Protein 6KP7 (pdb70)

Nearest PDB structures (foldseek):
  6kp7-assembly1_B  TM=1.002E+00  e=0.000E+00  Plasmodium falciparum
  6kp2-assembly1_B  TM=9.895E-01  e=0.000E+00  Plasmodium falciparum
  8jfd-assembly1_B  TM=9.896E-01  e=0.000E+00  Plasmodium falciparum
  8jfb-assembly1_A  TM=9.887E-01  e=0.000E+00  Plasmodium falciparum
  6a2m-assembly1_B  TM=9.874E-01  e=0.000E+00  Plasmodium falciparum

Organism: Plasmodium falciparum (NCBI:txid5833)

CATH classification: 3.40.430.10 (+2 more: 6.10.250.2210, 3.30.572.10)

Solvent-accessible surface area: 46088 Å² total; per-residue (Å²): 142,43,1,58,12,0,2,0,0,0,6,8,17,0,0,18,23,116,156,174,137,34,78,66,75,13,4,53,0,19,5,21,154,45,90,105,21,18,212,57,6,61,22,21,72,82,1,51,115,37,0,0,39,63,36,34,106,99,34,30,129,162,26,87,131,62,16,40,137,112,63,129,177,221,29,50,0,0,0,0,0,7,78,84,31,8,97,47,27,65,168,167,102,23,50,17,74,100,24,29,4,0,0,20,10,199,108,44,133,144,134,88,27,149,54,123,24,89,38,14,72,99,13,100,47,0,36,82,22,2,31,163,39,102,0,3,8,0,0,0,20,1,25,24,117,5,10,76,38,0,19,123,108,106,17,1,27,0,0,0,6,1,3,0,1,14,67,56,92,20,76,63,80,3,29,118,37,68,135,124,57,7,74,10,10,0,0,2,55,1,28,48,12,85,121,4,1,0,0,0,1,0,8,59,46,97,88,134,6,1,97,62,3,14,52,25,57,210,164,24,100,30,117,118,110,46,2,109,75,10,80,53,11,119,28,48,88,2,8,0,4,54,0,0,64,12,0,50,40,0,0,63,68,0,20,138,24,75,12,150,60,71,66,9,4,5,0,64,11,2,34,54,0,66,0,50,9,62,50,14,2,0,2,0,0,0,8,74,8,125,12,113,18,9,9,14,20,4,9,0,10,3,111,11,42,4,22,3,49,33,1,35,130,80,102,7,129,81,19,64,72,27,0,46,78,120,50,0,42,122,56,148,22,122,189,28,94,66,9,2,0,0,0,2,11,0,0,0,5,18,28,2,20,12,129,25,79,66,19,141,66,106,20,128,147,120,40,41,36,5,0,89,74,4,14,73,55,4,104,116,69,49,38,17,20,54,0,8,2,0,3,4,3,11,96,9,27,116,66,0,0,34,6,4,41,24,0,4,3,0,2,16,12,65,103,40,84,0,10,0,0,0,0,4,8,10,0,33,0,0,83,22,0,0,66,20,0,0,11,7,0,0,0,0,27,0,0,0,32,4,9,120,24,122,20,21,59,0,0,0,0,0,0,9,0,3,0,24,65,71,6,29,108,14,0,34,96,0,1,31,46,32,0,7,0,0,0,25,13,86,25,50,92,119,21,115,64,5,82,80,10,76,64,96,14,19,64,46,72,54,38,0,19,36,136,130,28,89,6,136,38,81,28,8,5,1,8,0,7,9,16,0,0,19,16,103,50,164,166,138,50,185,141,79,90,115,34,76,36,81,12,3,53,0,21,8,21,164,48,92,91,18,15,208,51,4,62,21,20,103,94,2,58,140,33,0,0,39,62,32,37,111,105,75,33,102,153,21,77,120,57,13,41,125,127,72,133,150,186,94,185,129,20,43,0,0,0,0,0,7,88,94,29,17,105,50,31,62,157,148,120,52,72,18,71,84,19,22,2,0,0,22,13,184,104,44,114,91,140,86,64,83,149,113,10,59,9,6,87,77,1,97,50,0,45,76,20,1,13,160,36,76,0,3,20,0,0,0,20,0,28,29,110,6,8,75,35,0,14,110,89,119,34,1,60,14,0,1,6,1,3,0,1,14,63,52,107,22,75,62,78,3,31,125,24,86,113,139,39,1,70,9,13,0,0,2,53,1,23,52,12,81,156,5,1,0,0,1,0,0,3,80,56,90,166,65,33,14,103,2,0,94,58,2,11,55,25,60,151,178,126,110,12,89,14,102,101,112,41,1,116,75,9,79,50,11,114,23,50,88,2,8,0,3,58,0,0,64,13,0,50,40,0,0,41,71,6,32,122,21,74,14,153,63,69,69,12,3,4,0,60,12,1,31,39,0,68,1,50,9,62,48,13,2,1,2,1,0,0,8,52,9,148,15,115,19,11,9,12,22,4,11,0,9,4,119,10,41,5,22,3,46,33,1,28,127,80,96,4,122,81,19,67,71,28,0,48,75,131,45,0,44,112,48,147,23,116,190,27,92,64,10,3,0,0,0,2,11,0,1,0,4,25,26,2,20,12,120,22,78,67,18,142,67,108,22,129,146,112,44,42,32,6,0,100,74,3,12,69,55,4,84,115,70,50,36,17,19,59,0,8,3,0,2,4,3,12,94,6,26,115,60,0,0,29,6,5,35,25,0,3,3,0,2,16,11,53,104,39,87,0,9,0,0,0,0,4,6,10,0,31,0,0,87,20,0,1,59,20,0,0,10,8,0,0,0,0,29,0,0,0,44,2,8,114,25,120,19,18,62,0,0,0,0,0,0,6,0,3,0,25,62,66,9,28,107,13,0,41,99,0,1,30,44,28,0,7,0,0,0,41,19,108,15,46,107,122,23,85,80,15,97,71,10,73,67,96,10,21,61,49,72,54,39,0,20,36,131,121,24,66,13,132

Radius of gyration: 33.55 Å; Cα contacts (8 Å, |Δi|>4): 2100; chains: 2; bounding box: 54×102×96 Å

Structure (mmCIF, N/CA/C/O backbone):
data_6KP7
#
_entry.id   6KP7
#
_cell.length_a   57.885
_cell.length_b   156.288
_cell.length_c   165.288
_cell.angle_alpha   90.000
_cell.angle_beta   90.000
_cell.angle_gamma   90.000
#
_symmetry.space_group_name_H-M   'P 21 21 21'
#
loop_
_entity.id
_entity.type
_entity.pdbx_description
1 polymer 'Bifunctional dihydrofolate reductase-thymidylate synthase'
2 non-polymer 'NADPH DIHYDRO-NICOTINAMIDE-ADENINE-DINUCLEOTIDE PHOSPHATE'
3 non-polymer "2'-DEOXYURIDINE 5'-MONOPHOSPHATE"
4 non-polymer '2-[3-[3-[2,6-bis(azanyl)-5-(3-chlorophenyl)pyrimidin-4-yl]propoxy]phenoxy]ethanoic acid'
5 non-polymer GLYCEROL
6 water water
#
loop_
_atom_site.group_PDB
_atom_site.id
_atom_site.type_symbol
_atom_site.label_atom_id
_atom_site.label_alt_id
_atom_site.label_comp_id
_atom_site.label_asym_id
_atom_site.label_entity_id
_atom_site.label_seq_id
_atom_site.pdbx_PDB_ins_code
_atom_site.Cartn_x
_atom_site.Cartn_y
_atom_site.Cartn_z
_atom_site.occupancy
_atom_site.B_iso_or_equiv
_atom_site.auth_seq_id
_atom_site.auth_comp_id
_atom_site.auth_asym_id
_atom_site.auth_atom_id
_atom_site.pdbx_PDB_model_num
ATOM 1 N N . GLN A 1 4 ? 14.850 17.739 56.709 1.000 59.067 4 GLN A N 1
ATOM 2 C CA . GLN A 1 4 ? 14.879 16.411 57.442 1.000 57.655 4 GLN A CA 1
ATOM 3 C C . GLN A 1 4 ? 16.285 16.111 58.011 1.000 49.931 4 GLN A C 1
ATOM 4 O O . GLN A 1 4 ? 17.333 16.412 57.352 1.000 47.516 4 GLN A O 1
ATOM 10 N N . VAL A 1 5 ? 16.309 15.536 59.216 1.000 50.064 5 VAL A N 1
ATOM 11 C CA . VAL A 1 5 ? 17.549 15.296 60.020 1.000 44.771 5 VAL A CA 1
ATOM 12 C C . VAL A 1 5 ? 18.469 14.364 59.218 1.000 41.020 5 VAL A C 1
ATOM 13 O O . VAL A 1 5 ? 19.682 14.687 59.080 1.000 40.430 5 VAL A O 1
ATOM 17 N N . CYS A 1 6 ? 17.907 13.296 58.627 1.000 38.953 6 CYS A N 1
ATOM 18 C CA . CYS A 1 6 ? 18.666 12.293 57.817 1.000 42.538 6 CYS A CA 1
ATOM 19 C C . CYS A 1 6 ? 19.321 12.976 56.602 1.000 40.347 6 CYS A C 1
ATOM 20 O O . CYS A 1 6 ? 20.416 12.538 56.180 1.000 41.314 6 CYS A O 1
ATOM 23 N N . ASP A 1 7 ? 18.711 14.036 56.057 1.000 45.466 7 ASP A N 1
ATOM 24 C CA . ASP A 1 7 ? 19.232 14.739 54.852 1.000 42.976 7 ASP A CA 1
ATOM 25 C C . ASP A 1 7 ? 20.328 15.711 55.280 1.000 39.232 7 ASP A C 1
ATOM 26 O O . ASP A 1 7 ? 21.363 15.803 54.581 1.000 37.326 7 ASP A O 1
ATOM 31 N N . VAL A 1 8 ? 20.125 16.433 56.380 1.000 40.214 8 VAL A N 1
ATOM 32 C CA . VAL A 1 8 ? 21.156 17.412 56.852 1.000 42.263 8 VAL A CA 1
ATOM 33 C C . VAL A 1 8 ? 22.418 16.641 57.271 1.000 36.062 8 VAL A C 1
ATOM 34 O O . VAL A 1 8 ? 23.536 17.019 56.872 1.000 34.134 8 VAL A O 1
ATOM 38 N N . PHE A 1 9 ? 22.238 15.596 58.068 1.000 32.963 9 PHE A N 1
ATOM 39 C CA . PHE A 1 9 ? 23.391 14.923 58.729 1.000 39.666 9 PHE A CA 1
ATOM 40 C C . PHE A 1 9 ? 23.881 13.723 57.901 1.000 38.316 9 PHE A C 1
ATOM 41 O O . PHE A 1 9 ? 24.936 13.124 58.268 1.000 34.364 9 PHE A O 1
ATOM 49 N N . ASP A 1 10 ? 23.188 13.423 56.795 1.000 33.228 10 ASP A N 1
ATOM 50 C CA . ASP A 1 10 ? 23.611 12.396 55.801 1.000 30.640 10 ASP A CA 1
ATOM 51 C C . ASP A 1 10 ? 23.761 11.070 56.533 1.000 25.485 10 ASP A C 1
ATOM 52 O O . ASP A 1 10 ? 24.889 10.552 56.646 1.000 26.788 10 ASP A O 1
ATOM 57 N N . ILE A 1 11 ? 22.679 10.596 57.130 1.000 26.953 11 ILE A N 1
ATOM 58 C CA . ILE A 1 11 ? 22.673 9.363 57.955 1.000 26.040 11 ILE A CA 1
ATOM 59 C C . ILE A 1 11 ? 22.187 8.193 57.078 1.000 28.469 11 ILE A C 1
ATOM 60 O O . ILE A 1 11 ? 21.003 8.202 56.605 1.000 28.261 11 ILE A O 1
ATOM 65 N N . TYR A 1 12 ? 23.032 7.177 56.931 1.000 26.227 12 TYR A N 1
ATOM 66 C CA . TYR A 1 12 ? 22.806 5.987 56.066 1.000 25.322 12 TYR A CA 1
ATOM 67 C C . TYR A 1 12 ? 22.884 4.735 56.923 1.000 26.632 12 TYR A C 1
ATOM 68 O O . TYR A 1 12 ? 23.594 4.756 57.952 1.000 29.303 12 TYR A O 1
ATOM 77 N N . ALA A 1 13 ? 22.177 3.670 56.542 1.000 23.741 13 ALA A N 1
ATOM 78 C CA . ALA A 1 13 ? 22.376 2.336 57.127 1.000 22.155 13 ALA A CA 1
ATOM 79 C C . ALA A 1 13 ? 23.142 1.457 56.129 1.000 23.158 13 ALA A C 1
ATOM 80 O O . ALA A 1 13 ? 22.895 1.552 54.901 1.000 24.071 13 ALA A O 1
ATOM 82 N N . ILE A 1 14 ? 24.022 0.605 56.636 1.000 21.406 14 ILE A N 1
ATOM 83 C CA . ILE A 1 14 ? 24.699 -0.431 55.799 1.000 20.237 14 ILE A CA 1
ATOM 84 C C . ILE A 1 14 ? 24.545 -1.748 56.528 1.000 21.611 14 ILE A C 1
ATOM 85 O O . ILE A 1 14 ? 24.682 -1.774 57.741 1.000 20.648 14 ILE A O 1
ATOM 90 N N . CYS A 1 15 ? 24.110 -2.800 55.829 1.000 18.821 15 CYS A N 1
ATOM 91 C CA . CYS A 1 15 ? 23.854 -4.091 56.443 1.000 18.245 15 CYS A CA 1
ATOM 92 C C . CYS A 1 15 ? 24.195 -5.175 55.428 1.000 17.003 15 CYS A C 1
ATOM 93 O O . CYS A 1 15 ? 24.285 -4.840 54.222 1.000 15.418 15 CYS A O 1
ATOM 96 N N . ALA A 1 16 ? 24.323 -6.393 55.925 1.000 18.663 16 ALA A N 1
ATOM 97 C CA . ALA A 1 16 ? 24.395 -7.636 55.134 1.000 19.132 16 ALA A CA 1
ATOM 98 C C . ALA A 1 16 ? 23.351 -8.610 55.686 1.000 21.406 16 ALA A C 1
ATOM 99 O O . ALA A 1 16 ? 23.408 -8.947 56.885 1.000 17.780 16 ALA A O 1
ATOM 101 N N . CYS A 1 17 ? 22.406 -9.055 54.845 1.000 20.951 17 CYS A N 1
ATOM 102 C CA . CYS A 1 17 ? 21.364 -10.034 55.233 1.000 20.305 17 CYS A CA 1
ATOM 103 C C . CYS A 1 17 ? 21.400 -11.289 54.354 1.000 23.516 17 CYS A C 1
ATOM 104 O O . CYS A 1 17 ? 21.441 -11.157 53.114 1.000 20.545 17 CYS A O 1
ATOM 107 N N . CYS A 1 18 ? 21.290 -12.443 55.002 1.000 23.087 18 CYS A N 1
ATOM 108 C CA . CYS A 1 18 ? 21.209 -13.784 54.404 1.000 24.589 18 CYS A CA 1
ATOM 109 C C . CYS A 1 18 ? 19.751 -14.252 54.451 1.000 24.251 18 CYS A C 1
ATOM 110 O O . CYS A 1 18 ? 18.893 -13.543 55.040 1.000 22.777 18 CYS A O 1
ATOM 113 N N . LYS A 1 19 ? 19.502 -15.436 53.902 1.000 22.945 19 LYS A N 1
ATOM 114 C CA . LYS A 1 19 ? 18.193 -16.109 53.987 1.000 24.940 19 LYS A CA 1
ATOM 115 C C . LYS A 1 19 ? 18.206 -16.905 55.294 1.000 24.317 19 LYS A C 1
ATOM 116 O O . LYS A 1 19 ? 19.312 -17.327 55.760 1.000 23.367 19 LYS A O 1
ATOM 122 N N . VAL A 1 20 ? 17.026 -17.168 55.836 1.000 31.207 20 VAL A N 1
ATOM 123 C CA . VAL A 1 20 ? 16.880 -17.701 57.221 1.000 33.122 20 VAL A CA 1
ATOM 124 C C . VAL A 1 20 ? 16.210 -19.066 57.166 1.000 38.061 20 VAL A C 1
ATOM 125 O O . VAL A 1 20 ? 15.262 -19.206 56.400 1.000 38.974 20 VAL A O 1
ATOM 129 N N . GLU A 1 21 ? 16.743 -20.029 57.921 1.000 48.537 21 GLU A N 1
ATOM 130 C CA . GLU A 1 21 ? 16.156 -21.382 58.101 1.000 60.192 21 GLU A CA 1
ATOM 131 C C . GLU A 1 21 ? 14.690 -21.254 58.527 1.000 64.214 21 GLU A C 1
ATOM 132 O O . GLU A 1 21 ? 14.461 -20.622 59.567 1.000 62.381 21 GLU A O 1
ATOM 138 N N . SER A 1 22 ? 13.753 -21.839 57.771 1.000 68.780 22 SER A N 1
ATOM 139 C CA . SER A 1 22 ? 12.322 -22.008 58.149 1.000 77.255 22 SER A CA 1
ATOM 140 C C . SER A 1 22 ? 11.750 -23.268 57.482 1.000 80.462 22 SER A C 1
ATOM 141 O O . SER A 1 22 ? 11.559 -24.265 58.205 1.000 86.435 22 SER A O 1
ATOM 144 N N . GLU A 1 30 ? 7.909 -22.292 47.477 1.000 49.051 30 GLU A N 1
ATOM 145 C CA . GLU A 1 30 ? 8.406 -21.178 48.337 1.000 47.751 30 GLU A CA 1
ATOM 146 C C . GLU A 1 30 ? 8.218 -19.853 47.594 1.000 41.359 30 GLU A C 1
ATOM 147 O O . GLU A 1 30 ? 8.633 -19.771 46.432 1.000 38.040 30 GLU A O 1
ATOM 153 N N . VAL A 1 31 ? 7.647 -18.851 48.266 1.000 36.713 31 VAL A N 1
ATOM 154 C CA . VAL A 1 31 ? 7.408 -17.486 47.721 1.000 39.507 31 VAL A CA 1
ATOM 155 C C . VAL A 1 31 ? 8.600 -16.620 48.129 1.000 39.395 31 VAL A C 1
ATOM 156 O O . VAL A 1 31 ? 9.018 -16.699 49.291 1.000 34.968 31 VAL A O 1
ATOM 160 N N . PHE A 1 32 ? 9.116 -15.809 47.217 1.000 34.408 32 PHE A N 1
ATOM 161 C CA . PHE A 1 32 ? 10.295 -14.956 47.501 1.000 33.938 32 PHE A CA 1
ATOM 162 C C . PHE A 1 32 ? 9.841 -13.499 47.398 1.000 31.393 32 PHE A C 1
ATOM 163 O O . PHE A 1 32 ? 8.957 -13.192 46.584 1.000 32.169 32 PHE A O 1
ATOM 171 N N . ASN A 1 33 ? 10.447 -12.637 48.210 1.000 29.143 33 ASN A N 1
ATOM 172 C CA . ASN A 1 33 ? 10.263 -11.161 48.210 1.000 31.438 33 ASN A CA 1
ATOM 173 C C . ASN A 1 33 ? 11.517 -10.527 48.841 1.000 28.628 33 ASN A C 1
ATOM 174 O O . ASN A 1 33 ? 12.399 -11.290 49.254 1.000 32.194 33 ASN A O 1
ATOM 179 N N . ASN A 1 34 ? 11.606 -9.199 48.935 1.000 35.345 34 ASN A N 1
ATOM 180 C CA . ASN A 1 34 ? 12.807 -8.513 49.498 1.000 39.061 34 ASN A CA 1
ATOM 181 C C . ASN A 1 34 ? 13.068 -9.026 50.929 1.000 39.958 34 ASN A C 1
ATOM 182 O O . ASN A 1 34 ? 14.274 -9.223 51.265 1.000 38.498 34 ASN A O 1
ATOM 187 N N . TYR A 1 35 ? 11.996 -9.373 51.676 1.000 35.483 35 TYR A N 1
ATOM 188 C CA . TYR A 1 35 ? 12.049 -9.869 53.077 1.000 34.503 35 TYR A CA 1
ATOM 189 C C . TYR A 1 35 ? 12.682 -11.258 53.165 1.000 34.767 35 TYR A C 1
ATOM 190 O O . TYR A 1 35 ? 13.089 -11.642 54.283 1.000 30.197 35 TYR A O 1
ATOM 199 N N . THR A 1 36 ? 12.792 -12.006 52.055 1.000 28.420 36 THR A N 1
ATOM 200 C CA . THR A 1 36 ? 13.614 -13.247 52.014 1.000 28.403 36 THR A CA 1
ATOM 201 C C . THR A 1 36 ? 15.025 -12.999 52.591 1.000 22.623 36 THR A C 1
ATOM 202 O O . THR A 1 36 ? 15.572 -13.911 53.164 1.000 25.031 36 THR A O 1
ATOM 206 N N . PHE A 1 37 ? 15.616 -11.843 52.339 1.000 24.575 37 PHE A N 1
ATOM 207 C CA . PHE A 1 37 ? 16.984 -11.486 52.801 1.000 25.830 37 PHE A CA 1
ATOM 208 C C . PHE A 1 37 ? 16.801 -10.667 54.084 1.000 24.877 37 PHE A C 1
ATOM 209 O O . PHE A 1 37 ? 16.541 -9.430 53.966 1.000 25.228 37 PHE A O 1
ATOM 217 N N . ARG A 1 38 ? 16.938 -11.321 55.233 1.000 23.581 38 ARG A N 1
ATOM 218 C CA . ARG A 1 38 ? 16.673 -10.613 56.514 1.000 26.636 38 ARG A CA 1
ATOM 219 C C . ARG A 1 38 ? 17.570 -11.077 57.659 1.000 27.174 38 ARG A C 1
ATOM 220 O O . ARG A 1 38 ? 17.554 -10.387 58.724 1.000 26.096 38 ARG A O 1
ATOM 228 N N . GLY A 1 39 ? 18.341 -12.147 57.502 1.000 26.343 39 GLY A N 1
ATOM 229 C CA . GLY A 1 39 ? 19.158 -12.683 58.597 1.000 26.319 39 GLY A CA 1
ATOM 230 C C . GLY A 1 39 ? 20.374 -11.803 58.858 1.000 28.582 39 GLY A C 1
ATOM 231 O O . GLY A 1 39 ? 21.171 -11.593 57.890 1.000 23.773 39 GLY A O 1
ATOM 232 N N . LEU A 1 40 ? 20.537 -11.305 60.097 1.000 26.771 40 LEU A N 1
ATOM 233 C CA . LEU A 1 40 ? 21.665 -10.402 60.470 1.000 24.414 40 LEU A CA 1
ATOM 234 C C . LEU A 1 40 ? 22.703 -11.114 61.323 1.000 24.678 40 LEU A C 1
ATOM 235 O O . LEU A 1 40 ? 23.903 -10.794 61.185 1.000 25.202 40 LEU A O 1
ATOM 240 N N . GLY A 1 41 ? 22.264 -11.937 62.271 1.000 27.640 41 GLY A N 1
ATOM 241 C CA . GLY A 1 41 ? 23.179 -12.457 63.308 1.000 29.106 41 GLY A CA 1
ATOM 242 C C . GLY A 1 41 ? 22.668 -13.714 63.956 1.000 30.628 41 GLY A C 1
ATOM 243 O O . GLY A 1 41 ? 21.465 -14.053 63.836 1.000 33.167 41 GLY A O 1
ATOM 244 N N . ASN A 1 42 ? 23.560 -14.386 64.653 1.000 31.295 42 ASN A N 1
ATOM 245 C CA . ASN A 1 42 ? 23.220 -15.630 65.361 1.000 33.774 42 ASN A CA 1
ATOM 246 C C . ASN A 1 42 ? 24.074 -15.649 66.621 1.000 34.070 42 ASN A C 1
ATOM 247 O O . ASN A 1 42 ? 25.306 -15.555 66.462 1.000 36.370 42 ASN A O 1
ATOM 252 N N . LYS A 1 43 ? 23.455 -15.751 67.806 1.000 33.939 43 LYS A N 1
ATOM 253 C CA . LYS A 1 43 ? 24.210 -15.914 69.078 1.000 38.922 43 LYS A CA 1
ATOM 254 C C . LYS A 1 43 ? 25.236 -14.788 69.218 1.000 34.808 43 LYS A C 1
ATOM 255 O O . LYS A 1 43 ? 26.388 -15.103 69.520 1.000 35.804 43 LYS A O 1
ATOM 261 N N . GLY A 1 44 ? 24.857 -13.547 68.893 1.000 37.277 44 GLY A N 1
ATOM 262 C CA . GLY A 1 44 ? 25.709 -12.356 69.089 1.000 35.834 44 GLY A CA 1
ATOM 263 C C . GLY A 1 44 ? 26.837 -12.216 68.073 1.000 36.674 44 GLY A C 1
ATOM 264 O O . GLY A 1 44 ? 27.542 -11.207 68.163 1.000 40.514 44 GLY A O 1
ATOM 265 N N . VAL A 1 45 ? 27.012 -13.151 67.129 1.000 36.253 45 VAL A N 1
ATOM 266 C CA . VAL A 1 45 ? 27.975 -12.996 65.989 1.000 33.972 45 VAL A CA 1
ATOM 267 C C . VAL A 1 45 ? 27.235 -13.119 64.625 1.000 28.951 45 VAL A C 1
ATOM 268 O O . VAL A 1 45 ? 25.972 -13.190 64.595 1.000 25.359 45 VAL A O 1
ATOM 272 N N . LEU A 1 46 ? 27.975 -13.041 63.522 1.000 26.153 46 LEU A N 1
ATOM 273 C CA . LEU A 1 46 ? 27.397 -13.147 62.148 1.000 29.113 46 LEU A CA 1
ATOM 274 C C . LEU A 1 46 ? 26.934 -14.582 61.900 1.000 27.677 46 LEU A C 1
ATOM 275 O O . LEU A 1 46 ? 27.479 -15.535 62.447 1.000 27.445 46 LEU A O 1
ATOM 280 N N . PRO A 1 47 ? 25.887 -14.782 61.071 1.000 28.356 47 PRO A N 1
ATOM 281 C CA . PRO A 1 47 ? 25.390 -16.124 60.768 1.000 28.094 47 PRO A CA 1
ATOM 282 C C . PRO A 1 47 ? 26.359 -16.959 59.923 1.000 27.867 47 PRO A C 1
ATOM 283 O O . PRO A 1 47 ? 26.298 -18.165 60.008 1.000 31.373 47 PRO A O 1
ATOM 287 N N . TRP A 1 48 ? 27.255 -16.305 59.186 1.000 28.719 48 TRP A N 1
ATOM 288 C CA . TRP A 1 48 ? 28.227 -16.938 58.259 1.000 28.373 48 TRP A CA 1
ATOM 289 C C . TRP A 1 48 ? 29.639 -16.761 58.807 1.000 29.898 48 TRP A C 1
ATOM 290 O O . TRP A 1 48 ? 29.856 -15.761 59.531 1.000 29.618 48 TRP A O 1
ATOM 301 N N . LYS A 1 49 ? 30.580 -17.576 58.330 1.000 35.997 49 LYS A N 1
ATOM 302 C CA . LYS A 1 49 ? 31.994 -17.587 58.799 1.000 42.394 49 LYS A CA 1
ATOM 303 C C . LYS A 1 49 ? 32.702 -16.284 58.399 1.000 43.709 49 LYS A C 1
ATOM 304 O O . LYS A 1 49 ? 33.210 -15.590 59.297 1.000 47.052 49 LYS A O 1
ATOM 310 N N . CYS A 1 50 ? 32.841 -16.032 57.099 1.000 35.998 50 CYS A N 1
ATOM 311 C CA . CYS A 1 50 ? 33.518 -14.846 56.506 1.000 35.283 50 CYS A CA 1
ATOM 312 C C . CYS A 1 50 ? 33.077 -14.777 55.043 1.000 33.651 50 CYS A C 1
ATOM 313 O O . CYS A 1 50 ? 33.201 -15.803 54.310 1.000 28.500 50 CYS A O 1
ATOM 316 N N . ILE A 1 51 ? 32.538 -13.633 54.654 1.000 26.094 51 ILE A N 1
ATOM 317 C CA . ILE A 1 51 ? 32.307 -13.299 53.221 1.000 22.072 51 ILE A CA 1
ATOM 318 C C . ILE A 1 51 ? 33.182 -12.090 52.926 1.000 21.043 51 ILE A C 1
ATOM 319 O O . ILE A 1 51 ? 32.794 -10.936 53.245 1.000 22.861 51 ILE A O 1
ATOM 324 N N . SER A 1 52 ? 34.363 -12.356 52.412 1.000 20.943 52 SER A N 1
ATOM 325 C CA . SER A 1 52 ? 35.446 -11.359 52.284 1.000 22.127 52 SER A CA 1
ATOM 326 C C . SER A 1 52 ? 35.001 -10.240 51.337 1.000 19.218 52 SER A C 1
ATOM 327 O O . SER A 1 52 ? 35.285 -9.089 51.624 1.000 17.081 52 SER A O 1
ATOM 330 N N . LEU A 1 53 ? 34.237 -10.518 50.267 1.000 15.806 53 LEU A N 1
ATOM 331 C CA . LEU A 1 53 ? 33.900 -9.441 49.340 1.000 16.032 53 LEU A CA 1
ATOM 332 C C . LEU A 1 53 ? 32.943 -8.471 50.029 1.000 15.523 53 LEU A C 1
ATOM 333 O O . LEU A 1 53 ? 33.090 -7.288 49.759 1.000 16.621 53 LEU A O 1
ATOM 338 N N . ASP A 1 54 ? 32.030 -8.931 50.891 1.000 16.422 54 ASP A N 1
ATOM 339 C CA . ASP A 1 54 ? 31.142 -7.984 51.603 1.000 18.255 54 ASP A CA 1
ATOM 340 C C . ASP A 1 54 ? 32.008 -7.131 52.554 1.000 19.187 54 ASP A C 1
ATOM 341 O O . ASP A 1 54 ? 31.744 -5.939 52.712 1.000 17.797 54 ASP A O 1
ATOM 346 N N . MET A 1 55 ? 32.992 -7.735 53.194 1.000 20.108 55 MET A N 1
ATOM 347 C CA . MET A 1 55 ? 33.901 -6.991 54.110 1.000 23.046 55 MET A CA 1
ATOM 348 C C . MET A 1 55 ? 34.624 -5.914 53.321 1.000 20.628 55 MET A C 1
ATOM 349 O O . MET A 1 55 ? 34.738 -4.794 53.806 1.000 18.261 55 MET A O 1
ATOM 354 N N . LYS A 1 56 ? 35.058 -6.227 52.107 1.000 18.667 56 LYS A N 1
ATOM 355 C CA . LYS A 1 56 ? 35.760 -5.250 51.259 1.000 19.346 56 LYS A CA 1
ATOM 356 C C . LYS A 1 56 ? 34.808 -4.117 50.896 1.000 18.321 56 LYS A C 1
ATOM 357 O O . LYS A 1 56 ? 35.196 -2.942 50.975 1.000 16.183 56 LYS A O 1
ATOM 363 N N . TYR A 1 57 ? 33.587 -4.434 50.481 1.000 18.370 57 TYR A N 1
ATOM 364 C CA . TYR A 1 57 ? 32.591 -3.399 50.131 1.000 18.696 57 TYR A CA 1
ATOM 365 C C . TYR A 1 57 ? 32.297 -2.538 51.365 1.000 15.914 57 TYR A C 1
ATOM 366 O O . TYR A 1 57 ? 32.238 -1.313 51.258 1.000 16.534 57 TYR A O 1
ATOM 375 N N . PHE A 1 58 ? 32.016 -3.177 52.486 1.000 18.083 58 PHE A N 1
ATOM 376 C CA . PHE A 1 58 ? 31.686 -2.478 53.754 1.000 18.786 58 PHE A CA 1
ATOM 377 C C . PHE A 1 58 ? 32.791 -1.444 54.079 1.000 20.356 58 PHE A C 1
ATOM 378 O O . PHE A 1 58 ? 32.474 -0.268 54.348 1.000 18.489 58 PHE A O 1
ATOM 386 N N . ARG A 1 59 ? 34.058 -1.869 54.066 1.000 21.277 59 ARG A N 1
ATOM 387 C CA . ARG A 1 59 ? 35.236 -1.013 54.387 1.000 22.944 59 ARG A CA 1
ATOM 388 C C . ARG A 1 59 ? 35.296 0.133 53.363 1.000 24.687 59 ARG A C 1
ATOM 389 O O . ARG A 1 59 ? 35.403 1.292 53.791 1.000 22.894 59 ARG A O 1
ATOM 397 N N . ALA A 1 60 ? 35.222 -0.129 52.053 1.000 23.273 60 ALA A N 1
ATOM 398 C CA . ALA A 1 60 ? 35.226 0.952 51.041 1.000 22.535 60 ALA A CA 1
ATOM 399 C C . ALA A 1 60 ? 34.073 1.936 51.252 1.000 21.203 60 ALA A C 1
ATOM 400 O O . ALA A 1 60 ? 34.333 3.119 51.168 1.000 23.751 60 ALA A O 1
ATOM 402 N N . VAL A 1 61 ? 32.829 1.495 51.490 1.000 18.050 61 VAL A N 1
ATOM 403 C CA . VAL A 1 61 ? 31.692 2.439 51.597 1.000 17.338 61 VAL A CA 1
ATOM 404 C C . VAL A 1 61 ? 31.848 3.286 52.883 1.000 19.812 61 VAL A C 1
ATOM 405 O O . VAL A 1 61 ? 31.696 4.528 52.815 1.000 21.040 61 VAL A O 1
ATOM 409 N N . THR A 1 62 ? 32.096 2.651 54.021 1.000 21.981 62 THR A N 1
ATOM 410 C CA . THR A 1 62 ? 32.119 3.343 55.346 1.000 21.080 62 THR A CA 1
ATOM 411 C C . THR A 1 62 ? 33.391 4.180 55.492 1.000 21.186 62 THR A C 1
ATOM 412 O O . THR A 1 62 ? 33.385 5.084 56.365 1.000 22.383 62 THR A O 1
ATOM 416 N N . THR A 1 63 ? 34.418 3.957 54.676 1.000 22.766 63 THR A N 1
ATOM 417 C CA . THR A 1 63 ? 35.674 4.756 54.759 1.000 25.909 63 THR A CA 1
ATOM 418 C C . THR A 1 63 ? 35.733 5.849 53.682 1.000 27.695 63 THR A C 1
ATOM 419 O O . THR A 1 63 ? 36.438 6.849 53.933 1.000 27.370 63 THR A O 1
ATOM 423 N N . TYR A 1 64 ? 35.020 5.740 52.552 1.000 25.889 64 TYR A N 1
ATOM 424 C CA . TYR A 1 64 ? 35.179 6.717 51.435 1.000 23.566 64 TYR A CA 1
ATOM 425 C C . TYR A 1 64 ? 34.672 8.102 51.843 1.000 21.742 64 TYR A C 1
ATOM 426 O O . TYR A 1 64 ? 33.512 8.270 52.319 1.000 20.840 64 TYR A O 1
ATOM 435 N N . VAL A 1 65 ? 35.484 9.111 51.558 1.000 26.459 65 VAL A N 1
ATOM 436 C CA . VAL A 1 65 ? 35.099 10.549 51.693 1.000 29.082 65 VAL A CA 1
ATOM 437 C C . VAL A 1 65 ? 35.550 11.276 50.430 1.000 29.521 65 VAL A C 1
ATOM 438 O O . VAL A 1 65 ? 36.578 10.877 49.852 1.000 33.286 65 VAL A O 1
ATOM 442 N N . ASN A 1 66 ? 34.827 12.331 50.084 1.000 31.517 66 ASN A N 1
ATOM 443 C CA . ASN A 1 66 ? 35.162 13.272 48.980 1.000 33.529 66 ASN A CA 1
ATOM 444 C C . ASN A 1 66 ? 35.357 14.673 49.587 1.000 34.260 66 ASN A C 1
ATOM 445 O O . ASN A 1 66 ? 34.327 15.340 49.926 1.000 32.720 66 ASN A O 1
ATOM 450 N N . GLU A 1 67 ? 36.620 15.045 49.810 1.000 37.175 67 GLU A N 1
ATOM 451 C CA . GLU A 1 67 ? 37.081 16.407 50.231 1.000 48.418 67 GLU A CA 1
ATOM 452 C C . GLU A 1 67 ? 36.233 17.501 49.565 1.000 43.151 67 GLU A C 1
ATOM 453 O O . GLU A 1 67 ? 35.423 18.162 50.239 1.000 40.880 67 GLU A O 1
ATOM 459 N N . SER A 1 68 ? 36.345 17.608 48.246 1.000 47.924 68 SER A N 1
ATOM 460 C CA . SER A 1 68 ? 35.763 18.706 47.441 1.000 51.600 68 SER A CA 1
ATOM 461 C C . SER A 1 68 ? 34.261 18.840 47.719 1.000 51.306 68 SER A C 1
ATOM 462 O O . SER A 1 68 ? 33.758 19.943 47.524 1.000 48.337 68 SER A O 1
ATOM 465 N N . LYS A 1 69 ? 33.573 17.796 48.199 1.000 47.675 69 LYS A N 1
ATOM 466 C CA . LYS A 1 69 ? 32.099 17.856 48.402 1.000 49.185 69 LYS A CA 1
ATOM 467 C C . LYS A 1 69 ? 31.762 18.280 49.833 1.000 46.740 69 LYS A C 1
ATOM 468 O O . LYS A 1 69 ? 30.573 18.481 50.102 1.000 48.223 69 LYS A O 1
ATOM 474 N N . TYR A 1 70 ? 32.744 18.403 50.733 1.000 53.438 70 TYR A N 1
ATOM 475 C CA . TYR A 1 70 ? 32.480 18.586 52.186 1.000 52.423 70 TYR A CA 1
ATOM 476 C C . TYR A 1 70 ? 31.921 19.993 52.446 1.000 56.302 70 TYR A C 1
ATOM 477 O O . TYR A 1 70 ? 30.904 20.123 53.186 1.000 58.059 70 TYR A O 1
ATOM 486 N N . GLU A 1 71 ? 32.535 21.028 51.867 1.000 61.191 71 GLU A N 1
ATOM 487 C CA . GLU A 1 71 ? 32.169 22.446 52.149 1.000 61.581 71 GLU A CA 1
ATOM 488 C C . GLU A 1 71 ? 30.674 22.664 51.895 1.000 53.940 71 GLU A C 1
ATOM 489 O O . GLU A 1 71 ? 30.063 23.411 52.675 1.000 60.512 71 GLU A O 1
ATOM 495 N N . LYS A 1 72 ? 30.104 22.011 50.878 1.000 53.068 72 LYS A N 1
ATOM 496 C CA . LYS A 1 72 ? 28.649 22.082 50.584 1.000 60.051 72 LYS A CA 1
ATOM 497 C C . LYS A 1 72 ? 27.876 21.453 51.751 1.000 56.249 72 LYS A C 1
ATOM 498 O O . LYS A 1 72 ? 26.802 21.966 52.088 1.000 49.676 72 LYS A O 1
ATOM 504 N N . LEU A 1 73 ? 28.414 20.399 52.378 1.000 52.811 73 LEU A N 1
ATOM 505 C CA . LEU A 1 73 ? 27.733 19.707 53.506 1.000 49.600 73 LEU A CA 1
ATOM 506 C C . LEU A 1 73 ? 27.833 20.568 54.775 1.000 41.994 73 LEU A C 1
ATOM 507 O O . LEU A 1 73 ? 26.830 20.637 55.529 1.000 43.246 73 LEU A O 1
ATOM 512 N N . LYS A 1 74 ? 29.013 21.140 55.013 1.000 45.362 74 LYS A N 1
ATOM 513 C CA . LYS A 1 74 ? 29.330 22.034 56.159 1.000 54.731 74 LYS A CA 1
ATOM 514 C C . LYS A 1 74 ? 28.340 23.209 56.149 1.000 56.396 74 LYS A C 1
ATOM 515 O O . LYS A 1 74 ? 27.679 23.450 57.183 1.000 50.366 74 LYS A O 1
ATOM 521 N N . TYR A 1 75 ? 28.190 23.871 54.998 1.000 59.840 75 TYR A N 1
ATOM 522 C CA . TYR A 1 75 ? 27.182 24.941 54.783 1.000 59.595 75 TYR A CA 1
ATOM 523 C C . TYR A 1 75 ? 25.774 24.432 55.132 1.000 56.587 75 TYR A C 1
ATOM 524 O O . TYR A 1 75 ? 25.062 25.084 55.912 1.000 56.230 75 TYR A O 1
ATOM 533 N N . LYS A 1 76 ? 25.359 23.296 54.574 1.000 52.097 76 LYS A N 1
ATOM 534 C CA . LYS A 1 76 ? 23.985 22.773 54.785 1.000 47.998 76 LYS A CA 1
ATOM 535 C C . LYS A 1 76 ? 23.716 22.613 56.285 1.000 51.637 76 LYS A C 1
ATOM 536 O O . LYS A 1 76 ? 22.578 22.932 56.753 1.000 48.707 76 LYS A O 1
ATOM 542 N N . ARG A 1 77 ? 24.696 22.062 57.010 1.000 44.154 77 ARG A N 1
ATOM 543 C CA . ARG A 1 77 ? 24.522 21.697 58.433 1.000 43.651 77 ARG A CA 1
ATOM 544 C C . ARG A 1 77 ? 24.575 22.988 59.254 1.000 41.678 77 ARG A C 1
ATOM 545 O O . ARG A 1 77 ? 23.785 23.103 60.197 1.000 41.199 77 ARG A O 1
ATOM 553 N N . CYS A 1 78 ? 25.505 23.881 58.920 1.000 42.002 78 CYS A N 1
ATOM 554 C CA . CYS A 1 78 ? 25.611 25.236 59.521 1.000 55.096 78 CYS A CA 1
ATOM 555 C C . CYS A 1 78 ? 24.267 25.961 59.390 1.000 56.704 78 CYS A C 1
ATOM 556 O O . CYS A 1 78 ? 23.761 26.429 60.424 1.000 59.006 78 CYS A O 1
ATOM 559 N N . LYS A 1 79 ? 23.688 25.977 58.186 1.000 57.773 79 LYS A N 1
ATOM 560 C CA . LYS A 1 79 ? 22.441 26.718 57.872 1.000 56.464 79 LYS A CA 1
ATOM 561 C C . LYS A 1 79 ? 21.311 26.164 58.736 1.000 58.912 79 LYS A C 1
ATOM 562 O O . LYS A 1 79 ? 20.590 26.954 59.378 1.000 54.526 79 LYS A O 1
ATOM 568 N N . TYR A 1 80 ? 21.192 24.841 58.798 1.000 55.466 80 TYR A N 1
ATOM 569 C CA . TYR A 1 80 ? 20.143 24.156 59.594 1.000 51.608 80 TYR A CA 1
ATOM 570 C C . TYR A 1 80 ? 20.305 24.467 61.091 1.000 50.966 80 TYR A C 1
ATOM 571 O O . TYR A 1 80 ? 19.293 24.475 61.808 1.000 51.728 80 TYR A O 1
ATOM 580 N N . LEU A 1 81 ? 21.545 24.653 61.562 1.000 56.582 81 LEU A N 1
ATOM 581 C CA . LEU A 1 81 ? 21.878 24.813 63.010 1.000 59.800 81 LEU A CA 1
ATOM 582 C C . LEU A 1 81 ? 21.997 26.302 63.389 1.000 63.778 81 LEU A C 1
ATOM 583 O O . LEU A 1 81 ? 21.793 26.599 64.586 1.000 47.929 81 LEU A O 1
ATOM 588 N N . ASN A 1 82 ? 22.378 27.162 62.428 1.000 63.002 82 ASN A N 1
ATOM 589 C CA . ASN A 1 82 ? 22.414 28.650 62.499 1.000 64.744 82 ASN A CA 1
ATOM 590 C C . ASN A 1 82 ? 23.809 29.111 62.927 1.000 64.657 82 ASN A C 1
ATOM 591 O O . ASN A 1 82 ? 23.936 29.600 64.069 1.000 68.684 82 ASN A O 1
ATOM 596 N N . LYS A 1 83 ? 24.789 29.026 62.019 1.000 61.159 83 LYS A N 1
ATOM 597 C CA . LYS A 1 83 ? 26.232 29.195 62.341 1.000 68.756 83 LYS A CA 1
ATOM 598 C C . LYS A 1 83 ? 26.888 30.104 61.296 1.000 66.233 83 LYS A C 1
ATOM 599 O O . LYS A 1 83 ? 26.902 29.692 60.130 1.000 68.962 83 LYS A O 1
ATOM 605 N N . LYS A 1 97 ? 42.745 14.207 58.206 1.000 52.107 97 LYS A N 1
ATOM 606 C CA . LYS A 1 97 ? 41.848 13.781 57.092 1.000 49.471 97 LYS A CA 1
ATOM 607 C C . LYS A 1 97 ? 40.381 13.818 57.542 1.000 37.046 97 LYS A C 1
ATOM 608 O O . LYS A 1 97 ? 40.077 13.454 58.665 1.000 39.142 97 LYS A O 1
ATOM 614 N N . LEU A 1 98 ? 39.504 14.272 56.661 1.000 34.382 98 LEU A N 1
ATOM 615 C CA . LEU A 1 98 ? 38.035 14.163 56.783 1.000 31.856 98 LEU A CA 1
ATOM 616 C C . LEU A 1 98 ? 37.673 12.687 56.948 1.000 25.433 98 LEU A C 1
ATOM 617 O O . LEU A 1 98 ? 38.270 11.898 56.269 1.000 25.017 98 LEU A O 1
ATOM 622 N N . GLN A 1 99 ? 36.703 12.351 57.799 1.000 26.577 99 GLN A N 1
ATOM 623 C CA . GLN A 1 99 ? 36.357 10.934 58.060 1.000 26.630 99 GLN A CA 1
ATOM 624 C C . GLN A 1 99 ? 34.841 10.826 58.096 1.000 25.686 99 GLN A C 1
ATOM 625 O O . GLN A 1 99 ? 34.197 11.833 58.348 1.000 25.619 99 GLN A O 1
ATOM 631 N N . ASN A 1 100 ? 34.320 9.615 57.921 1.000 23.235 100 ASN A N 1
ATOM 632 C CA . ASN A 1 100 ? 32.910 9.304 58.196 1.000 22.414 100 ASN A CA 1
ATOM 633 C C . ASN A 1 100 ? 32.788 8.958 59.672 1.000 20.926 100 ASN A C 1
ATOM 634 O O . ASN A 1 100 ? 33.793 8.534 60.268 1.000 21.995 100 ASN A O 1
ATOM 639 N N . VAL A 1 101 ? 31.576 9.106 60.185 1.000 20.309 101 VAL A N 1
ATOM 640 C CA . VAL A 1 101 ? 31.137 8.604 61.501 1.000 22.343 101 VAL A CA 1
ATOM 641 C C . VAL A 1 101 ? 30.526 7.238 61.272 1.000 24.248 101 VAL A C 1
ATOM 642 O O . VAL A 1 101 ? 29.769 7.105 60.290 1.000 23.156 101 VAL A O 1
ATOM 646 N N . VAL A 1 102 ? 30.823 6.290 62.150 1.000 18.958 102 VAL A N 1
ATOM 647 C CA . VAL A 1 102 ? 30.113 4.990 62.174 1.000 20.170 102 VAL A CA 1
ATOM 648 C C . VAL A 1 102 ? 29.508 4.800 63.563 1.000 19.761 102 VAL A C 1
ATOM 649 O O . VAL A 1 102 ? 30.177 5.072 64.591 1.000 19.750 102 VAL A O 1
ATOM 653 N N . VAL A 1 103 ? 28.258 4.383 63.602 1.000 20.728 103 VAL A N 1
ATOM 654 C CA . VAL A 1 103 ? 27.475 4.167 64.850 1.000 20.277 103 VAL A CA 1
ATOM 655 C C . VAL A 1 103 ? 27.164 2.696 65.002 1.000 22.610 103 VAL A C 1
ATOM 656 O O . VAL A 1 103 ? 26.609 2.096 64.068 1.000 23.018 103 VAL A O 1
ATOM 660 N N . MET A 1 104 ? 27.467 2.132 66.162 1.000 20.578 104 MET A N 1
ATOM 661 C CA . MET A 1 104 ? 27.202 0.726 66.503 1.000 22.448 104 MET A CA 1
ATOM 662 C C . MET A 1 104 ? 26.395 0.648 67.797 1.000 24.097 104 MET A C 1
ATOM 663 O O . MET A 1 104 ? 26.711 1.427 68.727 1.000 27.523 104 MET A O 1
ATOM 668 N N . GLY A 1 105 ? 25.465 -0.299 67.874 1.000 23.387 105 GLY A N 1
ATOM 669 C CA . GLY A 1 105 ? 24.926 -0.868 69.116 1.000 26.398 105 GLY A CA 1
ATOM 670 C C . GLY A 1 105 ? 26.030 -1.413 69.990 1.000 26.678 105 GLY A C 1
ATOM 671 O O . GLY A 1 105 ? 27.076 -1.850 69.463 1.000 26.957 105 GLY A O 1
ATOM 672 N N . ARG A 1 106 ? 25.839 -1.407 71.307 1.000 27.047 106 ARG A N 1
ATOM 673 C CA . ARG A 1 106 ? 26.830 -2.021 72.221 1.000 26.221 106 ARG A CA 1
ATOM 674 C C . ARG A 1 106 ? 27.039 -3.503 71.874 1.000 25.208 106 ARG A C 1
ATOM 675 O O . ARG A 1 106 ? 28.223 -3.987 71.941 1.000 24.918 106 ARG A O 1
ATOM 683 N N . THR A 1 107 ? 25.980 -4.262 71.584 1.000 23.964 107 THR A N 1
ATOM 684 C CA . THR A 1 107 ? 26.133 -5.727 71.323 1.000 27.116 107 THR A CA 1
ATOM 685 C C . THR A 1 107 ? 26.984 -5.908 70.069 1.000 25.843 107 THR A C 1
ATOM 686 O O . THR A 1 107 ? 27.957 -6.697 70.084 1.000 26.662 107 THR A O 1
ATOM 690 N N . ASN A 1 108 ? 26.715 -5.090 69.067 1.000 25.640 108 ASN A N 1
ATOM 691 C CA . ASN A 1 108 ? 27.520 -5.073 67.818 1.000 25.144 108 ASN A CA 1
ATOM 692 C C . ASN A 1 108 ? 28.993 -4.810 68.143 1.000 24.597 108 ASN A C 1
ATOM 693 O O . ASN A 1 108 ? 29.873 -5.605 67.735 1.000 23.208 108 ASN A O 1
ATOM 698 N N . TRP A 1 109 ? 29.279 -3.736 68.878 1.000 24.528 109 TRP A N 1
ATOM 699 C CA . TRP A 1 109 ? 30.663 -3.369 69.276 1.000 24.412 109 TRP A CA 1
ATOM 700 C C . TRP A 1 109 ? 31.366 -4.583 69.904 1.000 22.969 109 TRP A C 1
ATOM 701 O O . TRP A 1 109 ? 32.496 -4.880 69.518 1.000 23.690 109 TRP A O 1
ATOM 712 N N . GLU A 1 110 ? 30.705 -5.281 70.828 1.000 25.991 110 GLU A N 1
ATOM 713 C CA . GLU A 1 110 ? 31.303 -6.399 71.605 1.000 30.950 110 GLU A CA 1
ATOM 714 C C . GLU A 1 110 ? 31.551 -7.604 70.676 1.000 31.429 110 GLU A C 1
ATOM 715 O O . GLU A 1 110 ? 32.383 -8.428 71.042 1.000 33.278 110 GLU A O 1
ATOM 721 N N . SER A 1 111 ? 30.907 -7.672 69.510 1.000 28.618 111 SER A N 1
ATOM 722 C CA . SER A 1 111 ? 31.087 -8.777 68.531 1.000 28.286 111 SER A CA 1
ATOM 723 C C . SER A 1 111 ? 32.381 -8.571 67.736 1.000 28.875 111 SER A C 1
ATOM 724 O O . SER A 1 111 ? 32.860 -9.508 67.165 1.000 34.258 111 SER A O 1
ATOM 727 N N . ILE A 1 112 ? 32.926 -7.367 67.663 1.000 28.865 112 ILE A N 1
ATOM 728 C CA . ILE A 1 112 ? 34.081 -7.075 66.779 1.000 25.362 112 ILE A CA 1
ATOM 729 C C . ILE A 1 112 ? 35.341 -7.548 67.484 1.000 31.376 112 ILE A C 1
ATOM 730 O O . ILE A 1 112 ? 35.536 -7.229 68.650 1.000 29.666 112 ILE A O 1
ATOM 735 N N . PRO A 1 113 ? 36.251 -8.260 66.783 1.000 31.794 113 PRO A N 1
ATOM 736 C CA . PRO A 1 113 ? 37.547 -8.617 67.341 1.000 32.943 113 PRO A CA 1
ATOM 737 C C . PRO A 1 113 ? 38.311 -7.365 67.782 1.000 34.051 113 PRO A C 1
ATOM 738 O O . PRO A 1 113 ? 38.273 -6.348 67.076 1.000 32.533 113 PRO A O 1
ATOM 742 N N . LYS A 1 114 ? 39.000 -7.482 68.911 1.000 34.604 114 LYS A N 1
ATOM 743 C CA . LYS A 1 114 ? 39.855 -6.408 69.488 1.000 40.301 114 LYS A CA 1
ATOM 744 C C . LYS A 1 114 ? 40.709 -5.841 68.377 1.000 39.512 114 LYS A C 1
ATOM 745 O O . LYS A 1 114 ? 40.824 -4.636 68.335 1.000 36.641 114 LYS A O 1
ATOM 751 N N . LYS A 1 115 ? 41.300 -6.688 67.534 1.000 37.279 115 LYS A N 1
ATOM 752 C CA . LYS A 1 115 ? 42.291 -6.227 66.538 1.000 40.236 115 LYS A CA 1
ATOM 753 C C . LYS A 1 115 ? 41.635 -5.302 65.489 1.000 37.780 115 LYS A C 1
ATOM 754 O O . LYS A 1 115 ? 42.382 -4.638 64.785 1.000 34.085 115 LYS A O 1
ATOM 760 N N . PHE A 1 116 ? 40.300 -5.282 65.340 1.000 37.219 116 PHE A N 1
ATOM 761 C CA . PHE A 1 116 ? 39.595 -4.492 64.290 1.000 33.916 116 PHE A CA 1
ATOM 762 C C . PHE A 1 116 ? 38.929 -3.230 64.859 1.000 31.926 116 PHE A C 1
ATOM 763 O O . PHE A 1 116 ? 38.281 -2.523 64.051 1.000 26.699 116 PHE A O 1
ATOM 771 N N . LYS A 1 117 ? 39.090 -2.953 66.163 1.000 30.160 117 LYS A N 1
ATOM 772 C CA . LYS A 1 117 ? 38.331 -1.948 66.978 1.000 31.294 117 LYS A CA 1
ATOM 773 C C . LYS A 1 117 ? 39.306 -0.938 67.560 1.000 29.461 117 LYS A C 1
ATOM 774 O O . LYS A 1 117 ? 40.301 -1.395 68.057 1.000 27.870 117 LYS A O 1
ATOM 780 N N . PRO A 1 118 ? 39.095 0.405 67.524 1.000 29.389 118 PRO A N 1
ATOM 781 C CA . PRO A 1 118 ? 37.974 1.018 66.807 1.000 24.556 118 PRO A CA 1
ATOM 782 C C . PRO A 1 118 ? 38.147 0.851 65.289 1.000 24.139 118 PRO A C 1
ATOM 783 O O . PRO A 1 118 ? 39.286 0.720 64.811 1.000 21.657 118 PRO A O 1
ATOM 787 N N . LEU A 1 119 ? 37.069 0.974 64.516 1.000 24.744 119 LEU A N 1
ATOM 788 C CA . LEU A 1 119 ? 37.180 0.783 63.045 1.000 23.942 119 LEU A CA 1
ATOM 789 C C . LEU A 1 119 ? 38.116 1.866 62.520 1.000 23.467 119 LEU A C 1
ATOM 790 O O . LEU A 1 119 ? 37.862 3.013 62.766 1.000 22.257 119 LEU A O 1
ATOM 795 N N . SER A 1 120 ? 39.122 1.499 61.737 1.000 22.891 120 SER A N 1
ATOM 796 C CA . SER A 1 120 ? 40.205 2.408 61.311 1.000 25.068 120 SER A CA 1
ATOM 797 C C . SER A 1 120 ? 39.677 3.421 60.289 1.000 28.906 120 SER A C 1
ATOM 798 O O . SER A 1 120 ? 38.772 3.082 59.484 1.000 25.962 120 SER A O 1
ATOM 801 N N . ASN A 1 121 ? 40.202 4.641 60.361 1.000 26.706 121 ASN A N 1
ATOM 802 C CA . ASN A 1 121 ? 39.925 5.783 59.467 1.000 27.759 121 ASN A CA 1
ATOM 803 C C . ASN A 1 121 ? 38.463 6.209 59.542 1.000 24.663 121 ASN A C 1
ATOM 804 O O . ASN A 1 121 ? 38.056 6.945 58.632 1.000 26.430 121 ASN A O 1
ATOM 809 N N . ARG A 1 122 ? 37.758 5.836 60.609 1.000 21.864 122 ARG A N 1
ATOM 810 C CA . ARG A 1 122 ? 36.363 6.229 60.896 1.000 24.202 122 ARG A CA 1
ATOM 811 C C . ARG A 1 122 ? 36.236 6.769 62.333 1.000 23.025 122 ARG A C 1
ATOM 812 O O . ARG A 1 122 ? 36.946 6.316 63.220 1.000 24.171 122 ARG A O 1
ATOM 820 N N . ILE A 1 123 ? 35.326 7.701 62.544 1.000 21.128 123 ILE A N 1
ATOM 821 C CA . ILE A 1 123 ? 34.938 8.155 63.897 1.000 22.851 123 ILE A CA 1
ATOM 822 C C . ILE A 1 123 ? 33.932 7.165 64.440 1.000 22.716 123 ILE A C 1
ATOM 823 O O . ILE A 1 123 ? 32.866 7.108 63.871 1.000 22.181 123 ILE A O 1
ATOM 828 N N . ASN A 1 124 ? 34.250 6.501 65.552 1.000 19.179 124 ASN A N 1
ATOM 829 C CA . ASN A 1 124 ? 33.438 5.422 66.141 1.000 20.081 124 ASN A CA 1
ATOM 830 C C . ASN A 1 124 ? 32.544 6.006 67.218 1.000 22.806 124 ASN A C 1
ATOM 831 O O . ASN A 1 124 ? 33.076 6.651 68.190 1.000 20.781 124 ASN A O 1
ATOM 836 N N . VAL A 1 125 ? 31.269 5.646 67.129 1.000 21.662 125 VAL A N 1
ATOM 837 C CA . VAL A 1 125 ? 30.221 5.998 68.105 1.000 21.600 125 VAL A CA 1
ATOM 838 C C . VAL A 1 125 ? 29.533 4.722 68.558 1.000 22.660 125 VAL A C 1
ATOM 839 O O . VAL A 1 125 ? 29.110 3.913 67.671 1.000 21.936 125 VAL A O 1
ATOM 843 N N . ILE A 1 126 ? 29.432 4.503 69.864 1.000 17.348 126 ILE A N 1
ATOM 844 C CA . ILE A 1 126 ? 28.713 3.348 70.456 1.000 21.680 126 ILE A CA 1
ATOM 845 C C . ILE A 1 126 ? 27.477 3.826 71.204 1.000 23.800 126 ILE A C 1
ATOM 846 O O . ILE A 1 126 ? 27.601 4.763 72.060 1.000 24.001 126 ILE A O 1
ATOM 851 N N . LEU A 1 127 ? 26.329 3.220 70.917 1.000 24.144 127 LEU A N 1
ATOM 852 C CA . LEU A 1 127 ? 25.087 3.393 71.714 1.000 26.328 127 LEU A CA 1
ATOM 853 C C . LEU A 1 127 ? 25.068 2.389 72.867 1.000 29.601 127 LEU A C 1
ATOM 854 O O . LEU A 1 127 ? 25.188 1.186 72.628 1.000 28.297 127 LEU A O 1
ATOM 859 N N . SER A 1 128 ? 24.941 2.875 74.111 1.000 28.148 128 SER A N 1
ATOM 860 C CA . SER A 1 128 ? 24.863 2.035 75.323 1.000 29.209 128 SER A CA 1
ATOM 861 C C . SER A 1 128 ? 24.164 2.808 76.461 1.000 31.441 128 SER A C 1
ATOM 862 O O . SER A 1 128 ? 24.305 4.046 76.507 1.000 26.175 128 SER A O 1
ATOM 865 N N . ARG A 1 129 ? 23.402 2.091 77.281 1.000 34.275 129 ARG A N 1
ATOM 866 C CA . ARG A 1 129 ? 22.936 2.578 78.610 1.000 38.985 129 ARG A CA 1
ATOM 867 C C . ARG A 1 129 ? 23.818 1.937 79.682 1.000 38.537 129 ARG A C 1
ATOM 868 O O . ARG A 1 129 ? 24.280 2.689 80.537 1.000 47.453 129 ARG A O 1
ATOM 876 N N . THR A 1 130 ? 24.124 0.640 79.579 1.000 37.692 130 THR A N 1
ATOM 877 C CA . THR A 1 130 ? 24.799 -0.151 80.648 1.000 39.502 130 THR A CA 1
ATOM 878 C C . THR A 1 130 ? 26.295 0.184 80.744 1.000 40.652 130 THR A C 1
ATOM 879 O O . THR A 1 130 ? 26.932 -0.183 81.767 1.000 42.925 130 THR A O 1
ATOM 883 N N . LEU A 1 131 ? 26.879 0.785 79.720 1.000 37.368 131 LEU A N 1
ATOM 884 C CA . LEU A 1 131 ? 28.331 1.085 79.707 1.000 33.769 131 LEU A CA 1
ATOM 885 C C . LEU A 1 131 ? 28.498 2.582 79.440 1.000 35.544 131 LEU A C 1
ATOM 886 O O . LEU A 1 131 ? 27.627 3.179 78.768 1.000 36.528 131 LEU A O 1
ATOM 891 N N . LYS A 1 132 ? 29.580 3.150 79.977 1.000 29.754 132 LYS A N 1
ATOM 892 C CA . LYS A 1 132 ? 29.896 4.589 79.963 1.000 32.924 132 LYS A CA 1
ATOM 893 C C . LYS A 1 132 ? 31.324 4.684 79.468 1.000 27.493 132 LYS A C 1
ATOM 894 O O . LYS A 1 132 ? 31.955 3.642 79.417 1.000 28.037 132 LYS A O 1
ATOM 900 N N . LYS A 1 133 ? 31.843 5.881 79.251 1.000 29.364 133 LYS A N 1
ATOM 901 C CA . LYS A 1 133 ? 33.164 6.056 78.606 1.000 32.978 133 LYS A CA 1
ATOM 902 C C . LYS A 1 133 ? 34.274 5.394 79.434 1.000 31.520 133 LYS A C 1
ATOM 903 O O . LYS A 1 133 ? 35.298 4.990 78.827 1.000 32.252 133 LYS A O 1
ATOM 909 N N . GLU A 1 134 ? 34.121 5.343 80.757 1.000 29.491 134 GLU A N 1
ATOM 910 C CA . GLU A 1 134 ? 35.136 4.766 81.684 1.000 31.899 134 GLU A CA 1
ATOM 911 C C . GLU A 1 134 ? 35.263 3.269 81.419 1.000 29.280 134 GLU A C 1
ATOM 912 O O . GLU A 1 134 ? 36.247 2.703 81.809 1.000 30.820 134 GLU A O 1
ATOM 918 N N . ASP A 1 135 ? 34.272 2.652 80.782 1.000 29.643 135 ASP A N 1
ATOM 919 C CA . ASP A 1 135 ? 34.271 1.199 80.490 1.000 29.405 135 ASP A CA 1
ATOM 920 C C . ASP A 1 135 ? 35.060 0.908 79.203 1.000 28.886 135 ASP A C 1
ATOM 921 O O . ASP A 1 135 ? 35.221 -0.288 78.907 1.000 26.016 135 ASP A O 1
ATOM 926 N N . PHE A 1 136 ? 35.571 1.922 78.486 1.000 28.051 136 PHE A N 1
ATOM 927 C CA . PHE A 1 136 ? 36.293 1.731 77.201 1.000 25.806 136 PHE A CA 1
ATOM 928 C C . PHE A 1 136 ? 37.682 2.332 77.235 1.000 24.921 136 PHE A C 1
ATOM 929 O O . PHE A 1 136 ? 37.846 3.476 77.610 1.000 27.016 136 PHE A O 1
ATOM 937 N N . ASP A 1 137 ? 38.641 1.563 76.750 1.000 26.409 137 ASP A N 1
ATOM 938 C CA . ASP A 1 137 ? 40.035 2.009 76.572 1.000 26.439 137 ASP A CA 1
ATOM 939 C C . ASP A 1 137 ? 40.170 2.799 75.265 1.000 26.997 137 ASP A C 1
ATOM 940 O O . ASP A 1 137 ? 41.113 3.590 75.136 1.000 27.044 137 ASP A O 1
ATOM 945 N N . GLU A 1 138 ? 39.266 2.558 74.311 1.000 24.290 138 GLU A N 1
ATOM 946 C CA . GLU A 1 138 ? 39.452 2.959 72.900 1.000 25.635 138 GLU A CA 1
ATOM 947 C C . GLU A 1 138 ? 39.020 4.407 72.668 1.000 22.355 138 GLU A C 1
ATOM 948 O O . GLU A 1 138 ? 38.215 4.939 73.458 1.000 24.477 138 GLU A O 1
ATOM 954 N N . ASP A 1 139 ? 39.494 4.954 71.560 1.000 21.288 139 ASP A N 1
ATOM 955 C CA . ASP A 1 139 ? 39.066 6.251 70.979 1.000 22.323 139 ASP A CA 1
ATOM 956 C C . ASP A 1 139 ? 37.674 6.106 70.357 1.000 22.263 139 ASP A C 1
ATOM 957 O O . ASP A 1 139 ? 37.568 5.812 69.149 1.000 27.053 139 ASP A O 1
ATOM 962 N N . VAL A 1 140 ? 36.642 6.223 71.161 1.000 21.150 140 VAL A N 1
ATOM 963 C CA . VAL A 1 140 ? 35.235 6.063 70.730 1.000 24.480 140 VAL A CA 1
ATOM 964 C C . VAL A 1 140 ? 34.437 7.094 71.500 1.000 28.244 140 VAL A C 1
ATOM 965 O O . VAL A 1 140 ? 34.944 7.522 72.557 1.000 21.386 140 VAL A O 1
ATOM 969 N N . TYR A 1 141 ? 33.300 7.511 70.954 1.000 23.458 141 TYR A N 1
ATOM 970 C CA . TYR A 1 141 ? 32.273 8.327 71.646 1.000 25.047 141 TYR A CA 1
ATOM 971 C C . TYR A 1 141 ? 31.209 7.374 72.123 1.000 27.666 141 TYR A C 1
ATOM 972 O O . TYR A 1 141 ? 30.812 6.468 71.284 1.000 26.665 141 TYR A O 1
ATOM 981 N N . ILE A 1 142 ? 30.785 7.526 73.377 1.000 23.415 142 ILE A N 1
ATOM 982 C CA . ILE A 1 142 ? 29.634 6.758 73.932 1.000 26.960 142 ILE A CA 1
ATOM 983 C C . ILE A 1 142 ? 28.422 7.686 73.970 1.000 32.387 142 ILE A C 1
ATOM 984 O O . ILE A 1 142 ? 28.558 8.844 74.436 1.000 33.950 142 ILE A O 1
ATOM 989 N N . ILE A 1 143 ? 27.274 7.228 73.484 1.000 32.308 143 ILE A N 1
ATOM 990 C CA . ILE A 1 143 ? 26.019 8.031 73.542 1.000 31.315 143 ILE A CA 1
ATOM 991 C C . ILE A 1 143 ? 24.950 7.116 74.121 1.000 31.339 143 ILE A C 1
ATOM 992 O O . ILE A 1 143 ? 25.013 5.917 73.844 1.000 29.880 143 ILE A O 1
ATOM 997 N N . ASN A 1 144 ? 24.057 7.653 74.956 1.000 28.860 144 ASN A N 1
ATOM 998 C CA . ASN A 1 144 ? 23.057 6.839 75.702 1.000 33.045 144 ASN A CA 1
ATOM 999 C C . ASN A 1 144 ? 21.645 7.110 75.173 1.000 30.948 144 ASN A C 1
ATOM 1000 O O . ASN A 1 144 ? 20.687 6.507 75.742 1.000 30.508 144 ASN A O 1
ATOM 1005 N N . LYS A 1 145 ? 21.554 7.848 74.073 1.000 31.065 145 LYS A N 1
ATOM 1006 C CA . LYS A 1 145 ? 20.304 8.403 73.494 1.000 41.979 145 LYS A CA 1
ATOM 1007 C C . LYS A 1 145 ? 20.536 8.633 72.005 1.000 37.354 145 LYS A C 1
ATOM 1008 O O . LYS A 1 145 ? 21.593 9.193 71.660 1.000 35.375 145 LYS A O 1
ATOM 1014 N N . VAL A 1 146 ? 19.543 8.359 71.167 1.000 39.972 146 VAL A N 1
ATOM 1015 C CA . VAL A 1 146 ? 19.673 8.673 69.713 1.000 44.010 146 VAL A CA 1
ATOM 1016 C C . VAL A 1 146 ? 19.851 10.193 69.572 1.000 38.814 146 VAL A C 1
ATOM 1017 O O . VAL A 1 146 ? 20.729 10.628 68.817 1.000 37.726 146 VAL A O 1
ATOM 1021 N N . GLU A 1 147 ? 19.046 10.971 70.284 1.000 43.441 147 GLU A N 1
ATOM 1022 C CA . GLU A 1 147 ? 19.029 12.456 70.199 1.000 42.272 147 GLU A CA 1
ATOM 1023 C C . GLU A 1 147 ? 20.461 12.975 70.386 1.000 39.401 147 GLU A C 1
ATOM 1024 O O . GLU A 1 147 ? 20.800 13.959 69.749 1.000 45.351 147 GLU A O 1
ATOM 1030 N N . ASP A 1 148 ? 21.280 12.289 71.198 1.000 41.508 148 ASP A N 1
ATOM 1031 C CA . ASP A 1 148 ? 22.686 12.674 71.517 1.000 39.320 148 ASP A CA 1
ATOM 1032 C C . ASP A 1 148 ? 23.560 12.456 70.286 1.000 34.916 148 ASP A C 1
ATOM 1033 O O . ASP A 1 148 ? 24.504 13.248 70.081 1.000 33.139 148 ASP A O 1
ATOM 1038 N N . LEU A 1 149 ? 23.227 11.471 69.444 1.000 34.522 149 LEU A N 1
ATOM 1039 C CA . LEU A 1 149 ? 23.964 11.305 68.170 1.000 31.958 149 LEU A CA 1
ATOM 1040 C C . LEU A 1 149 ? 23.799 12.588 67.376 1.000 29.510 149 LEU A C 1
ATOM 1041 O O . LEU A 1 149 ? 24.798 13.047 66.837 1.000 23.634 149 LEU A O 1
ATOM 1046 N N . ILE A 1 150 ? 22.551 13.078 67.236 1.000 28.897 150 ILE A N 1
ATOM 1047 C CA . ILE A 1 150 ? 22.265 14.292 66.403 1.000 32.943 150 ILE A CA 1
ATOM 1048 C C . ILE A 1 150 ? 23.033 15.509 66.976 1.000 30.613 150 ILE A C 1
ATOM 1049 O O . ILE A 1 150 ? 23.704 16.255 66.235 1.000 30.304 150 ILE A O 1
ATOM 1054 N N . VAL A 1 151 ? 22.954 15.704 68.283 1.000 29.850 151 VAL A N 1
ATOM 1055 C CA . VAL A 1 151 ? 23.781 16.756 68.951 1.000 32.215 151 VAL A CA 1
ATOM 1056 C C . VAL A 1 151 ? 25.255 16.525 68.588 1.000 29.638 151 VAL A C 1
ATOM 1057 O O . VAL A 1 151 ? 25.891 17.491 68.123 1.000 28.565 151 VAL A O 1
ATOM 1061 N N . LEU A 1 152 ? 25.775 15.289 68.695 1.000 31.767 152 LEU A N 1
ATOM 1062 C CA . LEU A 1 152 ? 27.228 15.028 68.399 1.000 29.539 152 LEU A CA 1
ATOM 1063 C C . LEU A 1 152 ? 27.560 15.386 66.949 1.000 30.685 152 LEU A C 1
ATOM 1064 O O . LEU A 1 152 ? 28.614 16.030 66.701 1.000 28.278 152 LEU A O 1
ATOM 1069 N N . LEU A 1 153 ? 26.749 14.919 65.986 1.000 30.431 153 LEU A N 1
ATOM 1070 C CA . LEU A 1 153 ? 27.019 15.180 64.549 1.000 30.801 153 LEU A CA 1
ATOM 1071 C C . LEU A 1 153 ? 27.145 16.692 64.319 1.000 36.631 153 LEU A C 1
ATOM 1072 O O . LEU A 1 153 ? 28.085 17.109 63.587 1.000 38.214 153 LEU A O 1
ATOM 1077 N N . GLY A 1 154 ? 26.232 17.466 64.927 1.000 39.147 154 GLY A N 1
ATOM 1078 C CA . GLY A 1 154 ? 26.262 18.943 64.951 1.000 40.405 154 GLY A CA 1
ATOM 1079 C C . GLY A 1 154 ? 27.624 19.477 65.374 1.000 40.620 154 GLY A C 1
ATOM 1080 O O . GLY A 1 154 ? 28.060 20.469 64.802 1.000 44.965 154 GLY A O 1
ATOM 1081 N N . LYS A 1 155 ? 28.315 18.809 66.299 1.000 36.514 155 LYS A N 1
ATOM 1082 C CA . LYS A 1 155 ? 29.619 19.298 66.825 1.000 40.383 155 LYS A CA 1
ATOM 1083 C C . LYS A 1 155 ? 30.790 18.732 66.032 1.000 38.968 155 LYS A C 1
ATOM 1084 O O . LYS A 1 155 ? 31.880 19.244 66.227 1.000 41.270 155 LYS A O 1
ATOM 1090 N N . LEU A 1 156 ? 30.608 17.719 65.180 1.000 34.318 156 LEU A N 1
ATOM 1091 C CA . LEU A 1 156 ? 31.797 17.116 64.531 1.000 32.973 156 LEU A CA 1
ATOM 1092 C C . LEU A 1 156 ? 31.965 17.647 63.117 1.000 31.120 156 LEU A C 1
ATOM 1093 O O . LEU A 1 156 ? 30.963 17.914 62.453 1.000 32.237 156 LEU A O 1
ATOM 1098 N N . ASN A 1 157 ? 33.207 17.673 62.659 1.000 28.753 157 ASN A N 1
ATOM 1099 C CA . ASN A 1 157 ? 33.562 17.657 61.231 1.000 30.617 157 ASN A CA 1
ATOM 1100 C C . ASN A 1 157 ? 33.569 16.205 60.732 1.000 31.977 157 ASN A C 1
ATOM 1101 O O . ASN A 1 157 ? 34.465 15.459 61.157 1.000 31.504 157 ASN A O 1
ATOM 1106 N N . TYR A 1 158 ? 32.653 15.836 59.832 1.000 29.782 158 TYR A N 1
ATOM 1107 C CA . TYR A 1 158 ? 32.605 14.474 59.230 1.000 27.202 158 TYR A CA 1
ATOM 1108 C C . TYR A 1 158 ? 31.957 14.532 57.837 1.000 29.722 158 TYR A C 1
ATOM 1109 O O . TYR A 1 158 ? 31.342 15.558 57.512 1.000 29.197 158 TYR A O 1
ATOM 1118 N N . TYR A 1 159 ? 32.132 13.475 57.025 1.000 30.661 159 TYR A N 1
ATOM 1119 C CA . TYR A 1 159 ? 31.584 13.372 55.635 1.000 26.996 159 TYR A CA 1
ATOM 1120 C C . TYR A 1 159 ? 30.167 12.817 55.744 1.000 26.037 159 TYR A C 1
ATOM 1121 O O . TYR A 1 159 ? 29.206 13.599 55.732 1.000 25.880 159 TYR A O 1
ATOM 1130 N N . LYS A 1 160 ? 30.045 11.513 55.977 1.000 23.199 160 LYS A N 1
ATOM 1131 C CA . LYS A 1 160 ? 28.746 10.837 56.130 1.000 25.397 160 LYS A CA 1
ATOM 1132 C C . LYS A 1 160 ? 28.725 10.067 57.445 1.000 24.104 160 LYS A C 1
ATOM 1133 O O . LYS A 1 160 ? 29.792 9.779 58.015 1.000 23.671 160 LYS A O 1
ATOM 1139 N N . CYS A 1 161 ? 27.522 9.725 57.878 1.000 24.472 161 CYS A N 1
ATOM 1140 C CA . CYS A 1 161 ? 27.263 8.937 59.083 1.000 26.019 161 CYS A CA 1
ATOM 1141 C C . CYS A 1 161 ? 26.621 7.612 58.675 1.000 27.243 161 CYS A C 1
ATOM 1142 O O . CYS A 1 161 ? 25.481 7.642 58.106 1.000 26.598 161 CYS A O 1
ATOM 1145 N N . PHE A 1 162 ? 27.299 6.496 58.964 1.000 22.707 162 PHE A N 1
ATOM 1146 C CA . PHE A 1 162 ? 26.774 5.121 58.716 1.000 20.905 162 PHE A CA 1
ATOM 1147 C C . PHE A 1 162 ? 26.408 4.440 60.023 1.000 21.496 162 PHE A C 1
ATOM 1148 O O . PHE A 1 162 ? 27.307 4.327 60.901 1.000 23.296 162 PHE A O 1
ATOM 1156 N N . ILE A 1 163 ? 25.156 3.971 60.114 1.000 19.516 163 ILE A N 1
ATOM 1157 C CA . ILE A 1 163 ? 24.592 3.088 61.156 1.000 20.654 163 ILE A CA 1
ATOM 1158 C C . ILE A 1 163 ? 24.961 1.654 60.758 1.000 24.332 163 ILE A C 1
ATOM 1159 O O . ILE A 1 163 ? 24.490 1.233 59.692 1.000 25.329 163 ILE A O 1
ATOM 1164 N N . LEU A 1 164 ? 25.748 0.942 61.584 1.000 21.024 164 LEU A N 1
ATOM 1165 C CA . LEU A 1 164 ? 26.399 -0.356 61.261 1.000 20.615 164 LEU A CA 1
ATOM 1166 C C . LEU A 1 164 ? 25.598 -1.493 61.864 1.000 21.028 164 LEU A C 1
ATOM 1167 O O . LEU A 1 164 ? 26.017 -2.651 61.713 1.000 22.365 164 LEU A O 1
ATOM 1172 N N . GLY A 1 165 ? 24.546 -1.164 62.617 1.000 22.342 165 GLY A N 1
ATOM 1173 C CA . GLY A 1 165 ? 23.704 -2.164 63.280 1.000 21.233 165 GLY A CA 1
ATOM 1174 C C . GLY A 1 165 ? 23.942 -2.271 64.775 1.000 23.571 165 GLY A C 1
ATOM 1175 O O . GLY A 1 165 ? 24.768 -1.478 65.291 1.000 24.336 165 GLY A O 1
ATOM 1176 N N . GLY A 1 166 ? 23.702 -3.501 65.170 1.000 25.442 166 GLY A N 1
ATOM 1177 C CA . GLY A 1 166 ? 22.529 -4.098 65.786 1.000 28.921 166 GLY A CA 1
ATOM 1178 C C . GLY A 1 166 ? 21.219 -4.056 65.010 1.000 24.013 166 GLY A C 1
ATOM 1179 O O . GLY A 1 166 ? 20.820 -2.978 64.535 1.000 24.365 166 GLY A O 1
ATOM 1180 N N . SER A 1 167 ? 20.481 -5.155 65.094 1.000 24.873 167 SER A N 1
ATOM 1181 C CA . SER A 1 167 ? 19.028 -5.222 64.814 1.000 30.184 167 SER A CA 1
ATOM 1182 C C . SER A 1 167 ? 18.276 -4.180 65.650 1.000 28.490 167 SER A C 1
ATOM 1183 O O . SER A 1 167 ? 17.493 -3.404 65.070 1.000 27.695 167 SER A O 1
ATOM 1186 N N . VAL A 1 168 ? 18.579 -4.069 66.944 1.000 28.493 168 VAL A N 1
ATOM 1187 C CA . VAL A 1 168 ? 17.888 -3.053 67.804 1.000 31.113 168 VAL A CA 1
ATOM 1188 C C . VAL A 1 168 ? 18.177 -1.667 67.245 1.000 26.854 168 VAL A C 1
ATOM 1189 O O . VAL A 1 168 ? 17.238 -0.852 67.098 1.000 27.281 168 VAL A O 1
ATOM 1193 N N . VAL A 1 169 ? 19.441 -1.411 66.912 1.000 24.101 169 VAL A N 1
ATOM 1194 C CA . VAL A 1 169 ? 19.850 -0.118 66.333 1.000 22.883 169 VAL A CA 1
ATOM 1195 C C . VAL A 1 169 ? 19.139 0.130 64.998 1.000 25.346 169 VAL A C 1
ATOM 1196 O O . VAL A 1 169 ? 18.685 1.266 64.787 1.000 24.562 169 VAL A O 1
ATOM 1200 N N . TYR A 1 170 ? 19.146 -0.812 64.042 1.000 24.705 170 TYR A N 1
ATOM 1201 C CA . TYR A 1 170 ? 18.461 -0.549 62.743 1.000 25.474 170 TYR A CA 1
ATOM 1202 C C . TYR A 1 170 ? 16.987 -0.195 63.019 1.000 26.223 170 TYR A C 1
ATOM 1203 O O . TYR A 1 170 ? 16.460 0.757 62.428 1.000 30.493 170 TYR A O 1
ATOM 1212 N N . GLN A 1 171 ? 16.343 -0.999 63.871 1.000 31.187 171 GLN A N 1
ATOM 1213 C CA . GLN A 1 171 ? 14.876 -0.975 64.119 1.000 36.781 171 GLN A CA 1
ATOM 1214 C C . GLN A 1 171 ? 14.523 0.439 64.589 1.000 36.251 171 GLN A C 1
ATOM 1215 O O . GLN A 1 171 ? 13.662 1.063 63.961 1.000 31.637 171 GLN A O 1
ATOM 1221 N N . GLU A 1 172 ? 15.297 1.018 65.507 1.000 38.982 172 GLU A N 1
ATOM 1222 C CA . GLU A 1 172 ? 14.927 2.331 66.097 1.000 40.131 172 GLU A CA 1
ATOM 1223 C C . GLU A 1 172 ? 15.261 3.451 65.102 1.000 40.762 172 GLU A C 1
ATOM 1224 O O . GLU A 1 172 ? 14.455 4.369 64.986 1.000 38.537 172 GLU A O 1
ATOM 1230 N N . PHE A 1 173 ? 16.366 3.390 64.357 1.000 37.303 173 PHE A N 1
ATOM 1231 C CA . PHE A 1 173 ? 16.694 4.447 63.357 1.000 35.651 173 PHE A CA 1
ATOM 1232 C C . PHE A 1 173 ? 15.740 4.484 62.142 1.000 33.663 173 PHE A C 1
ATOM 1233 O O . PHE A 1 173 ? 15.526 5.595 61.565 1.000 33.215 173 PHE A O 1
ATOM 1241 N N . LEU A 1 174 ? 15.302 3.334 61.652 1.000 33.185 174 LEU A N 1
ATOM 1242 C CA . LEU A 1 174 ? 14.235 3.270 60.602 1.000 36.902 174 LEU A CA 1
ATOM 1243 C C . LEU A 1 174 ? 12.918 3.793 61.197 1.000 37.880 174 LEU A C 1
ATOM 1244 O O . LEU A 1 174 ? 12.379 4.733 60.614 1.000 40.461 174 LEU A O 1
ATOM 1249 N N . GLU A 1 175 ? 12.490 3.261 62.352 1.000 40.932 175 GLU A N 1
ATOM 1250 C CA . GLU A 1 175 ? 11.245 3.680 63.064 1.000 47.485 175 GLU A CA 1
ATOM 1251 C C . GLU A 1 175 ? 11.154 5.210 63.073 1.000 48.850 175 GLU A C 1
ATOM 1252 O O . GLU A 1 175 ? 10.073 5.733 62.800 1.000 52.601 175 GLU A O 1
ATOM 1258 N N . LYS A 1 176 ? 12.273 5.877 63.351 1.000 45.095 176 LYS A N 1
ATOM 1259 C CA . LYS A 1 176 ? 12.380 7.343 63.563 1.000 45.216 176 LYS A CA 1
ATOM 1260 C C . LYS A 1 176 ? 12.610 8.069 62.235 1.000 45.059 176 LYS A C 1
ATOM 1261 O O . LYS A 1 176 ? 12.777 9.289 62.264 1.000 41.879 176 LYS A O 1
ATOM 1267 N N . LYS A 1 177 ? 12.650 7.353 61.114 1.000 45.785 177 LYS A N 1
ATOM 1268 C CA . LYS A 1 177 ? 12.874 7.952 59.774 1.000 49.804 177 LYS A CA 1
ATOM 1269 C C . LYS A 1 177 ? 14.174 8.764 59.743 1.000 41.345 177 LYS A C 1
ATOM 1270 O O . LYS A 1 177 ? 14.223 9.755 59.016 1.000 40.936 177 LYS A O 1
ATOM 1276 N N . LEU A 1 178 ? 15.235 8.296 60.401 1.000 41.548 178 LEU A N 1
ATOM 1277 C CA . LEU A 1 178 ? 16.571 8.951 60.372 1.000 35.807 178 LEU A CA 1
ATOM 1278 C C . LEU A 1 178 ? 17.517 8.333 59.314 1.000 37.858 178 LEU A C 1
ATOM 1279 O O . LEU A 1 178 ? 18.739 8.668 59.333 1.000 28.935 178 LEU A O 1
ATOM 1284 N N . ILE A 1 179 ? 17.027 7.447 58.438 1.000 33.725 179 ILE A N 1
ATOM 1285 C CA . ILE A 1 179 ? 17.871 6.806 57.379 1.000 31.979 179 ILE A CA 1
ATOM 1286 C C . ILE A 1 179 ? 17.519 7.390 55.996 1.000 31.9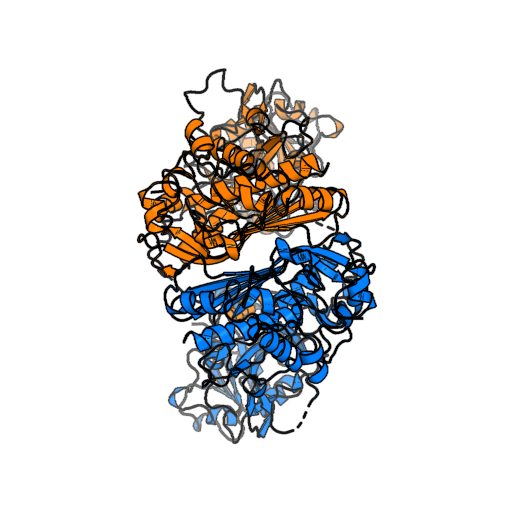26 179 ILE A C 1
ATOM 1287 O O . ILE A 1 179 ? 16.351 7.264 55.567 1.000 36.835 179 ILE A O 1
ATOM 1292 N N . LYS A 1 180 ? 18.489 8.010 55.336 1.000 28.583 180 LYS A N 1
ATOM 1293 C CA . LYS A 1 180 ? 18.387 8.511 53.957 1.000 31.131 180 LYS A CA 1
ATOM 1294 C C . LYS A 1 180 ? 18.427 7.334 52.964 1.000 33.506 180 LYS A C 1
ATOM 1295 O O . LYS A 1 180 ? 17.579 7.301 52.066 1.000 30.016 180 LYS A O 1
ATOM 1301 N N . LYS A 1 181 ? 19.392 6.413 53.085 1.000 26.627 181 LYS A N 1
ATOM 1302 C CA . LYS A 1 181 ? 19.552 5.279 52.126 1.000 23.286 181 LYS A CA 1
ATOM 1303 C C . LYS A 1 181 ? 20.030 4.069 52.922 1.000 25.195 181 LYS A C 1
ATOM 1304 O O . LYS A 1 181 ? 20.684 4.275 54.017 1.000 23.821 181 LYS A O 1
ATOM 1310 N N . ILE A 1 182 ? 19.618 2.872 52.515 1.000 21.386 182 ILE A N 1
ATOM 1311 C CA . ILE A 1 182 ? 20.099 1.584 53.075 1.000 20.995 182 ILE A CA 1
ATOM 1312 C C . ILE A 1 182 ? 21.013 0.947 52.013 1.000 23.151 182 ILE A C 1
ATOM 1313 O O . ILE A 1 182 ? 20.519 0.630 50.912 1.000 22.312 182 ILE A O 1
ATOM 1318 N N . TYR A 1 183 ? 22.301 0.815 52.298 1.000 21.089 183 TYR A N 1
ATOM 1319 C CA . TYR A 1 183 ? 23.251 -0.029 51.528 1.000 20.621 183 TYR A CA 1
ATOM 1320 C C . TYR A 1 183 ? 23.138 -1.458 52.028 1.000 21.099 183 TYR A C 1
ATOM 1321 O O . TYR A 1 183 ? 23.461 -1.769 53.179 1.000 17.868 183 TYR A O 1
ATOM 1330 N N . PHE A 1 184 ? 22.525 -2.306 51.206 1.000 19.920 184 PHE A N 1
ATOM 1331 C CA . PHE A 1 184 ? 22.005 -3.611 51.646 1.000 18.330 184 PHE A CA 1
ATOM 1332 C C . PHE A 1 184 ? 22.675 -4.713 50.853 1.000 16.789 184 PHE A C 1
ATOM 1333 O O . PHE A 1 184 ? 22.494 -4.806 49.607 1.000 18.658 184 PHE A O 1
ATOM 1341 N N . THR A 1 185 ? 23.409 -5.569 51.531 1.000 16.954 185 THR A N 1
ATOM 1342 C CA . THR A 1 185 ? 24.069 -6.707 50.845 1.000 19.019 185 THR A CA 1
ATOM 1343 C C . THR A 1 185 ? 23.086 -7.867 50.894 1.000 19.537 185 THR A C 1
ATOM 1344 O O . THR A 1 185 ? 22.721 -8.267 52.021 1.000 18.663 185 THR A O 1
ATOM 1348 N N . ARG A 1 186 ? 22.736 -8.441 49.732 1.000 18.508 186 ARG A N 1
ATOM 1349 C CA . ARG A 1 186 ? 21.968 -9.716 49.706 1.000 18.076 186 ARG A CA 1
ATOM 1350 C C . ARG A 1 186 ? 22.928 -10.897 49.631 1.000 18.081 186 ARG A C 1
ATOM 1351 O O . ARG A 1 186 ? 23.564 -11.135 48.582 1.000 17.936 186 ARG A O 1
ATOM 1359 N N . ILE A 1 187 ? 23.014 -11.636 50.721 1.000 17.144 187 ILE A N 1
ATOM 1360 C CA . ILE A 1 187 ? 23.886 -12.823 50.840 1.000 18.123 187 ILE A CA 1
ATOM 1361 C C . ILE A 1 187 ? 23.004 -14.006 50.428 1.000 18.653 187 ILE A C 1
ATOM 1362 O O . ILE A 1 187 ? 22.048 -14.322 51.163 1.000 17.220 187 ILE A O 1
ATOM 1367 N N . ASN A 1 188 ? 23.286 -14.616 49.277 1.000 19.544 188 ASN A N 1
ATOM 1368 C CA . ASN A 1 188 ? 22.313 -15.558 48.660 1.000 20.026 188 ASN A CA 1
ATOM 1369 C C . ASN A 1 188 ? 22.567 -16.979 49.148 1.000 21.922 188 ASN A C 1
ATOM 1370 O O . ASN A 1 188 ? 22.884 -17.891 48.321 1.000 19.107 188 ASN A O 1
ATOM 1375 N N . SER A 1 189 ? 22.478 -17.171 50.459 1.000 19.489 189 SER A N 1
ATOM 1376 C CA . SER A 1 189 ? 22.660 -18.487 51.104 1.000 21.678 189 SER A CA 1
ATOM 1377 C C . SER A 1 189 ? 21.869 -18.470 52.416 1.000 22.413 189 SER A C 1
ATOM 1378 O O . SER A 1 189 ? 21.469 -17.364 52.854 1.000 22.131 189 SER A O 1
ATOM 1381 N N . THR A 1 190 ? 21.589 -19.641 52.984 1.000 23.642 190 THR A N 1
ATOM 1382 C CA . THR A 1 190 ? 20.711 -19.791 54.171 1.000 26.106 190 THR A CA 1
ATOM 1383 C C . THR A 1 190 ? 21.569 -20.129 55.384 1.000 25.311 190 THR A C 1
ATOM 1384 O O . THR A 1 190 ? 22.516 -20.893 55.216 1.000 22.655 190 THR A O 1
ATOM 1388 N N . TYR A 1 191 ? 21.296 -19.513 56.536 1.000 27.709 191 TYR A N 1
ATOM 1389 C CA . TYR A 1 191 ? 22.041 -19.823 57.785 1.000 30.582 191 TYR A CA 1
ATOM 1390 C C . TYR A 1 191 ? 21.091 -19.694 58.966 1.000 30.591 191 TYR A C 1
ATOM 1391 O O . TYR A 1 191 ? 20.058 -19.023 58.852 1.000 29.602 191 TYR A O 1
ATOM 1400 N N . GLU A 1 192 ? 21.465 -20.332 60.072 1.000 36.483 192 GLU A N 1
ATOM 1401 C CA . GLU A 1 192 ? 20.766 -20.189 61.371 1.000 38.598 192 GLU A CA 1
ATOM 1402 C C . GLU A 1 192 ? 20.967 -18.736 61.798 1.000 32.947 192 GLU A C 1
ATOM 1403 O O . GLU A 1 192 ? 22.135 -18.306 61.840 1.000 31.003 192 GLU A O 1
ATOM 1409 N N . CYS A 1 193 ? 19.875 -18.028 62.072 1.000 31.318 193 CYS A N 1
ATOM 1410 C CA . CYS A 1 193 ? 19.870 -16.630 62.558 1.000 33.148 193 CYS A CA 1
ATOM 1411 C C . CYS A 1 193 ? 18.971 -16.501 63.806 1.000 36.928 193 CYS A C 1
ATOM 1412 O O . CYS A 1 193 ? 17.961 -17.215 63.873 1.000 39.836 193 CYS A O 1
ATOM 1415 N N . ASP A 1 194 ? 19.280 -15.589 64.734 1.000 35.107 194 ASP A N 1
ATOM 1416 C CA . ASP A 1 194 ? 18.342 -15.236 65.840 1.000 39.103 194 ASP A CA 1
ATOM 1417 C C . ASP A 1 194 ? 18.017 -13.744 65.828 1.000 42.964 194 ASP A C 1
ATOM 1418 O O . ASP A 1 194 ? 17.078 -13.379 66.567 1.000 45.876 194 ASP A O 1
ATOM 1423 N N . VAL A 1 195 ? 18.712 -12.923 65.023 1.000 36.880 195 VAL A N 1
ATOM 1424 C CA . VAL A 1 195 ? 18.355 -11.483 64.853 1.000 32.090 195 VAL A CA 1
ATOM 1425 C C . VAL A 1 195 ? 18.196 -11.182 63.372 1.000 30.268 195 VAL A C 1
ATOM 1426 O O . VAL A 1 195 ? 19.000 -11.688 62.548 1.000 25.395 195 VAL A O 1
ATOM 1430 N N . PHE A 1 196 ? 17.234 -10.311 63.103 1.000 28.647 196 PHE A N 1
ATOM 1431 C CA . PHE A 1 196 ? 16.666 -10.042 61.771 1.000 30.771 196 PHE A CA 1
ATOM 1432 C C . PHE A 1 196 ? 16.676 -8.557 61.539 1.000 31.877 196 PHE A C 1
ATOM 1433 O O . PHE A 1 196 ? 16.432 -7.821 62.491 1.000 30.440 196 PHE A O 1
ATOM 1441 N N . PHE A 1 197 ? 16.980 -8.148 60.306 1.000 30.630 197 PHE A N 1
ATOM 1442 C CA . PHE A 1 197 ? 16.834 -6.766 59.820 1.000 27.505 197 PHE A CA 1
ATOM 1443 C C . PHE A 1 197 ? 15.341 -6.491 59.763 1.000 30.872 197 PHE A C 1
ATOM 1444 O O . PHE A 1 197 ? 14.575 -7.385 59.455 1.000 31.899 197 PHE A O 1
ATOM 1452 N N . PRO A 1 198 ? 14.877 -5.276 60.085 1.000 35.452 198 PRO A N 1
ATOM 1453 C CA . PRO A 1 198 ? 13.453 -4.982 60.016 1.000 41.019 198 PRO A CA 1
ATOM 1454 C C . PRO A 1 198 ? 12.935 -5.083 58.576 1.000 43.678 198 PRO A C 1
ATOM 1455 O O . PRO A 1 198 ? 13.653 -4.732 57.617 1.000 38.701 198 PRO A O 1
ATOM 1459 N N . GLU A 1 199 ? 11.687 -5.536 58.466 1.000 43.054 199 GLU A N 1
ATOM 1460 C CA . GLU A 1 199 ? 10.936 -5.590 57.196 1.000 43.011 199 GLU A CA 1
ATOM 1461 C C . GLU A 1 199 ? 10.877 -4.160 56.685 1.000 39.119 199 GLU A C 1
ATOM 1462 O O . GLU A 1 199 ? 10.518 -3.280 57.463 1.000 41.319 199 GLU A O 1
ATOM 1468 N N . ILE A 1 200 ? 11.316 -3.923 55.464 1.000 36.964 200 ILE A N 1
ATOM 1469 C CA . ILE A 1 200 ? 11.359 -2.558 54.863 1.000 39.648 200 ILE A CA 1
ATOM 1470 C C . ILE A 1 200 ? 9.981 -2.239 54.273 1.000 44.662 200 ILE A C 1
ATOM 1471 O O . ILE A 1 200 ? 9.387 -3.121 53.653 1.000 47.299 200 ILE A O 1
ATOM 1476 N N . ASN A 1 201 ? 9.489 -1.017 54.475 1.000 52.738 201 ASN A N 1
ATOM 1477 C CA . ASN A 1 201 ? 8.166 -0.601 53.957 1.000 51.655 201 ASN A CA 1
ATOM 1478 C C . ASN A 1 201 ? 8.370 0.008 52.568 1.000 47.930 201 ASN A C 1
ATOM 1479 O O . ASN A 1 201 ? 9.003 1.073 52.487 1.000 49.291 201 ASN A O 1
ATOM 1484 N N . GLU A 1 202 ? 7.802 -0.625 51.537 1.000 51.140 202 GLU A N 1
ATOM 1485 C CA . GLU A 1 202 ? 7.979 -0.258 50.108 1.000 51.387 202 GLU A CA 1
ATOM 1486 C C . GLU A 1 202 ? 7.492 1.172 49.844 1.000 50.514 202 GLU A C 1
ATOM 1487 O O . GLU A 1 202 ? 7.900 1.733 48.825 1.000 50.861 202 GLU A O 1
ATOM 1493 N N . ASN A 1 203 ? 6.636 1.726 50.707 1.000 48.091 203 ASN A N 1
ATOM 1494 C CA . ASN A 1 203 ? 6.075 3.093 50.562 1.000 49.536 203 ASN A CA 1
ATOM 1495 C C . ASN A 1 203 ? 7.066 4.105 51.148 1.000 46.125 203 ASN A C 1
ATOM 1496 O O . ASN A 1 203 ? 7.027 5.261 50.725 1.000 47.795 203 ASN A O 1
ATOM 1501 N N . GLU A 1 204 ? 7.936 3.685 52.065 1.000 41.830 204 GLU A N 1
ATOM 1502 C CA . GLU A 1 204 ? 8.959 4.566 52.684 1.000 44.239 204 GLU A CA 1
ATOM 1503 C C . GLU A 1 204 ? 10.290 4.470 51.931 1.000 38.942 204 GLU A C 1
ATOM 1504 O O . GLU A 1 204 ? 10.987 5.486 51.854 1.000 38.034 204 GLU A O 1
ATOM 1510 N N . TYR A 1 205 ? 10.665 3.283 51.451 1.000 39.289 205 TYR A N 1
ATOM 1511 C CA . TYR A 1 205 ? 12.003 3.030 50.833 1.000 36.210 205 TYR A CA 1
ATOM 1512 C C . TYR A 1 205 ? 11.803 2.261 49.524 1.000 34.271 205 TYR A C 1
ATOM 1513 O O . TYR A 1 205 ? 11.011 1.321 49.507 1.000 31.069 205 TYR A O 1
ATOM 1522 N N . GLN A 1 206 ? 12.500 2.654 48.459 1.000 34.821 206 GLN A N 1
ATOM 1523 C CA . GLN A 1 206 ? 12.451 1.901 47.182 1.000 32.167 206 GLN A CA 1
ATOM 1524 C C . GLN A 1 206 ? 13.893 1.645 46.698 1.000 31.108 206 GLN A C 1
ATOM 1525 O O . GLN A 1 206 ? 14.785 2.524 46.865 1.000 27.356 206 GLN A O 1
ATOM 1531 N N . ILE A 1 207 ? 14.126 0.462 46.131 1.000 27.520 207 ILE A N 1
ATOM 1532 C CA . ILE A 1 207 ? 15.423 0.146 45.482 1.000 28.003 207 ILE A CA 1
ATOM 1533 C C . ILE A 1 207 ? 15.688 1.201 44.393 1.000 29.708 207 ILE A C 1
ATOM 1534 O O . ILE A 1 207 ? 14.793 1.521 43.609 1.000 34.177 207 ILE A O 1
ATOM 1539 N N . ILE A 1 208 ? 16.878 1.776 44.347 1.000 24.476 208 ILE A N 1
ATOM 1540 C CA . ILE A 1 208 ? 17.266 2.712 43.263 1.000 27.625 208 ILE A CA 1
ATOM 1541 C C . ILE A 1 208 ? 18.432 2.131 42.471 1.000 27.481 208 ILE A C 1
ATOM 1542 O O . ILE A 1 208 ? 18.677 2.638 41.382 1.000 28.217 208 ILE A O 1
ATOM 1547 N N . SER A 1 209 ? 19.170 1.160 43.003 1.000 28.564 209 SER A N 1
ATOM 1548 C CA . SER A 1 209 ? 20.393 0.650 42.324 1.000 28.441 209 SER A CA 1
ATOM 1549 C C . SER A 1 209 ? 20.688 -0.784 42.698 1.000 26.630 209 SER A C 1
ATOM 1550 O O . SER A 1 209 ? 20.416 -1.189 43.836 1.000 26.319 209 SER A O 1
ATOM 1553 N N . VAL A 1 210 ? 21.254 -1.518 41.747 1.000 22.511 210 VAL A N 1
ATOM 1554 C CA . VAL A 1 210 ? 21.500 -2.956 41.928 1.000 22.439 210 VAL A CA 1
ATOM 1555 C C . VAL A 1 210 ? 22.833 -3.230 41.241 1.000 22.819 210 VAL A C 1
ATOM 1556 O O . VAL A 1 210 ? 23.094 -2.698 40.128 1.000 25.219 210 VAL A O 1
ATOM 1560 N N . SER A 1 211 ? 23.699 -3.956 41.936 1.000 18.753 211 SER A N 1
ATOM 1561 C CA . SER A 1 211 ? 25.093 -4.115 41.503 1.000 17.368 211 SER A CA 1
ATOM 1562 C C . SER A 1 211 ? 25.168 -5.342 40.597 1.000 18.543 211 SER A C 1
ATOM 1563 O O . SER A 1 211 ? 24.165 -6.088 40.458 1.000 15.306 211 SER A O 1
ATOM 1566 N N . ASP A 1 212 ? 26.371 -5.604 40.117 1.000 16.776 212 ASP A N 1
ATOM 1567 C CA . ASP A 1 212 ? 26.766 -6.926 39.575 1.000 18.008 212 ASP A CA 1
ATOM 1568 C C . ASP A 1 212 ? 26.552 -8.014 40.638 1.000 18.054 212 ASP A C 1
ATOM 1569 O O . ASP A 1 212 ? 26.505 -7.723 41.884 1.000 15.319 212 ASP A O 1
ATOM 1574 N N . VAL A 1 213 ? 26.489 -9.252 40.170 1.000 16.376 213 VAL A N 1
ATOM 1575 C CA . VAL A 1 213 ? 26.463 -10.448 41.031 1.000 17.688 213 VAL A CA 1
ATOM 1576 C C . VAL A 1 213 ? 27.888 -11.008 41.129 1.000 16.383 213 VAL A C 1
ATOM 1577 O O . VAL A 1 213 ? 28.602 -11.060 40.139 1.000 15.197 213 VAL A O 1
ATOM 1581 N N . TYR A 1 214 ? 28.253 -11.445 42.315 1.000 16.331 214 TYR A N 1
ATOM 1582 C CA . TYR A 1 214 ? 29.607 -11.926 42.643 1.000 16.532 214 TYR A CA 1
ATOM 1583 C C . TYR A 1 214 ? 29.460 -13.239 43.391 1.000 16.697 214 TYR A C 1
ATOM 1584 O O . TYR A 1 214 ? 28.402 -13.539 43.986 1.000 17.778 214 TYR A O 1
ATOM 1593 N N . THR A 1 215 ? 30.563 -13.976 43.442 1.000 18.193 215 THR A N 1
ATOM 1594 C CA . THR A 1 215 ? 30.764 -15.134 44.322 1.000 18.662 215 THR A CA 1
ATOM 1595 C C . THR A 1 215 ? 31.903 -14.786 45.290 1.000 19.186 215 THR A C 1
ATOM 1596 O O . THR A 1 215 ? 32.919 -14.270 44.850 1.000 17.317 215 THR A O 1
ATOM 1600 N N . SER A 1 216 ? 31.728 -15.102 46.558 1.000 20.676 216 SER A N 1
ATOM 1601 C CA . SER A 1 216 ? 32.764 -14.919 47.599 1.000 20.149 216 SER A CA 1
ATOM 1602 C C . SER A 1 216 ? 32.503 -16.014 48.620 1.000 19.220 216 SER A C 1
ATOM 1603 O O . SER A 1 216 ? 31.319 -16.196 49.006 1.000 18.980 216 SER A O 1
ATOM 1606 N N . ASN A 1 217 ? 33.516 -16.806 48.941 1.000 21.309 217 ASN A N 1
ATOM 1607 C CA . ASN A 1 217 ? 33.410 -17.815 50.024 1.000 24.333 217 ASN A CA 1
ATOM 1608 C C . ASN A 1 217 ? 32.187 -18.709 49.758 1.000 24.517 217 ASN A C 1
ATOM 1609 O O . ASN A 1 217 ? 31.411 -18.939 50.688 1.000 24.125 217 ASN A O 1
ATOM 1614 N N . ASN A 1 218 ? 32.033 -19.190 48.523 1.000 26.120 218 ASN A N 1
ATOM 1615 C CA . ASN A 1 218 ? 31.086 -20.266 48.140 1.000 27.315 218 ASN A CA 1
ATOM 1616 C C . ASN A 1 218 ? 29.647 -19.765 48.238 1.000 26.091 218 ASN A C 1
ATOM 1617 O O . ASN A 1 218 ? 28.776 -20.588 48.446 1.000 26.374 218 ASN A O 1
ATOM 1622 N N . THR A 1 219 ? 29.398 -18.457 48.160 1.000 24.784 219 THR A N 1
ATOM 1623 C CA . THR A 1 219 ? 28.012 -17.936 48.061 1.000 21.642 219 THR A CA 1
ATOM 1624 C C . THR A 1 219 ? 27.981 -16.874 46.975 1.000 19.334 219 THR A C 1
ATOM 1625 O O . THR A 1 219 ? 28.997 -16.170 46.755 1.000 18.713 219 THR A O 1
ATOM 1629 N N . THR A 1 220 ? 26.836 -16.716 46.329 1.000 17.259 220 THR A N 1
ATOM 1630 C CA . THR A 1 220 ? 26.598 -15.526 45.511 1.000 16.875 220 THR A CA 1
ATOM 1631 C C . THR A 1 220 ? 26.029 -14.443 46.430 1.000 15.956 220 THR A C 1
ATOM 1632 O O . THR A 1 220 ? 25.470 -14.789 47.466 1.000 18.253 220 THR A O 1
ATOM 1636 N N . LEU A 1 221 ? 26.218 -13.193 46.024 1.000 15.065 221 LEU A N 1
ATOM 1637 C CA . LEU A 1 221 ? 25.735 -11.973 46.689 1.000 16.469 221 LEU A CA 1
ATOM 1638 C C . LEU A 1 221 ? 25.668 -10.857 45.667 1.000 16.432 221 LEU A C 1
ATOM 1639 O O . LEU A 1 221 ? 26.382 -10.891 44.646 1.000 19.333 221 LEU A O 1
ATOM 1644 N N . ASP A 1 222 ? 24.902 -9.827 46.018 1.000 17.550 222 ASP A N 1
ATOM 1645 C CA . ASP A 1 222 ? 24.922 -8.535 45.344 1.000 16.859 222 ASP A CA 1
ATOM 1646 C C . ASP A 1 222 ? 24.675 -7.459 46.386 1.000 15.079 222 ASP A C 1
ATOM 1647 O O . ASP A 1 222 ? 24.409 -7.783 47.575 1.000 17.803 222 ASP A O 1
ATOM 1652 N N . PHE A 1 223 ? 24.707 -6.241 45.912 1.000 15.184 223 PHE A N 1
ATOM 1653 C CA . PHE A 1 223 ? 24.644 -4.973 46.681 1.000 15.570 223 PHE A CA 1
ATOM 1654 C C . PHE A 1 223 ? 23.548 -4.114 46.076 1.000 16.126 223 PHE A C 1
ATOM 1655 O O . PHE A 1 223 ? 23.627 -3.780 44.902 1.000 18.601 223 PHE A O 1
ATOM 1663 N N . ILE A 1 224 ? 22.522 -3.820 46.848 1.000 18.146 224 ILE A N 1
ATOM 1664 C CA . ILE A 1 224 ? 21.424 -2.919 46.408 1.000 17.290 224 ILE A CA 1
ATOM 1665 C C . ILE A 1 224 ? 21.348 -1.709 47.344 1.000 21.770 224 ILE A C 1
ATOM 1666 O O . ILE A 1 224 ? 21.913 -1.750 48.490 1.000 17.003 224 ILE A O 1
ATOM 1671 N N . ILE A 1 225 ? 20.804 -0.628 46.807 1.000 19.744 225 ILE A N 1
ATOM 1672 C CA . ILE A 1 225 ? 20.673 0.671 47.496 1.000 22.325 225 ILE A CA 1
ATOM 1673 C C . ILE A 1 225 ? 19.180 0.987 47.537 1.000 25.565 225 ILE A C 1
ATOM 1674 O O . ILE A 1 225 ? 18.544 1.018 46.443 1.000 23.658 225 ILE A O 1
ATOM 1679 N N . TYR A 1 226 ? 18.630 1.091 48.743 1.000 25.619 226 TYR A N 1
ATOM 1680 C CA . TYR A 1 226 ? 17.275 1.637 48.977 1.000 27.610 226 TYR A CA 1
ATOM 1681 C C . TYR A 1 226 ? 17.376 3.131 49.276 1.000 33.541 226 TYR A C 1
ATOM 1682 O O . TYR A 1 226 ? 18.332 3.561 49.981 1.000 31.487 226 TYR A O 1
ATOM 1691 N N . LYS A 1 227 ? 16.415 3.901 48.769 1.000 33.901 227 LYS A N 1
ATOM 1692 C CA . LYS A 1 227 ? 16.300 5.367 49.002 1.000 38.878 227 LYS A CA 1
ATOM 1693 C C . LYS A 1 227 ? 14.920 5.646 49.621 1.000 38.170 227 LYS A C 1
ATOM 1694 O O . LYS A 1 227 ? 13.916 4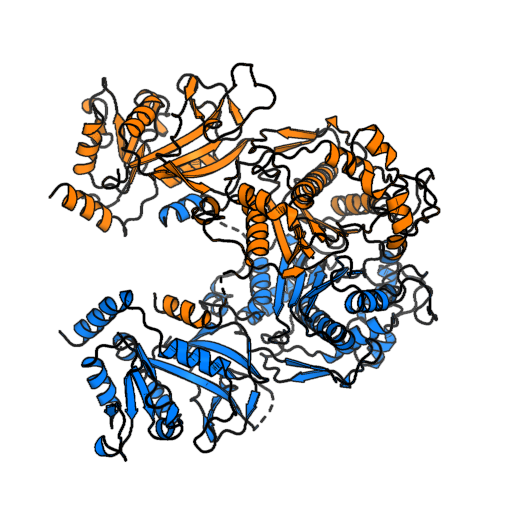.998 49.210 1.000 35.059 227 LYS A O 1
ATOM 1700 N N . LYS A 1 228 ? 14.896 6.495 50.656 1.000 41.840 228 LYS A N 1
ATOM 1701 C CA . LYS A 1 228 ? 13.672 7.031 51.301 1.000 44.552 228 LYS A CA 1
ATOM 1702 C C . LYS A 1 228 ? 12.846 7.685 50.192 1.000 41.878 228 LYS A C 1
ATOM 1703 O O . LYS A 1 228 ? 13.419 8.529 49.507 1.000 37.204 228 LYS A O 1
ATOM 1709 N N . THR A 1 229 ? 11.590 7.293 49.974 1.000 46.305 229 THR A N 1
ATOM 1710 C CA . THR A 1 229 ? 10.783 7.750 48.797 1.000 49.753 229 THR A CA 1
ATOM 1711 C C . THR A 1 229 ? 10.300 9.199 48.983 1.000 51.027 229 THR A C 1
ATOM 1712 O O . THR A 1 229 ? 10.333 9.652 50.140 1.000 50.107 229 THR A O 1
ATOM 1716 N N . GLU A 1 286 ? 32.996 21.818 27.642 1.000 87.697 286 GLU A N 1
ATOM 1717 C CA . GLU A 1 286 ? 33.040 20.462 27.023 1.000 85.168 286 GLU A CA 1
ATOM 1718 C C . GLU A 1 286 ? 31.627 19.869 26.956 1.000 78.617 286 GLU A C 1
ATOM 1719 O O . GLU A 1 286 ? 31.404 18.994 26.096 1.000 66.406 286 GLU A O 1
ATOM 1725 N N . GLU A 1 287 ? 30.722 20.312 27.838 1.000 69.117 287 GLU A N 1
ATOM 1726 C CA . GLU A 1 287 ? 29.322 19.814 27.915 1.000 69.499 287 GLU A CA 1
ATOM 1727 C C . GLU A 1 287 ? 28.518 20.354 26.730 1.000 61.608 287 GLU A C 1
ATOM 1728 O O . GLU A 1 287 ? 27.647 19.616 26.213 1.000 59.838 287 GLU A O 1
ATOM 1734 N N . ASP A 1 288 ? 28.783 21.595 26.314 1.000 52.023 288 ASP A N 1
ATOM 1735 C CA . ASP A 1 288 ? 28.129 22.188 25.115 1.000 50.107 288 ASP A CA 1
ATOM 1736 C C . ASP A 1 288 ? 28.487 21.340 23.873 1.000 44.609 288 ASP A C 1
ATOM 1737 O O . ASP A 1 288 ? 27.570 21.084 23.049 1.000 38.508 288 ASP A O 1
ATOM 1742 N N . ASP A 1 289 ? 29.762 20.965 23.719 1.000 38.154 289 ASP A N 1
ATOM 1743 C CA . ASP A 1 289 ? 30.264 20.150 22.576 1.000 42.458 289 ASP A CA 1
ATOM 1744 C C . ASP A 1 289 ? 29.437 18.851 22.502 1.000 41.131 289 ASP A C 1
ATOM 1745 O O . ASP A 1 289 ? 29.036 18.488 21.385 1.000 41.151 289 ASP A O 1
ATOM 1750 N N . PHE A 1 290 ? 29.125 18.213 23.641 1.000 38.490 290 PHE A N 1
ATOM 1751 C CA . PHE A 1 290 ? 28.258 17.010 23.695 1.000 41.717 290 PHE A CA 1
ATOM 1752 C C . PHE A 1 290 ? 26.919 17.319 23.029 1.000 43.340 290 PHE A C 1
ATOM 1753 O O . PHE A 1 290 ? 26.485 16.504 22.191 1.000 39.040 290 PHE A O 1
ATOM 1761 N N . VAL A 1 291 ? 26.289 18.445 23.375 1.000 39.854 291 VAL A N 1
ATOM 1762 C CA . VAL A 1 291 ? 24.976 18.851 22.794 1.000 39.025 291 VAL A CA 1
ATOM 1763 C C . VAL A 1 291 ? 25.155 19.098 21.292 1.000 34.910 291 VAL A C 1
ATOM 1764 O O . VAL A 1 291 ? 24.213 18.758 20.517 1.000 36.640 291 VAL A O 1
ATOM 1768 N N . TYR A 1 292 ? 26.261 19.728 20.870 1.000 29.310 292 TYR A N 1
ATOM 1769 C CA . TYR A 1 292 ? 26.490 20.002 19.424 1.000 36.334 292 TYR A CA 1
ATOM 1770 C C . TYR A 1 292 ? 26.472 18.644 18.685 1.000 36.239 292 TYR A C 1
ATOM 1771 O O . TYR A 1 292 ? 25.624 18.444 17.812 1.000 39.664 292 TYR A O 1
ATOM 1780 N N . PHE A 1 293 ? 27.294 17.686 19.114 1.000 38.417 293 PHE A N 1
ATOM 1781 C CA . PHE A 1 293 ? 27.441 16.361 18.444 1.000 38.461 293 PHE A CA 1
ATOM 1782 C C . PHE A 1 293 ? 26.120 15.586 18.520 1.000 40.664 293 PHE A C 1
ATOM 1783 O O . PHE A 1 293 ? 25.962 14.623 17.755 1.000 48.052 293 PHE A O 1
ATOM 1791 N N . ASN A 1 294 ? 25.159 16.033 19.324 1.000 41.124 294 ASN A N 1
ATOM 1792 C CA . ASN A 1 294 ? 23.812 15.415 19.396 1.000 40.693 294 ASN A CA 1
ATOM 1793 C C . ASN A 1 294 ? 22.791 16.153 18.539 1.000 40.324 294 ASN A C 1
ATOM 1794 O O . ASN A 1 294 ? 21.635 15.774 18.624 1.000 50.044 294 ASN A O 1
ATOM 1799 N N . PHE A 1 295 ? 23.170 17.123 17.714 1.000 38.416 295 PHE A N 1
ATOM 1800 C CA . PHE A 1 295 ? 22.189 17.943 16.951 1.000 40.974 295 PHE A CA 1
ATOM 1801 C C . PHE A 1 295 ? 21.238 17.102 16.087 1.000 47.284 295 PHE A C 1
ATOM 1802 O O . PHE A 1 295 ? 20.282 17.694 15.586 1.000 49.035 295 PHE A O 1
ATOM 1810 N N . ASN A 1 296 ? 21.510 15.816 15.839 1.000 56.182 296 ASN A N 1
ATOM 1811 C CA . ASN A 1 296 ? 20.725 15.003 14.864 1.000 61.714 296 ASN A CA 1
ATOM 1812 C C . ASN A 1 296 ? 19.887 13.929 15.586 1.000 64.605 296 ASN A C 1
ATOM 1813 O O . ASN A 1 296 ? 19.555 12.922 14.936 1.000 65.529 296 ASN A O 1
ATOM 1818 N N . LYS A 1 297 ? 19.518 14.140 16.857 1.000 74.122 297 LYS A N 1
ATOM 1819 C CA . LYS A 1 297 ? 18.646 13.223 17.648 1.000 73.177 297 LYS A CA 1
ATOM 1820 C C . LYS A 1 297 ? 17.298 13.910 17.911 1.000 68.517 297 LYS A C 1
ATOM 1821 O O . LYS A 1 297 ? 16.299 13.459 17.309 1.000 62.344 297 LYS A O 1
ATOM 1827 N N . LYS A 1 304 ? 9.589 4.944 18.113 1.000 73.715 304 LYS A N 1
ATOM 1828 C CA . LYS A 1 304 ? 8.712 4.156 17.201 1.000 71.714 304 LYS A CA 1
ATOM 1829 C C . LYS A 1 304 ? 7.395 3.804 17.908 1.000 72.634 304 LYS A C 1
ATOM 1830 O O . LYS A 1 304 ? 6.392 4.488 17.690 1.000 67.641 304 LYS A O 1
ATOM 1836 N N . ASN A 1 305 ? 7.439 2.786 18.769 1.000 73.997 305 ASN A N 1
ATOM 1837 C CA . ASN A 1 305 ? 6.321 1.846 19.041 1.000 68.597 305 ASN A CA 1
ATOM 1838 C C . ASN A 1 305 ? 5.378 2.474 20.071 1.000 76.152 305 ASN A C 1
ATOM 1839 O O . ASN A 1 305 ? 5.824 3.431 20.763 1.000 79.305 305 ASN A O 1
ATOM 1844 N N . SER A 1 306 ? 4.131 1.977 20.146 1.000 71.427 306 SER A N 1
ATOM 1845 C CA . SER A 1 306 ? 3.045 2.511 21.020 1.000 78.128 306 SER A CA 1
ATOM 1846 C C . SER A 1 306 ? 3.184 1.921 22.434 1.000 79.770 306 SER A C 1
ATOM 1847 O O . SER A 1 306 ? 2.255 1.244 22.927 1.000 70.964 306 SER A O 1
ATOM 1850 N N . ILE A 1 307 ? 4.335 2.199 23.050 1.000 83.176 307 ILE A N 1
ATOM 1851 C CA . ILE A 1 307 ? 4.693 1.894 24.463 1.000 84.000 307 ILE A CA 1
ATOM 1852 C C . ILE A 1 307 ? 4.553 3.214 25.246 1.000 78.337 307 ILE A C 1
ATOM 1853 O O . ILE A 1 307 ? 5.020 4.254 24.724 1.000 71.138 307 ILE A O 1
ATOM 1858 N N . HIS A 1 308 ? 3.907 3.181 26.421 1.000 78.045 308 HIS A N 1
ATOM 1859 C CA . HIS A 1 308 ? 3.653 4.357 27.309 1.000 83.147 308 HIS A CA 1
ATOM 1860 C C . HIS A 1 308 ? 4.759 4.452 28.367 1.000 84.502 308 HIS A C 1
ATOM 1861 O O . HIS A 1 308 ? 5.335 3.433 28.754 1.000 72.507 308 HIS A O 1
ATOM 1868 N N . PRO A 1 309 ? 5.108 5.669 28.860 1.000 84.851 309 PRO A N 1
ATOM 1869 C CA . PRO A 1 309 ? 6.200 5.824 29.828 1.000 77.607 309 PRO A CA 1
ATOM 1870 C C . PRO A 1 309 ? 5.932 4.968 31.071 1.000 66.313 309 PRO A C 1
ATOM 1871 O O . PRO A 1 309 ? 6.719 4.082 31.346 1.000 68.816 309 PRO A O 1
ATOM 1875 N N . ASN A 1 310 ? 4.792 5.229 31.718 1.000 56.208 310 ASN A N 1
ATOM 1876 C CA . ASN A 1 310 ? 4.343 4.614 32.996 1.000 55.927 310 ASN A CA 1
ATOM 1877 C C . ASN A 1 310 ? 4.364 3.091 32.898 1.000 49.742 310 ASN A C 1
ATOM 1878 O O . ASN A 1 310 ? 4.372 2.431 33.974 1.000 49.364 310 ASN A O 1
ATOM 1883 N N . ASP A 1 311 ? 4.314 2.541 31.676 1.000 43.210 311 ASP A N 1
ATOM 1884 C CA . ASP A 1 311 ? 4.399 1.068 31.471 1.000 46.800 311 ASP A CA 1
ATOM 1885 C C . ASP A 1 311 ? 5.723 0.547 32.072 1.000 41.733 311 ASP A C 1
ATOM 1886 O O . ASP A 1 311 ? 5.702 -0.619 32.483 1.000 38.488 311 ASP A O 1
ATOM 1891 N N . PHE A 1 312 ? 6.799 1.358 32.127 1.000 40.304 312 PHE A N 1
ATOM 1892 C CA . PHE A 1 312 ? 8.151 0.932 32.602 1.000 47.394 312 PHE A CA 1
ATOM 1893 C C . PHE A 1 312 ? 8.643 1.784 33.782 1.000 45.759 312 PHE A C 1
ATOM 1894 O O . PHE A 1 312 ? 9.825 2.131 33.811 1.000 37.535 312 PHE A O 1
ATOM 1902 N N . GLN A 1 313 ? 7.760 2.062 34.744 1.000 46.175 313 GLN A N 1
ATOM 1903 C CA . GLN A 1 313 ? 7.996 3.046 35.829 1.000 44.987 313 GLN A CA 1
ATOM 1904 C C . GLN A 1 313 ? 9.127 2.553 36.742 1.000 36.520 313 GLN A C 1
ATOM 1905 O O . GLN A 1 313 ? 10.034 3.354 37.017 1.000 31.039 313 GLN A O 1
ATOM 1911 N N . ILE A 1 314 ? 9.015 1.323 37.253 1.000 32.208 314 ILE A N 1
ATOM 1912 C CA . ILE A 1 314 ? 10.036 0.717 38.162 1.000 31.459 314 ILE A CA 1
ATOM 1913 C C . ILE A 1 314 ? 11.356 0.550 37.398 1.000 29.529 314 ILE A C 1
ATOM 1914 O O . ILE A 1 314 ? 12.344 1.114 37.820 1.000 28.863 314 ILE A O 1
ATOM 1919 N N . TYR A 1 315 ? 11.314 -0.044 36.207 1.000 29.068 315 TYR A N 1
ATOM 1920 C CA . TYR A 1 315 ? 12.484 -0.220 35.314 1.000 25.759 315 TYR A CA 1
ATOM 1921 C C . TYR A 1 315 ? 13.228 1.089 35.122 1.000 26.973 315 TYR A C 1
ATOM 1922 O O . TYR A 1 315 ? 14.459 1.093 35.228 1.000 24.188 315 TYR A O 1
ATOM 1931 N N . ASN A 1 316 ? 12.527 2.173 34.782 1.000 26.486 316 ASN A N 1
ATOM 1932 C CA . ASN A 1 316 ? 13.186 3.455 34.434 1.000 29.053 316 ASN A CA 1
ATOM 1933 C C . ASN A 1 316 ? 13.440 4.293 35.691 1.000 27.018 316 ASN A C 1
ATOM 1934 O O . ASN A 1 316 ? 14.132 5.267 35.575 1.000 30.674 316 ASN A O 1
ATOM 1939 N N . SER A 1 317 ? 12.953 3.894 36.852 1.000 30.683 317 SER A N 1
ATOM 1940 C CA . SER A 1 317 ? 13.252 4.589 38.138 1.000 33.323 317 SER A CA 1
ATOM 1941 C C . SER A 1 317 ? 14.651 4.231 38.674 1.000 36.935 317 SER A C 1
ATOM 1942 O O . SER A 1 317 ? 15.123 4.957 39.563 1.000 36.116 317 SER A O 1
ATOM 1945 N N . LEU A 1 318 ? 15.301 3.174 38.165 1.000 31.667 318 LEU A N 1
ATOM 1946 C CA . LEU A 1 318 ? 16.578 2.668 38.723 1.000 31.522 318 LEU A CA 1
ATOM 1947 C C . LEU A 1 318 ? 17.713 3.507 38.175 1.000 31.416 318 LEU A C 1
ATOM 1948 O O . LEU A 1 318 ? 17.726 3.782 36.988 1.000 31.960 318 LEU A O 1
ATOM 1953 N N . LYS A 1 319 ? 18.646 3.911 39.022 1.000 27.960 319 LYS A N 1
ATOM 1954 C CA . LYS A 1 319 ? 19.818 4.685 38.553 1.000 28.984 319 LYS A CA 1
ATOM 1955 C C . LYS A 1 319 ? 20.838 3.709 37.975 1.000 29.226 319 LYS A C 1
ATOM 1956 O O . LYS A 1 319 ? 21.211 3.883 36.839 1.000 28.196 319 LYS A O 1
ATOM 1962 N N . TYR A 1 320 ? 21.365 2.782 38.771 1.000 29.392 320 TYR A N 1
ATOM 1963 C CA . TYR A 1 320 ? 22.394 1.811 38.315 1.000 27.979 320 TYR A CA 1
ATOM 1964 C C . TYR A 1 320 ? 21.729 0.430 38.219 1.000 27.939 320 TYR A C 1
ATOM 1965 O O . TYR A 1 320 ? 21.183 -0.070 39.218 1.000 26.744 320 TYR A O 1
ATOM 1974 N N . LYS A 1 321 ? 21.708 -0.116 37.007 1.000 23.511 321 LYS A N 1
ATOM 1975 C CA . LYS A 1 321 ? 21.155 -1.444 36.687 1.000 24.942 321 LYS A CA 1
ATOM 1976 C C . LYS A 1 321 ? 22.335 -2.330 36.284 1.000 23.428 321 LYS A C 1
ATOM 1977 O O . LYS A 1 321 ? 22.472 -2.635 35.096 1.000 22.127 321 LYS A O 1
ATOM 1983 N N . TYR A 1 322 ? 23.177 -2.743 37.233 1.000 20.319 322 TYR A N 1
ATOM 1984 C CA . TYR A 1 322 ? 24.442 -3.447 36.879 1.000 20.323 322 TYR A CA 1
ATOM 1985 C C . TYR A 1 322 ? 24.249 -4.944 37.010 1.000 17.823 322 TYR A C 1
ATOM 1986 O O . TYR A 1 322 ? 25.180 -5.690 36.734 1.000 16.919 322 TYR A O 1
ATOM 1995 N N . HIS A 1 323 ? 23.102 -5.402 37.509 1.000 15.477 323 HIS A N 1
ATOM 1996 C CA . HIS A 1 323 ? 22.875 -6.854 37.662 1.000 15.924 323 HIS A CA 1
ATOM 1997 C C . HIS A 1 323 ? 22.919 -7.430 36.236 1.000 16.384 323 HIS A C 1
ATOM 1998 O O . HIS A 1 323 ? 22.375 -6.815 35.307 1.000 13.207 323 HIS A O 1
ATOM 2005 N N . PRO A 1 324 ? 23.620 -8.548 35.978 1.000 15.719 324 PRO A N 1
ATOM 2006 C CA . PRO A 1 324 ? 23.742 -9.065 34.611 1.000 16.722 324 PRO A CA 1
ATOM 2007 C C . PRO A 1 324 ? 22.404 -9.493 33.961 1.000 17.660 324 PRO A C 1
ATOM 2008 O O . PRO A 1 324 ? 22.317 -9.551 32.762 1.000 18.367 324 PRO A O 1
ATOM 2012 N N . GLU A 1 325 ? 21.363 -9.715 34.745 1.000 16.510 325 GLU A N 1
ATOM 2013 C CA . GLU A 1 325 ? 20.017 -9.986 34.178 1.000 16.445 325 GLU A CA 1
ATOM 2014 C C . GLU A 1 325 ? 19.596 -8.778 33.352 1.000 17.010 325 GLU A C 1
ATOM 2015 O O . GLU A 1 325 ? 18.797 -8.952 32.394 1.000 18.037 325 GLU A O 1
ATOM 2021 N N . TYR A 1 326 ? 20.108 -7.569 33.633 1.000 16.241 326 TYR A N 1
ATOM 2022 C CA . TYR A 1 326 ? 19.770 -6.368 32.831 1.000 17.722 326 TYR A CA 1
ATOM 2023 C C . TYR A 1 326 ? 20.304 -6.494 31.396 1.000 20.392 326 TYR A C 1
ATOM 2024 O O . TYR A 1 326 ? 19.800 -5.770 30.497 1.000 19.335 326 TYR A O 1
ATOM 2033 N N . GLN A 1 327 ? 21.300 -7.341 31.130 1.000 19.296 327 GLN A N 1
ATOM 2034 C CA . GLN A 1 327 ? 21.675 -7.524 29.711 1.000 20.861 327 GLN A CA 1
ATOM 2035 C C . GLN A 1 327 ? 20.467 -8.083 28.952 1.000 19.586 327 GLN A C 1
ATOM 2036 O O . GLN A 1 327 ? 20.194 -7.631 27.841 1.000 21.894 327 GLN A O 1
ATOM 2042 N N . TYR A 1 328 ? 19.762 -9.024 29.550 1.000 20.340 328 TYR A N 1
ATOM 2043 C CA . TYR A 1 328 ? 18.533 -9.587 28.940 1.000 19.062 328 TYR A CA 1
ATOM 2044 C C . TYR A 1 328 ? 17.459 -8.494 28.921 1.000 18.579 328 TYR A C 1
ATOM 2045 O O . TYR A 1 328 ? 16.944 -8.174 27.828 1.000 17.906 328 TYR A O 1
ATOM 2054 N N . LEU A 1 329 ? 17.114 -7.927 30.093 1.000 18.442 329 LEU A N 1
ATOM 2055 C CA . LEU A 1 329 ? 15.953 -6.994 30.196 1.000 20.428 329 LEU A CA 1
ATOM 2056 C C . LEU A 1 329 ? 16.159 -5.773 29.303 1.000 21.401 329 LEU A C 1
ATOM 2057 O O . LEU A 1 329 ? 15.162 -5.340 28.709 1.000 21.558 329 LEU A O 1
ATOM 2062 N N . ASN A 1 330 ? 17.402 -5.276 29.136 1.000 19.992 330 ASN A N 1
ATOM 2063 C CA . ASN A 1 330 ? 17.678 -4.053 28.347 1.000 18.900 330 ASN A CA 1
ATOM 2064 C C . ASN A 1 330 ? 17.439 -4.314 26.857 1.000 20.206 330 ASN A C 1
ATOM 2065 O O . ASN A 1 330 ? 17.136 -3.363 26.112 1.000 18.969 330 ASN A O 1
ATOM 2070 N N . ILE A 1 331 ? 17.758 -5.519 26.396 1.000 18.545 331 ILE A N 1
ATOM 2071 C CA . ILE A 1 331 ? 17.481 -5.930 25.000 1.000 17.743 331 ILE A CA 1
ATOM 2072 C C . ILE A 1 331 ? 15.960 -5.955 24.804 1.000 18.084 331 ILE A C 1
ATOM 2073 O O . ILE A 1 331 ? 15.514 -5.417 23.777 1.000 19.083 331 ILE A O 1
ATOM 2078 N N . ILE A 1 332 ? 15.213 -6.546 25.728 1.000 20.320 332 ILE A N 1
ATOM 2079 C CA . ILE A 1 332 ? 13.728 -6.549 25.630 1.000 21.885 332 ILE A CA 1
ATOM 2080 C C . ILE A 1 332 ? 13.238 -5.112 25.507 1.000 24.330 332 ILE A C 1
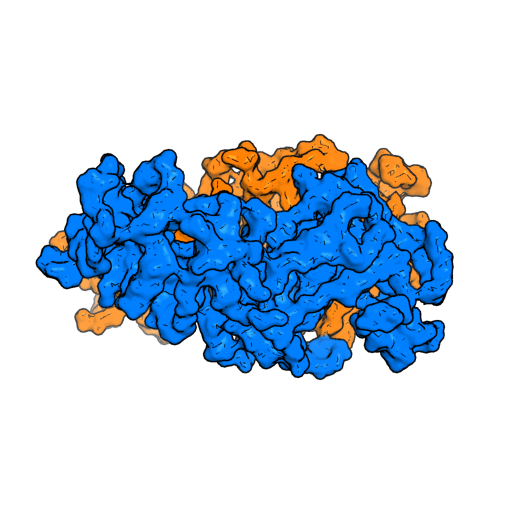ATOM 2081 O O . ILE A 1 332 ? 12.419 -4.848 24.606 1.000 21.341 332 ILE A O 1
ATOM 2086 N N . TYR A 1 333 ? 13.789 -4.208 26.330 1.000 23.480 333 TYR A N 1
ATOM 2087 C CA . TYR A 1 333 ? 13.373 -2.794 26.362 1.000 25.719 333 TYR A CA 1
ATOM 2088 C C . TYR A 1 333 ? 13.689 -2.191 24.997 1.000 21.998 333 TYR A C 1
ATOM 2089 O O . TYR A 1 333 ? 12.844 -1.488 24.416 1.000 22.155 333 TYR A O 1
ATOM 2098 N N . ASP A 1 334 ? 14.905 -2.416 24.495 1.000 19.362 334 ASP A N 1
ATOM 2099 C CA . ASP A 1 334 ? 15.348 -1.845 23.217 1.000 20.183 334 ASP A CA 1
ATOM 2100 C C . ASP A 1 334 ? 14.409 -2.272 22.075 1.000 21.259 334 ASP A C 1
ATOM 2101 O O . ASP A 1 334 ? 14.102 -1.439 21.223 1.000 24.673 334 ASP A O 1
ATOM 2106 N N . ILE A 1 335 ? 14.014 -3.535 22.031 1.000 21.162 335 ILE A N 1
ATOM 2107 C CA . ILE A 1 335 ? 13.147 -4.054 20.935 1.000 22.864 335 ILE A CA 1
ATOM 2108 C C . ILE A 1 335 ? 11.736 -3.447 21.096 1.000 23.268 335 ILE A C 1
ATOM 2109 O O . ILE A 1 335 ? 11.174 -2.974 20.076 1.000 25.850 335 ILE A O 1
ATOM 2114 N N . MET A 1 336 ? 11.240 -3.349 22.318 1.000 25.463 336 MET A N 1
ATOM 2115 C CA . MET A 1 336 ? 9.881 -2.761 22.544 1.000 29.654 336 MET A CA 1
ATOM 2116 C C . MET A 1 336 ? 9.857 -1.300 22.113 1.000 30.079 336 MET A C 1
ATOM 2117 O O . MET A 1 336 ? 8.874 -0.917 21.463 1.000 28.495 336 MET A O 1
ATOM 2122 N N . MET A 1 337 ? 10.890 -0.521 22.446 1.000 32.997 337 MET A N 1
ATOM 2123 C CA . MET A 1 337 ? 10.965 0.934 22.125 1.000 33.828 337 MET A CA 1
ATOM 2124 C C . MET A 1 337 ? 11.418 1.187 20.684 1.000 34.695 337 MET A C 1
ATOM 2125 O O . MET A 1 337 ? 10.922 2.178 20.103 1.000 29.873 337 MET A O 1
ATOM 2130 N N . ASN A 1 338 ? 12.366 0.410 20.143 1.000 26.150 338 ASN A N 1
ATOM 2131 C CA . ASN A 1 338 ? 13.005 0.710 18.838 1.000 26.577 338 ASN A CA 1
ATOM 2132 C C . ASN A 1 338 ? 12.779 -0.390 17.791 1.000 24.426 338 ASN A C 1
ATOM 2133 O O . ASN A 1 338 ? 13.265 -0.198 16.708 1.000 28.131 338 ASN A O 1
ATOM 2138 N N . GLY A 1 339 ? 12.095 -1.473 18.116 1.000 23.478 339 GLY A N 1
ATOM 2139 C CA . GLY A 1 339 ? 12.012 -2.657 17.251 1.000 28.275 339 GLY A CA 1
ATOM 2140 C C . GLY A 1 339 ? 11.177 -2.381 16.013 1.000 28.196 339 GLY A C 1
ATOM 2141 O O . GLY A 1 339 ? 10.398 -1.378 16.002 1.000 27.755 339 GLY A O 1
ATOM 2142 N N . ASN A 1 340 ? 11.392 -3.199 14.996 1.000 24.935 340 ASN A N 1
ATOM 2143 C CA . ASN A 1 340 ? 10.802 -3.064 13.645 1.000 25.939 340 ASN A CA 1
ATOM 2144 C C . ASN A 1 340 ? 9.608 -3.994 13.630 1.000 27.613 340 ASN A C 1
ATOM 2145 O O . ASN A 1 340 ? 9.794 -5.131 14.075 1.000 22.536 340 ASN A O 1
ATOM 2150 N N . LYS A 1 341 ? 8.417 -3.500 13.244 1.000 29.097 341 LYS A N 1
ATOM 2151 C CA . LYS A 1 341 ? 7.189 -4.334 13.209 1.000 27.745 341 LYS A CA 1
ATOM 2152 C C . LYS A 1 341 ? 7.277 -5.227 11.983 1.000 27.379 341 LYS A C 1
ATOM 2153 O O . LYS A 1 341 ? 7.457 -4.690 10.919 1.000 28.395 341 LYS A O 1
ATOM 2159 N N . GLN A 1 342 ? 7.102 -6.528 12.131 1.000 25.834 342 GLN A N 1
ATOM 2160 C CA . GLN A 1 342 ? 7.364 -7.451 11.010 1.000 30.918 342 GLN A CA 1
ATOM 2161 C C . GLN A 1 342 ? 6.420 -8.619 11.199 1.000 31.648 342 GLN A C 1
ATOM 2162 O O . GLN A 1 342 ? 6.124 -8.944 12.348 1.000 35.412 342 GLN A O 1
ATOM 2168 N N . SER A 1 343 ? 5.970 -9.204 10.095 1.000 36.713 343 SER A N 1
ATOM 2169 C CA . SER A 1 343 ? 5.337 -10.541 10.081 1.000 40.972 343 SER A CA 1
ATOM 2170 C C . SER A 1 343 ? 6.445 -11.553 10.380 1.000 45.756 343 SER A C 1
ATOM 2171 O O . SER A 1 343 ? 7.653 -11.173 10.348 1.000 36.548 343 SER A O 1
ATOM 2174 N N . ASP A 1 344 ? 6.079 -12.795 10.657 1.000 48.604 344 ASP A N 1
ATOM 2175 C CA . ASP A 1 344 ? 7.081 -13.885 10.645 1.000 51.378 344 ASP A CA 1
ATOM 2176 C C . ASP A 1 344 ? 6.402 -15.175 10.204 1.000 52.762 344 ASP A C 1
ATOM 2177 O O . ASP A 1 344 ? 5.123 -15.226 10.188 1.000 43.671 344 ASP A O 1
ATOM 2182 N N . ARG A 1 345 ? 7.247 -16.170 9.935 1.000 53.300 345 ARG A N 1
ATOM 2183 C CA . ARG A 1 345 ? 6.883 -17.585 9.673 1.000 59.924 345 ARG A CA 1
ATOM 2184 C C . ARG A 1 345 ? 5.603 -17.990 10.428 1.000 57.791 345 ARG A C 1
ATOM 2185 O O . ARG A 1 345 ? 4.868 -18.829 9.885 1.000 53.407 345 ARG A O 1
ATOM 2193 N N . THR A 1 346 ? 5.366 -17.464 11.639 1.000 59.970 346 THR A N 1
ATOM 2194 C CA . THR A 1 346 ? 4.348 -17.984 12.600 1.000 54.579 346 THR A CA 1
ATOM 2195 C C . THR A 1 346 ? 2.974 -17.299 12.432 1.000 50.451 346 THR A C 1
ATOM 2196 O O . THR A 1 346 ? 2.018 -17.908 12.923 1.000 51.861 346 THR A O 1
ATOM 2200 N N . GLY A 1 347 ? 2.865 -16.077 11.874 1.000 52.948 347 GLY A N 1
ATOM 2201 C CA . GLY A 1 347 ? 1.596 -15.296 11.787 1.000 49.306 347 GLY A CA 1
ATOM 2202 C C . GLY A 1 347 ? 1.333 -14.295 12.935 1.000 51.108 347 GLY A C 1
ATOM 2203 O O . GLY A 1 347 ? 0.494 -13.378 12.743 1.000 46.524 347 GLY A O 1
ATOM 2204 N N . VAL A 1 348 ? 1.988 -14.433 14.101 1.000 49.310 348 VAL A N 1
ATOM 2205 C CA . VAL A 1 348 ? 1.779 -13.550 15.300 1.000 48.257 348 VAL A CA 1
ATOM 2206 C C . VAL A 1 348 ? 2.343 -12.152 14.985 1.000 40.294 348 VAL A C 1
ATOM 2207 O O . VAL A 1 348 ? 1.846 -11.108 15.466 1.000 37.891 348 VAL A O 1
ATOM 2211 N N . GLY A 1 349 ? 3.390 -12.091 14.190 1.000 38.300 349 GLY A N 1
ATOM 2212 C CA . GLY A 1 349 ? 4.113 -10.816 14.058 1.000 41.345 349 GLY A CA 1
ATOM 2213 C C . GLY A 1 349 ? 4.918 -10.474 15.317 1.000 30.333 349 GLY A C 1
ATOM 2214 O O . GLY A 1 349 ? 4.581 -10.895 16.454 1.000 27.723 349 GLY A O 1
ATOM 2215 N N . VAL A 1 350 ? 5.975 -9.724 15.092 1.000 29.362 350 VAL A N 1
ATOM 2216 C CA . VAL A 1 350 ? 7.034 -9.494 16.096 1.000 27.926 350 VAL A CA 1
ATOM 2217 C C . VAL A 1 350 ? 7.344 -8.032 16.035 1.000 21.845 350 VAL A C 1
ATOM 2218 O O . VAL A 1 350 ? 7.096 -7.414 14.982 1.000 20.694 350 VAL A O 1
ATOM 2222 N N . LEU A 1 351 ? 8.072 -7.593 17.053 1.000 20.804 351 LEU A N 1
ATOM 2223 C CA . LEU A 1 351 ? 9.037 -6.489 16.969 1.000 22.406 351 LEU A CA 1
ATOM 2224 C C . LEU A 1 351 ? 10.431 -7.151 16.900 1.000 20.320 351 LEU A C 1
ATOM 2225 O O . LEU A 1 351 ? 10.670 -8.060 17.701 1.000 19.341 351 LEU A O 1
ATOM 2230 N N . SER A 1 352 ? 11.307 -6.676 16.027 1.000 20.845 352 SER A N 1
ATOM 2231 C CA . SER A 1 352 ? 12.619 -7.315 15.789 1.000 21.971 352 SER A CA 1
ATOM 2232 C C . SER A 1 352 ? 13.698 -6.256 15.658 1.000 18.222 352 SER A C 1
ATOM 2233 O O . SER A 1 352 ? 13.455 -5.132 15.181 1.000 17.808 352 SER A O 1
ATOM 2236 N N . LYS A 1 353 ? 14.899 -6.663 16.000 1.000 16.681 353 LYS A N 1
ATOM 2237 C CA . LYS A 1 353 ? 16.142 -5.937 15.717 1.000 18.068 353 LYS A CA 1
ATOM 2238 C C . LYS A 1 353 ? 17.231 -6.978 15.425 1.000 16.457 353 LYS A C 1
ATOM 2239 O O . LYS A 1 353 ? 17.002 -8.133 15.601 1.000 18.142 353 LYS A O 1
ATOM 2245 N N . PHE A 1 354 ? 18.376 -6.545 14.951 1.000 15.914 354 PHE A N 1
ATOM 2246 C CA . PHE A 1 354 ? 19.380 -7.483 14.425 1.000 17.760 354 PHE A CA 1
ATOM 2247 C C . PHE A 1 354 ? 20.705 -7.165 15.093 1.000 15.365 354 PHE A C 1
ATOM 2248 O O . PHE A 1 354 ? 21.198 -6.094 14.865 1.000 18.091 354 PHE A O 1
ATOM 2256 N N . GLY A 1 355 ? 21.252 -8.118 15.827 1.000 17.452 355 GLY A N 1
ATOM 2257 C CA . GLY A 1 355 ? 22.651 -8.039 16.278 1.000 17.558 355 GLY A CA 1
ATOM 2258 C C . GLY A 1 355 ? 22.756 -7.558 17.703 1.000 17.345 355 GLY A C 1
ATOM 2259 O O . GLY A 1 355 ? 22.796 -6.349 17.895 1.000 16.702 355 GLY A O 1
ATOM 2260 N N . TYR A 1 356 ? 22.848 -8.468 18.668 1.000 18.332 356 TYR A N 1
ATOM 2261 C CA . TYR A 1 356 ? 23.132 -8.103 20.087 1.000 17.975 356 TYR A CA 1
ATOM 2262 C C . TYR A 1 356 ? 24.188 -9.061 20.639 1.000 18.405 356 TYR A C 1
ATOM 2263 O O . TYR A 1 356 ? 24.337 -10.196 20.119 1.000 14.004 356 TYR A O 1
ATOM 2272 N N . ILE A 1 357 ? 24.854 -8.663 21.724 1.000 15.517 357 ILE A N 1
ATOM 2273 C CA . ILE A 1 357 ? 25.730 -9.591 22.476 1.000 17.979 357 ILE A CA 1
ATOM 2274 C C . ILE A 1 357 ? 25.418 -9.483 23.959 1.000 16.747 357 ILE A C 1
ATOM 2275 O O . ILE A 1 357 ? 25.271 -8.327 24.460 1.000 17.666 357 ILE A O 1
ATOM 2280 N N . MET A 1 358 ? 25.323 -10.611 24.644 1.000 14.426 358 MET A N 1
ATOM 2281 C CA . MET A 1 358 ? 25.265 -10.647 26.126 1.000 14.436 358 MET A CA 1
ATOM 2282 C C . MET A 1 358 ? 26.502 -11.416 26.570 1.000 15.188 358 MET A C 1
ATOM 2283 O O . MET A 1 358 ? 26.883 -12.358 25.844 1.000 14.303 358 MET A O 1
ATOM 2288 N N . LYS A 1 359 ? 27.029 -11.116 27.750 1.000 14.518 359 LYS A N 1
ATOM 2289 C CA . LYS A 1 359 ? 28.170 -11.843 28.348 1.000 15.428 359 LYS A CA 1
ATOM 2290 C C . LYS A 1 359 ? 27.860 -12.160 29.801 1.000 15.290 359 LYS A C 1
ATOM 2291 O O . LYS A 1 359 ? 27.446 -11.242 30.513 1.000 16.597 359 LYS A O 1
ATOM 2297 N N . PHE A 1 360 ? 27.970 -13.418 30.195 1.000 14.678 360 PHE A N 1
ATOM 2298 C CA . PHE A 1 360 ? 27.713 -13.893 31.571 1.000 14.397 360 PHE A CA 1
ATOM 2299 C C . PHE A 1 360 ? 29.019 -14.467 32.136 1.000 16.522 360 PHE A C 1
ATOM 2300 O O . PHE A 1 360 ? 29.674 -15.316 31.479 1.000 15.557 360 PHE A O 1
ATOM 2308 N N . ASP A 1 361 ? 29.384 -14.020 33.338 1.000 15.077 361 ASP A N 1
ATOM 2309 C CA . ASP A 1 361 ? 30.598 -14.527 34.015 1.000 14.706 361 ASP A CA 1
ATOM 2310 C C . ASP A 1 361 ? 30.223 -15.776 34.822 1.000 14.921 361 ASP A C 1
ATOM 2311 O O . ASP A 1 361 ? 29.754 -15.682 36.016 1.000 15.252 361 ASP A O 1
ATOM 2316 N N . LEU A 1 362 ? 30.467 -16.948 34.266 1.000 14.223 362 LEU A N 1
ATOM 2317 C CA . LEU A 1 362 ? 30.071 -18.203 34.933 1.000 15.133 362 LEU A CA 1
ATOM 2318 C C . LEU A 1 362 ? 30.968 -18.484 36.151 1.000 16.509 362 LEU A C 1
ATOM 2319 O O . LEU A 1 362 ? 30.601 -19.366 36.925 1.000 18.298 362 LEU A O 1
ATOM 2324 N N . SER A 1 363 ? 32.128 -17.832 36.291 1.000 18.140 363 SER A N 1
ATOM 2325 C CA . SER A 1 363 ? 32.938 -17.943 37.536 1.000 18.623 363 SER A CA 1
ATOM 2326 C C . SER A 1 363 ? 32.196 -17.295 38.737 1.000 18.978 363 SER A C 1
ATOM 2327 O O . SER A 1 363 ? 32.469 -17.661 39.891 1.000 19.847 363 SER A O 1
ATOM 2330 N N . GLN A 1 364 ? 31.277 -16.357 38.521 1.000 17.731 364 GLN A N 1
ATOM 2331 C CA . GLN A 1 364 ? 30.664 -15.556 39.596 1.000 17.827 364 GLN A CA 1
ATOM 2332 C C . GLN A 1 364 ? 29.214 -15.953 39.875 1.000 19.879 364 GLN A C 1
ATOM 2333 O O . GLN A 1 364 ? 28.706 -15.550 40.929 1.000 19.705 364 GLN A O 1
ATOM 2339 N N . TYR A 1 365 ? 28.515 -16.601 38.931 1.000 18.592 365 TYR A N 1
ATOM 2340 C CA . TYR A 1 365 ? 27.090 -16.921 39.087 1.000 15.364 365 TYR A CA 1
ATOM 2341 C C . TYR A 1 365 ? 26.646 -17.829 37.930 1.000 18.648 365 TYR A C 1
ATOM 2342 O O . TYR A 1 365 ? 27.268 -17.854 36.852 1.000 16.960 365 TYR A O 1
ATOM 2351 N N . PHE A 1 366 ? 25.478 -18.415 38.122 1.000 17.343 366 PHE A N 1
ATOM 2352 C CA . PHE A 1 366 ? 24.750 -19.176 37.079 1.000 16.819 366 PHE A CA 1
ATOM 2353 C C . PHE A 1 366 ? 23.586 -18.320 36.629 1.000 14.826 366 PHE A C 1
ATOM 2354 O O . PHE A 1 366 ? 22.736 -18.000 37.438 1.000 15.937 366 PHE A O 1
ATOM 2362 N N . PRO A 1 367 ? 23.564 -17.871 35.362 1.000 15.056 367 PRO A N 1
ATOM 2363 C CA . PRO A 1 367 ? 22.602 -16.875 34.930 1.000 14.562 367 PRO A CA 1
ATOM 2364 C C . PRO A 1 367 ? 21.206 -17.422 34.603 1.000 17.314 367 PRO A C 1
ATOM 2365 O O . PRO A 1 367 ? 20.792 -17.301 33.476 1.000 15.206 367 PRO A O 1
ATOM 2369 N N . LEU A 1 368 ? 20.540 -17.991 35.612 1.000 17.696 368 LEU A N 1
ATOM 2370 C CA . LEU A 1 368 ? 19.123 -18.413 35.496 1.000 19.062 368 LEU A CA 1
ATOM 2371 C C . LEU A 1 368 ? 18.241 -17.218 35.838 1.000 20.696 368 LEU A C 1
ATOM 2372 O O . LEU A 1 368 ? 18.376 -16.642 36.978 1.000 18.726 368 LEU A O 1
ATOM 2377 N N . LEU A 1 369 ? 17.425 -16.760 34.896 1.000 18.894 369 LEU A N 1
ATOM 2378 C CA . LEU A 1 369 ? 16.681 -15.501 35.139 1.000 19.965 369 LEU A CA 1
ATOM 2379 C C . LEU A 1 369 ? 15.872 -15.609 36.445 1.000 19.281 369 LEU A C 1
ATOM 2380 O O . LEU A 1 369 ? 15.369 -16.694 36.767 1.000 18.770 369 LEU A O 1
ATOM 2385 N N . THR A 1 370 ? 15.837 -14.500 37.198 1.000 21.135 370 THR A N 1
ATOM 2386 C CA . THR A 1 370 ? 15.159 -14.372 38.507 1.000 18.728 370 THR A CA 1
ATOM 2387 C C . THR A 1 370 ? 13.865 -13.567 38.371 1.000 20.162 370 THR A C 1
ATOM 2388 O O . THR A 1 370 ? 13.071 -13.614 39.354 1.000 20.672 370 THR A O 1
ATOM 2392 N N . THR A 1 371 ? 13.657 -12.859 37.255 1.000 20.196 371 THR A N 1
ATOM 2393 C CA . THR A 1 371 ? 12.470 -11.986 37.085 1.000 20.685 371 THR A CA 1
ATOM 2394 C C . THR A 1 371 ? 11.242 -12.801 36.656 1.000 22.219 371 THR A C 1
ATOM 2395 O O . THR A 1 371 ? 10.186 -12.195 36.552 1.000 23.677 371 THR A O 1
ATOM 2399 N N . LYS A 1 372 ? 11.405 -14.102 36.455 1.000 22.188 372 LYS A N 1
ATOM 2400 C CA . LYS A 1 372 ? 10.304 -15.093 36.393 1.000 23.800 372 LYS A CA 1
ATOM 2401 C C . LYS A 1 372 ? 10.875 -16.446 36.781 1.000 24.449 372 LYS A C 1
ATOM 2402 O O . LYS A 1 372 ? 12.111 -16.560 36.847 1.000 29.229 372 LYS A O 1
ATOM 2408 N N . LYS A 1 373 ? 10.013 -17.431 37.017 1.000 23.455 373 LYS A N 1
ATOM 2409 C CA . LYS A 1 373 ? 10.434 -18.782 37.424 1.000 24.707 373 LYS A CA 1
ATOM 2410 C C . LYS A 1 373 ? 10.798 -19.571 36.174 1.000 25.000 373 LYS A C 1
ATOM 2411 O O . LYS A 1 373 ? 9.949 -19.652 35.222 1.000 23.952 373 LYS A O 1
ATOM 2417 N N . LEU A 1 374 ? 11.965 -20.204 36.213 1.000 22.656 374 LEU A N 1
ATOM 2418 C CA . LEU A 1 374 ? 12.399 -21.182 35.186 1.000 24.261 374 LEU A CA 1
ATOM 2419 C C . LEU A 1 374 ? 12.725 -22.502 35.861 1.000 25.364 374 LEU A C 1
ATOM 2420 O O . LEU A 1 374 ? 13.294 -22.490 36.942 1.000 25.700 374 LEU A O 1
ATOM 2425 N N . PHE A 1 375 ? 12.403 -23.610 35.229 1.000 27.640 375 PHE A N 1
ATOM 2426 C CA . PHE A 1 375 ? 12.781 -24.980 35.659 1.000 33.551 375 PHE A CA 1
ATOM 2427 C C . PHE A 1 375 ? 13.783 -25.503 34.643 1.000 30.085 375 PHE A C 1
ATOM 2428 O O . PHE A 1 375 ? 13.540 -25.234 33.479 1.000 33.523 375 PHE A O 1
ATOM 2436 N N . LEU A 1 376 ? 14.803 -26.231 35.059 1.000 25.477 376 LEU A N 1
ATOM 2437 C CA . LEU A 1 376 ? 15.895 -26.698 34.170 1.000 29.631 376 LEU A CA 1
ATOM 2438 C C . LEU A 1 376 ? 15.835 -28.201 33.860 1.000 27.070 376 LEU A C 1
ATOM 2439 O O . LEU A 1 376 ? 16.631 -28.618 33.020 1.000 23.816 376 LEU A O 1
ATOM 2444 N N . ARG A 1 377 ? 14.954 -29.000 34.470 1.000 24.024 377 ARG A N 1
ATOM 2445 C CA . ARG A 1 377 ? 14.997 -30.469 34.244 1.000 22.938 377 ARG A CA 1
ATOM 2446 C C . ARG A 1 377 ? 14.951 -30.749 32.717 1.000 20.672 377 ARG A C 1
ATOM 2447 O O . ARG A 1 377 ? 15.810 -31.499 32.253 1.000 19.035 377 ARG A O 1
ATOM 2455 N N . GLY A 1 378 ? 13.970 -30.195 32.008 1.000 19.864 378 GLY A N 1
ATOM 2456 C CA . GLY A 1 378 ? 13.703 -30.363 30.561 1.000 22.066 378 GLY A CA 1
ATOM 2457 C C . GLY A 1 378 ? 14.931 -29.978 29.740 1.000 23.759 378 GLY A C 1
ATOM 2458 O O . GLY A 1 378 ? 15.388 -30.789 28.909 1.000 22.494 378 GLY A O 1
ATOM 2459 N N . ILE A 1 379 ? 15.504 -28.797 29.996 1.000 22.020 379 ILE A N 1
ATOM 2460 C CA . ILE A 1 379 ? 16.623 -28.325 29.137 1.000 24.302 379 ILE A CA 1
ATOM 2461 C C . ILE A 1 379 ? 17.855 -29.128 29.478 1.000 21.204 379 ILE A C 1
ATOM 2462 O O . ILE A 1 379 ? 18.582 -29.347 28.530 1.000 19.968 379 ILE A O 1
ATOM 2467 N N . ILE A 1 380 ? 18.030 -29.639 30.713 1.000 19.903 380 ILE A N 1
ATOM 2468 C CA . ILE A 1 380 ? 19.156 -30.582 30.994 1.000 20.892 380 ILE A CA 1
ATOM 2469 C C . ILE A 1 380 ? 18.918 -31.921 30.256 1.000 20.694 380 ILE A C 1
ATOM 2470 O O . ILE A 1 380 ? 19.874 -32.398 29.635 1.000 18.789 380 ILE A O 1
ATOM 2475 N N . GLU A 1 381 ? 17.724 -32.524 30.335 1.000 19.124 381 GLU A N 1
ATOM 2476 C CA . GLU A 1 381 ? 17.404 -33.776 29.563 1.000 21.263 381 GLU A CA 1
ATOM 2477 C C . GLU A 1 381 ? 17.652 -33.547 28.056 1.000 19.130 381 GLU A C 1
ATOM 2478 O O . GLU A 1 381 ? 18.219 -34.426 27.456 1.000 21.882 381 GLU A O 1
ATOM 2484 N N . GLU A 1 382 ? 17.284 -32.383 27.521 1.000 18.523 382 GLU A N 1
ATOM 2485 C CA . GLU A 1 382 ? 17.462 -32.007 26.097 1.000 18.952 382 GLU A CA 1
ATOM 2486 C C . GLU A 1 382 ? 18.959 -31.977 25.760 1.000 20.181 382 GLU A C 1
ATOM 2487 O O . GLU A 1 382 ? 19.381 -32.637 24.789 1.000 18.780 382 GLU A O 1
ATOM 2493 N N . LEU A 1 383 ? 19.782 -31.365 26.601 1.000 18.998 383 LEU A N 1
ATOM 2494 C CA . LEU A 1 383 ? 21.251 -31.337 26.356 1.000 19.430 383 LEU A CA 1
ATOM 2495 C C . LEU A 1 383 ? 21.827 -32.755 26.478 1.000 17.536 383 LEU A C 1
ATOM 2496 O O . LEU A 1 383 ? 22.655 -33.162 25.630 1.000 17.844 383 LEU A O 1
ATOM 2501 N N . LEU A 1 384 ? 21.360 -33.580 27.415 1.000 17.525 384 LEU A N 1
ATOM 2502 C CA . LEU A 1 384 ? 21.920 -34.939 27.521 1.000 17.927 384 LEU A CA 1
ATOM 2503 C C . LEU A 1 384 ? 21.534 -35.750 26.251 1.000 17.662 384 LEU A C 1
ATOM 2504 O O . LEU A 1 384 ? 22.334 -36.577 25.770 1.000 18.026 384 LEU A O 1
ATOM 2509 N N . TRP A 1 385 ? 20.338 -35.544 25.746 1.000 18.417 385 TRP A N 1
ATOM 2510 C CA . TRP A 1 385 ? 19.839 -36.196 24.502 1.000 18.025 385 TRP A CA 1
ATOM 2511 C C . TRP A 1 385 ? 20.668 -35.739 23.292 1.000 17.165 385 TRP A C 1
ATOM 2512 O O . TRP A 1 385 ? 21.101 -36.618 22.494 1.000 17.626 385 TRP A O 1
ATOM 2523 N N . PHE A 1 386 ? 21.027 -34.452 23.212 1.000 17.887 386 PHE A N 1
ATOM 2524 C CA . PHE A 1 386 ? 21.918 -33.934 22.153 1.000 18.959 386 PHE A CA 1
ATOM 2525 C C . PHE A 1 386 ? 23.246 -34.694 22.224 1.000 21.956 386 PHE A C 1
ATOM 2526 O O . PHE A 1 386 ? 23.739 -35.196 21.195 1.000 18.792 386 PHE A O 1
ATOM 2534 N N . ILE A 1 387 ? 23.847 -34.754 23.407 1.000 19.678 387 ILE A N 1
ATOM 2535 C CA . ILE A 1 387 ? 25.214 -35.335 23.574 1.000 21.184 387 ILE A CA 1
ATOM 2536 C C . ILE A 1 387 ? 25.183 -36.811 23.185 1.000 19.991 387 ILE A C 1
ATOM 2537 O O . ILE A 1 387 ? 26.185 -37.305 22.672 1.000 20.970 387 ILE A O 1
ATOM 2542 N N . ARG A 1 388 ? 24.083 -37.513 23.428 1.000 19.925 388 ARG A N 1
ATOM 2543 C CA . ARG A 1 388 ? 24.002 -38.931 23.041 1.000 21.617 388 ARG A CA 1
ATOM 2544 C C . ARG A 1 388 ? 23.870 -39.041 21.507 1.000 21.613 388 ARG A C 1
ATOM 2545 O O . ARG A 1 388 ? 24.041 -40.166 20.998 1.000 23.340 388 ARG A O 1
ATOM 2553 N N . GLY A 1 389 ? 23.643 -37.949 20.783 1.000 21.146 389 GLY A N 1
ATOM 2554 C CA . GLY A 1 389 ? 23.425 -38.008 19.325 1.000 22.323 389 GLY A CA 1
ATOM 2555 C C . GLY A 1 389 ? 22.010 -38.428 18.924 1.000 23.474 389 GLY A C 1
ATOM 2556 O O . GLY A 1 389 ? 21.808 -38.713 17.735 1.000 23.132 389 GLY A O 1
ATOM 2557 N N . GLU A 1 390 ? 21.050 -38.417 19.841 1.000 22.082 390 GLU A N 1
ATOM 2558 C CA . GLU A 1 390 ? 19.662 -38.855 19.554 1.000 21.218 390 GLU A CA 1
ATOM 2559 C C . GLU A 1 390 ? 18.858 -37.842 18.742 1.000 20.406 390 GLU A C 1
ATOM 2560 O O . GLU A 1 390 ? 19.022 -36.590 18.876 1.000 18.696 390 GLU A O 1
ATOM 2566 N N . THR A 1 391 ? 17.946 -38.373 17.940 1.000 16.462 391 THR A N 1
ATOM 2567 C CA . THR A 1 391 ? 16.944 -37.599 17.175 1.000 16.440 391 THR A CA 1
ATOM 2568 C C . THR A 1 391 ? 15.519 -38.116 17.449 1.000 17.394 391 THR A C 1
ATOM 2569 O O . THR A 1 391 ? 14.551 -37.671 16.727 1.000 19.459 391 THR A O 1
ATOM 2573 N N . ASN A 1 392 ? 15.384 -39.046 18.374 1.000 19.171 392 ASN A N 1
ATOM 2574 C CA . ASN A 1 392 ? 14.103 -39.718 18.716 1.000 18.485 392 ASN A CA 1
ATOM 2575 C C . ASN A 1 392 ? 13.383 -38.853 19.760 1.000 19.715 392 ASN A C 1
ATOM 2576 O O . ASN A 1 392 ? 13.721 -38.931 20.962 1.000 19.840 392 ASN A O 1
ATOM 2581 N N . GLY A 1 393 ? 12.410 -38.074 19.310 1.000 17.494 393 GLY A N 1
ATOM 2582 C CA . GLY A 1 393 ? 11.492 -37.315 20.165 1.000 19.694 393 GLY A CA 1
ATOM 2583 C C . GLY A 1 393 ? 10.862 -38.145 21.279 1.000 22.281 393 GLY A C 1
ATOM 2584 O O . GLY A 1 393 ? 10.551 -37.559 22.367 1.000 20.437 393 GLY A O 1
ATOM 2585 N N . ASN A 1 394 ? 10.579 -39.431 21.042 1.000 26.223 394 ASN A N 1
ATOM 2586 C CA . ASN A 1 394 ? 9.893 -40.276 22.049 1.000 24.454 394 ASN A CA 1
ATOM 2587 C C . ASN A 1 394 ? 10.771 -40.361 23.316 1.000 24.515 394 ASN A C 1
ATOM 2588 O O . ASN A 1 394 ? 10.212 -40.500 24.400 1.000 23.772 394 ASN A O 1
ATOM 2593 N N . THR A 1 395 ? 12.097 -40.348 23.191 1.000 23.047 395 THR A N 1
ATOM 2594 C CA . THR A 1 395 ? 13.025 -40.393 24.347 1.000 25.439 395 THR A CA 1
ATOM 2595 C C . THR A 1 395 ? 12.710 -39.240 25.311 1.000 23.750 395 THR A C 1
ATOM 2596 O O . THR A 1 395 ? 12.658 -39.479 26.538 1.000 27.052 395 THR A O 1
ATOM 2600 N N . LEU A 1 396 ? 12.503 -38.034 24.815 1.000 24.100 396 LEU A N 1
ATOM 2601 C CA . LEU A 1 396 ? 12.139 -36.892 25.692 1.000 22.235 396 LEU A CA 1
ATOM 2602 C C . LEU A 1 396 ? 10.681 -37.022 26.168 1.000 25.942 396 LEU A C 1
ATOM 2603 O O . LEU A 1 396 ? 10.429 -36.762 27.347 1.000 22.231 396 LEU A O 1
ATOM 2608 N N . LEU A 1 397 ? 9.730 -37.400 25.314 1.000 26.001 397 LEU A N 1
ATOM 2609 C CA . LEU A 1 397 ? 8.308 -37.481 25.747 1.000 28.533 397 LEU A CA 1
ATOM 2610 C C . LEU A 1 397 ? 8.161 -38.474 26.896 1.000 27.950 397 LEU A C 1
ATOM 2611 O O . LEU A 1 397 ? 7.381 -38.171 27.786 1.000 27.781 397 LEU A O 1
ATOM 2616 N N . ASN A 1 398 ? 8.954 -39.551 26.903 1.000 29.002 398 ASN A N 1
ATOM 2617 C CA . ASN A 1 398 ? 8.926 -40.613 27.935 1.000 32.518 398 ASN A CA 1
ATOM 2618 C C . ASN A 1 398 ? 9.568 -40.120 29.229 1.000 35.736 398 ASN A C 1
ATOM 2619 O O . ASN A 1 398 ? 9.485 -40.856 30.195 1.000 33.336 398 ASN A O 1
ATOM 2624 N N . LYS A 1 399 ? 10.253 -38.976 29.213 1.000 36.039 399 LYS A N 1
ATOM 2625 C CA . LYS A 1 399 ? 10.785 -38.291 30.426 1.000 33.606 399 LYS A CA 1
ATOM 2626 C C . LYS A 1 399 ? 9.890 -37.095 30.771 1.000 29.309 399 LYS A C 1
ATOM 2627 O O . LYS A 1 399 ? 10.335 -36.221 31.552 1.000 35.586 399 LYS A O 1
ATOM 2633 N N . ASN A 1 400 ? 8.689 -37.023 30.187 1.000 31.198 400 ASN A N 1
ATOM 2634 C CA . ASN A 1 400 ? 7.725 -35.891 30.308 1.000 30.596 400 ASN A CA 1
ATOM 2635 C C . ASN A 1 400 ? 8.419 -34.551 29.985 1.000 32.321 400 ASN A C 1
ATOM 2636 O O . ASN A 1 400 ? 8.151 -33.524 30.633 1.000 31.491 400 ASN A O 1
ATOM 2641 N N . VAL A 1 401 ? 9.203 -34.514 28.911 1.000 27.940 401 VAL A N 1
ATOM 2642 C CA . VAL A 1 401 ? 9.800 -33.258 28.370 1.000 24.490 401 VAL A CA 1
ATOM 2643 C C . VAL A 1 401 ? 9.190 -33.056 26.988 1.000 22.257 401 VAL A C 1
ATOM 2644 O O . VAL A 1 401 ? 9.464 -33.918 26.135 1.000 23.872 401 VAL A O 1
ATOM 2648 N N . ARG A 1 402 ? 8.506 -31.944 26.761 1.000 20.093 402 ARG A N 1
ATOM 2649 C CA . ARG A 1 402 ? 7.641 -31.710 25.592 1.000 23.330 402 ARG A CA 1
ATOM 2650 C C . ARG A 1 402 ? 8.196 -30.631 24.679 1.000 21.623 402 ARG A C 1
ATOM 2651 O O . ARG A 1 402 ? 7.462 -30.211 23.765 1.000 23.742 402 ARG A O 1
ATOM 2659 N N . ILE A 1 403 ? 9.431 -30.202 24.910 1.000 21.470 403 ILE A N 1
ATOM 2660 C CA . ILE A 1 403 ? 10.112 -29.105 24.166 1.000 23.004 403 ILE A CA 1
ATOM 2661 C C . ILE A 1 403 ? 9.967 -29.403 22.660 1.000 21.802 403 ILE A C 1
ATOM 2662 O O . ILE A 1 403 ? 9.701 -28.493 21.909 1.000 21.635 403 ILE A O 1
ATOM 2667 N N . TRP A 1 404 ? 10.195 -30.646 22.228 1.000 21.994 404 TRP A N 1
ATOM 2668 C CA . TRP A 1 404 ? 10.182 -31.004 20.780 1.000 19.754 404 TRP A CA 1
ATOM 2669 C C . TRP A 1 404 ? 8.878 -31.682 20.316 1.000 21.747 404 TRP A C 1
ATOM 2670 O O . TRP A 1 404 ? 8.860 -32.161 19.166 1.000 21.703 404 TRP A O 1
ATOM 2681 N N . GLU A 1 405 ? 7.837 -31.759 21.154 1.000 21.702 405 GLU A N 1
ATOM 2682 C CA . GLU A 1 405 ? 6.617 -32.540 20.845 1.000 23.368 405 GLU A CA 1
ATOM 2683 C C . GLU A 1 405 ? 5.908 -31.930 19.645 1.000 22.595 405 GLU A C 1
ATOM 2684 O O . GLU A 1 405 ? 5.619 -32.698 18.712 1.000 23.688 405 GLU A O 1
ATOM 2690 N N . ALA A 1 406 ? 5.675 -30.618 19.616 1.000 20.212 406 ALA A N 1
ATOM 2691 C CA . ALA A 1 406 ? 4.980 -29.945 18.498 1.000 22.944 406 ALA A CA 1
ATOM 2692 C C . ALA A 1 406 ? 5.750 -30.140 17.162 1.000 26.301 406 ALA A C 1
ATOM 2693 O O . ALA A 1 406 ? 5.105 -30.153 16.096 1.000 25.173 406 ALA A O 1
ATOM 2695 N N . ASN A 1 407 ? 7.082 -30.230 17.175 1.000 24.299 407 ASN A N 1
ATOM 2696 C CA . ASN A 1 407 ? 7.870 -30.286 15.922 1.000 22.699 407 ASN A CA 1
ATOM 2697 C C . ASN A 1 407 ? 7.938 -31.724 15.360 1.000 22.634 407 ASN A C 1
ATOM 2698 O O . ASN A 1 407 ? 8.512 -31.897 14.279 1.000 22.591 407 ASN A O 1
ATOM 2703 N N . GLY A 1 408 ? 7.452 -32.722 16.092 1.000 22.838 408 GLY A N 1
ATOM 2704 C CA . GLY A 1 408 ? 7.482 -34.131 15.658 1.000 24.032 408 GLY A CA 1
ATOM 2705 C C . GLY A 1 408 ? 6.116 -34.659 15.235 1.000 20.813 408 GLY A C 1
ATOM 2706 O O . GLY A 1 408 ? 6.061 -35.856 14.951 1.000 20.292 408 GLY A O 1
ATOM 2707 N N . THR A 1 409 ? 5.065 -33.839 15.207 1.000 20.531 409 THR A N 1
ATOM 2708 C CA . THR A 1 409 ? 3.683 -34.355 14.921 1.000 23.059 409 THR A CA 1
ATOM 2709 C C . THR A 1 409 ? 3.554 -34.750 13.452 1.000 20.209 409 THR A C 1
ATOM 2710 O O . THR A 1 409 ? 4.268 -34.192 12.572 1.000 20.802 409 THR A O 1
ATOM 2714 N N . ARG A 1 410 ? 2.597 -35.616 13.150 1.000 24.278 410 ARG A N 1
ATOM 2715 C CA . ARG A 1 410 ? 2.290 -35.939 11.730 1.000 21.854 410 ARG A CA 1
ATOM 2716 C C . ARG A 1 410 ? 2.093 -34.649 10.933 1.000 22.153 410 ARG A C 1
ATOM 2717 O O . ARG A 1 410 ? 2.659 -34.529 9.850 1.000 20.400 410 ARG A O 1
ATOM 2725 N N . GLU A 1 411 ? 1.283 -33.725 11.451 1.000 25.649 411 GLU A N 1
ATOM 2726 C CA . GLU A 1 411 ? 0.864 -32.482 10.762 1.000 27.226 411 GLU A CA 1
ATOM 2727 C C . GLU A 1 411 ? 2.111 -31.635 10.511 1.000 22.978 411 GLU A C 1
ATOM 2728 O O . GLU A 1 411 ? 2.270 -31.076 9.439 1.000 20.976 411 GLU A O 1
ATOM 2734 N N . PHE A 1 412 ? 2.935 -31.477 11.538 1.000 22.803 412 PHE A N 1
ATOM 2735 C CA . PHE A 1 412 ? 4.135 -30.627 11.450 1.000 21.354 412 PHE A CA 1
ATOM 2736 C C . PHE A 1 412 ? 5.076 -31.250 10.419 1.000 18.683 412 PHE A C 1
ATOM 2737 O O . PHE A 1 412 ? 5.510 -30.553 9.547 1.000 21.453 412 PHE A O 1
ATOM 2745 N N . LEU A 1 413 ? 5.355 -32.553 10.492 1.000 20.349 413 LEU A N 1
ATOM 2746 C CA . LEU A 1 413 ? 6.300 -33.223 9.530 1.000 20.253 413 LEU A CA 1
ATOM 2747 C C . LEU A 1 413 ? 5.805 -33.150 8.082 1.000 22.803 413 LEU A C 1
ATOM 2748 O O . LEU A 1 413 ? 6.614 -32.872 7.200 1.000 20.233 413 LEU A O 1
ATOM 2753 N N . ASP A 1 414 ? 4.494 -33.301 7.850 1.000 25.844 414 ASP A N 1
ATOM 2754 C CA . ASP A 1 414 ? 3.868 -33.158 6.504 1.000 24.786 414 ASP A CA 1
ATOM 2755 C C . ASP A 1 414 ? 3.935 -31.723 5.983 1.000 21.942 414 ASP A C 1
ATOM 2756 O O . ASP A 1 414 ? 4.264 -31.549 4.770 1.000 21.706 414 ASP A O 1
ATOM 2761 N N . ASN A 1 415 ? 3.697 -30.729 6.852 1.000 24.653 415 ASN A N 1
ATOM 2762 C CA . ASN A 1 415 ? 3.868 -29.299 6.502 1.000 27.028 415 ASN A CA 1
ATOM 2763 C C . ASN A 1 415 ? 5.323 -29.039 6.096 1.000 25.205 415 ASN A C 1
ATOM 2764 O O . ASN A 1 415 ? 5.513 -28.178 5.221 1.000 21.852 415 ASN A O 1
ATOM 2769 N N . ARG A 1 416 ? 6.296 -29.771 6.664 1.000 21.994 416 ARG A N 1
ATOM 2770 C CA . ARG A 1 416 ? 7.736 -29.688 6.269 1.000 24.364 416 ARG A CA 1
ATOM 2771 C C . ARG A 1 416 ? 8.014 -30.556 5.031 1.000 23.882 416 ARG A C 1
ATOM 2772 O O . ARG A 1 416 ? 9.181 -30.625 4.589 1.000 21.446 416 ARG A O 1
ATOM 2780 N N . LYS A 1 417 ? 6.992 -31.221 4.487 1.000 23.790 417 LYS A N 1
ATOM 2781 C CA . LYS A 1 417 ? 7.131 -32.133 3.319 1.000 25.000 417 LYS A CA 1
ATOM 2782 C C . LYS A 1 417 ? 7.948 -33.379 3.714 1.000 24.163 417 LYS A C 1
ATOM 2783 O O . LYS A 1 417 ? 8.488 -34.049 2.817 1.000 25.653 417 LYS A O 1
ATOM 2789 N N . LEU A 1 418 ? 7.949 -33.753 4.989 1.000 20.951 418 LEU A N 1
ATOM 2790 C CA . LEU A 1 418 ? 8.620 -34.995 5.469 1.000 20.888 418 LEU A CA 1
ATOM 2791 C C . LEU A 1 418 ? 7.556 -36.104 5.550 1.000 22.301 418 LEU A C 1
ATOM 2792 O O . LEU A 1 418 ? 7.276 -36.633 6.640 1.000 19.890 418 LEU A O 1
ATOM 2797 N N . PHE A 1 419 ? 6.925 -36.410 4.405 1.000 24.104 419 PHE A N 1
ATOM 2798 C CA . PHE A 1 419 ? 5.791 -37.366 4.366 1.000 23.634 419 PHE A CA 1
ATOM 2799 C C . PHE A 1 419 ? 6.294 -38.740 4.788 1.000 21.210 419 PHE A C 1
ATOM 2800 O O . PHE A 1 419 ? 5.537 -39.488 5.373 1.000 21.403 419 PHE A O 1
ATOM 2808 N N . HIS A 1 420 ? 7.557 -39.073 4.515 1.000 19.933 420 HIS A N 1
ATOM 2809 C CA . HIS A 1 420 ? 8.110 -40.426 4.783 1.000 23.093 420 HIS A CA 1
ATOM 2810 C C . HIS A 1 420 ? 8.831 -40.469 6.123 1.000 21.559 420 HIS A C 1
ATOM 2811 O O . HIS A 1 420 ? 9.605 -41.393 6.322 1.000 16.810 420 HIS A O 1
ATOM 2818 N N . ARG A 1 421 ? 8.546 -39.529 7.010 1.000 20.470 421 ARG A N 1
ATOM 2819 C CA . ARG A 1 421 ? 9.159 -39.516 8.362 1.000 19.626 421 ARG A CA 1
ATOM 2820 C C . ARG A 1 421 ? 8.130 -40.005 9.395 1.000 18.234 421 ARG A C 1
ATOM 2821 O O . ARG A 1 421 ? 7.040 -39.482 9.435 1.000 16.680 421 ARG A O 1
ATOM 2829 N N . GLU A 1 422 ? 8.513 -40.964 10.217 1.000 16.813 422 GLU A N 1
ATOM 2830 C CA . GLU A 1 422 ? 7.764 -41.386 11.412 1.000 20.309 422 GLU A CA 1
ATOM 2831 C C . GLU A 1 422 ? 7.616 -40.214 12.390 1.000 20.574 422 GLU A C 1
ATOM 2832 O O . GLU A 1 422 ? 8.544 -39.357 12.503 1.000 17.625 422 GLU A O 1
ATOM 2838 N N . VAL A 1 423 ? 6.441 -40.163 13.004 1.000 19.672 423 VAL A N 1
ATOM 2839 C CA . VAL A 1 423 ? 6.072 -39.214 14.091 1.000 19.291 423 VAL A CA 1
ATOM 2840 C C . VAL A 1 423 ? 7.187 -39.230 15.144 1.000 15.396 423 VAL A C 1
ATOM 2841 O O . VAL A 1 423 ? 7.619 -40.313 15.553 1.000 15.068 423 VAL A O 1
ATOM 2845 N N . ASN A 1 424 ? 7.619 -38.051 15.540 1.000 16.298 424 ASN A N 1
ATOM 2846 C CA . ASN A 1 424 ? 8.706 -37.799 16.520 1.000 18.559 424 ASN A CA 1
ATOM 2847 C C . ASN A 1 424 ? 10.087 -38.225 15.978 1.000 19.880 424 ASN A C 1
ATOM 2848 O O . ASN A 1 424 ? 11.050 -38.235 16.787 1.000 21.332 424 ASN A O 1
ATOM 2853 N N . ASP A 1 425 ? 10.220 -38.550 14.697 1.000 16.446 425 ASP A N 1
ATOM 2854 C CA . ASP A 1 425 ? 11.561 -38.724 14.070 1.000 17.769 425 ASP A CA 1
ATOM 2855 C C . ASP A 1 425 ? 11.970 -37.351 13.564 1.000 17.663 425 ASP A C 1
ATOM 2856 O O . ASP A 1 425 ? 11.480 -36.910 12.503 1.000 17.747 425 ASP A O 1
ATOM 2861 N N . LEU A 1 426 ? 12.728 -36.637 14.397 1.000 16.402 426 LEU A N 1
ATOM 2862 C CA . LEU A 1 426 ? 13.045 -35.205 14.158 1.000 16.850 426 LEU A CA 1
ATOM 2863 C C . LEU A 1 426 ? 14.083 -35.019 13.046 1.000 14.514 426 LEU A C 1
ATOM 2864 O O . LEU A 1 426 ? 14.208 -33.869 12.568 1.000 14.958 426 LEU A O 1
ATOM 2869 N N . GLY A 1 427 ? 14.664 -36.096 12.532 1.000 13.541 427 GLY A N 1
ATOM 2870 C CA . GLY A 1 427 ? 15.625 -35.993 11.426 1.000 15.156 427 GLY A CA 1
ATOM 2871 C C . GLY A 1 427 ? 16.995 -35.573 11.966 1.000 13.751 427 GLY A C 1
ATOM 2872 O O . GLY A 1 427 ? 17.240 -35.673 13.166 1.000 13.288 427 GLY A O 1
ATOM 2873 N N . PRO A 1 428 ? 17.935 -35.150 11.094 1.000 14.348 428 PRO A N 1
ATOM 2874 C CA . PRO A 1 428 ? 19.344 -34.933 11.490 1.000 14.413 428 PRO A CA 1
ATOM 2875 C C . PRO A 1 428 ? 19.586 -33.561 12.133 1.000 13.851 428 PRO A C 1
ATOM 2876 O O . PRO A 1 428 ? 20.276 -32.747 11.598 1.000 13.759 428 PRO A O 1
ATOM 2880 N N . ILE A 1 429 ? 18.971 -33.376 13.287 1.000 14.763 429 ILE A N 1
ATOM 2881 C CA . ILE A 1 429 ? 19.003 -32.116 14.083 1.000 15.570 429 ILE A CA 1
ATOM 2882 C C . ILE A 1 429 ? 20.237 -32.171 14.972 1.000 15.291 429 ILE A C 1
ATOM 2883 O O . ILE A 1 429 ? 21.079 -33.015 14.753 1.000 15.928 429 ILE A O 1
ATOM 2888 N N . TYR A 1 430 ? 20.310 -31.264 15.940 1.000 18.321 430 TYR A N 1
ATOM 2889 C CA . TYR A 1 430 ? 21.491 -31.039 16.810 1.000 19.234 430 TYR A CA 1
ATOM 2890 C C . TYR A 1 430 ? 22.322 -32.271 17.089 1.000 18.590 430 TYR A C 1
ATOM 2891 O O . TYR A 1 430 ? 23.505 -32.262 16.714 1.000 22.448 430 TYR A O 1
ATOM 2900 N N . GLY A 1 431 ? 21.788 -33.213 17.850 1.000 21.525 431 GLY A N 1
ATOM 2901 C CA . GLY A 1 431 ? 22.505 -34.423 18.316 1.000 23.098 431 GLY A CA 1
ATOM 2902 C C . GLY A 1 431 ? 23.219 -35.161 17.192 1.000 23.031 431 GLY A C 1
ATOM 2903 O O . GLY A 1 431 ? 24.417 -35.550 17.313 1.000 19.859 431 GLY A O 1
ATOM 2904 N N . PHE A 1 432 ? 22.520 -35.314 16.080 1.000 19.111 432 PHE A N 1
ATOM 2905 C CA . PHE A 1 432 ? 23.072 -36.007 14.911 1.000 17.746 432 PHE A CA 1
ATOM 2906 C C . PHE A 1 432 ? 24.253 -35.199 14.344 1.000 15.352 432 PHE A C 1
ATOM 2907 O O . PHE A 1 432 ? 25.245 -35.831 13.938 1.000 15.554 432 PHE A O 1
ATOM 2915 N N . GLN A 1 433 ? 24.116 -33.870 14.247 1.000 14.755 433 GLN A N 1
ATOM 2916 C CA . GLN A 1 433 ? 25.171 -33.019 13.642 1.000 15.507 433 GLN A CA 1
ATOM 2917 C C . GLN A 1 433 ? 26.377 -33.007 14.595 1.000 16.437 433 GLN A C 1
ATOM 2918 O O . GLN A 1 433 ? 27.492 -32.987 14.091 1.000 14.246 433 GLN A O 1
ATOM 2924 N N . TRP A 1 434 ? 26.134 -32.939 15.900 1.000 15.337 434 TRP A N 1
ATOM 2925 C CA . TRP A 1 434 ? 27.199 -32.938 16.937 1.000 16.513 434 TRP A CA 1
ATOM 2926 C C . TRP A 1 434 ? 27.997 -34.248 16.908 1.000 16.251 434 TRP A C 1
ATOM 2927 O O . TRP A 1 434 ? 29.242 -34.190 17.066 1.000 17.842 434 TRP A O 1
ATOM 2938 N N . ARG A 1 435 ? 27.362 -35.388 16.637 1.000 16.669 435 ARG A N 1
ATOM 2939 C CA . ARG A 1 435 ? 28.065 -36.695 16.759 1.000 17.308 435 ARG A CA 1
ATOM 2940 C C . ARG A 1 435 ? 28.365 -37.288 15.385 1.000 15.487 435 ARG A C 1
ATOM 2941 O O . ARG A 1 435 ? 29.264 -38.116 15.329 1.000 15.709 435 ARG A O 1
ATOM 2949 N N . HIS A 1 436 ? 27.703 -36.864 14.303 1.000 15.280 436 HIS A N 1
ATOM 2950 C CA . HIS A 1 436 ? 27.716 -37.594 12.997 1.000 14.948 436 HIS A CA 1
ATOM 2951 C C . HIS A 1 436 ? 27.587 -36.660 11.797 1.000 14.947 436 HIS A C 1
ATOM 2952 O O . HIS A 1 436 ? 27.100 -37.129 10.748 1.000 16.563 436 HIS A O 1
ATOM 2959 N N . PHE A 1 437 ? 28.020 -35.411 11.910 1.000 15.931 437 PHE A N 1
ATOM 2960 C CA . PHE A 1 437 ? 27.887 -34.450 10.791 1.000 15.022 437 PHE A CA 1
ATOM 2961 C C . PHE A 1 437 ? 28.405 -35.099 9.503 1.000 17.020 437 PHE A C 1
ATOM 2962 O O . PHE A 1 437 ? 29.590 -35.568 9.456 1.000 14.725 437 PHE A O 1
ATOM 2970 N N . GLY A 1 438 ? 27.576 -35.098 8.459 1.000 15.356 438 GLY A N 1
ATOM 2971 C CA . GLY A 1 438 ? 27.997 -35.522 7.115 1.000 15.604 438 GLY A CA 1
ATOM 2972 C C . GLY A 1 438 ? 27.583 -36.942 6.838 1.000 16.495 438 GLY A C 1
ATOM 2973 O O . GLY A 1 438 ? 27.549 -37.320 5.692 1.000 18.735 438 GLY A O 1
ATOM 2974 N N . ALA A 1 439 ? 27.164 -37.692 7.835 1.000 17.276 439 ALA A N 1
ATOM 2975 C CA . ALA A 1 439 ? 26.576 -39.025 7.638 1.000 17.375 439 ALA A CA 1
ATOM 2976 C C . ALA A 1 439 ? 25.194 -38.890 6.971 1.000 18.829 439 ALA A C 1
ATOM 2977 O O . ALA A 1 439 ? 24.545 -37.846 7.146 1.000 18.350 439 ALA A O 1
ATOM 2979 N N . GLU A 1 440 ? 24.781 -39.894 6.183 1.000 18.484 440 GLU A N 1
ATOM 2980 C CA . GLU A 1 440 ? 23.430 -39.934 5.567 1.000 18.018 440 GLU A CA 1
ATOM 2981 C C . GLU A 1 440 ? 22.429 -40.312 6.655 1.000 16.088 440 GLU A C 1
ATOM 2982 O O . GLU A 1 440 ? 22.563 -41.383 7.298 1.000 16.612 440 GLU A O 1
ATOM 2988 N N . TYR A 1 441 ? 21.449 -39.458 6.889 1.000 15.544 441 TYR A N 1
ATOM 2989 C CA . TYR A 1 441 ? 20.448 -39.766 7.928 1.000 15.043 441 TYR A CA 1
ATOM 2990 C C . TYR A 1 441 ? 19.520 -40.811 7.320 1.000 15.526 441 TYR A C 1
ATOM 2991 O O . TYR A 1 441 ? 19.084 -40.582 6.163 1.000 16.787 441 TYR A O 1
ATOM 3000 N N . THR A 1 442 ? 19.153 -41.830 8.088 1.000 15.267 442 THR A N 1
ATOM 3001 C CA . THR A 1 442 ? 18.165 -42.851 7.656 1.000 15.043 442 THR A CA 1
ATOM 3002 C C . THR A 1 442 ? 16.889 -42.700 8.479 1.000 14.536 442 THR A C 1
ATOM 3003 O O . THR A 1 442 ? 15.924 -42.105 7.972 1.000 13.891 442 THR A O 1
ATOM 3007 N N . ASN A 1 443 ? 16.917 -43.194 9.714 1.000 13.478 443 ASN A N 1
ATOM 3008 C CA . ASN A 1 443 ? 15.815 -43.020 10.666 1.000 16.024 443 ASN A CA 1
ATOM 3009 C C . ASN A 1 443 ? 16.431 -42.895 12.058 1.000 15.874 443 ASN A C 1
ATOM 3010 O O . ASN A 1 443 ? 17.667 -43.156 12.242 1.000 16.212 443 ASN A O 1
ATOM 3015 N N . MET A 1 444 ? 15.581 -42.617 13.016 1.000 16.610 444 MET A N 1
ATOM 3016 C CA . MET A 1 444 ? 15.979 -42.285 14.405 1.000 17.575 444 MET A CA 1
ATOM 3017 C C . MET A 1 444 ? 16.482 -43.516 15.148 1.000 19.353 444 MET A C 1
ATOM 3018 O O . MET A 1 444 ? 17.087 -43.347 16.229 1.000 19.685 444 MET A O 1
ATOM 3023 N N . TYR A 1 445 ? 16.251 -44.721 14.615 1.000 19.929 445 TYR A N 1
ATOM 3024 C CA . TYR A 1 445 ? 16.658 -45.981 15.261 1.000 18.779 445 TYR A CA 1
ATOM 3025 C C . TYR A 1 445 ? 17.982 -46.516 14.732 1.000 19.384 445 TYR A C 1
ATOM 3026 O O . TYR A 1 445 ? 18.415 -47.585 15.175 1.000 22.889 445 TYR A O 1
ATOM 3035 N N . ASP A 1 446 ? 18.565 -45.919 13.719 1.000 18.087 446 ASP A N 1
ATOM 3036 C CA . ASP A 1 446 ? 19.713 -46.565 13.047 1.000 18.729 446 ASP A CA 1
ATOM 3037 C C . ASP A 1 446 ? 20.928 -46.427 13.983 1.000 23.058 446 ASP A C 1
ATOM 3038 O O . ASP A 1 446 ? 20.966 -45.521 14.783 1.000 21.182 446 ASP A O 1
ATOM 3043 N N . ASN A 1 447 ? 21.893 -47.301 13.825 1.000 24.785 447 ASN A N 1
ATOM 3044 C CA . ASN A 1 447 ? 23.207 -47.245 14.491 1.000 29.138 447 ASN A CA 1
ATOM 3045 C C . ASN A 1 447 ? 24.137 -46.430 13.602 1.000 25.288 447 ASN A C 1
ATOM 3046 O O . ASN A 1 447 ? 24.518 -46.949 12.561 1.000 28.829 447 ASN A O 1
ATOM 3051 N N . TYR A 1 448 ? 24.491 -45.213 14.001 1.000 22.754 448 TYR A N 1
ATOM 3052 C CA . TYR A 1 448 ? 25.366 -44.313 13.204 1.000 28.591 448 TYR A CA 1
ATOM 3053 C C . TYR A 1 448 ? 26.820 -44.381 13.707 1.000 31.975 448 TYR A C 1
ATOM 3054 O O . TYR A 1 448 ? 27.598 -43.476 13.409 1.000 25.634 448 TYR A O 1
ATOM 3063 N N . GLU A 1 449 ? 27.185 -45.420 14.463 1.000 35.572 449 GLU A N 1
ATOM 3064 C CA . GLU A 1 449 ? 28.529 -45.499 15.104 1.000 39.505 449 GLU A CA 1
ATOM 3065 C C . GLU A 1 449 ? 29.609 -45.367 14.033 1.000 31.975 449 GLU A C 1
ATOM 3066 O O . GLU A 1 449 ? 29.507 -46.020 13.001 1.000 31.157 449 GLU A O 1
ATOM 3072 N N . ASN A 1 450 ? 30.545 -44.443 14.246 1.000 34.626 450 ASN A N 1
ATOM 3073 C CA . ASN A 1 450 ? 31.734 -44.160 13.402 1.000 35.131 450 ASN A CA 1
ATOM 3074 C C . ASN A 1 450 ? 31.349 -43.615 12.037 1.000 34.679 450 ASN A C 1
ATOM 3075 O O . ASN A 1 450 ? 32.193 -43.733 11.135 1.000 38.314 450 ASN A O 1
ATOM 3080 N N . LYS A 1 451 ? 30.121 -43.115 11.851 1.000 30.080 451 LYS A N 1
ATOM 3081 C CA . LYS A 1 451 ? 29.741 -42.451 10.582 1.000 27.142 451 LYS A CA 1
ATOM 3082 C C . LYS A 1 451 ? 29.655 -40.956 10.856 1.000 23.154 451 LYS A C 1
ATOM 3083 O O . LYS A 1 451 ? 29.216 -40.583 11.955 1.000 21.443 451 LYS A O 1
ATOM 3089 N N . GLY A 1 452 ? 30.139 -40.188 9.890 1.000 24.356 452 GLY A N 1
ATOM 3090 C CA . GLY A 1 452 ? 30.155 -38.726 9.883 1.000 21.539 452 GLY A CA 1
ATOM 3091 C C . GLY A 1 452 ? 31.181 -38.200 10.867 1.000 21.342 452 GLY A C 1
ATOM 3092 O O . GLY A 1 452 ? 31.998 -38.981 11.392 1.000 21.770 452 GLY A O 1
ATOM 3093 N N . VAL A 1 453 ? 31.165 -36.912 11.123 1.000 18.245 453 VAL A N 1
ATOM 3094 C CA . VAL A 1 453 ? 32.229 -36.298 11.953 1.000 18.736 453 VAL A CA 1
ATOM 3095 C C . VAL A 1 453 ? 31.714 -36.137 13.369 1.000 16.225 453 VAL A C 1
ATOM 3096 O O . VAL A 1 453 ? 30.727 -35.413 13.521 1.000 14.524 453 VAL A O 1
ATOM 3100 N N . ASP A 1 454 ? 32.433 -36.714 14.332 1.000 16.548 454 ASP A N 1
ATOM 3101 C CA . ASP A 1 454 ? 32.154 -36.543 15.781 1.000 19.392 454 ASP A CA 1
ATOM 3102 C C . ASP A 1 454 ? 32.786 -35.226 16.245 1.000 19.070 454 ASP A C 1
ATOM 3103 O O . ASP A 1 454 ? 33.882 -35.221 16.900 1.000 18.459 454 ASP A O 1
ATOM 3108 N N . GLN A 1 455 ? 32.100 -34.137 15.946 1.000 16.293 455 GLN A N 1
ATOM 3109 C CA . GLN A 1 455 ? 32.559 -32.768 16.247 1.000 17.041 455 GLN A CA 1
ATOM 3110 C C . GLN A 1 455 ? 32.762 -32.594 17.738 1.000 16.737 455 GLN A C 1
ATOM 3111 O O . GLN A 1 455 ? 33.672 -31.831 18.136 1.000 20.314 455 GLN A O 1
ATOM 3117 N N . LEU A 1 456 ? 31.843 -33.125 18.512 1.000 19.199 456 LEU A N 1
ATOM 3118 C CA . LEU A 1 456 ? 31.856 -32.970 19.974 1.000 19.473 456 LEU A CA 1
ATOM 3119 C C . LEU A 1 456 ? 33.150 -33.583 20.517 1.000 20.289 456 LEU A C 1
ATOM 3120 O O . LEU A 1 456 ? 33.856 -32.920 21.297 1.000 18.373 456 LEU A O 1
ATOM 3125 N N . LYS A 1 457 ? 33.449 -34.794 20.101 1.000 21.198 457 LYS A N 1
ATOM 3126 C CA . LYS A 1 457 ? 34.730 -35.450 20.457 1.000 25.234 457 LYS A CA 1
ATOM 3127 C C . LYS A 1 457 ? 35.896 -34.587 19.965 1.000 20.433 457 LYS A C 1
ATOM 3128 O O . LYS A 1 457 ? 36.892 -34.515 20.693 1.000 21.295 457 LYS A O 1
ATOM 3134 N N . ASN A 1 458 ? 35.819 -33.974 18.790 1.000 20.195 458 ASN A N 1
ATOM 3135 C CA . ASN A 1 458 ? 36.991 -33.277 18.182 1.000 20.712 458 ASN A CA 1
ATOM 3136 C C . ASN A 1 458 ? 37.255 -32.000 18.992 1.000 19.951 458 ASN A C 1
ATOM 3137 O O . ASN A 1 458 ? 38.459 -31.685 19.293 1.000 17.893 458 ASN A O 1
ATOM 3142 N N . ILE A 1 459 ? 36.196 -31.303 19.418 1.000 18.716 459 ILE A N 1
ATOM 3143 C CA . ILE A 1 459 ? 36.403 -30.017 20.142 1.000 18.624 459 ILE A CA 1
ATOM 3144 C C . ILE A 1 459 ? 36.961 -30.331 21.527 1.000 17.351 459 ILE A C 1
ATOM 3145 O O . ILE A 1 459 ? 37.723 -29.531 22.006 1.000 17.192 459 ILE A O 1
ATOM 3150 N N . ILE A 1 460 ? 36.493 -31.360 22.194 1.000 17.810 460 ILE A N 1
ATOM 3151 C CA . ILE A 1 460 ? 37.039 -31.755 23.527 1.000 20.420 460 ILE A CA 1
ATOM 3152 C C . ILE A 1 460 ? 38.544 -32.068 23.379 1.000 21.330 460 ILE A C 1
ATOM 3153 O O . ILE A 1 460 ? 39.365 -31.596 24.223 1.000 21.983 460 ILE A O 1
ATOM 3158 N N . ASN A 1 461 ? 38.925 -32.765 22.313 1.000 22.726 461 ASN A N 1
ATOM 3159 C CA . ASN A 1 461 ? 40.352 -33.071 22.003 1.000 22.078 461 ASN A CA 1
ATOM 3160 C C . ASN A 1 461 ? 41.145 -31.797 21.705 1.000 22.189 461 ASN A C 1
ATOM 3161 O O . ASN A 1 461 ? 42.316 -31.723 22.201 1.000 19.072 461 ASN A O 1
ATOM 3166 N N . LEU A 1 462 ? 40.586 -30.825 20.971 1.000 18.464 462 LEU A N 1
ATOM 3167 C CA . LEU A 1 462 ? 41.251 -29.516 20.750 1.000 18.908 462 LEU A CA 1
ATOM 3168 C C . LEU A 1 462 ? 41.408 -28.724 22.048 1.000 17.485 462 LEU A C 1
ATOM 3169 O O . LEU A 1 462 ? 42.428 -28.084 22.190 1.000 17.354 462 LEU A O 1
ATOM 3174 N N . ILE A 1 463 ? 40.391 -28.711 22.910 1.000 16.183 463 ILE A N 1
ATOM 3175 C CA . ILE A 1 463 ? 40.438 -27.947 24.169 1.000 17.839 463 ILE A CA 1
ATOM 3176 C C . ILE A 1 463 ? 41.566 -28.540 25.028 1.000 21.236 463 ILE A C 1
ATOM 3177 O O . ILE A 1 463 ? 42.288 -27.772 25.617 1.000 20.486 463 ILE A O 1
ATOM 3182 N N . LYS A 1 464 ? 41.698 -29.862 25.058 1.000 20.217 464 LYS A N 1
ATOM 3183 C CA . LYS A 1 464 ? 42.728 -30.573 25.862 1.000 22.828 464 LYS A CA 1
ATOM 3184 C C . LYS A 1 464 ? 44.111 -30.465 25.223 1.000 22.822 464 LYS A C 1
ATOM 3185 O O . LYS A 1 464 ? 45.056 -30.252 25.975 1.000 24.342 464 LYS A O 1
ATOM 3191 N N . ASN A 1 465 ? 44.247 -30.626 23.907 1.000 21.384 465 ASN A N 1
ATOM 3192 C CA . ASN A 1 465 ? 45.575 -30.853 23.279 1.000 23.425 465 ASN A CA 1
ATOM 3193 C C . ASN A 1 465 ? 46.011 -29.637 22.491 1.000 24.891 465 ASN A C 1
ATOM 3194 O O . ASN A 1 465 ? 47.208 -29.529 22.229 1.000 23.364 465 ASN A O 1
ATOM 3199 N N . ASP A 1 466 ? 45.095 -28.739 22.099 1.000 23.531 466 ASP A N 1
ATOM 3200 C CA . ASP A 1 466 ? 45.513 -27.580 21.289 1.000 23.019 466 ASP A CA 1
ATOM 3201 C C . ASP A 1 466 ? 44.723 -26.353 21.733 1.000 24.144 466 ASP A C 1
ATOM 3202 O O . ASP A 1 466 ? 44.156 -25.689 20.887 1.000 21.155 466 ASP A O 1
ATOM 3207 N N . PRO A 1 467 ? 44.791 -25.953 23.025 1.000 24.653 467 PRO A N 1
ATOM 3208 C CA . PRO A 1 467 ? 43.888 -24.946 23.591 1.000 22.300 467 PRO A CA 1
ATOM 3209 C C . PRO A 1 467 ? 43.938 -23.541 22.983 1.000 22.727 467 PRO A C 1
ATOM 3210 O O . PRO A 1 467 ? 42.928 -22.861 23.116 1.000 22.281 467 PRO A O 1
ATOM 3214 N N . THR A 1 468 ? 45.029 -23.140 22.313 1.000 19.209 468 THR A N 1
ATOM 3215 C CA . THR A 1 468 ? 45.162 -21.811 21.671 1.000 22.000 468 THR A CA 1
ATOM 3216 C C . THR A 1 468 ? 44.594 -21.851 20.229 1.000 19.552 468 THR A C 1
ATOM 3217 O O . THR A 1 468 ? 44.683 -20.823 19.518 1.000 21.323 468 THR A O 1
ATOM 3221 N N . SER A 1 469 ? 44.095 -23.003 19.788 1.000 20.406 469 SER A N 1
ATOM 3222 C CA . SER A 1 469 ? 43.397 -23.166 18.482 1.000 17.142 469 SER A CA 1
ATOM 3223 C C . SER A 1 469 ? 42.275 -22.133 18.351 1.000 16.465 469 SER A C 1
ATOM 3224 O O . SER A 1 469 ? 41.501 -21.921 19.305 1.000 16.591 469 SER A O 1
ATOM 3227 N N . ARG A 1 470 ? 42.208 -21.493 17.189 1.000 17.483 470 ARG A N 1
ATOM 3228 C CA . ARG A 1 470 ? 41.071 -20.613 16.826 1.000 17.515 470 ARG A CA 1
ATOM 3229 C C . ARG A 1 470 ? 40.015 -21.383 16.034 1.000 17.022 470 ARG A C 1
ATOM 3230 O O . ARG A 1 470 ? 39.152 -20.733 15.416 1.000 15.897 470 ARG A O 1
ATOM 3238 N N . ARG A 1 471 ? 40.109 -22.714 16.028 1.000 15.257 471 ARG A N 1
ATOM 3239 C CA . ARG A 1 471 ? 39.276 -23.590 15.179 1.000 16.822 471 ARG A CA 1
ATOM 3240 C C . ARG A 1 471 ? 38.391 -24.462 16.039 1.000 14.537 471 ARG A C 1
ATOM 3241 O O . ARG A 1 471 ? 37.803 -25.482 15.520 1.000 16.226 471 ARG A O 1
ATOM 3249 N N . ILE A 1 472 ? 38.180 -24.075 17.279 1.000 13.480 472 ILE A N 1
ATOM 3250 C CA . ILE A 1 472 ? 37.445 -24.931 18.217 1.000 13.813 472 ILE A CA 1
ATOM 3251 C C . ILE A 1 472 ? 35.958 -24.543 18.127 1.000 16.897 472 ILE A C 1
ATOM 3252 O O . ILE A 1 472 ? 35.496 -23.707 18.962 1.000 14.814 472 ILE A O 1
ATOM 3257 N N . LEU A 1 473 ? 35.265 -25.090 17.120 1.000 17.430 473 LEU A N 1
ATOM 3258 C CA . LEU A 1 473 ? 33.847 -24.746 16.809 1.000 20.079 473 LEU A CA 1
ATOM 3259 C C . LEU A 1 473 ? 33.031 -25.992 16.649 1.000 18.819 473 LEU A C 1
ATOM 3260 O O . LEU A 1 473 ? 33.524 -26.961 16.010 1.000 21.558 473 LEU A O 1
ATOM 3265 N N . LEU A 1 474 ? 31.822 -25.932 17.161 1.000 15.945 474 LEU A N 1
ATOM 3266 C CA . LEU A 1 474 ? 30.787 -26.976 17.074 1.000 17.599 474 LEU A CA 1
ATOM 3267 C C . LEU A 1 474 ? 29.639 -26.339 16.261 1.000 24.483 474 LEU A C 1
ATOM 3268 O O . LEU A 1 474 ? 29.101 -25.312 16.747 1.000 26.917 474 LEU A O 1
ATOM 3273 N N . CYS A 1 475 ? 29.252 -26.920 15.108 1.000 18.727 475 CYS A N 1
ATOM 3274 C CA . CYS A 1 475 ? 28.321 -26.304 14.129 1.000 18.871 475 CYS A CA 1
ATOM 3275 C C . CYS A 1 475 ? 27.158 -27.254 13.841 1.000 21.924 475 CYS A C 1
ATOM 3276 O O . CYS A 1 475 ? 27.412 -28.395 13.465 1.000 21.193 475 CYS A O 1
ATOM 3279 N N . ALA A 1 476 ? 25.935 -26.801 14.100 1.000 18.809 476 ALA A N 1
ATOM 3280 C CA . ALA A 1 476 ? 24.692 -27.562 13.885 1.000 18.004 476 ALA A CA 1
ATOM 3281 C C . ALA A 1 476 ? 24.085 -27.248 12.505 1.000 18.516 476 ALA A C 1
ATOM 3282 O O . ALA A 1 476 ? 23.204 -27.998 12.061 1.000 19.254 476 ALA A O 1
ATOM 3284 N N . TRP A 1 477 ? 24.498 -26.160 11.877 1.000 16.886 477 TRP A N 1
ATOM 3285 C CA . TRP A 1 477 ? 23.976 -25.673 10.580 1.000 16.947 477 TRP A CA 1
ATOM 3286 C C . TRP A 1 477 ? 24.589 -26.429 9.402 1.000 16.602 477 TRP A C 1
ATOM 3287 O O . TRP A 1 477 ? 25.418 -25.884 8.594 1.000 20.194 477 TRP A O 1
ATOM 3298 N N . ASN A 1 478 ? 24.057 -27.604 9.173 1.000 14.118 478 ASN A N 1
ATOM 3299 C CA . ASN A 1 478 ? 24.510 -28.461 8.055 1.000 14.776 478 ASN A CA 1
ATOM 3300 C C . ASN A 1 478 ? 23.566 -28.158 6.883 1.000 14.537 478 ASN A C 1
ATOM 3301 O O . ASN A 1 478 ? 22.434 -28.759 6.822 1.000 14.014 478 ASN A O 1
ATOM 3306 N N . VAL A 1 479 ? 24.056 -27.312 5.990 1.000 14.270 479 VAL A N 1
ATOM 3307 C CA . VAL A 1 479 ? 23.326 -26.787 4.812 1.000 15.073 479 VAL A CA 1
ATOM 3308 C C . VAL A 1 479 ? 22.700 -27.935 4.010 1.000 18.501 479 VAL A C 1
ATOM 3309 O O . VAL A 1 479 ? 21.519 -27.796 3.592 1.000 16.510 479 VAL A O 1
ATOM 3313 N N . LYS A 1 480 ? 23.435 -29.039 3.844 1.000 16.574 480 LYS A N 1
ATOM 3314 C CA . LYS A 1 480 ? 22.957 -30.190 3.051 1.000 19.655 480 LYS A CA 1
ATOM 3315 C C . LYS A 1 480 ? 21.722 -30.803 3.718 1.000 19.232 480 LYS A C 1
ATOM 3316 O O . LYS A 1 480 ? 20.929 -31.309 3.004 1.000 15.378 480 LYS A O 1
ATOM 3322 N N . ASP A 1 481 ? 21.614 -30.790 5.043 1.000 15.835 481 ASP A N 1
ATOM 3323 C CA . ASP A 1 481 ? 20.587 -31.574 5.772 1.000 15.423 481 ASP A CA 1
ATOM 3324 C C . ASP A 1 481 ? 19.402 -30.713 6.222 1.000 13.316 481 ASP A C 1
ATOM 3325 O O . ASP A 1 481 ? 18.447 -31.312 6.776 1.000 13.869 481 ASP A O 1
ATOM 3330 N N . LEU A 1 482 ? 19.469 -29.397 6.079 1.000 14.655 482 LEU A N 1
ATOM 3331 C CA . LEU A 1 482 ? 18.464 -28.467 6.658 1.000 16.165 482 LEU A CA 1
ATOM 3332 C C . LEU A 1 482 ? 17.034 -28.954 6.335 1.000 17.715 482 LEU A C 1
ATOM 3333 O O . LEU A 1 482 ? 16.207 -28.995 7.262 1.000 16.244 482 LEU A O 1
ATOM 3338 N N . ASP A 1 483 ? 16.742 -29.300 5.078 1.000 18.786 483 ASP A N 1
ATOM 3339 C CA . ASP A 1 483 ? 15.346 -29.595 4.653 1.000 21.185 483 ASP A CA 1
ATOM 3340 C C . ASP A 1 483 ? 14.952 -30.956 5.234 1.000 20.594 483 ASP A C 1
ATOM 3341 O O . ASP A 1 483 ? 13.736 -31.215 5.307 1.000 21.275 483 ASP A O 1
ATOM 3346 N N . GLN A 1 484 ? 15.899 -31.766 5.734 1.000 17.576 484 GLN A N 1
ATOM 3347 C CA . GLN A 1 484 ? 15.549 -33.077 6.360 1.000 18.473 484 GLN A CA 1
ATOM 3348 C C . GLN A 1 484 ? 15.249 -32.899 7.861 1.000 17.032 484 GLN A C 1
ATOM 3349 O O . GLN A 1 484 ? 14.696 -33.814 8.504 1.000 14.881 484 GLN A O 1
ATOM 3355 N N . MET A 1 485 ? 15.592 -31.753 8.438 1.000 16.756 485 MET A N 1
ATOM 3356 C CA . MET A 1 485 ? 15.320 -31.467 9.872 1.000 16.033 485 MET A CA 1
ATOM 3357 C C . MET A 1 485 ? 13.856 -31.066 10.077 1.000 16.869 485 MET A C 1
ATOM 3358 O O . MET A 1 485 ? 13.354 -30.329 9.219 1.000 18.546 485 MET A O 1
ATOM 3363 N N . ALA A 1 486 ? 13.247 -31.482 11.183 1.000 18.000 486 ALA A N 1
ATOM 3364 C CA . ALA A 1 486 ? 11.927 -30.982 11.630 1.000 20.252 486 ALA A CA 1
ATOM 3365 C C . ALA A 1 486 ? 11.986 -29.473 11.595 1.000 24.606 486 ALA A C 1
ATOM 3366 O O . ALA A 1 486 ? 11.083 -28.873 11.014 1.000 22.742 486 ALA A O 1
ATOM 3368 N N . LEU A 1 487 ? 13.094 -28.889 12.077 1.000 23.760 487 LEU A N 1
ATOM 3369 C CA . LEU A 1 487 ? 13.369 -27.486 11.715 1.000 25.839 487 LEU A CA 1
ATOM 3370 C C . LEU A 1 487 ? 14.857 -27.194 11.842 1.000 22.046 487 LEU A C 1
ATOM 3371 O O . LEU A 1 487 ? 15.615 -27.838 12.577 1.000 21.688 487 LEU A O 1
ATOM 3376 N N . PRO A 1 488 ? 15.288 -26.210 11.076 1.000 19.692 488 PRO A N 1
ATOM 3377 C CA . PRO A 1 488 ? 16.695 -25.826 11.011 1.000 19.758 488 PRO A CA 1
ATOM 3378 C C . PRO A 1 488 ? 17.089 -25.290 12.383 1.000 18.889 488 PRO A C 1
ATOM 3379 O O . PRO A 1 488 ? 16.235 -24.758 13.110 1.000 16.287 488 PRO A O 1
ATOM 3383 N N . PRO A 1 489 ? 18.340 -25.504 12.842 1.000 16.939 489 PRO A N 1
ATOM 3384 C CA . PRO A 1 489 ? 18.701 -25.117 14.207 1.000 17.222 489 PRO A CA 1
ATOM 3385 C C . PRO A 1 489 ? 18.681 -23.594 14.396 1.000 15.115 489 PRO A C 1
ATOM 3386 O O . PRO A 1 489 ? 18.993 -22.828 13.477 1.000 15.674 489 PRO A O 1
ATOM 3390 N N . CYS A 1 490 ? 18.214 -23.137 15.550 1.000 15.122 490 CYS A N 1
ATOM 3391 C CA . CYS A 1 490 ? 18.364 -21.726 15.972 1.000 17.907 490 CYS A CA 1
ATOM 3392 C C . CYS A 1 490 ? 19.800 -21.457 16.468 1.000 17.499 490 CYS A C 1
ATOM 3393 O O . CYS A 1 490 ? 20.320 -20.350 16.232 1.000 15.384 490 CYS A O 1
ATOM 3396 N N . HIS A 1 491 ? 20.403 -22.418 17.147 1.000 16.436 491 HIS A N 1
ATOM 3397 C CA . HIS A 1 491 ? 21.755 -22.260 17.748 1.000 18.016 491 HIS A CA 1
ATOM 3398 C C . HIS A 1 491 ? 22.762 -22.791 16.747 1.000 17.580 491 HIS A C 1
ATOM 3399 O O . HIS A 1 491 ? 22.889 -23.998 16.649 1.000 19.993 491 HIS A O 1
ATOM 3406 N N . ILE A 1 492 ? 23.338 -21.890 15.999 1.000 14.631 492 ILE A N 1
ATOM 3407 C CA . ILE A 1 492 ? 24.102 -22.228 14.786 1.000 18.106 492 ILE A CA 1
ATOM 3408 C C . ILE A 1 492 ? 25.406 -22.906 15.212 1.000 17.675 492 ILE A C 1
ATOM 3409 O O . ILE A 1 492 ? 25.781 -23.861 14.573 1.000 19.114 492 ILE A O 1
ATOM 3414 N N . LEU A 1 493 ? 26.156 -22.280 16.109 1.000 16.165 493 LEU A N 1
ATOM 3415 C CA . LEU A 1 493 ? 27.521 -22.733 16.442 1.000 19.718 493 LEU A CA 1
ATOM 3416 C C . LEU A 1 493 ? 27.832 -22.288 17.855 1.000 18.312 493 LEU A C 1
ATOM 3417 O O . LEU A 1 493 ? 27.230 -21.289 18.327 1.000 14.816 493 LEU A O 1
ATOM 3422 N N . CYS A 1 494 ? 28.825 -22.968 18.410 1.000 19.082 494 CYS A N 1
ATOM 3423 C CA . CYS A 1 494 ? 29.529 -22.688 19.690 1.000 18.806 494 CYS A CA 1
ATOM 3424 C C . CYS A 1 494 ? 31.003 -22.591 19.344 1.000 19.572 494 CYS A C 1
ATOM 3425 O O . CYS A 1 494 ? 31.485 -23.532 18.631 1.000 18.907 494 CYS A O 1
ATOM 3428 N N . GLN A 1 495 ? 31.678 -21.522 19.743 1.000 15.598 495 GLN A N 1
ATOM 3429 C CA . GLN A 1 495 ? 33.136 -21.410 19.559 1.000 14.296 495 GLN A CA 1
ATOM 3430 C C . GLN A 1 495 ? 33.741 -21.322 20.961 1.000 15.589 495 GLN A C 1
ATOM 3431 O O . GLN A 1 495 ? 33.101 -20.639 21.842 1.000 13.107 495 GLN A O 1
ATOM 3437 N N . PHE A 1 496 ? 34.892 -21.959 21.162 1.000 15.549 496 PHE A N 1
ATOM 3438 C CA . PHE A 1 496 ? 35.508 -22.042 22.509 1.000 13.615 496 PHE A CA 1
ATOM 3439 C C . PHE A 1 496 ? 36.815 -21.291 22.487 1.000 13.776 496 PHE A C 1
ATOM 3440 O O . PHE A 1 496 ? 37.461 -21.083 21.449 1.000 14.274 496 PHE A O 1
ATOM 3448 N N . TYR A 1 497 ? 37.205 -20.854 23.688 1.000 15.004 497 TYR A N 1
ATOM 3449 C CA . TYR A 1 497 ? 38.391 -20.020 23.913 1.000 13.700 497 TYR A CA 1
ATOM 3450 C C . TYR A 1 497 ? 38.978 -20.483 25.245 1.000 15.766 497 TYR A C 1
ATOM 3451 O O . TYR A 1 497 ? 38.182 -20.665 26.213 1.000 15.369 497 TYR A O 1
ATOM 3460 N N . VAL A 1 498 ? 40.287 -20.675 25.287 1.000 15.909 498 VAL A N 1
ATOM 3461 C CA . VAL A 1 498 ? 40.972 -21.194 26.513 1.000 18.557 498 VAL A CA 1
ATOM 3462 C C . VAL A 1 498 ? 42.097 -20.219 26.840 1.000 18.022 498 VAL A C 1
ATOM 3463 O O . VAL A 1 498 ? 42.967 -19.989 25.979 1.000 17.075 498 VAL A O 1
ATOM 3467 N N . PHE A 1 499 ? 42.111 -19.690 28.062 1.000 20.889 499 PHE A N 1
ATOM 3468 C CA . PHE A 1 499 ? 43.277 -18.891 28.536 1.000 21.844 499 PHE A CA 1
ATOM 3469 C C . PHE A 1 499 ? 43.474 -19.143 30.031 1.000 20.132 499 PHE A C 1
ATOM 3470 O O . PHE A 1 499 ? 42.473 -19.112 30.793 1.000 17.222 499 PHE A O 1
ATOM 3478 N N . ASP A 1 500 ? 44.702 -19.463 30.452 1.000 25.455 500 ASP A N 1
ATOM 3479 C CA . ASP A 1 500 ? 45.014 -19.504 31.908 1.000 23.113 500 ASP A CA 1
ATOM 3480 C C . ASP A 1 500 ? 44.109 -20.517 32.605 1.000 21.068 500 ASP A C 1
ATOM 3481 O O . ASP A 1 500 ? 43.559 -20.191 33.669 1.000 22.887 500 ASP A O 1
ATOM 3486 N N . GLY A 1 501 ? 43.897 -21.705 32.018 1.000 20.162 501 GLY A N 1
ATOM 3487 C CA . GLY A 1 501 ? 43.099 -22.764 32.649 1.000 17.895 501 GLY A CA 1
ATOM 3488 C C . GLY A 1 501 ? 41.596 -22.472 32.711 1.000 19.293 501 GLY A C 1
ATOM 3489 O O . GLY A 1 501 ? 40.862 -23.215 33.444 1.000 17.551 501 GLY A O 1
ATOM 3490 N N . LYS A 1 502 ? 41.088 -21.537 31.899 1.000 19.546 502 LYS A N 1
ATOM 3491 C CA . LYS A 1 502 ? 39.639 -21.174 31.951 1.000 19.598 502 LYS A CA 1
ATOM 3492 C C . LYS A 1 502 ? 39.046 -21.235 30.534 1.000 18.562 502 LYS A C 1
ATOM 3493 O O . LYS A 1 502 ? 39.713 -20.839 29.564 1.000 18.071 502 LYS A O 1
ATOM 3499 N N . LEU A 1 503 ? 37.793 -21.627 30.464 1.000 19.142 503 LEU A N 1
ATOM 3500 C CA . LEU A 1 503 ? 37.108 -21.919 29.191 1.000 16.238 503 LEU A CA 1
ATOM 3501 C C . LEU A 1 503 ? 36.010 -20.882 29.010 1.000 15.907 503 LEU A C 1
ATOM 3502 O O . LEU A 1 503 ? 35.140 -20.838 29.883 1.000 13.450 503 LEU A O 1
ATOM 3507 N N . SER A 1 504 ? 35.980 -20.212 27.866 1.000 16.133 504 SER A N 1
ATOM 3508 C CA . SER A 1 504 ? 34.865 -19.309 27.486 1.000 15.787 504 SER A CA 1
ATOM 3509 C C . SER A 1 504 ? 34.237 -19.868 26.204 1.000 16.202 504 SER A C 1
ATOM 3510 O O . SER A 1 504 ? 34.905 -20.623 25.444 1.000 12.870 504 SER A O 1
ATOM 3513 N N . CYS A 1 505 ? 32.966 -19.555 26.009 1.000 15.093 505 CYS A N 1
ATOM 3514 C CA . CYS A 1 505 ? 32.127 -20.097 24.926 1.000 14.541 505 CYS A CA 1
ATOM 3515 C C . CYS A 1 505 ? 31.326 -18.956 24.312 1.000 15.309 505 CYS A C 1
ATOM 3516 O O . CYS A 1 505 ? 30.659 -18.201 25.137 1.000 16.541 505 CYS A O 1
ATOM 3519 N N . ILE A 1 506 ? 31.352 -18.830 22.985 1.000 12.729 506 ILE A N 1
ATOM 3520 C CA . ILE A 1 506 ? 30.434 -17.948 22.203 1.000 13.729 506 ILE A CA 1
ATOM 3521 C C . ILE A 1 506 ? 29.414 -18.851 21.530 1.000 14.922 506 ILE A C 1
ATOM 3522 O O . ILE A 1 506 ? 29.895 -19.824 20.844 1.000 13.812 506 ILE A O 1
ATOM 3527 N N . MET A 1 507 ? 28.102 -18.588 21.705 1.000 13.082 507 MET A N 1
ATOM 3528 C CA . MET A 1 507 ? 27.053 -19.280 20.900 1.000 13.986 507 MET A CA 1
ATOM 3529 C C . MET A 1 507 ? 26.393 -18.210 20.021 1.000 14.180 507 MET A C 1
ATOM 3530 O O . MET A 1 507 ? 26.038 -17.122 20.526 1.000 14.182 507 MET A O 1
ATOM 3535 N N . TYR A 1 508 ? 26.286 -18.481 18.723 1.000 12.223 508 TYR A N 1
ATOM 3536 C CA . TYR A 1 508 ? 25.592 -17.626 17.764 1.000 12.948 508 TYR A CA 1
ATOM 3537 C C . TYR A 1 508 ? 24.200 -18.203 17.521 1.000 13.461 508 TYR A C 1
ATOM 3538 O O . TYR A 1 508 ? 24.069 -19.386 17.049 1.000 13.192 508 TYR A O 1
ATOM 3547 N N . GLN A 1 509 ? 23.193 -17.356 17.739 1.000 13.233 509 GLN A N 1
ATOM 3548 C CA . GLN A 1 509 ? 21.769 -17.752 17.622 1.000 13.958 509 GLN A CA 1
ATOM 3549 C C . GLN A 1 509 ? 21.181 -16.923 16.472 1.000 14.348 509 GLN A C 1
ATOM 3550 O O . GLN A 1 509 ? 21.120 -15.721 16.564 1.000 13.310 509 GLN A O 1
ATOM 3556 N N . ARG A 1 510 ? 20.783 -17.584 15.392 1.000 12.735 510 ARG A N 1
ATOM 3557 C CA . ARG A 1 510 ? 20.237 -16.923 14.187 1.000 13.478 510 ARG A CA 1
ATOM 3558 C C . ARG A 1 510 ? 18.854 -16.306 14.484 1.000 12.466 510 ARG A C 1
ATOM 3559 O O . ARG A 1 510 ? 18.512 -15.300 13.874 1.000 14.118 510 ARG A O 1
ATOM 3567 N N . SER A 1 511 ? 18.136 -16.868 15.417 1.000 13.591 511 SER A N 1
ATOM 3568 C CA . SER A 1 511 ? 16.719 -16.531 15.639 1.000 15.042 511 SER A CA 1
ATOM 3569 C C . SER A 1 511 ? 16.419 -16.704 17.111 1.000 13.849 511 SER A C 1
ATOM 3570 O O . SER A 1 511 ? 16.559 -17.812 17.650 1.000 13.422 511 SER A O 1
ATOM 3573 N N . CYS A 1 512 ? 15.989 -15.621 17.739 1.000 14.671 512 CYS A N 1
ATOM 3574 C CA . CYS A 1 512 ? 15.920 -15.527 19.207 1.000 15.944 512 CYS A CA 1
ATOM 3575 C C . CYS A 1 512 ? 14.547 -15.010 19.616 1.000 16.360 512 CYS A C 1
ATOM 3576 O O . CYS A 1 512 ? 14.264 -13.838 19.373 1.000 16.756 512 CYS A O 1
ATOM 3579 N N . ASP A 1 513 ? 13.763 -15.887 20.213 1.000 16.873 513 ASP A N 1
ATOM 3580 C CA . ASP A 1 513 ? 12.463 -15.551 20.812 1.000 18.397 513 ASP A CA 1
ATOM 3581 C C . ASP A 1 513 ? 12.788 -14.992 22.194 1.000 16.165 513 ASP A C 1
ATOM 3582 O O . ASP A 1 513 ? 13.052 -15.781 23.080 1.000 16.809 513 ASP A O 1
ATOM 3587 N N . LEU A 1 514 ? 12.799 -13.679 22.363 1.000 19.084 514 LEU A N 1
ATOM 3588 C CA . LEU A 1 514 ? 13.327 -13.097 23.629 1.000 19.756 514 LEU A CA 1
ATOM 3589 C C . LEU A 1 514 ? 12.408 -13.519 24.770 1.000 20.988 514 LEU A C 1
ATOM 3590 O O . LEU A 1 514 ? 12.935 -13.809 25.840 1.000 20.323 514 LEU A O 1
ATOM 3595 N N . GLY A 1 515 ? 11.077 -13.583 24.565 1.000 20.752 515 GLY A N 1
ATOM 3596 C CA . GLY A 1 515 ? 10.128 -13.800 25.680 1.000 20.270 515 GLY A CA 1
ATOM 3597 C C . GLY A 1 515 ? 10.166 -15.201 26.246 1.000 22.448 515 GLY A C 1
ATOM 3598 O O . GLY A 1 515 ? 10.097 -15.351 27.471 1.000 27.306 515 GLY A O 1
ATOM 3599 N N . LEU A 1 516 ? 10.287 -16.214 25.394 1.000 21.615 516 LEU A N 1
ATOM 3600 C CA . LEU A 1 516 ? 10.187 -17.629 25.794 1.000 22.721 516 LEU A CA 1
ATOM 3601 C C . LEU A 1 516 ? 11.499 -18.377 25.611 1.000 19.911 516 LEU A C 1
ATOM 3602 O O . LEU A 1 516 ? 11.804 -19.172 26.522 1.000 22.632 516 LEU A O 1
ATOM 3607 N N . GLY A 1 517 ? 12.142 -18.279 24.449 1.000 20.852 517 GLY A N 1
ATOM 3608 C CA . GLY A 1 517 ? 13.276 -19.165 24.114 1.000 19.067 517 GLY A CA 1
ATOM 3609 C C . GLY A 1 517 ? 14.561 -18.690 24.816 1.000 18.244 517 GLY A C 1
ATOM 3610 O O . GLY A 1 517 ? 15.257 -19.474 25.433 1.000 17.206 517 GLY A O 1
ATOM 3611 N N . VAL A 1 518 ? 14.892 -17.427 24.692 1.000 16.580 518 VAL A N 1
ATOM 3612 C CA . VAL A 1 518 ? 16.248 -16.947 25.088 1.000 19.544 518 VAL A CA 1
ATOM 3613 C C . VAL A 1 518 ? 16.563 -17.270 26.554 1.000 18.495 518 VAL A C 1
ATOM 3614 O O . VAL A 1 518 ? 17.699 -17.669 26.832 1.000 17.967 518 VAL A O 1
ATOM 3618 N N . PRO A 1 519 ? 15.624 -17.156 27.523 1.000 17.724 519 PRO A N 1
ATOM 3619 C CA . PRO A 1 519 ? 15.932 -17.493 28.918 1.000 19.710 519 PRO A CA 1
ATOM 3620 C C . PRO A 1 519 ? 16.421 -18.919 29.109 1.000 19.359 519 PRO A C 1
ATOM 3621 O O . PRO A 1 519 ? 17.401 -19.121 29.837 1.000 16.798 519 PRO A O 1
ATOM 3625 N N . PHE A 1 520 ? 15.790 -19.870 28.405 1.000 17.727 520 PHE A N 1
ATOM 3626 C CA . PHE A 1 520 ? 16.205 -21.286 28.412 1.000 16.225 520 PHE A CA 1
ATOM 3627 C C . PHE A 1 520 ? 17.539 -21.419 27.676 1.000 14.483 520 PHE A C 1
ATOM 3628 O O . PHE A 1 520 ? 18.292 -22.232 28.117 1.000 15.375 520 PHE A O 1
ATOM 3636 N N . ASN A 1 521 ? 17.738 -20.746 26.555 1.000 15.338 521 ASN A N 1
ATOM 3637 C CA . ASN A 1 521 ? 18.936 -20.886 25.702 1.000 15.642 521 ASN A CA 1
ATOM 3638 C C . ASN A 1 521 ? 20.191 -20.433 26.501 1.000 16.593 521 ASN A C 1
ATOM 3639 O O . ASN A 1 521 ? 21.235 -21.066 26.422 1.000 15.962 521 ASN A O 1
ATOM 3644 N N . ILE A 1 522 ? 20.104 -19.336 27.250 1.000 16.668 522 ILE A N 1
ATOM 3645 C CA . ILE A 1 522 ? 21.185 -18.869 28.161 1.000 15.810 522 ILE A CA 1
ATOM 3646 C C . ILE A 1 522 ? 21.507 -19.995 29.150 1.000 16.072 522 ILE A C 1
ATOM 3647 O O . ILE A 1 522 ? 22.703 -20.326 29.299 1.000 16.748 522 ILE A O 1
ATOM 3652 N N . ALA A 1 523 ? 20.497 -20.604 29.789 1.000 17.721 523 ALA A N 1
ATOM 3653 C CA . ALA A 1 523 ? 20.722 -21.660 30.790 1.000 16.286 523 ALA A CA 1
ATOM 3654 C C . ALA A 1 523 ? 21.379 -22.862 30.092 1.000 16.113 523 ALA A C 1
ATOM 3655 O O . ALA A 1 523 ? 22.360 -23.381 30.638 1.000 16.325 523 ALA A O 1
ATOM 3657 N N . SER A 1 524 ? 20.864 -23.307 28.932 1.000 15.044 524 SER A N 1
ATOM 3658 C CA . SER A 1 524 ? 21.403 -24.476 28.213 1.000 14.786 524 SER A CA 1
ATOM 3659 C C . SER A 1 524 ? 22.896 -24.323 27.965 1.000 13.651 524 SER A C 1
ATOM 3660 O O . SER A 1 524 ? 23.610 -25.248 28.294 1.000 14.782 524 SER A O 1
ATOM 3663 N N . TYR A 1 525 ? 23.319 -23.255 27.311 1.000 14.418 525 TYR A N 1
ATOM 3664 C CA . TYR A 1 525 ? 24.719 -23.110 26.852 1.000 16.606 525 TYR A CA 1
ATOM 3665 C C . TYR A 1 525 ? 25.642 -22.797 28.043 1.000 16.554 525 TYR A C 1
ATOM 3666 O O . TYR A 1 525 ? 26.823 -23.185 27.968 1.000 16.113 525 TYR A O 1
ATOM 3675 N N . SER A 1 526 ? 25.099 -22.244 29.119 1.000 16.950 526 SER A N 1
ATOM 3676 C CA . SER A 1 526 ? 25.832 -22.031 30.397 1.000 16.396 526 SER A CA 1
ATOM 3677 C C . SER A 1 526 ? 26.130 -23.374 31.042 1.000 16.091 526 SER A C 1
ATOM 3678 O O . SER A 1 526 ? 27.276 -23.611 31.429 1.000 16.201 526 SER A O 1
ATOM 3681 N N . ILE A 1 527 ? 25.144 -24.262 31.126 1.000 16.104 527 ILE A N 1
ATOM 3682 C CA . ILE A 1 527 ? 25.375 -25.640 31.629 1.000 15.938 527 ILE A CA 1
ATOM 3683 C C . ILE A 1 527 ? 26.403 -26.354 30.744 1.000 17.715 527 ILE A C 1
ATOM 3684 O O . ILE A 1 527 ? 27.306 -27.026 31.286 1.000 16.294 527 ILE A O 1
ATOM 3689 N N . PHE A 1 528 ? 26.242 -26.275 29.428 1.000 16.992 528 PHE A N 1
ATOM 3690 C CA . PHE A 1 528 ? 27.146 -26.962 28.463 1.000 16.313 528 PHE A CA 1
ATOM 3691 C C . PHE A 1 528 ? 28.574 -26.480 28.654 1.000 16.258 528 PHE A C 1
ATOM 3692 O O . PHE A 1 528 ? 29.479 -27.289 28.642 1.000 16.915 528 PHE A O 1
ATOM 3700 N N . THR A 1 529 ? 28.769 -25.178 28.817 1.000 15.490 529 THR A N 1
ATOM 3701 C CA . THR A 1 529 ? 30.109 -24.609 29.110 1.000 16.448 529 THR A CA 1
ATOM 3702 C C . THR A 1 529 ? 30.708 -25.253 30.368 1.000 17.177 529 THR A C 1
ATOM 3703 O O . THR A 1 529 ? 31.900 -25.661 30.329 1.000 17.641 529 THR A O 1
ATOM 3707 N N . HIS A 1 530 ? 29.923 -25.360 31.437 1.000 18.139 530 HIS A N 1
ATOM 3708 C CA . HIS A 1 530 ? 30.354 -26.019 32.698 1.000 17.481 530 HIS A CA 1
ATOM 3709 C C . HIS A 1 530 ? 30.732 -27.480 32.421 1.000 18.113 530 HIS A C 1
ATOM 3710 O O . HIS A 1 530 ? 31.773 -27.977 32.931 1.000 15.465 530 HIS A O 1
ATOM 3717 N N . MET A 1 531 ? 29.919 -28.185 31.639 1.000 16.304 531 MET A N 1
ATOM 3718 C CA . MET A 1 531 ? 30.199 -29.615 31.352 1.000 15.785 531 MET A CA 1
ATOM 3719 C C . MET A 1 531 ? 31.504 -29.735 30.564 1.000 14.418 531 MET A C 1
ATOM 3720 O O . MET A 1 531 ? 32.315 -30.589 30.905 1.000 17.353 531 MET A O 1
ATOM 3725 N N . ILE A 1 532 ? 31.701 -28.939 29.531 1.000 15.906 532 ILE A N 1
ATOM 3726 C CA . ILE A 1 532 ? 32.905 -29.034 28.668 1.000 15.959 532 ILE A CA 1
ATOM 3727 C C . ILE A 1 532 ? 34.135 -28.631 29.505 1.000 16.698 532 ILE A C 1
ATOM 3728 O O . ILE A 1 532 ? 35.171 -29.331 29.434 1.000 16.467 532 ILE A O 1
ATOM 3733 N N . ALA A 1 533 ? 34.036 -27.563 30.303 1.000 16.613 533 ALA A N 1
ATOM 3734 C CA . ALA A 1 533 ? 35.152 -27.112 31.161 1.000 15.556 533 ALA A CA 1
ATOM 3735 C C . ALA A 1 533 ? 35.543 -28.257 32.113 1.000 17.306 533 ALA A C 1
ATOM 3736 O O . ALA A 1 533 ? 36.728 -28.568 32.197 1.000 20.798 533 ALA A O 1
ATOM 3738 N N . GLN A 1 534 ? 34.581 -28.918 32.745 1.000 18.109 534 GLN A N 1
ATOM 3739 C CA . GLN A 1 534 ? 34.880 -29.940 33.781 1.000 21.784 534 GLN A CA 1
ATOM 3740 C C . GLN A 1 534 ? 35.609 -31.112 33.113 1.000 27.183 534 GLN A C 1
ATOM 3741 O O . GLN A 1 534 ? 36.724 -31.494 33.571 1.000 25.876 534 GLN A O 1
ATOM 3747 N N . VAL A 1 535 ? 35.075 -31.629 31.996 1.000 22.901 535 VAL A N 1
ATOM 3748 C CA . VAL A 1 535 ? 35.686 -32.822 31.336 1.000 22.420 535 VAL A CA 1
ATOM 3749 C C . VAL A 1 535 ? 37.041 -32.465 30.716 1.000 21.763 535 VAL A C 1
ATOM 3750 O O . VAL A 1 535 ? 37.749 -33.384 30.354 1.000 22.760 535 VAL A O 1
ATOM 3754 N N . CYS A 1 536 ? 37.390 -31.195 30.544 1.000 19.858 536 CYS A N 1
ATOM 3755 C CA . CYS A 1 536 ? 38.724 -30.798 30.022 1.000 20.103 536 CYS A CA 1
ATOM 3756 C C . CYS A 1 536 ? 39.647 -30.263 31.148 1.000 21.289 536 CYS A C 1
ATOM 3757 O O . CYS A 1 536 ? 40.723 -29.679 30.817 1.000 23.134 536 CYS A O 1
ATOM 3760 N N . ASN A 1 537 ? 39.235 -30.393 32.404 1.000 23.428 537 ASN A N 1
ATOM 3761 C CA . ASN A 1 537 ? 39.971 -29.949 33.626 1.000 27.681 537 ASN A CA 1
ATOM 3762 C C . ASN A 1 537 ? 40.222 -28.441 33.569 1.000 26.242 537 ASN A C 1
ATOM 3763 O O . ASN A 1 537 ? 41.369 -28.001 33.845 1.000 26.427 537 ASN A O 1
ATOM 3768 N N . LEU A 1 538 ? 39.209 -27.671 33.169 1.000 22.823 538 LEU A N 1
ATOM 3769 C CA . LEU A 1 538 ? 39.269 -26.192 33.108 1.000 22.159 538 LEU A CA 1
ATOM 3770 C C . LEU A 1 538 ? 38.183 -25.658 34.024 1.000 19.987 538 LEU A C 1
ATOM 3771 O O . LEU A 1 538 ? 37.294 -26.453 34.456 1.000 23.836 538 LEU A O 1
ATOM 3776 N N . GLN A 1 539 ? 38.260 -24.369 34.302 1.000 21.818 539 GLN A N 1
ATOM 3777 C CA . GLN A 1 539 ? 37.220 -23.662 35.084 1.000 21.675 539 GLN A CA 1
ATOM 3778 C C . GLN A 1 539 ? 36.387 -22.880 34.073 1.000 21.351 539 GLN A C 1
ATOM 3779 O O . GLN A 1 539 ? 36.928 -22.255 33.187 1.000 19.233 539 GLN A O 1
ATOM 3785 N N . PRO A 1 540 ? 35.050 -22.857 34.169 1.000 20.625 540 PRO A N 1
ATOM 3786 C CA . PRO A 1 540 ? 34.288 -21.981 33.276 1.000 20.003 540 PRO A CA 1
ATOM 3787 C C . PRO A 1 540 ? 34.612 -20.504 33.501 1.000 20.060 540 PRO A C 1
ATOM 3788 O O . PRO A 1 540 ? 34.682 -20.038 34.659 1.000 20.717 540 PRO A O 1
ATOM 3792 N N . ALA A 1 541 ? 34.748 -19.741 32.408 1.000 17.867 541 ALA A N 1
ATOM 3793 C CA . ALA A 1 541 ? 34.876 -18.275 32.458 1.000 17.472 541 ALA A CA 1
ATOM 3794 C C . ALA A 1 541 ? 33.584 -17.639 31.910 1.000 18.149 541 ALA A C 1
ATOM 3795 O O . ALA A 1 541 ? 32.630 -17.556 32.690 1.000 18.989 541 ALA A O 1
ATOM 3797 N N . GLN A 1 542 ? 33.548 -17.153 30.665 1.000 16.751 542 GLN A N 1
ATOM 3798 C CA . GLN A 1 542 ? 32.380 -16.392 30.128 1.000 18.637 542 GLN A CA 1
ATOM 3799 C C . GLN A 1 542 ? 31.558 -17.294 29.198 1.000 19.592 542 GLN A C 1
ATOM 3800 O O . GLN A 1 542 ? 32.159 -18.084 28.449 1.000 15.459 542 GLN A O 1
ATOM 3806 N N . PHE A 1 543 ? 30.228 -17.199 29.293 1.000 17.625 543 PHE A N 1
ATOM 3807 C CA . PHE A 1 543 ? 29.290 -17.572 28.209 1.000 15.255 543 PHE A CA 1
ATOM 3808 C C . PHE A 1 543 ? 28.872 -16.271 27.535 1.000 15.645 543 PHE A C 1
ATOM 3809 O O . PHE A 1 543 ? 28.344 -15.323 28.233 1.000 14.810 543 PHE A O 1
ATOM 3817 N N . ILE A 1 544 ? 29.157 -16.174 26.231 1.000 14.856 544 ILE A N 1
ATOM 3818 C CA . ILE A 1 544 ? 28.902 -15.005 25.359 1.000 13.944 544 ILE A CA 1
ATOM 3819 C C . ILE A 1 544 ? 27.809 -15.440 24.370 1.000 15.511 544 ILE A C 1
ATOM 3820 O O . ILE A 1 544 ? 28.043 -16.380 23.621 1.000 13.767 544 ILE A O 1
ATOM 3825 N N . HIS A 1 545 ? 26.667 -14.761 24.377 1.000 14.772 545 HIS A N 1
ATOM 3826 C CA . HIS A 1 545 ? 25.472 -15.072 23.564 1.000 13.868 545 HIS A CA 1
ATOM 3827 C C . HIS A 1 545 ? 25.339 -14.011 22.477 1.000 12.771 545 HIS A C 1
ATOM 3828 O O . HIS A 1 545 ? 25.191 -12.807 22.781 1.000 13.967 545 HIS A O 1
ATOM 3835 N N . VAL A 1 546 ? 25.447 -14.392 21.220 1.000 11.294 546 VAL A N 1
ATOM 3836 C CA . VAL A 1 546 ? 25.326 -13.413 20.119 1.000 12.597 546 VAL A CA 1
ATOM 3837 C C . VAL A 1 546 ? 23.952 -13.673 19.477 1.000 14.612 546 VAL A C 1
ATOM 3838 O O . VAL A 1 546 ? 23.687 -14.836 19.106 1.000 13.060 546 VAL A O 1
ATOM 3842 N N . LEU A 1 547 ? 23.128 -12.635 19.370 1.000 14.057 547 LEU A N 1
ATOM 3843 C CA . LEU A 1 547 ? 21.740 -12.735 18.854 1.000 15.004 547 LEU A CA 1
ATOM 3844 C C . LEU A 1 547 ? 21.735 -12.133 17.459 1.000 14.508 547 LEU A C 1
ATOM 3845 O O . LEU A 1 547 ? 22.138 -10.951 17.268 1.000 14.633 547 LEU A O 1
ATOM 3850 N N . GLY A 1 548 ? 21.281 -12.907 16.486 1.000 14.612 548 GLY A N 1
ATOM 3851 C CA . GLY A 1 548 ? 21.065 -12.377 15.144 1.000 12.746 548 GLY A CA 1
ATOM 3852 C C . GLY A 1 548 ? 19.697 -11.727 15.056 1.000 14.450 548 GLY A C 1
ATOM 3853 O O . GLY A 1 548 ? 19.509 -10.603 15.562 1.000 12.766 548 GLY A O 1
ATOM 3854 N N . ASN A 1 549 ? 18.724 -12.435 14.503 1.000 15.532 549 ASN A N 1
ATOM 3855 C CA . ASN A 1 549 ? 17.327 -11.913 14.457 1.000 15.687 549 ASN A CA 1
ATOM 3856 C C . ASN A 1 549 ? 16.746 -12.061 15.857 1.000 14.008 549 ASN A C 1
ATOM 3857 O O . ASN A 1 549 ? 16.394 -13.166 16.280 1.000 15.144 549 ASN A O 1
ATOM 3862 N N . ALA A 1 550 ? 16.674 -10.958 16.594 1.000 15.555 550 ALA A N 1
ATOM 3863 C CA . ALA A 1 550 ? 16.204 -10.936 17.989 1.000 15.449 550 ALA A CA 1
ATOM 3864 C C . ALA A 1 550 ? 14.769 -10.377 17.983 1.000 16.515 550 ALA A C 1
ATOM 3865 O O . ALA A 1 550 ? 14.592 -9.261 17.535 1.000 17.403 550 ALA A O 1
ATOM 3867 N N . HIS A 1 551 ? 13.795 -11.091 18.480 1.000 18.127 551 HIS A N 1
ATOM 3868 C CA . HIS A 1 551 ? 12.388 -10.630 18.307 1.000 18.454 551 HIS A CA 1
ATOM 3869 C C . HIS A 1 551 ? 11.583 -10.861 19.564 1.000 16.618 551 HIS A C 1
ATOM 3870 O O . HIS A 1 551 ? 11.819 -11.840 20.286 1.000 19.189 551 HIS A O 1
ATOM 3877 N N . VAL A 1 552 ? 10.648 -9.964 19.786 1.000 17.544 552 VAL A N 1
ATOM 3878 C CA . VAL A 1 552 ? 9.565 -10.155 20.776 1.000 20.023 552 VAL A CA 1
ATOM 3879 C C . VAL A 1 552 ? 8.252 -10.445 20.042 1.000 19.778 552 VAL A C 1
ATOM 3880 O O . VAL A 1 552 ? 7.809 -9.579 19.276 1.000 19.930 552 VAL A O 1
ATOM 3884 N N . TYR A 1 553 ? 7.617 -11.560 20.329 1.000 24.885 553 TYR A N 1
ATOM 3885 C CA . TYR A 1 553 ? 6.268 -11.834 19.765 1.000 28.507 553 TYR A CA 1
ATOM 3886 C C . TYR A 1 553 ? 5.280 -10.829 20.357 1.000 31.397 553 TYR A C 1
ATOM 3887 O O . TYR A 1 553 ? 5.341 -10.513 21.579 1.000 28.863 553 TYR A O 1
ATOM 3896 N N . ASN A 1 554 ? 4.419 -10.272 19.503 1.000 30.542 554 ASN A N 1
ATOM 3897 C CA . ASN A 1 554 ? 3.299 -9.364 19.918 1.000 31.595 554 ASN A CA 1
ATOM 3898 C C . ASN A 1 554 ? 2.496 -9.955 21.087 1.000 25.722 554 ASN A C 1
ATOM 3899 O O . ASN A 1 554 ? 2.158 -9.186 22.015 1.000 32.068 554 ASN A O 1
ATOM 3904 N N . ASN A 1 555 ? 2.289 -11.261 21.136 1.000 28.417 555 ASN A N 1
ATOM 3905 C CA . ASN A 1 555 ? 1.461 -11.892 22.202 1.000 32.263 555 ASN A CA 1
ATOM 3906 C C . ASN A 1 555 ? 2.257 -11.951 23.525 1.000 34.790 555 ASN A C 1
ATOM 3907 O O . ASN A 1 555 ? 1.663 -12.322 24.550 1.000 35.481 555 ASN A O 1
ATOM 3912 N N . HIS A 1 556 ? 3.548 -11.594 23.547 1.000 30.076 556 HIS A N 1
ATOM 3913 C CA . HIS A 1 556 ? 4.347 -11.630 24.814 1.000 30.803 556 HIS A CA 1
ATOM 3914 C C . HIS A 1 556 ? 4.457 -10.231 25.438 1.000 28.845 556 HIS A C 1
ATOM 3915 O O . HIS A 1 556 ? 5.025 -10.129 26.543 1.000 28.857 556 HIS A O 1
ATOM 3922 N N . ILE A 1 557 ? 4.021 -9.183 24.744 1.000 27.586 557 ILE A N 1
ATOM 3923 C CA . ILE A 1 557 ? 4.405 -7.784 25.081 1.000 31.791 557 ILE A CA 1
ATOM 3924 C C . ILE A 1 557 ? 3.902 -7.429 26.489 1.000 35.667 557 ILE A C 1
ATOM 3925 O O . ILE A 1 557 ? 4.690 -6.797 27.240 1.000 35.581 557 ILE A O 1
ATOM 3930 N N . ASP A 1 558 ? 2.706 -7.860 26.887 1.000 35.624 558 ASP A N 1
ATOM 3931 C CA . ASP A 1 558 ? 2.108 -7.421 28.178 1.000 37.896 558 ASP A CA 1
ATOM 3932 C C . ASP A 1 558 ? 2.807 -8.182 29.303 1.000 36.286 558 ASP A C 1
ATOM 3933 O O . ASP A 1 558 ? 3.061 -7.572 30.375 1.000 32.413 558 ASP A O 1
ATOM 3938 N N . SER A 1 559 ? 3.085 -9.471 29.090 1.000 30.334 559 SER A N 1
ATOM 3939 C CA . SER A 1 559 ? 3.841 -10.292 30.057 1.000 33.100 559 SER A CA 1
ATOM 3940 C C . SER A 1 559 ? 5.268 -9.717 30.266 1.000 30.781 559 SER A C 1
ATOM 3941 O O . SER A 1 559 ? 5.717 -9.654 31.435 1.000 27.925 559 SER A O 1
ATOM 3944 N N . LEU A 1 560 ? 5.937 -9.240 29.221 1.000 27.671 560 LEU A N 1
ATOM 3945 C CA . LEU A 1 560 ? 7.309 -8.676 29.347 1.000 28.880 560 LEU A CA 1
ATOM 3946 C C . LEU A 1 560 ? 7.288 -7.286 30.012 1.000 29.916 560 LEU A C 1
ATOM 3947 O O . LEU A 1 560 ? 8.264 -6.936 30.706 1.000 24.504 560 LEU A O 1
ATOM 3952 N N . LYS A 1 561 ? 6.239 -6.490 29.806 1.000 29.922 561 LYS A N 1
ATOM 3953 C CA . LYS A 1 561 ? 6.059 -5.196 30.508 1.000 31.644 561 LYS A CA 1
ATOM 3954 C C . LYS A 1 561 ? 6.032 -5.455 32.012 1.000 30.328 561 LYS A C 1
ATOM 3955 O O . LYS A 1 561 ? 6.738 -4.762 32.744 1.000 33.968 561 LYS A O 1
ATOM 3961 N N . ILE A 1 562 ? 5.312 -6.472 32.447 1.000 30.031 562 ILE A N 1
ATOM 3962 C CA . ILE A 1 562 ? 5.317 -6.916 33.867 1.000 29.515 562 ILE A CA 1
ATOM 3963 C C . ILE A 1 562 ? 6.757 -7.270 34.284 1.000 33.946 562 ILE A C 1
ATOM 3964 O O . ILE A 1 562 ? 7.229 -6.790 35.343 1.000 29.042 562 ILE A O 1
ATOM 3969 N N . GLN A 1 563 ? 7.415 -8.156 33.532 1.000 31.436 563 GLN A N 1
ATOM 3970 C CA . GLN A 1 563 ? 8.704 -8.756 33.951 1.000 27.230 563 GLN A CA 1
ATOM 3971 C C . GLN A 1 563 ? 9.700 -7.616 34.100 1.000 22.624 563 GLN A C 1
ATOM 3972 O O . GLN A 1 563 ? 10.431 -7.627 35.067 1.000 23.957 563 GLN A O 1
ATOM 3978 N N . LEU A 1 564 ? 9.696 -6.660 33.175 1.000 23.448 564 LEU A N 1
ATOM 3979 C CA . LEU A 1 564 ? 10.731 -5.603 33.116 1.000 26.344 564 LEU A CA 1
ATOM 3980 C C . LEU A 1 564 ? 10.640 -4.683 34.343 1.000 30.014 564 LEU A C 1
ATOM 3981 O O . LEU A 1 564 ? 11.629 -3.973 34.598 1.000 27.326 564 LEU A O 1
ATOM 3986 N N . ASN A 1 565 ? 9.539 -4.739 35.104 1.000 29.041 565 ASN A N 1
ATOM 3987 C CA . ASN A 1 565 ? 9.320 -3.849 36.278 1.000 33.861 565 ASN A CA 1
ATOM 3988 C C . ASN A 1 565 ? 9.630 -4.650 37.547 1.000 31.059 565 ASN A C 1
ATOM 3989 O O . ASN A 1 565 ? 9.295 -4.207 38.665 1.000 35.266 565 ASN A O 1
ATOM 3994 N N . ARG A 1 566 ? 10.224 -5.826 37.393 1.000 27.784 566 ARG A N 1
ATOM 3995 C CA . ARG A 1 566 ? 10.689 -6.640 38.524 1.000 26.275 566 ARG A CA 1
ATOM 3996 C C . ARG A 1 566 ? 12.203 -6.412 38.673 1.000 27.662 566 ARG A C 1
ATOM 3997 O O . ARG A 1 566 ? 12.900 -6.201 37.667 1.000 24.836 566 ARG A O 1
ATOM 4005 N N . ILE A 1 567 ? 12.685 -6.376 39.911 1.000 27.296 567 ILE A N 1
ATOM 4006 C CA . ILE A 1 567 ? 14.122 -6.171 40.217 1.000 25.997 567 ILE A CA 1
ATOM 4007 C C . ILE A 1 567 ? 14.723 -7.546 40.362 1.000 19.492 567 ILE A C 1
ATOM 4008 O O . ILE A 1 567 ? 14.265 -8.372 41.126 1.000 20.151 567 ILE A O 1
ATOM 4013 N N . PRO A 1 568 ? 15.762 -7.874 39.587 1.000 20.350 568 PRO A N 1
ATOM 4014 C CA . PRO A 1 568 ? 16.421 -9.165 39.749 1.000 21.061 568 PRO A CA 1
ATOM 4015 C C . PRO A 1 568 ? 16.927 -9.418 41.186 1.000 20.318 568 PRO A C 1
ATOM 4016 O O . PRO A 1 568 ? 17.160 -8.485 41.882 1.000 17.290 568 PRO A O 1
ATOM 4020 N N . TYR A 1 569 ? 16.947 -10.689 41.583 1.000 17.971 569 TYR A N 1
ATOM 4021 C CA . TYR A 1 569 ? 17.568 -11.256 42.795 1.000 22.634 569 TYR A CA 1
ATOM 4022 C C . TYR A 1 569 ? 18.976 -11.712 42.444 1.000 21.481 569 TYR A C 1
ATOM 4023 O O . TYR A 1 569 ? 19.290 -11.944 41.286 1.000 23.441 569 TYR A O 1
ATOM 4032 N N . PRO A 1 570 ? 19.879 -11.825 43.415 1.000 24.132 570 PRO A N 1
ATOM 4033 C CA . PRO A 1 570 ? 21.180 -12.414 43.141 1.000 21.577 570 PRO A CA 1
ATOM 4034 C C . PRO A 1 570 ? 20.928 -13.771 42.499 1.000 21.120 570 PRO A C 1
ATOM 4035 O O . PRO A 1 570 ? 20.057 -14.469 42.933 1.000 21.622 570 PRO A O 1
ATOM 4039 N N . PHE A 1 571 ? 21.765 -14.144 41.538 1.000 18.742 571 PHE A N 1
ATOM 4040 C CA . PHE A 1 571 ? 21.620 -15.405 40.802 1.000 17.829 571 PHE A CA 1
ATOM 4041 C C . PHE A 1 571 ? 21.965 -16.583 41.690 1.000 20.245 571 PHE A C 1
ATOM 4042 O O . PHE A 1 571 ? 22.765 -16.495 42.660 1.000 23.151 571 PHE A O 1
ATOM 4050 N N . PRO A 1 572 ? 21.486 -17.778 41.274 1.000 16.739 572 PRO A N 1
ATOM 4051 C CA . PRO A 1 572 ? 21.941 -19.019 41.843 1.000 15.885 572 PRO A CA 1
ATOM 4052 C C . PRO A 1 572 ? 23.302 -19.459 41.329 1.000 14.891 572 PRO A C 1
ATOM 4053 O O . PRO A 1 572 ? 23.950 -18.743 40.612 1.000 15.667 572 PRO A O 1
ATOM 4057 N N . THR A 1 573 ? 23.709 -20.608 41.828 1.000 18.410 573 THR A N 1
ATOM 4058 C CA . THR A 1 573 ? 24.936 -21.312 41.427 1.000 21.255 573 THR A CA 1
ATOM 4059 C C . THR A 1 573 ? 24.526 -22.695 40.916 1.000 21.909 573 THR A C 1
ATOM 4060 O O . THR A 1 573 ? 23.472 -23.238 41.348 1.000 24.742 573 THR A O 1
ATOM 4064 N N . LEU A 1 574 ? 25.355 -23.221 40.022 1.000 21.475 574 LEU A N 1
ATOM 4065 C CA . LEU A 1 574 ? 25.217 -24.573 39.444 1.000 22.057 574 LEU A CA 1
ATOM 4066 C C . LEU A 1 574 ? 26.336 -25.436 39.988 1.000 22.606 574 LEU A C 1
ATOM 4067 O O . LEU A 1 574 ? 27.473 -25.020 39.830 1.000 22.981 574 LEU A O 1
ATOM 4072 N N . LYS A 1 575 ? 26.024 -26.602 40.532 1.000 26.091 575 LYS A N 1
ATOM 4073 C CA . LYS A 1 575 ? 27.069 -27.585 40.901 1.000 30.385 575 LYS A CA 1
ATOM 4074 C C . LYS A 1 575 ? 26.924 -28.839 40.046 1.000 23.570 575 LYS A C 1
ATOM 4075 O O . LYS A 1 575 ? 25.799 -29.347 39.933 1.000 25.196 575 LYS A O 1
ATOM 4081 N N . LEU A 1 576 ? 28.059 -29.340 39.595 1.000 26.224 576 LEU A N 1
ATOM 4082 C CA . LEU A 1 576 ? 28.191 -30.626 38.862 1.000 28.702 576 LEU A CA 1
ATOM 4083 C C . LEU A 1 576 ? 28.868 -31.638 39.767 1.000 28.017 576 LEU A C 1
ATOM 4084 O O . LEU A 1 576 ? 29.833 -31.278 40.462 1.000 25.891 576 LEU A O 1
ATOM 4089 N N . ASN A 1 577 ? 28.431 -32.878 39.663 1.000 27.862 577 ASN A N 1
ATOM 4090 C CA . ASN A 1 577 ? 29.160 -34.032 40.207 1.000 26.178 577 ASN A CA 1
ATOM 4091 C C . ASN A 1 577 ? 30.587 -33.983 39.675 1.000 29.019 577 ASN A C 1
ATOM 4092 O O . ASN A 1 577 ? 30.807 -34.094 38.482 1.000 27.627 577 ASN A O 1
ATOM 4097 N N . PRO A 1 578 ? 31.619 -33.783 40.530 1.000 29.299 578 PRO A N 1
ATOM 4098 C CA . PRO A 1 578 ? 32.992 -33.644 40.039 1.000 29.334 578 PRO A CA 1
ATOM 4099 C C . PRO A 1 578 ? 33.635 -34.949 39.557 1.000 28.213 578 PRO A C 1
ATOM 4100 O O . PRO A 1 578 ? 34.688 -34.895 38.969 1.000 30.857 578 PRO A O 1
ATOM 4104 N N . ASP A 1 579 ? 33.004 -36.089 39.844 1.000 26.338 579 ASP A N 1
ATOM 4105 C CA . ASP A 1 579 ? 33.504 -37.432 39.481 1.000 32.255 579 ASP A CA 1
ATOM 4106 C C . ASP A 1 579 ? 33.294 -37.655 37.982 1.000 34.303 579 ASP A C 1
ATOM 4107 O O . ASP A 1 579 ? 33.869 -38.613 37.460 1.000 31.249 579 ASP A O 1
ATOM 4112 N N . ILE A 1 580 ? 32.482 -36.830 37.310 1.000 29.127 580 ILE A N 1
ATOM 4113 C CA . ILE A 1 580 ? 32.235 -37.039 35.850 1.000 27.278 580 ILE A CA 1
ATOM 4114 C C . ILE A 1 580 ? 33.406 -36.467 35.053 1.000 25.041 580 ILE A C 1
ATOM 4115 O O . ILE A 1 580 ? 33.584 -35.248 35.046 1.000 28.624 580 ILE A O 1
ATOM 4120 N N . LYS A 1 581 ? 34.110 -37.321 34.327 1.000 24.870 581 LYS A N 1
ATOM 4121 C CA . LYS A 1 581 ? 35.350 -36.980 33.596 1.000 28.979 581 LYS A CA 1
ATOM 4122 C C . LYS A 1 581 ? 35.142 -37.085 32.079 1.000 25.487 581 LYS A C 1
ATOM 4123 O O . LYS A 1 581 ? 36.033 -36.661 31.347 1.000 25.020 581 LYS A O 1
ATOM 4129 N N . ASN A 1 582 ? 34.009 -37.609 31.623 1.000 26.777 582 ASN A N 1
ATOM 4130 C CA . ASN A 1 582 ? 33.735 -37.745 30.163 1.000 27.214 582 ASN A CA 1
ATOM 4131 C C . ASN A 1 582 ? 32.402 -37.054 29.847 1.000 22.555 582 ASN A C 1
ATOM 4132 O O . ASN A 1 582 ? 31.461 -37.302 30.580 1.000 21.580 582 ASN A O 1
ATOM 4137 N N . ILE A 1 583 ? 32.318 -36.344 28.716 1.000 26.259 583 ILE A N 1
ATOM 4138 C CA . ILE A 1 583 ? 31.104 -35.572 28.296 1.000 24.108 583 ILE A CA 1
ATOM 4139 C C . ILE A 1 583 ? 29.884 -36.503 28.226 1.000 24.405 583 ILE A C 1
ATOM 4140 O O . ILE A 1 583 ? 28.757 -36.055 28.533 1.000 25.697 583 ILE A O 1
ATOM 4145 N N . GLU A 1 584 ? 30.085 -37.789 27.887 1.000 26.630 584 GLU A N 1
ATOM 4146 C CA . GLU A 1 584 ? 29.002 -38.788 27.672 1.000 29.331 584 GLU A CA 1
ATOM 4147 C C . GLU A 1 584 ? 28.512 -39.405 28.986 1.000 29.952 584 GLU A C 1
ATOM 4148 O O . GLU A 1 584 ? 27.528 -40.148 28.948 1.000 27.473 584 GLU A O 1
ATOM 4154 N N . ASP A 1 585 ? 29.113 -39.068 30.131 1.000 26.132 585 ASP A N 1
ATOM 4155 C CA . ASP A 1 585 ? 28.851 -39.791 31.389 1.000 25.603 585 ASP A CA 1
ATOM 4156 C C . ASP A 1 585 ? 27.884 -39.007 32.257 1.000 26.176 585 ASP A C 1
ATOM 4157 O O . ASP A 1 585 ? 27.571 -39.499 33.321 1.000 24.632 585 ASP A O 1
ATOM 4162 N N . PHE A 1 586 ? 27.414 -37.825 31.865 1.000 23.441 586 PHE A N 1
ATOM 4163 C CA . PHE A 1 586 ? 26.536 -37.041 32.775 1.000 22.141 586 PHE A CA 1
ATOM 4164 C C . PHE A 1 586 ? 25.123 -37.642 32.756 1.000 23.753 586 PHE A C 1
ATOM 4165 O O . PHE A 1 586 ? 24.693 -38.121 31.727 1.000 23.104 586 PHE A O 1
ATOM 4173 N N . THR A 1 587 ? 24.425 -37.613 33.882 1.000 24.212 587 THR A N 1
ATOM 4174 C CA . THR A 1 587 ? 22.987 -37.950 33.992 1.000 25.251 587 THR A CA 1
ATOM 4175 C C . THR A 1 587 ? 22.307 -36.839 34.773 1.000 24.730 587 THR A C 1
ATOM 4176 O O . THR A 1 587 ? 23.019 -35.969 35.342 1.000 24.821 587 THR A O 1
ATOM 4180 N N . ILE A 1 588 ? 20.986 -36.865 34.830 1.000 24.438 588 ILE A N 1
ATOM 4181 C CA . ILE A 1 588 ? 20.192 -35.724 35.344 1.000 27.903 588 ILE A CA 1
ATOM 4182 C C . ILE A 1 588 ? 20.632 -35.446 36.787 1.000 29.121 588 ILE A C 1
ATOM 4183 O O . ILE A 1 588 ? 20.652 -34.307 37.174 1.000 25.875 588 ILE A O 1
ATOM 4188 N N . SER A 1 589 ? 20.971 -36.467 37.566 1.000 27.548 589 SER A N 1
ATOM 4189 C CA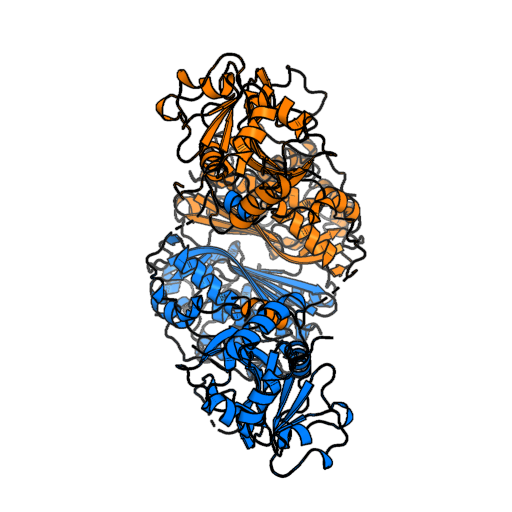 . SER A 1 589 ? 21.241 -36.307 39.016 1.000 28.363 589 SER A CA 1
ATOM 4190 C C . SER A 1 589 ? 22.625 -35.681 39.251 1.000 29.528 589 SER A C 1
ATOM 4191 O O . SER A 1 589 ? 22.915 -35.320 40.391 1.000 26.809 589 SER A O 1
ATOM 4194 N N . ASP A 1 590 ? 23.462 -35.531 38.220 1.000 26.359 590 ASP A N 1
ATOM 4195 C CA . ASP A 1 590 ? 24.797 -34.891 38.348 1.000 27.925 590 ASP A CA 1
ATOM 4196 C C . ASP A 1 590 ? 24.730 -33.347 38.366 1.000 24.094 590 ASP A C 1
ATOM 4197 O O . ASP A 1 590 ? 25.803 -32.722 38.487 1.000 24.980 590 ASP A O 1
ATOM 4202 N N . PHE A 1 591 ? 23.543 -32.739 38.283 1.000 25.140 591 PHE A N 1
ATOM 4203 C CA . PHE A 1 591 ? 23.341 -31.270 38.212 1.000 26.046 591 PHE A CA 1
ATOM 4204 C C . PHE A 1 591 ? 22.486 -30.813 39.395 1.000 27.546 591 PHE A C 1
ATOM 4205 O O . PHE A 1 591 ? 21.361 -31.327 39.584 1.000 29.109 591 PHE A O 1
ATOM 4213 N N . THR A 1 592 ? 22.996 -29.833 40.130 1.000 27.052 592 THR A N 1
ATOM 4214 C CA . THR A 1 592 ? 22.216 -29.134 41.182 1.000 29.489 592 THR A CA 1
ATOM 4215 C C . THR A 1 592 ? 22.304 -27.631 40.985 1.000 25.029 592 THR A C 1
ATOM 4216 O O . THR A 1 592 ? 23.457 -27.113 40.914 1.000 27.549 592 THR A O 1
ATOM 4220 N N . ILE A 1 593 ? 21.139 -26.988 40.931 1.000 25.885 593 ILE A N 1
ATOM 4221 C CA . ILE A 1 593 ? 20.961 -25.513 40.990 1.000 29.345 593 ILE A CA 1
ATOM 4222 C C . ILE A 1 593 ? 20.670 -25.178 42.453 1.000 29.815 593 ILE A C 1
ATOM 4223 O O . ILE A 1 593 ? 19.778 -25.775 43.011 1.000 31.454 593 ILE A O 1
ATOM 4228 N N . GLN A 1 594 ? 21.474 -24.310 43.047 1.000 26.705 594 GLN A N 1
ATOM 4229 C CA . GLN A 1 594 ? 21.382 -24.004 44.486 1.000 26.303 594 GLN A CA 1
ATOM 4230 C C . GLN A 1 594 ? 21.045 -22.529 44.618 1.000 24.401 594 GLN A C 1
ATOM 4231 O O . GLN A 1 594 ? 21.662 -21.722 43.893 1.000 23.241 594 GLN A O 1
ATOM 4237 N N . ASN A 1 595 ? 20.209 -22.198 45.599 1.000 22.337 595 ASN A N 1
ATOM 4238 C CA . ASN A 1 595 ? 19.971 -20.799 46.020 1.000 20.629 595 ASN A CA 1
ATOM 4239 C C . ASN A 1 595 ? 19.250 -20.065 44.895 1.000 21.676 595 ASN A C 1
ATOM 4240 O O . ASN A 1 595 ? 19.438 -18.835 44.720 1.000 19.087 595 ASN A O 1
ATOM 4245 N N . TYR A 1 596 ? 18.360 -20.746 44.162 1.000 20.952 596 TYR A N 1
ATOM 4246 C CA . TYR A 1 596 ? 17.555 -20.047 43.139 1.000 22.778 596 TYR A CA 1
ATOM 4247 C C . TYR A 1 596 ? 16.444 -19.269 43.843 1.000 22.806 596 TYR A C 1
ATOM 4248 O O . TYR A 1 596 ? 15.485 -19.854 44.355 1.000 27.113 596 TYR A O 1
ATOM 4257 N N . VAL A 1 597 ? 16.556 -17.951 43.802 1.000 23.890 597 VAL A N 1
ATOM 4258 C CA . VAL A 1 597 ? 15.554 -16.991 44.309 1.000 23.951 597 VAL A CA 1
ATOM 4259 C C . VAL A 1 597 ? 14.946 -16.286 43.099 1.000 22.574 597 VAL A C 1
ATOM 4260 O O . VAL A 1 597 ? 15.665 -15.671 42.300 1.000 22.926 597 VAL A O 1
ATOM 4264 N N . HIS A 1 598 ? 13.627 -16.318 42.988 1.000 22.400 598 HIS A N 1
ATOM 4265 C CA . HIS A 1 598 ? 12.940 -15.847 41.773 1.000 20.035 598 HIS A CA 1
ATOM 4266 C C . HIS A 1 598 ? 11.582 -15.267 42.108 1.000 21.582 598 HIS A C 1
ATOM 4267 O O . HIS A 1 598 ? 10.979 -15.679 43.102 1.000 23.190 598 HIS A O 1
ATOM 4274 N N . HIS A 1 599 ? 11.176 -14.347 41.256 1.000 22.408 599 HIS A N 1
ATOM 4275 C CA . HIS A 1 599 ? 9.807 -13.834 41.112 1.000 24.736 599 HIS A CA 1
ATOM 4276 C C . HIS A 1 599 ? 8.867 -14.901 40.544 1.000 25.219 599 HIS A C 1
ATOM 4277 O O . HIS A 1 599 ? 9.310 -15.953 40.090 1.000 23.322 599 HIS A O 1
ATOM 4284 N N . GLU A 1 600 ? 7.577 -14.606 40.620 1.000 31.054 600 GLU A N 1
ATOM 4285 C CA . GLU A 1 600 ? 6.510 -15.587 40.319 1.000 35.556 600 GLU A CA 1
ATOM 4286 C C . GLU A 1 600 ? 6.573 -15.954 38.828 1.000 29.432 600 GLU A C 1
ATOM 4287 O O . GLU A 1 600 ? 6.829 -15.060 37.968 1.000 27.197 600 GLU A O 1
ATOM 4293 N N . LYS A 1 601 ? 6.355 -17.226 38.526 1.000 38.930 601 LYS A N 1
ATOM 4294 C CA . LYS A 1 601 ? 6.022 -17.735 37.163 1.000 40.220 601 LYS A CA 1
ATOM 4295 C C . LYS A 1 601 ? 5.178 -16.696 36.404 1.000 36.805 601 LYS A C 1
ATOM 4296 O O . LYS A 1 601 ? 4.351 -16.039 37.031 1.000 31.910 601 LYS A O 1
ATOM 4302 N N . ILE A 1 602 ? 5.434 -16.514 35.110 1.000 35.776 602 ILE A N 1
ATOM 4303 C CA . ILE A 1 602 ? 4.612 -15.726 34.149 1.000 38.719 602 ILE A CA 1
ATOM 4304 C C . ILE A 1 602 ? 4.291 -16.654 32.967 1.000 43.434 602 ILE A C 1
ATOM 4305 O O . ILE A 1 602 ? 5.218 -17.367 32.535 1.000 36.011 602 ILE A O 1
ATOM 4310 N N . SER A 1 603 ? 3.032 -16.693 32.500 1.000 46.532 603 SER A N 1
ATOM 4311 C CA . SER A 1 603 ? 2.657 -17.206 31.147 1.000 43.797 603 SER A CA 1
ATOM 4312 C C . SER A 1 603 ? 2.892 -16.050 30.199 1.000 43.486 603 SER A C 1
ATOM 4313 O O . SER A 1 603 ? 2.211 -15.014 30.384 1.000 43.861 603 SER A O 1
ATOM 4316 N N . MET A 1 604 ? 3.838 -16.189 29.279 1.000 41.237 604 MET A N 1
ATOM 4317 C CA . MET A 1 604 ? 4.180 -15.090 28.342 1.000 51.273 604 MET A CA 1
ATOM 4318 C C . MET A 1 604 ? 2.943 -14.798 27.469 1.000 53.523 604 MET A C 1
ATOM 4319 O O . MET A 1 604 ? 2.647 -13.605 27.240 1.000 48.568 604 MET A O 1
ATOM 4324 N N . ASP A 1 605 ? 2.206 -15.846 27.073 1.000 61.546 605 ASP A N 1
ATOM 4325 C CA . ASP A 1 605 ? 1.001 -15.767 26.199 1.000 70.387 605 ASP A CA 1
ATOM 4326 C C . ASP A 1 605 ? -0.161 -15.088 26.954 1.000 69.461 605 ASP A C 1
ATOM 4327 O O . ASP A 1 605 ? -0.720 -15.560 27.951 1.000 69.394 605 ASP A O 1
ATOM 4332 N N . CYS B 1 6 ? 40.290 35.661 24.090 1.000 63.796 6 CYS B N 1
ATOM 4333 C CA . CYS B 1 6 ? 39.331 34.718 23.413 1.000 65.103 6 CYS B CA 1
ATOM 4334 C C . CYS B 1 6 ? 38.645 33.836 24.466 1.000 62.740 6 CYS B C 1
ATOM 4335 O O . CYS B 1 6 ? 37.494 33.446 24.230 1.000 68.536 6 CYS B O 1
ATOM 4338 N N . ASP B 1 7 ? 39.323 33.574 25.591 1.000 63.444 7 ASP B N 1
ATOM 4339 C CA . ASP B 1 7 ? 38.810 32.781 26.741 1.000 65.155 7 ASP B CA 1
ATOM 4340 C C . ASP B 1 7 ? 38.001 33.674 27.677 1.000 60.509 7 ASP B C 1
ATOM 4341 O O . ASP B 1 7 ? 37.378 33.121 28.592 1.000 71.361 7 ASP B O 1
ATOM 4346 N N . VAL B 1 8 ? 38.056 34.993 27.496 1.000 54.327 8 VAL B N 1
ATOM 4347 C CA . VAL B 1 8 ? 37.187 35.934 28.258 1.000 50.696 8 VAL B CA 1
ATOM 4348 C C . VAL B 1 8 ? 35.867 36.066 27.486 1.000 45.612 8 VAL B C 1
ATOM 4349 O O . VAL B 1 8 ? 34.783 35.789 28.070 1.000 40.999 8 VAL B O 1
ATOM 4353 N N . PHE B 1 9 ? 35.961 36.402 26.198 1.000 42.536 9 PHE B N 1
ATOM 4354 C CA . PHE B 1 9 ? 34.795 36.715 25.335 1.000 49.430 9 PHE B CA 1
ATOM 4355 C C . PHE B 1 9 ? 34.319 35.454 24.571 1.000 49.928 9 PHE B C 1
ATOM 4356 O O . PHE B 1 9 ? 33.377 35.592 23.714 1.000 41.728 9 PHE B O 1
ATOM 4364 N N . ASP B 1 10 ? 34.889 34.270 24.876 1.000 47.817 10 ASP B N 1
ATOM 4365 C CA . ASP B 1 10 ? 34.480 32.950 24.292 1.000 49.346 10 ASP B CA 1
ATOM 4366 C C . ASP B 1 10 ? 34.253 33.116 22.791 1.000 37.243 10 ASP B C 1
ATOM 4367 O O . ASP B 1 10 ? 33.074 33.104 22.330 1.000 35.467 10 ASP B O 1
ATOM 4372 N N . ILE B 1 11 ? 35.340 33.425 22.093 1.000 36.169 11 ILE B N 1
ATOM 4373 C CA . ILE B 1 11 ? 35.326 33.664 20.620 1.000 44.633 11 ILE B CA 1
ATOM 4374 C C . ILE B 1 11 ? 35.779 32.352 19.953 1.000 42.774 11 ILE B C 1
ATOM 4375 O O . ILE B 1 11 ? 36.837 31.755 20.364 1.000 39.565 11 ILE B O 1
ATOM 4380 N N . TYR B 1 12 ? 34.930 31.884 19.042 1.000 45.786 12 TYR B N 1
ATOM 4381 C CA . TYR B 1 12 ? 35.069 30.619 18.284 1.000 43.370 12 TYR B CA 1
ATOM 4382 C C . TYR B 1 12 ? 34.877 30.939 16.804 1.000 48.213 12 TYR B C 1
ATOM 4383 O O . TYR B 1 12 ? 34.186 31.959 16.467 1.000 45.294 12 TYR B O 1
ATOM 4392 N N . ALA B 1 13 ? 35.481 30.099 15.964 1.000 41.905 13 ALA B N 1
ATOM 4393 C CA . ALA B 1 13 ? 35.288 30.060 14.500 1.000 43.487 13 ALA B CA 1
ATOM 4394 C C . ALA B 1 13 ? 34.402 28.849 14.207 1.000 41.848 13 ALA B C 1
ATOM 4395 O O . ALA B 1 13 ? 34.573 27.832 14.877 1.000 40.191 13 ALA B O 1
ATOM 4397 N N . ILE B 1 14 ? 33.432 28.998 13.315 1.000 39.050 14 ILE B N 1
ATOM 4398 C CA . ILE B 1 14 ? 32.633 27.859 12.791 1.000 38.564 14 ILE B CA 1
ATOM 4399 C C . ILE B 1 14 ? 32.682 27.988 11.272 1.000 42.982 14 ILE B C 1
ATOM 4400 O O . ILE B 1 14 ? 32.345 29.085 10.735 1.000 43.325 14 ILE B O 1
ATOM 4405 N N . CYS B 1 15 ? 33.182 26.946 10.612 1.000 32.890 15 CYS B N 1
ATOM 4406 C CA . CYS B 1 15 ? 33.354 26.907 9.144 1.000 35.368 15 CYS B CA 1
ATOM 4407 C C . CYS B 1 15 ? 33.040 25.502 8.625 1.000 33.792 15 CYS B C 1
ATOM 4408 O O . CYS B 1 15 ? 32.958 24.580 9.440 1.000 32.458 15 CYS B O 1
ATOM 4411 N N . ALA B 1 16 ? 32.896 25.400 7.309 1.000 36.095 16 ALA B N 1
ATOM 4412 C CA . ALA B 1 16 ? 32.703 24.163 6.523 1.000 35.598 16 ALA B CA 1
ATOM 4413 C C . ALA B 1 16 ? 33.684 24.249 5.358 1.000 37.950 16 ALA B C 1
ATOM 4414 O O . ALA B 1 16 ? 33.557 25.226 4.580 1.000 37.750 16 ALA B O 1
ATOM 4416 N N . CYS B 1 17 ? 34.628 23.312 5.252 1.000 33.192 17 CYS B N 1
ATOM 4417 C CA . CYS B 1 17 ? 35.644 23.287 4.163 1.000 35.644 17 CYS B CA 1
ATOM 4418 C C . CYS B 1 17 ? 35.542 21.998 3.335 1.000 37.863 17 CYS B C 1
ATOM 4419 O O . CYS B 1 17 ? 35.445 20.913 3.926 1.000 32.984 17 CYS B O 1
ATOM 4422 N N . CYS B 1 18 ? 35.560 22.142 2.011 1.000 40.297 18 CYS B N 1
ATOM 4423 C CA . CYS B 1 18 ? 35.553 21.044 1.022 1.000 37.806 18 CYS B CA 1
ATOM 4424 C C . CYS B 1 18 ? 36.988 20.836 0.558 1.000 36.956 18 CYS B C 1
ATOM 4425 O O . CYS B 1 18 ? 37.911 21.569 1.010 1.000 41.819 18 CYS B O 1
ATOM 4428 N N . LYS B 1 19 ? 37.160 19.872 -0.334 1.000 39.060 19 LYS B N 1
ATOM 4429 C CA . LYS B 1 19 ? 38.437 19.624 -1.033 1.000 40.030 19 LYS B CA 1
ATOM 4430 C C . LYS B 1 19 ? 38.396 20.495 -2.293 1.000 37.607 19 LYS B C 1
ATOM 4431 O O . LYS B 1 19 ? 37.265 20.824 -2.793 1.000 35.767 19 LYS B O 1
ATOM 4437 N N . VAL B 1 20 ? 39.571 20.863 -2.786 1.000 42.535 20 VAL B N 1
ATOM 4438 C CA . VAL B 1 20 ? 39.721 21.894 -3.857 1.000 49.868 20 VAL B CA 1
ATOM 4439 C C . VAL B 1 20 ? 40.355 21.219 -5.073 1.000 52.828 20 VAL B C 1
ATOM 4440 O O . VAL B 1 20 ? 41.316 20.455 -4.867 1.000 49.885 20 VAL B O 1
ATOM 4444 N N . GLU B 1 21 ? 39.834 21.472 -6.276 1.000 61.425 21 GLU B N 1
ATOM 4445 C CA . GLU B 1 21 ? 40.466 20.982 -7.535 1.000 72.136 21 GLU B CA 1
ATOM 4446 C C . GLU B 1 21 ? 41.958 21.327 -7.493 1.000 76.405 21 GLU B C 1
ATOM 4447 O O . GLU B 1 21 ? 42.284 22.518 -7.658 1.000 74.427 21 GLU B O 1
ATOM 4453 N N . SER B 1 22 ? 42.815 20.328 -7.247 1.000 87.007 22 SER B N 1
ATOM 4454 C CA . SER B 1 22 ? 44.273 20.495 -7.000 1.000 99.299 22 SER B CA 1
ATOM 4455 C C . SER B 1 22 ? 45.017 20.631 -8.336 1.000 108.547 22 SER B C 1
ATOM 4456 O O . SER B 1 22 ? 45.872 19.769 -8.632 1.000 109.525 22 SER B O 1
ATOM 4459 N N . LYS B 1 23 ? 44.657 21.665 -9.112 1.000 120.308 23 LYS B N 1
ATOM 4460 C CA . LYS B 1 23 ? 45.478 22.315 -10.176 1.000 125.929 23 LYS B CA 1
ATOM 4461 C C . LYS B 1 23 ? 45.985 21.285 -11.197 1.000 128.748 23 LYS B C 1
ATOM 4462 O O . LYS B 1 23 ? 47.174 21.377 -11.585 1.000 123.363 23 LYS B O 1
ATOM 4468 N N . ASN B 1 24 ? 45.120 20.344 -11.603 1.000 127.750 24 ASN B N 1
ATOM 4469 C CA . ASN B 1 24 ? 45.377 19.300 -12.637 1.000 118.449 24 ASN B CA 1
ATOM 4470 C C . ASN B 1 24 ? 46.581 18.417 -12.260 1.000 117.384 24 ASN B C 1
ATOM 4471 O O . ASN B 1 24 ? 46.894 17.507 -13.053 1.000 109.622 24 ASN B O 1
ATOM 4476 N N . GLU B 1 25 ? 47.194 18.633 -11.086 1.000 126.705 25 GLU B N 1
ATOM 4477 C CA . GLU B 1 25 ? 48.521 18.075 -10.696 1.000 128.246 25 GLU B CA 1
ATOM 4478 C C . GLU B 1 25 ? 48.422 17.395 -9.319 1.000 127.721 25 GLU B C 1
ATOM 4479 O O . GLU B 1 25 ? 48.202 18.108 -8.322 1.000 123.938 25 GLU B O 1
ATOM 4485 N N . GLY B 1 26 ? 48.548 16.062 -9.285 1.000 128.947 26 GLY B N 1
ATOM 4486 C CA . GLY B 1 26 ? 48.801 15.254 -8.074 1.000 131.848 26 GLY B CA 1
ATOM 4487 C C . GLY B 1 26 ? 50.147 14.553 -8.185 1.000 140.885 26 GLY B C 1
ATOM 4488 O O . GLY B 1 26 ? 50.370 13.910 -9.228 1.000 148.456 26 GLY B O 1
ATOM 4489 N N . LYS B 1 27 ? 51.001 14.663 -7.153 1.000 145.377 27 LYS B N 1
ATOM 4490 C CA . LYS B 1 27 ? 52.465 14.351 -7.183 1.000 143.135 27 LYS B CA 1
ATOM 4491 C C . LYS B 1 27 ? 52.700 12.964 -7.815 1.000 147.482 27 LYS B C 1
ATOM 4492 O O . LYS B 1 27 ? 53.158 12.933 -8.976 1.000 160.767 27 LYS B O 1
ATOM 4498 N N . LYS B 1 28 ? 52.429 11.867 -7.092 1.000 138.954 28 LYS B N 1
ATOM 4499 C CA . LYS B 1 28 ? 52.300 10.487 -7.654 1.000 127.703 28 LYS B CA 1
ATOM 4500 C C . LYS B 1 28 ? 50.965 9.913 -7.149 1.000 115.255 28 LYS B C 1
ATOM 4501 O O . LYS B 1 28 ? 50.024 9.789 -7.964 1.000 101.231 28 LYS B O 1
ATOM 4507 N N . ASN B 1 29 ? 50.892 9.612 -5.849 1.000 104.466 29 ASN B N 1
ATOM 4508 C CA . ASN B 1 29 ? 49.641 9.355 -5.086 1.000 93.900 29 ASN B CA 1
ATOM 4509 C C . ASN B 1 29 ? 49.432 10.577 -4.186 1.000 85.705 29 ASN B C 1
ATOM 4510 O O . ASN B 1 29 ? 50.431 11.019 -3.572 1.000 87.756 29 ASN B O 1
ATOM 4515 N N . GLU B 1 30 ? 48.213 11.121 -4.119 1.000 73.621 30 GLU B N 1
ATOM 4516 C CA . GLU B 1 30 ? 47.927 12.345 -3.327 1.000 63.766 30 GLU B CA 1
ATOM 4517 C C . GLU B 1 30 ? 48.216 12.030 -1.854 1.000 62.420 30 GLU B C 1
ATOM 4518 O O . GLU B 1 30 ? 47.819 10.933 -1.391 1.000 64.515 30 GLU B O 1
ATOM 4524 N N . VAL B 1 31 ? 48.973 12.913 -1.192 1.000 53.749 31 VAL B N 1
ATOM 4525 C CA . VAL B 1 31 ? 49.221 12.911 0.278 1.000 51.133 31 VAL B CA 1
ATOM 4526 C C . VAL B 1 31 ? 48.105 13.757 0.900 1.000 47.833 31 VAL B C 1
ATOM 4527 O O . VAL B 1 31 ? 47.789 14.840 0.357 1.000 42.226 31 VAL B O 1
ATOM 4531 N N . PHE B 1 32 ? 47.499 13.269 1.973 1.000 38.401 32 PHE B N 1
ATOM 4532 C CA . PHE B 1 32 ? 46.373 13.951 2.646 1.000 37.967 32 PHE B CA 1
ATOM 4533 C C . PHE B 1 32 ? 46.856 14.443 4.008 1.000 37.921 32 PHE B C 1
ATOM 4534 O O . PHE B 1 32 ? 47.765 13.834 4.584 1.000 40.419 32 PHE B O 1
ATOM 4542 N N . ASN B 1 33 ? 46.264 15.551 4.469 1.000 40.703 33 ASN B N 1
ATOM 4543 C CA . ASN B 1 33 ? 46.406 16.107 5.842 1.000 38.400 33 ASN B CA 1
ATOM 4544 C C . ASN B 1 33 ? 45.133 16.901 6.134 1.000 38.955 33 ASN B C 1
ATOM 4545 O O . ASN B 1 33 ? 44.197 16.866 5.283 1.000 41.571 33 ASN B O 1
ATOM 4550 N N . ASN B 1 34 ? 45.066 17.554 7.295 1.000 43.482 34 ASN B N 1
ATOM 4551 C CA . ASN B 1 34 ? 43.932 18.448 7.659 1.000 49.513 34 ASN B CA 1
ATOM 4552 C C . ASN B 1 34 ? 43.745 19.508 6.554 1.000 48.554 34 ASN B C 1
ATOM 4553 O O . ASN B 1 34 ? 42.577 19.729 6.140 1.000 39.840 34 ASN B O 1
ATOM 4558 N N . TYR B 1 35 ? 44.841 20.068 6.019 1.000 49.696 35 TYR B N 1
ATOM 4559 C CA . TYR B 1 35 ? 44.801 21.133 4.982 1.000 50.453 35 TYR B CA 1
ATOM 4560 C C . TYR B 1 35 ? 44.042 20.658 3.732 1.000 49.178 35 TYR B C 1
ATOM 4561 O O . TYR B 1 35 ? 43.549 21.503 2.980 1.000 48.509 35 TYR B O 1
ATOM 4570 N N . THR B 1 36 ? 43.910 19.347 3.501 1.000 44.092 36 THR B N 1
ATOM 4571 C CA . THR B 1 36 ? 43.102 18.811 2.373 1.000 36.991 36 THR B CA 1
ATOM 4572 C C . THR B 1 36 ? 41.731 19.504 2.338 1.000 34.435 36 THR B C 1
ATOM 4573 O O . THR B 1 36 ? 41.138 19.680 1.211 1.000 30.293 36 THR B O 1
ATOM 4577 N N . PHE B 1 37 ? 41.179 19.782 3.518 1.000 32.036 37 PHE B N 1
ATOM 4578 C CA . PHE B 1 37 ? 39.840 20.396 3.668 1.000 35.610 37 PHE B CA 1
ATOM 4579 C C . PHE B 1 37 ? 40.044 21.892 3.917 1.000 38.931 37 PHE B C 1
ATOM 4580 O O . PHE B 1 37 ? 40.308 22.268 5.056 1.000 33.604 37 PHE B O 1
ATOM 4588 N N . ARG B 1 38 ? 39.942 22.707 2.869 1.000 43.485 38 ARG B N 1
ATOM 4589 C CA . ARG B 1 38 ? 40.242 24.158 2.996 1.000 41.650 38 ARG B CA 1
ATOM 4590 C C . ARG B 1 38 ? 39.351 25.008 2.091 1.000 42.282 38 ARG B C 1
ATOM 4591 O O . ARG B 1 38 ? 39.389 26.235 2.270 1.000 48.748 38 ARG B O 1
ATOM 4599 N N . GLY B 1 39 ? 38.558 24.425 1.194 1.000 41.184 39 GLY B N 1
ATOM 4600 C CA . GLY B 1 39 ? 37.664 25.178 0.289 1.000 45.224 39 GLY B CA 1
ATOM 4601 C C . GLY B 1 39 ? 36.530 25.865 1.046 1.000 48.790 39 GLY B C 1
ATOM 4602 O O . GLY B 1 39 ? 35.768 25.149 1.706 1.000 42.700 39 GLY B O 1
ATOM 4603 N N . LEU B 1 40 ? 36.405 27.202 0.949 1.000 48.692 40 LEU B N 1
ATOM 4604 C CA . LEU B 1 40 ? 35.335 27.993 1.630 1.000 49.605 40 LEU B CA 1
ATOM 4605 C C . LEU B 1 40 ? 34.315 28.532 0.622 1.000 47.952 40 LEU B C 1
ATOM 4606 O O . LEU B 1 40 ? 33.092 28.513 0.940 1.000 45.158 40 LEU B O 1
ATOM 4611 N N . GLY B 1 41 ? 34.785 29.058 -0.516 1.000 49.962 41 GLY B N 1
ATOM 4612 C CA . GLY B 1 41 ? 33.938 29.905 -1.378 1.000 49.613 41 GLY B CA 1
ATOM 4613 C C . GLY B 1 41 ? 34.338 29.880 -2.840 1.000 51.494 41 GLY B C 1
ATOM 4614 O O . GLY B 1 41 ? 35.514 29.572 -3.165 1.000 44.295 41 GLY B O 1
ATOM 4615 N N . ASN B 1 42 ? 33.362 30.188 -3.690 1.000 51.585 42 ASN B N 1
ATOM 4616 C CA . ASN B 1 42 ? 33.548 30.340 -5.151 1.000 58.257 42 ASN B CA 1
ATOM 4617 C C . ASN B 1 42 ? 32.645 31.479 -5.632 1.000 55.549 42 ASN B C 1
ATOM 4618 O O . ASN B 1 42 ? 31.400 31.332 -5.511 1.000 52.292 42 ASN B O 1
ATOM 4623 N N . LYS B 1 43 ? 33.248 32.565 -6.137 1.000 63.571 43 LYS B N 1
ATOM 4624 C CA . LYS B 1 43 ? 32.537 33.700 -6.791 1.000 60.921 43 LYS B CA 1
ATOM 4625 C C . LYS B 1 43 ? 31.451 34.227 -5.844 1.000 56.096 43 LYS B C 1
ATOM 4626 O O . LYS B 1 43 ? 30.269 34.289 -6.266 1.000 57.418 43 LYS B O 1
ATOM 4632 N N . GLY B 1 44 ? 31.833 34.514 -4.592 1.000 57.364 44 GLY B N 1
ATOM 4633 C CA . GLY B 1 44 ? 30.971 35.098 -3.542 1.000 64.803 44 GLY B CA 1
ATOM 4634 C C . GLY B 1 44 ? 29.969 34.121 -2.934 1.000 69.370 44 GLY B C 1
ATOM 4635 O O . GLY B 1 44 ? 29.242 34.539 -1.992 1.000 69.084 44 GLY B O 1
ATOM 4636 N N . VAL B 1 45 ? 29.905 32.873 -3.419 1.000 66.893 45 VAL B N 1
ATOM 4637 C CA . VAL B 1 45 ? 28.939 31.848 -2.907 1.000 65.910 45 VAL B CA 1
ATOM 4638 C C . VAL B 1 45 ? 29.721 30.633 -2.379 1.000 57.305 45 VAL B C 1
ATOM 4639 O O . VAL B 1 45 ? 30.967 30.593 -2.506 1.000 48.597 45 VAL B O 1
ATOM 4643 N N . LEU B 1 46 ? 29.000 29.688 -1.778 1.000 56.362 46 LEU B N 1
ATOM 4644 C CA . LEU B 1 46 ? 29.566 28.398 -1.303 1.000 53.582 46 LEU B CA 1
ATOM 4645 C C . LEU B 1 46 ? 29.993 27.568 -2.507 1.000 58.644 46 LEU B C 1
ATOM 4646 O O . LEU B 1 46 ? 29.335 27.641 -3.553 1.000 51.916 46 LEU B O 1
ATOM 4651 N N . PRO B 1 47 ? 31.086 26.762 -2.403 1.000 58.762 47 PRO B N 1
ATOM 4652 C CA . PRO B 1 47 ? 31.560 25.964 -3.534 1.000 54.710 47 PRO B CA 1
ATOM 4653 C C . PRO B 1 47 ? 30.556 24.861 -3.917 1.000 53.870 47 PRO B C 1
ATOM 4654 O O . PRO B 1 47 ? 30.654 24.360 -5.026 1.000 60.815 47 PRO B O 1
ATOM 4658 N N . TRP B 1 48 ? 29.592 24.547 -3.042 1.000 47.314 48 TRP B N 1
ATOM 4659 C CA . TRP B 1 48 ? 28.608 23.449 -3.229 1.000 44.730 48 TRP B CA 1
ATOM 4660 C C . TRP B 1 48 ? 27.185 24.013 -3.276 1.000 49.635 48 TRP B C 1
ATOM 4661 O O . TRP B 1 48 ? 26.973 25.113 -2.744 1.000 45.966 48 TRP B O 1
ATOM 4672 N N . LYS B 1 49 ? 26.254 23.242 -3.847 1.000 54.361 49 LYS B N 1
ATOM 4673 C CA . LYS B 1 49 ? 24.818 23.594 -4.017 1.000 65.732 49 LYS B CA 1
ATOM 4674 C C . LYS B 1 49 ? 24.204 23.884 -2.636 1.000 67.751 49 LYS B C 1
ATOM 4675 O O . LYS B 1 49 ? 24.062 25.078 -2.315 1.000 69.232 49 LYS B O 1
ATOM 4681 N N . CYS B 1 50 ? 23.838 22.848 -1.867 1.000 63.329 50 CYS B N 1
ATOM 4682 C CA . CYS B 1 50 ? 23.283 22.919 -0.485 1.000 59.148 50 CYS B CA 1
ATOM 4683 C C . CYS B 1 50 ? 23.642 21.616 0.229 1.000 58.896 50 CYS B C 1
ATOM 4684 O O . CYS B 1 50 ? 23.284 20.544 -0.308 1.000 56.847 50 CYS B O 1
ATOM 4687 N N . ILE B 1 51 ? 24.321 21.703 1.373 1.000 46.313 51 ILE B N 1
ATOM 4688 C CA . ILE B 1 51 ? 24.555 20.542 2.281 1.000 42.665 51 ILE B CA 1
ATOM 4689 C C . ILE B 1 51 ? 23.692 20.762 3.521 1.000 39.319 51 ILE B C 1
ATOM 4690 O O . ILE B 1 51 ? 24.125 21.431 4.463 1.000 39.222 51 ILE B O 1
ATOM 4695 N N . SER B 1 52 ? 22.487 20.210 3.511 1.000 38.963 52 SER B N 1
ATOM 4696 C CA . SER B 1 52 ? 21.442 20.582 4.485 1.000 43.268 52 SER B CA 1
ATOM 4697 C C . SER B 1 52 ? 21.828 20.103 5.890 1.000 42.382 52 SER B C 1
ATOM 4698 O O . SER B 1 52 ? 21.320 20.679 6.850 1.000 38.600 52 SER B O 1
ATOM 4701 N N . LEU B 1 53 ? 22.677 19.078 6.050 1.000 37.421 53 LEU B N 1
ATOM 4702 C CA . LEU B 1 53 ? 23.030 18.645 7.429 1.000 35.212 53 LEU B CA 1
ATOM 4703 C C . LEU B 1 53 ? 24.030 19.643 8.030 1.000 28.939 53 LEU B C 1
ATOM 4704 O O . LEU B 1 53 ? 23.990 19.857 9.255 1.000 28.961 53 LEU B O 1
ATOM 4709 N N . ASP B 1 54 ? 24.927 20.214 7.240 1.000 31.735 54 ASP B N 1
ATOM 4710 C CA . ASP B 1 54 ? 25.872 21.224 7.793 1.000 35.643 54 ASP B CA 1
ATOM 4711 C C . ASP B 1 54 ? 25.095 22.510 8.151 1.000 37.356 54 ASP B C 1
ATOM 4712 O O . ASP B 1 54 ? 25.432 23.138 9.173 1.000 32.918 54 ASP B O 1
ATOM 4717 N N . MET B 1 55 ? 24.087 22.878 7.357 1.000 40.914 55 MET B N 1
ATOM 4718 C CA . MET B 1 55 ? 23.209 24.060 7.628 1.000 49.712 55 MET B CA 1
ATOM 4719 C C . MET B 1 55 ? 22.502 23.854 8.967 1.000 46.871 55 MET B C 1
ATOM 4720 O O . MET B 1 55 ? 22.507 24.779 9.796 1.000 45.095 55 MET B O 1
ATOM 4725 N N . LYS B 1 56 ? 21.963 22.655 9.184 1.000 45.159 56 LYS B N 1
ATOM 4726 C CA . LYS B 1 56 ? 21.291 22.295 10.451 1.000 42.698 56 LYS B CA 1
ATOM 4727 C C . LYS B 1 56 ? 22.302 22.314 11.608 1.000 42.152 56 LYS B C 1
ATOM 4728 O O . LYS B 1 56 ? 21.942 22.755 12.707 1.000 42.744 56 LYS B O 1
ATOM 4734 N N . TYR B 1 57 ? 23.525 21.834 11.417 1.000 38.089 57 TYR B N 1
ATOM 4735 C CA . TYR B 1 57 ? 24.526 21.819 12.516 1.000 37.579 57 TYR B CA 1
ATOM 4736 C C . TYR B 1 57 ? 24.864 23.271 12.882 1.000 33.766 57 TYR B C 1
ATOM 4737 O O . TYR B 1 57 ? 24.829 23.631 14.047 1.000 32.114 57 TYR B O 1
ATOM 4746 N N . PHE B 1 58 ? 25.221 24.052 11.875 1.000 35.708 58 PHE B N 1
ATOM 4747 C CA . PHE B 1 58 ? 25.466 25.517 11.962 1.000 43.386 58 PHE B CA 1
ATOM 4748 C C . PHE B 1 58 ? 24.365 26.197 12.795 1.000 44.170 58 PHE B C 1
ATOM 4749 O O . PHE B 1 58 ? 24.651 26.636 13.948 1.000 40.560 58 PHE B O 1
ATOM 4757 N N . ARG B 1 59 ? 23.134 26.238 12.265 1.000 47.917 59 ARG B N 1
ATOM 4758 C CA . ARG B 1 59 ? 21.966 26.799 12.994 1.000 48.718 59 ARG B CA 1
ATOM 4759 C C . ARG B 1 59 ? 22.049 26.351 14.453 1.000 49.510 59 ARG B C 1
ATOM 4760 O O . ARG B 1 59 ? 21.943 27.221 15.314 1.000 42.502 59 ARG B O 1
ATOM 4768 N N . ALA B 1 60 ? 22.224 25.052 14.729 1.000 46.822 60 ALA B N 1
ATOM 4769 C CA . ALA B 1 60 ? 22.134 24.496 16.105 1.000 44.163 60 ALA B CA 1
ATOM 4770 C C . ALA B 1 60 ? 23.318 24.971 16.972 1.000 41.584 60 ALA B C 1
ATOM 4771 O O . ALA B 1 60 ? 23.071 25.361 18.120 1.000 41.508 60 ALA B O 1
ATOM 4773 N N . VAL B 1 61 ? 24.553 24.984 16.459 1.000 36.588 61 VAL B N 1
ATOM 4774 C CA . VAL B 1 61 ? 25.755 25.428 17.237 1.000 37.061 61 VAL B CA 1
ATOM 4775 C C . VAL B 1 61 ? 25.625 26.935 17.523 1.000 40.612 61 VAL B C 1
ATOM 4776 O O . VAL B 1 61 ? 25.761 27.335 18.707 1.000 43.437 61 VAL B O 1
ATOM 4780 N N . THR B 1 62 ? 25.376 27.755 16.498 1.000 43.778 62 THR B N 1
ATOM 4781 C CA . THR B 1 62 ? 25.497 29.231 16.637 1.000 41.233 62 THR B CA 1
ATOM 4782 C C . THR B 1 62 ? 24.291 29.783 17.404 1.000 47.137 62 THR B C 1
ATOM 4783 O O . THR B 1 62 ? 24.453 30.877 17.962 1.000 53.674 62 THR B O 1
ATOM 4787 N N . THR B 1 63 ? 23.154 29.075 17.471 1.000 46.704 63 THR B N 1
ATOM 4788 C CA . THR B 1 63 ? 21.942 29.552 18.201 1.000 44.381 63 THR B CA 1
ATOM 4789 C C . THR B 1 63 ? 21.908 29.000 19.635 1.000 46.620 63 THR B C 1
ATOM 4790 O O . THR B 1 63 ? 21.358 29.690 20.486 1.000 46.208 63 THR B O 1
ATOM 4794 N N . TYR B 1 64 ? 22.475 27.828 19.930 1.000 41.183 64 TYR B N 1
ATOM 4795 C CA . TYR B 1 64 ? 22.385 27.208 21.282 1.000 42.011 64 TYR B CA 1
ATOM 4796 C C . TYR B 1 64 ? 23.009 28.105 22.370 1.000 44.806 64 TYR B C 1
ATOM 4797 O O . TYR B 1 64 ? 24.149 28.655 22.253 1.000 37.865 64 TYR B O 1
ATOM 4806 N N . VAL B 1 65 ? 22.281 28.181 23.480 1.000 47.516 65 VAL B N 1
ATOM 4807 C CA . VAL B 1 65 ? 22.632 29.024 24.654 1.000 51.700 65 VAL B CA 1
ATOM 4808 C C . VAL B 1 65 ? 22.280 28.238 25.910 1.000 48.201 65 VAL B C 1
ATOM 4809 O O . VAL B 1 65 ? 21.238 27.579 25.932 1.000 47.665 65 VAL B O 1
ATOM 4813 N N . ASN B 1 66 ? 23.131 28.313 26.920 1.000 55.158 66 ASN B N 1
ATOM 4814 C CA . ASN B 1 66 ? 22.818 27.748 28.252 1.000 53.920 66 ASN B CA 1
ATOM 4815 C C . ASN B 1 66 ? 22.755 28.899 29.263 1.000 57.564 66 ASN B C 1
ATOM 4816 O O . ASN B 1 66 ? 23.845 29.369 29.686 1.000 50.720 66 ASN B O 1
ATOM 4821 N N . GLU B 1 67 ? 21.531 29.291 29.656 1.000 59.323 67 GLU B N 1
ATOM 4822 C CA . GLU B 1 67 ? 21.248 30.453 30.553 1.000 61.133 67 GLU B CA 1
ATOM 4823 C C . GLU B 1 67 ? 21.956 30.234 31.892 1.000 57.412 67 GLU B C 1
ATOM 4824 O O . GLU B 1 67 ? 22.643 31.158 32.352 1.000 58.389 67 GLU B O 1
ATOM 4830 N N . SER B 1 68 ? 21.841 29.028 32.455 1.000 61.077 68 SER B N 1
ATOM 4831 C CA . SER B 1 68 ? 22.328 28.670 33.812 1.000 59.854 68 SER B CA 1
ATOM 4832 C C . SER B 1 68 ? 23.860 28.623 33.864 1.000 60.925 68 SER B C 1
ATOM 4833 O O . SER B 1 68 ? 24.384 28.196 34.900 1.000 64.877 68 SER B O 1
ATOM 4836 N N . LYS B 1 69 ? 24.563 28.970 32.781 1.000 58.335 69 LYS B N 1
ATOM 4837 C CA . LYS B 1 69 ? 26.052 28.971 32.750 1.000 62.265 69 LYS B CA 1
ATOM 4838 C C . LYS B 1 69 ? 26.556 30.382 32.428 1.000 61.582 69 LYS B C 1
ATOM 4839 O O . LYS B 1 69 ? 27.790 30.575 32.425 1.000 57.568 69 LYS B O 1
ATOM 4845 N N . TYR B 1 70 ? 25.640 31.332 32.207 1.000 56.464 70 TYR B N 1
ATOM 4846 C CA . TYR B 1 70 ? 25.974 32.731 31.834 1.000 71.562 70 TYR B CA 1
ATOM 4847 C C . TYR B 1 70 ? 26.651 33.463 33.005 1.000 70.549 70 TYR B C 1
ATOM 4848 O O . TYR B 1 70 ? 27.407 34.428 32.744 1.000 71.099 70 TYR B O 1
ATOM 4857 N N . GLU B 1 71 ? 26.400 33.044 34.247 1.000 71.844 71 GLU B N 1
ATOM 4858 C CA . GLU B 1 71 ? 26.879 33.794 35.437 1.000 76.438 71 GLU B CA 1
ATOM 4859 C C . GLU B 1 71 ? 28.408 33.752 35.431 1.000 74.718 71 GLU B C 1
ATOM 4860 O O . GLU B 1 71 ? 29.020 34.835 35.554 1.000 71.781 71 GLU B O 1
ATOM 4866 N N . LYS B 1 72 ? 28.991 32.569 35.224 1.000 68.868 72 LYS B N 1
ATOM 4867 C CA . LYS B 1 72 ? 30.464 32.392 35.173 1.000 72.848 72 LYS B CA 1
ATOM 4868 C C . LYS B 1 72 ? 31.057 33.332 34.115 1.000 71.935 72 LYS B C 1
ATOM 4869 O O . LYS B 1 72 ? 32.103 33.950 34.421 1.000 69.189 72 LYS B O 1
ATOM 4875 N N . LEU B 1 73 ? 30.402 33.444 32.945 1.000 70.424 73 LEU B N 1
ATOM 4876 C CA . LEU B 1 73 ? 30.875 34.204 31.742 1.000 68.922 73 LEU B CA 1
ATOM 4877 C C . LEU B 1 73 ? 30.820 35.728 32.001 1.000 64.489 73 LEU B C 1
ATOM 4878 O O . LEU B 1 73 ? 31.891 36.411 31.855 1.000 47.009 73 LEU B O 1
ATOM 4883 N N . LYS B 1 74 ? 29.625 36.246 32.333 1.000 64.782 74 LYS B N 1
ATOM 4884 C CA . LYS B 1 74 ? 29.366 37.676 32.689 1.000 67.194 74 LYS B CA 1
ATOM 4885 C C . LYS B 1 74 ? 30.327 38.083 33.822 1.000 61.514 74 LYS B C 1
ATOM 4886 O O . LYS B 1 74 ? 30.962 39.156 33.702 1.000 48.570 74 LYS B O 1
ATOM 4892 N N . TYR B 1 75 ? 30.459 37.238 34.853 1.000 59.482 75 TYR B N 1
ATOM 4893 C CA . TYR B 1 75 ? 31.347 37.444 36.023 1.000 67.713 75 TYR B CA 1
ATOM 4894 C C . TYR B 1 75 ? 32.788 37.656 35.535 1.000 65.218 75 TYR B C 1
ATOM 4895 O O . TYR B 1 75 ? 33.373 38.728 35.788 1.000 54.877 75 TYR B O 1
ATOM 4904 N N . LYS B 1 76 ? 33.335 36.657 34.838 1.000 58.524 76 LYS B N 1
ATOM 4905 C CA . LYS B 1 76 ? 34.682 36.694 34.210 1.000 55.975 76 LYS B CA 1
ATOM 4906 C C . LYS B 1 76 ? 34.843 37.970 33.362 1.000 53.932 76 LYS B C 1
ATOM 4907 O O . LYS B 1 76 ? 35.952 38.564 33.378 1.000 46.126 76 LYS B O 1
ATOM 4913 N N . ARG B 1 77 ? 33.806 38.373 32.613 1.000 47.730 77 ARG B N 1
ATOM 4914 C CA . ARG B 1 77 ? 33.923 39.474 31.611 1.000 52.103 77 ARG B CA 1
ATOM 4915 C C . ARG B 1 77 ? 34.076 40.806 32.371 1.000 55.773 77 ARG B C 1
ATOM 4916 O O . ARG B 1 77 ? 35.030 41.583 32.063 1.000 48.764 77 ARG B O 1
ATOM 4924 N N . CYS B 1 78 ? 33.211 41.037 33.365 1.000 51.977 78 CYS B N 1
ATOM 4925 C CA . CYS B 1 78 ? 33.270 42.207 34.296 1.000 51.256 78 CYS B CA 1
ATOM 4926 C C . CYS B 1 78 ? 34.582 42.181 35.104 1.000 50.838 78 CYS B C 1
ATOM 4927 O O . CYS B 1 78 ? 35.360 43.134 34.958 1.000 46.598 78 CYS B O 1
ATOM 4930 N N . LYS B 1 79 ? 34.811 41.131 35.903 1.000 55.567 79 LYS B N 1
ATOM 4931 C CA . LYS B 1 79 ? 36.016 40.911 36.761 1.000 65.678 79 LYS B CA 1
ATOM 4932 C C . LYS B 1 79 ? 37.284 41.318 35.986 1.000 71.232 79 LYS B C 1
ATOM 4933 O O . LYS B 1 79 ? 38.068 42.137 36.500 1.000 77.719 79 LYS B O 1
ATOM 4939 N N . TYR B 1 80 ? 37.449 40.793 34.770 1.000 74.386 80 TYR B N 1
ATOM 4940 C CA . TYR B 1 80 ? 38.612 41.029 33.871 1.000 75.522 80 TYR B CA 1
ATOM 4941 C C . TYR B 1 80 ? 38.633 42.493 33.387 1.000 82.519 80 TYR B C 1
ATOM 4942 O O . TYR B 1 80 ? 39.729 43.102 33.342 1.000 91.786 80 TYR B O 1
ATOM 4951 N N . LEU B 1 81 ? 37.460 43.031 33.022 1.000 81.541 81 LEU B N 1
ATOM 4952 C CA . LEU B 1 81 ? 37.238 44.423 32.524 1.000 80.155 81 LEU B CA 1
ATOM 4953 C C . LEU B 1 81 ? 37.102 45.405 33.707 1.000 80.929 81 LEU B C 1
ATOM 4954 O O . LEU B 1 81 ? 36.944 46.622 33.455 1.000 64.316 81 LEU B O 1
ATOM 4959 N N . ASN B 1 82 ? 37.137 44.875 34.942 1.000 82.835 82 ASN B N 1
ATOM 4960 C CA . ASN B 1 82 ? 37.011 45.577 36.252 1.000 80.716 82 ASN B CA 1
ATOM 4961 C C . ASN B 1 82 ? 35.822 46.549 36.206 1.000 70.582 82 ASN B C 1
ATOM 4962 O O . ASN B 1 82 ? 36.062 47.779 36.168 1.000 70.359 82 ASN B O 1
ATOM 4967 N N . LYS B 1 83 ? 34.603 45.983 36.217 1.000 62.438 83 LYS B N 1
ATOM 4968 C CA . LYS B 1 83 ? 33.292 46.682 36.323 1.000 66.334 83 LYS B CA 1
ATOM 4969 C C . LYS B 1 83 ? 32.553 46.123 37.554 1.000 64.668 83 LYS B C 1
ATOM 4970 O O . LYS B 1 83 ? 31.377 45.740 37.430 1.000 59.193 83 LYS B O 1
ATOM 4976 N N . ASN B 1 94 ? 17.899 42.779 31.181 1.000 112.820 94 ASN B N 1
ATOM 4977 C CA . ASN B 1 94 ? 17.589 43.951 30.315 1.000 115.020 94 ASN B CA 1
ATOM 4978 C C . ASN B 1 94 ? 16.493 43.548 29.319 1.000 125.820 94 ASN B C 1
ATOM 4979 O O . ASN B 1 94 ? 15.446 44.235 29.286 1.000 137.500 94 ASN B O 1
ATOM 4984 N N . SER B 1 95 ? 16.732 42.486 28.539 1.000 120.434 95 SER B N 1
ATOM 4985 C CA . SER B 1 95 ? 15.692 41.696 27.827 1.000 110.400 95 SER B CA 1
ATOM 4986 C C . SER B 1 95 ? 15.535 40.344 28.540 1.000 115.246 95 SER B C 1
ATOM 4987 O O . SER B 1 95 ? 14.379 39.949 28.782 1.000 122.848 95 SER B O 1
ATOM 4990 N N . LYS B 1 96 ? 16.662 39.693 28.874 1.000 118.666 96 LYS B N 1
ATOM 4991 C CA . LYS B 1 96 ? 16.805 38.433 29.672 1.000 121.953 96 LYS B CA 1
ATOM 4992 C C . LYS B 1 96 ? 17.078 37.246 28.727 1.000 121.185 96 LYS B C 1
ATOM 4993 O O . LYS B 1 96 ? 17.819 36.327 29.150 1.000 124.512 96 LYS B O 1
ATOM 4999 N N . LYS B 1 97 ? 16.483 37.247 27.521 1.000 108.122 97 LYS B N 1
ATOM 5000 C CA . LYS B 1 97 ? 16.586 36.152 26.511 1.000 90.745 97 LYS B CA 1
ATOM 5001 C C . LYS B 1 97 ? 18.001 36.164 25.915 1.000 76.752 97 LYS B C 1
ATOM 5002 O O . LYS B 1 97 ? 18.195 36.828 24.864 1.000 66.700 97 LYS B O 1
ATOM 5008 N N . LEU B 1 98 ? 18.942 35.468 26.571 1.000 61.480 98 LEU B N 1
ATOM 5009 C CA . LEU B 1 98 ? 20.387 35.414 26.205 1.000 60.602 98 LEU B CA 1
ATOM 5010 C C . LEU B 1 98 ? 20.552 34.842 24.790 1.000 56.818 98 LEU B C 1
ATOM 5011 O O . LEU B 1 98 ? 19.783 33.953 24.416 1.000 62.527 98 LEU B O 1
ATOM 5016 N N . GLN B 1 99 ? 21.486 35.383 24.011 1.000 53.919 99 GLN B N 1
ATOM 5017 C CA . GLN B 1 99 ? 21.746 34.967 22.608 1.000 55.135 99 GLN B CA 1
ATOM 5018 C C . GLN B 1 99 ? 23.256 34.981 22.373 1.000 54.510 99 GLN B C 1
ATOM 5019 O O . GLN B 1 99 ? 23.993 35.551 23.215 1.000 47.108 99 GLN B O 1
ATOM 5025 N N . ASN B 1 100 ? 23.700 34.359 21.280 1.000 46.718 100 ASN B N 1
ATOM 5026 C CA . ASN B 1 100 ? 25.122 34.399 20.859 1.000 47.701 100 ASN B CA 1
ATOM 5027 C C . ASN B 1 100 ? 25.296 35.580 19.905 1.000 43.120 100 ASN B C 1
ATOM 5028 O O . ASN B 1 100 ? 24.297 35.974 19.259 1.000 39.604 100 ASN B O 1
ATOM 5033 N N . VAL B 1 101 ? 26.532 36.057 19.808 1.000 42.145 101 VAL B N 1
ATOM 5034 C CA . VAL B 1 101 ? 27.027 36.994 18.762 1.000 48.723 101 VAL B CA 1
ATOM 5035 C C . VAL B 1 101 ? 27.459 36.162 17.550 1.000 48.708 101 VAL B C 1
ATOM 5036 O O . VAL B 1 101 ? 28.141 35.144 17.764 1.000 50.613 101 VAL B O 1
ATOM 5040 N N . VAL B 1 102 ? 27.132 36.612 16.339 1.000 48.372 102 VAL B N 1
ATOM 5041 C CA . VAL B 1 102 ? 27.692 36.047 15.075 1.000 53.987 102 VAL B CA 1
ATOM 5042 C C . VAL B 1 102 ? 28.327 37.168 14.245 1.000 54.183 102 VAL B C 1
ATOM 5043 O O . VAL B 1 102 ? 27.616 38.114 13.879 1.000 56.416 102 VAL B O 1
ATOM 5047 N N . VAL B 1 103 ? 29.623 37.023 13.954 1.000 53.225 103 VAL B N 1
ATOM 5048 C CA . VAL B 1 103 ? 30.487 37.996 13.225 1.000 50.793 103 VAL B CA 1
ATOM 5049 C C . VAL B 1 103 ? 30.699 37.529 11.775 1.000 53.641 103 VAL B C 1
ATOM 5050 O O . VAL B 1 103 ? 31.125 36.351 11.563 1.000 42.227 103 VAL B O 1
ATOM 5054 N N . MET B 1 104 ? 30.463 38.427 10.812 1.000 51.480 104 MET B N 1
ATOM 5055 C CA . MET B 1 104 ? 30.574 38.155 9.351 1.000 56.612 104 MET B CA 1
ATOM 5056 C C . MET B 1 104 ? 31.390 39.257 8.651 1.000 62.194 104 MET B C 1
ATOM 5057 O O . MET B 1 104 ? 31.297 40.435 9.058 1.000 64.641 104 MET B O 1
ATOM 5062 N N . GLY B 1 105 ? 32.176 38.880 7.638 1.000 62.915 105 GLY B N 1
ATOM 5063 C CA . GLY B 1 105 ? 32.763 39.815 6.659 1.000 64.974 105 GLY B CA 1
ATOM 5064 C C . GLY B 1 105 ? 31.664 40.453 5.831 1.000 66.644 105 GLY B C 1
ATOM 5065 O O . GLY B 1 105 ? 30.515 39.920 5.817 1.000 55.408 105 GLY B O 1
ATOM 5066 N N . ARG B 1 106 ? 31.962 41.564 5.164 1.000 71.977 106 ARG B N 1
ATOM 5067 C CA . ARG B 1 106 ? 30.934 42.239 4.329 1.000 77.604 106 ARG B CA 1
ATOM 5068 C C . ARG B 1 106 ? 30.566 41.275 3.190 1.000 66.989 106 ARG B C 1
ATOM 5069 O O . ARG B 1 106 ? 29.361 40.994 3.012 1.000 55.422 106 ARG B O 1
ATOM 5077 N N . THR B 1 107 ? 31.567 40.755 2.475 1.000 65.285 107 THR B N 1
ATOM 5078 C CA . THR B 1 107 ? 31.372 39.772 1.372 1.000 70.180 107 THR B CA 1
ATOM 5079 C C . THR B 1 107 ? 30.455 38.651 1.883 1.000 68.480 107 THR B C 1
ATOM 5080 O O . THR B 1 107 ? 29.434 38.362 1.204 1.000 61.517 107 THR B O 1
ATOM 5084 N N . ASN B 1 108 ? 30.788 38.085 3.055 1.000 68.341 108 ASN B N 1
ATOM 5085 C CA . ASN B 1 108 ? 30.001 37.031 3.752 1.000 67.184 108 ASN B CA 1
ATOM 5086 C C . ASN B 1 108 ? 28.559 37.529 3.919 1.000 66.050 108 ASN B C 1
ATOM 5087 O O . ASN B 1 108 ? 27.640 36.871 3.383 1.000 59.017 108 ASN B O 1
ATOM 5092 N N . TRP B 1 109 ? 28.371 38.664 4.603 1.000 65.803 109 TRP B N 1
ATOM 5093 C CA . TRP B 1 109 ? 27.030 39.268 4.856 1.000 69.673 109 TRP B CA 1
ATOM 5094 C C . TRP B 1 109 ? 26.197 39.382 3.558 1.000 67.739 109 TRP B C 1
ATOM 5095 O O . TRP B 1 109 ? 24.965 39.135 3.613 1.000 59.768 109 TRP B O 1
ATOM 5106 N N . GLU B 1 110 ? 26.811 39.739 2.426 1.000 71.051 110 GLU B N 1
ATOM 5107 C CA . GLU B 1 110 ? 26.083 40.039 1.154 1.000 82.228 110 GLU B CA 1
ATOM 5108 C C . GLU B 1 110 ? 25.785 38.768 0.333 1.000 90.905 110 GLU B C 1
ATOM 5109 O O . GLU B 1 110 ? 25.001 38.874 -0.645 1.000 89.858 110 GLU B O 1
ATOM 5115 N N . SER B 1 111 ? 26.380 37.619 0.674 1.000 83.016 111 SER B N 1
ATOM 5116 C CA . SER B 1 111 ? 26.065 36.302 0.052 1.000 73.277 111 SER B CA 1
ATOM 5117 C C . SER B 1 111 ? 24.693 35.828 0.536 1.000 69.067 111 SER B C 1
ATOM 5118 O O . SER B 1 111 ? 23.970 35.181 -0.243 1.000 65.355 111 SER B O 1
ATOM 5121 N N . ILE B 1 112 ? 24.345 36.195 1.769 1.000 62.156 112 ILE B N 1
ATOM 5122 C CA . ILE B 1 112 ? 23.197 35.637 2.536 1.000 66.408 112 ILE B CA 1
ATOM 5123 C C . ILE B 1 112 ? 21.905 36.205 1.956 1.000 79.136 112 ILE B C 1
ATOM 5124 O O . ILE B 1 112 ? 21.801 37.410 1.753 1.000 83.593 112 ILE B O 1
ATOM 5129 N N . PRO B 1 113 ? 20.892 35.364 1.649 1.000 92.854 113 PRO B N 1
ATOM 5130 C CA . PRO B 1 113 ? 19.567 35.864 1.276 1.000 98.183 113 PRO B CA 1
ATOM 5131 C C . PRO B 1 113 ? 18.890 36.718 2.363 1.000 102.075 113 PRO B C 1
ATOM 5132 O O . PRO B 1 113 ? 19.031 36.408 3.539 1.000 99.093 113 PRO B O 1
ATOM 5136 N N . LYS B 1 114 ? 18.232 37.796 1.911 1.000 107.254 114 LYS B N 1
ATOM 5137 C CA . LYS B 1 114 ? 17.289 38.701 2.632 1.000 109.248 114 LYS B CA 1
ATOM 5138 C C . LYS B 1 114 ? 16.564 37.986 3.783 1.000 108.923 114 LYS B C 1
ATOM 5139 O O . LYS B 1 114 ? 16.849 38.323 4.942 1.000 117.985 114 LYS B O 1
ATOM 5145 N N . LYS B 1 115 ? 15.657 37.048 3.485 1.000 104.648 115 LYS B N 1
ATOM 5146 C CA . LYS B 1 115 ? 14.718 36.448 4.478 1.000 98.314 115 LYS B CA 1
ATOM 5147 C C . LYS B 1 115 ? 15.501 35.614 5.501 1.000 94.889 115 LYS B C 1
ATOM 5148 O O . LYS B 1 115 ? 14.886 35.180 6.491 1.000 88.575 115 LYS B O 1
ATOM 5154 N N . PHE B 1 116 ? 16.800 35.390 5.263 1.000 97.374 116 PHE B N 1
ATOM 5155 C CA . PHE B 1 116 ? 17.740 34.737 6.211 1.000 99.206 116 PHE B CA 1
ATOM 5156 C C . PHE B 1 116 ? 18.643 35.788 6.883 1.000 95.227 116 PHE B C 1
ATOM 5157 O O . PHE B 1 116 ? 19.469 35.368 7.715 1.000 86.248 116 PHE B O 1
ATOM 5165 N N . LYS B 1 117 ? 18.490 37.083 6.554 1.000 93.542 117 LYS B N 1
ATOM 5166 C CA . LYS B 1 117 ? 19.133 38.240 7.251 1.000 89.436 117 LYS B CA 1
ATOM 5167 C C . LYS B 1 117 ? 18.077 39.096 7.954 1.000 87.601 117 LYS B C 1
ATOM 5168 O O . LYS B 1 117 ? 17.025 39.380 7.391 1.000 97.050 117 LYS B O 1
ATOM 5174 N N . PRO B 1 118 ? 18.303 39.535 9.212 1.000 85.585 118 PRO B N 1
ATOM 5175 C CA . PRO B 1 118 ? 19.507 39.170 9.963 1.000 83.300 118 PRO B CA 1
ATOM 5176 C C . PRO B 1 118 ? 19.386 37.697 10.388 1.000 84.071 118 PRO B C 1
ATOM 5177 O O . PRO B 1 118 ? 18.282 37.177 10.326 1.000 79.530 118 PRO B O 1
ATOM 5181 N N . LEU B 1 119 ? 20.492 37.053 10.781 1.000 80.996 119 LEU B N 1
ATOM 5182 C CA . LEU B 1 119 ? 20.472 35.672 11.340 1.000 71.181 119 LEU B CA 1
ATOM 5183 C C . LEU B 1 119 ? 19.590 35.675 12.597 1.000 65.795 119 LEU B C 1
ATOM 5184 O O . LEU B 1 119 ? 19.865 36.487 13.500 1.000 60.967 119 LEU B O 1
ATOM 5189 N N . SER B 1 120 ? 18.571 34.805 12.637 1.000 62.853 120 SER B N 1
ATOM 5190 C CA . SER B 1 120 ? 17.516 34.743 13.684 1.000 59.185 120 SER B CA 1
ATOM 5191 C C . SER B 1 120 ? 18.103 34.262 15.015 1.000 56.632 120 SER B C 1
ATOM 5192 O O . SER B 1 120 ? 19.036 33.446 14.983 1.000 57.678 120 SER B O 1
ATOM 5195 N N . ASN B 1 121 ? 17.556 34.754 16.132 1.000 54.681 121 ASN B N 1
ATOM 5196 C CA . ASN B 1 121 ? 17.913 34.405 17.538 1.000 56.233 121 ASN B CA 1
ATOM 5197 C C . ASN B 1 121 ? 19.399 34.689 17.802 1.000 51.821 121 ASN B C 1
ATOM 5198 O O . ASN B 1 121 ? 19.878 34.291 18.872 1.000 54.561 121 ASN B O 1
ATOM 5203 N N . ARG B 1 122 ? 20.085 35.423 16.920 1.000 49.303 122 ARG B N 1
ATOM 5204 C CA . ARG B 1 122 ? 21.520 35.773 17.114 1.000 58.937 122 ARG B CA 1
ATOM 5205 C C . ARG B 1 122 ? 21.796 37.275 16.870 1.000 56.179 122 ARG B C 1
ATOM 5206 O O . ARG B 1 122 ? 21.219 37.888 15.950 1.000 50.838 122 ARG B O 1
ATOM 5214 N N . ILE B 1 123 ? 22.735 37.824 17.638 1.000 52.999 123 ILE B N 1
ATOM 5215 C CA . ILE B 1 123 ? 23.195 39.239 17.576 1.000 51.001 123 ILE B CA 1
ATOM 5216 C C . ILE B 1 123 ? 24.173 39.396 16.403 1.000 50.334 123 ILE B C 1
ATOM 5217 O O . ILE B 1 123 ? 25.357 39.043 16.557 1.000 51.505 123 ILE B O 1
ATOM 5222 N N . ASN B 1 124 ? 23.709 39.979 15.300 1.000 50.268 124 ASN B N 1
ATOM 5223 C CA . ASN B 1 124 ? 24.436 40.039 14.004 1.000 54.429 124 ASN B CA 1
ATOM 5224 C C . ASN B 1 124 ? 25.431 41.210 13.995 1.000 59.301 124 ASN B C 1
ATOM 5225 O O . ASN B 1 124 ? 24.991 42.373 13.982 1.000 61.237 124 ASN B O 1
ATOM 5230 N N . VAL B 1 125 ? 26.730 40.907 14.003 1.000 56.311 125 VAL B N 1
ATOM 5231 C CA . VAL B 1 125 ? 27.842 41.887 13.847 1.000 53.552 125 VAL B CA 1
ATOM 5232 C C . VAL B 1 125 ? 28.356 41.777 12.408 1.000 64.727 125 VAL B C 1
ATOM 5233 O O . VAL B 1 125 ? 28.148 40.702 11.809 1.000 72.320 125 VAL B O 1
ATOM 5237 N N . ILE B 1 126 ? 28.987 42.832 11.873 1.000 59.541 126 ILE B N 1
ATOM 5238 C CA . ILE B 1 126 ? 29.529 42.876 10.479 1.000 58.265 126 ILE B CA 1
ATOM 5239 C C . ILE B 1 126 ? 30.800 43.731 10.445 1.000 61.683 126 ILE B C 1
ATOM 5240 O O . ILE B 1 126 ? 30.660 44.967 10.469 1.000 79.796 126 ILE B O 1
ATOM 5245 N N . LEU B 1 127 ? 31.987 43.117 10.410 1.000 61.305 127 LEU B N 1
ATOM 5246 C CA . LEU B 1 127 ? 33.265 43.835 10.147 1.000 63.842 127 LEU B CA 1
ATOM 5247 C C . LEU B 1 127 ? 33.235 44.409 8.723 1.000 72.901 127 LEU B C 1
ATOM 5248 O O . LEU B 1 127 ? 33.086 43.606 7.782 1.000 65.932 127 LEU B O 1
ATOM 5253 N N . SER B 1 128 ? 33.393 45.738 8.587 1.000 72.373 128 SER B N 1
ATOM 5254 C CA . SER B 1 128 ? 33.292 46.511 7.317 1.000 73.057 128 SER B CA 1
ATOM 5255 C C . SER B 1 128 ? 33.957 47.883 7.498 1.000 78.793 128 SER B C 1
ATOM 5256 O O . SER B 1 128 ? 33.802 48.476 8.584 1.000 66.395 128 SER B O 1
ATOM 5259 N N . ARG B 1 129 ? 34.693 48.353 6.486 1.000 83.547 129 ARG B N 1
ATOM 5260 C CA . ARG B 1 129 ? 35.245 49.733 6.426 1.000 83.403 129 ARG B CA 1
ATOM 5261 C C . ARG B 1 129 ? 34.216 50.687 5.803 1.000 86.915 129 ARG B C 1
ATOM 5262 O O . ARG B 1 129 ? 34.352 51.903 6.022 1.000 88.127 129 ARG B O 1
ATOM 5270 N N . THR B 1 130 ? 33.221 50.168 5.072 1.000 90.204 130 THR B N 1
ATOM 5271 C CA . THR B 1 130 ? 32.370 50.954 4.136 1.000 90.131 130 THR B CA 1
ATOM 5272 C C . THR B 1 130 ? 30.875 50.716 4.416 1.000 93.677 130 THR B C 1
ATOM 5273 O O . THR B 1 130 ? 30.079 50.746 3.458 1.000 96.635 130 THR B O 1
ATOM 5277 N N . LEU B 1 131 ? 30.505 50.516 5.682 1.000 98.995 131 LEU B N 1
ATOM 5278 C CA . LEU B 1 131 ? 29.100 50.578 6.173 1.000 104.366 131 LEU B CA 1
ATOM 5279 C C . LEU B 1 131 ? 29.103 51.375 7.482 1.000 99.405 131 LEU B C 1
ATOM 5280 O O . LEU B 1 131 ? 30.191 51.488 8.081 1.000 97.779 131 LEU B O 1
ATOM 5285 N N . LYS B 1 132 ? 27.949 51.910 7.898 1.000 96.130 132 LYS B N 1
ATOM 5286 C CA . LYS B 1 132 ? 27.750 52.550 9.232 1.000 96.264 132 LYS B CA 1
ATOM 5287 C C . LYS B 1 132 ? 26.316 52.270 9.693 1.000 93.051 132 LYS B C 1
ATOM 5288 O O . LYS B 1 132 ? 25.434 52.131 8.812 1.000 80.719 132 LYS B O 1
ATOM 5294 N N . LYS B 1 133 ? 26.099 52.222 11.015 1.000 97.221 133 LYS B N 1
ATOM 5295 C CA . LYS B 1 133 ? 24.883 51.648 11.668 1.000 112.476 133 LYS B CA 1
ATOM 5296 C C . LYS B 1 133 ? 23.589 52.207 11.052 1.000 123.125 133 LYS B C 1
ATOM 5297 O O . LYS B 1 133 ? 22.600 51.444 11.011 1.000 121.266 133 LYS B O 1
ATOM 5303 N N . GLU B 1 134 ? 23.589 53.470 10.598 1.000 133.830 134 GLU B N 1
ATOM 5304 C CA . GLU B 1 134 ? 22.361 54.227 10.212 1.000 140.187 134 GLU B CA 1
ATOM 5305 C C . GLU B 1 134 ? 21.805 53.760 8.856 1.000 143.566 134 GLU B C 1
ATOM 5306 O O . GLU B 1 134 ? 20.770 54.325 8.440 1.000 144.822 134 GLU B O 1
ATOM 5312 N N . ASP B 1 135 ? 22.457 52.793 8.192 1.000 141.510 135 ASP B N 1
ATOM 5313 C CA . ASP B 1 135 ? 21.896 52.039 7.035 1.000 131.474 135 ASP B CA 1
ATOM 5314 C C . ASP B 1 135 ? 21.125 50.819 7.564 1.000 129.424 135 ASP B C 1
ATOM 5315 O O . ASP B 1 135 ? 20.157 50.404 6.897 1.000 119.712 135 ASP B O 1
ATOM 5320 N N . PHE B 1 136 ? 21.554 50.271 8.712 1.000 130.873 136 PHE B N 1
ATOM 5321 C CA . PHE B 1 136 ? 20.973 49.078 9.388 1.000 125.985 136 PHE B CA 1
ATOM 5322 C C . PHE B 1 136 ? 20.218 49.542 10.646 1.000 118.271 136 PHE B C 1
ATOM 5323 O O . PHE B 1 136 ? 19.344 50.417 10.486 1.000 119.278 136 PHE B O 1
ATOM 5331 N N . ASP B 1 137 ? 20.518 48.982 11.830 1.000 113.518 137 ASP B N 1
ATOM 5332 C CA . ASP B 1 137 ? 19.782 49.225 13.106 1.000 105.354 137 ASP B CA 1
ATOM 5333 C C . ASP B 1 137 ? 20.774 49.313 14.276 1.000 107.917 137 ASP B C 1
ATOM 5334 O O . ASP B 1 137 ? 21.976 49.577 14.024 1.000 103.896 137 ASP B O 1
ATOM 5339 N N . GLU B 1 138 ? 20.269 49.128 15.507 1.000 112.516 138 GLU B N 1
ATOM 5340 C CA . GLU B 1 138 ? 21.050 48.802 16.736 1.000 116.339 138 GLU B CA 1
ATOM 5341 C C . GLU B 1 138 ? 21.003 47.293 17.013 1.000 113.949 138 GLU B C 1
ATOM 5342 O O . GLU B 1 138 ? 21.942 46.794 17.667 1.000 111.737 138 GLU B O 1
ATOM 5348 N N . ASP B 1 139 ? 19.929 46.614 16.583 1.000 103.990 139 ASP B N 1
ATOM 5349 C CA . ASP B 1 139 ? 19.836 45.129 16.505 1.000 95.236 139 ASP B CA 1
ATOM 5350 C C . ASP B 1 139 ? 21.062 44.579 15.764 1.000 87.718 139 ASP B C 1
ATOM 5351 O O . ASP B 1 139 ? 21.637 43.582 16.237 1.000 78.887 139 ASP B O 1
ATOM 5356 N N . VAL B 1 140 ? 21.440 45.238 14.664 1.000 79.566 140 VAL B N 1
ATOM 5357 C CA . VAL B 1 140 ? 22.443 44.780 13.659 1.000 75.192 140 VAL B CA 1
ATOM 5358 C C . VAL B 1 140 ? 23.675 45.689 13.750 1.000 76.932 140 VAL B C 1
ATOM 5359 O O . VAL B 1 140 ? 23.770 46.679 12.979 1.000 90.419 140 VAL B O 1
ATOM 5363 N N . TYR B 1 141 ? 24.591 45.347 14.658 1.000 70.444 141 TYR B N 1
ATOM 5364 C CA . TYR B 1 141 ? 25.802 46.136 14.998 1.000 73.320 141 TYR B CA 1
ATOM 5365 C C . TYR B 1 141 ? 26.753 46.082 13.809 1.000 78.044 141 TYR B C 1
ATOM 5366 O O . TYR B 1 141 ? 26.757 45.070 13.085 1.000 80.120 141 TYR B O 1
ATOM 5375 N N . ILE B 1 142 ? 27.494 47.166 13.599 1.000 79.331 142 ILE B N 1
ATOM 5376 C CA . ILE B 1 142 ? 28.625 47.242 12.633 1.000 75.385 142 ILE B CA 1
ATOM 5377 C C . ILE B 1 142 ? 29.861 47.596 13.447 1.000 82.571 142 ILE B C 1
ATOM 5378 O O . ILE B 1 142 ? 29.688 48.206 14.521 1.000 92.682 142 ILE B O 1
ATOM 5383 N N . ILE B 1 143 ? 31.037 47.159 12.999 1.000 74.351 143 ILE B N 1
ATOM 5384 C CA . ILE B 1 143 ? 32.331 47.512 13.644 1.000 78.468 143 ILE B CA 1
ATOM 5385 C C . ILE B 1 143 ? 33.368 47.736 12.543 1.000 81.233 143 ILE B C 1
ATOM 5386 O O . ILE B 1 143 ? 33.265 47.115 11.472 1.000 86.859 143 ILE B O 1
ATOM 5391 N N . ASN B 1 144 ? 34.308 48.632 12.822 1.000 87.293 144 ASN B N 1
ATOM 5392 C CA . ASN B 1 144 ? 35.177 49.308 11.826 1.000 91.116 144 ASN B CA 1
ATOM 5393 C C . ASN B 1 144 ? 36.493 48.537 11.768 1.000 81.635 144 ASN B C 1
ATOM 5394 O O . ASN B 1 144 ? 37.069 48.437 10.679 1.000 81.736 144 ASN B O 1
ATOM 5399 N N . LYS B 1 145 ? 36.945 48.062 12.929 1.000 78.161 145 LYS B N 1
ATOM 5400 C CA . LYS B 1 145 ? 38.220 47.332 13.135 1.000 82.037 145 LYS B CA 1
ATOM 5401 C C . LYS B 1 145 ? 37.921 46.097 13.993 1.000 77.354 145 LYS B C 1
ATOM 5402 O O . LYS B 1 145 ? 36.773 45.960 14.460 1.000 66.466 145 LYS B O 1
ATOM 5408 N N . VAL B 1 146 ? 38.920 45.236 14.184 1.000 79.462 146 VAL B N 1
ATOM 5409 C CA . VAL B 1 146 ? 38.816 44.019 15.039 1.000 85.707 146 VAL B CA 1
ATOM 5410 C C . VAL B 1 146 ? 38.539 44.478 16.479 1.000 83.025 146 VAL B C 1
ATOM 5411 O O . VAL B 1 146 ? 37.518 44.052 17.043 1.000 77.662 146 VAL B O 1
ATOM 5415 N N . GLU B 1 147 ? 39.370 45.378 17.017 1.000 82.435 147 GLU B N 1
ATOM 5416 C CA . GLU B 1 147 ? 39.339 45.806 18.444 1.000 80.220 147 GLU B CA 1
ATOM 5417 C C . GLU B 1 147 ? 37.940 46.318 18.806 1.000 72.061 147 GLU B C 1
ATOM 5418 O O . GLU B 1 147 ? 37.572 46.202 19.993 1.000 63.639 147 GLU B O 1
ATOM 5424 N N . ASP B 1 148 ? 37.183 46.829 17.824 1.000 67.893 148 ASP B N 1
ATOM 5425 C CA . ASP B 1 148 ? 35.801 47.356 18.025 1.000 74.271 148 ASP B CA 1
ATOM 5426 C C . ASP B 1 148 ? 34.828 46.195 18.304 1.000 70.967 148 ASP B C 1
ATOM 5427 O O . ASP B 1 148 ? 33.690 46.481 18.756 1.000 65.654 148 ASP B O 1
ATOM 5432 N N . LEU B 1 149 ? 35.230 44.938 18.056 1.000 67.662 149 LEU B N 1
ATOM 5433 C CA . LEU B 1 149 ? 34.441 43.747 18.484 1.000 64.141 149 LEU B CA 1
ATOM 5434 C C . LEU B 1 149 ? 34.563 43.561 19.999 1.000 53.502 149 LEU B C 1
ATOM 5435 O O . LEU B 1 149 ? 33.522 43.419 20.618 1.000 52.605 149 LEU B O 1
ATOM 5440 N N . ILE B 1 150 ? 35.784 43.499 20.549 1.000 53.995 150 ILE B N 1
ATOM 5441 C CA . ILE B 1 150 ? 36.036 43.231 22.002 1.000 57.353 150 ILE B CA 1
ATOM 5442 C C . ILE B 1 150 ? 35.335 44.323 22.828 1.000 57.253 150 ILE B C 1
ATOM 5443 O O . ILE B 1 150 ? 34.790 44.019 23.934 1.000 46.768 150 ILE B O 1
ATOM 5448 N N . VAL B 1 151 ? 35.350 45.543 22.281 1.000 57.124 151 VAL B N 1
ATOM 5449 C CA . VAL B 1 151 ? 34.635 46.745 22.807 1.000 63.536 151 VAL B CA 1
ATOM 5450 C C . VAL B 1 151 ? 33.140 46.401 22.850 1.000 60.920 151 VAL B C 1
ATOM 5451 O O . VAL B 1 151 ? 32.576 46.423 23.962 1.000 55.754 151 VAL B O 1
ATOM 5455 N N . LEU B 1 152 ? 32.549 46.032 21.702 1.000 57.042 152 LEU B N 1
ATOM 5456 C CA . LEU B 1 152 ? 31.087 45.765 21.564 1.000 52.892 152 LEU B CA 1
ATOM 5457 C C . LEU B 1 152 ? 30.703 44.601 22.485 1.000 48.634 152 LEU B C 1
ATOM 5458 O O . LEU B 1 152 ? 29.582 44.620 23.044 1.000 48.632 152 LEU B O 1
ATOM 5463 N N . LEU B 1 153 ? 31.594 43.617 22.627 1.000 53.288 153 LEU B N 1
ATOM 5464 C CA . LEU B 1 153 ? 31.335 42.391 23.431 1.000 60.023 153 LEU B CA 1
ATOM 5465 C C . LEU B 1 153 ? 31.324 42.787 24.909 1.000 53.452 153 LEU B C 1
ATOM 5466 O O . LEU B 1 153 ? 30.417 42.319 25.623 1.000 49.162 153 LEU B O 1
ATOM 5471 N N . GLY B 1 154 ? 32.284 43.632 25.303 1.000 55.866 154 GLY B N 1
ATOM 5472 C CA . GLY B 1 154 ? 32.388 44.245 26.641 1.000 58.546 154 GLY B CA 1
ATOM 5473 C C . GLY B 1 154 ? 31.071 44.854 27.093 1.000 57.710 154 GLY B C 1
ATOM 5474 O O . GLY B 1 154 ? 30.751 44.723 28.277 1.000 57.612 154 GLY B O 1
ATOM 5475 N N . LYS B 1 155 ? 30.316 45.467 26.177 1.000 57.847 155 LYS B N 1
ATOM 5476 C CA . LYS B 1 155 ? 29.080 46.234 26.481 1.000 64.664 155 LYS B CA 1
ATOM 5477 C C . LYS B 1 155 ? 27.826 45.382 26.218 1.000 66.803 155 LYS B C 1
ATOM 5478 O O . LYS B 1 155 ? 26.728 45.975 26.223 1.000 64.125 155 LYS B O 1
ATOM 5484 N N . LEU B 1 156 ? 27.950 44.062 25.991 1.000 64.290 156 LEU B N 1
ATOM 5485 C CA . LEU B 1 156 ? 26.803 43.219 25.553 1.000 58.664 156 LEU B CA 1
ATOM 5486 C C . LEU B 1 156 ? 26.608 42.030 26.488 1.000 54.203 156 LEU B C 1
ATOM 5487 O O . LEU B 1 156 ? 27.616 41.519 27.001 1.000 45.903 156 LEU B O 1
ATOM 5492 N N . ASN B 1 157 ? 25.338 41.656 26.686 1.000 50.442 157 ASN B N 1
ATOM 5493 C CA . ASN B 1 157 ? 24.886 40.342 27.209 1.000 56.764 157 ASN B CA 1
ATOM 5494 C C . ASN B 1 157 ? 24.892 39.354 26.040 1.000 57.120 157 ASN B C 1
ATOM 5495 O O . ASN B 1 157 ? 24.093 39.568 25.110 1.000 49.163 157 ASN B O 1
ATOM 5500 N N . TYR B 1 158 ? 25.761 38.338 26.063 1.000 55.662 158 TYR B N 1
ATOM 5501 C CA . TYR B 1 158 ? 25.820 37.287 25.010 1.000 50.253 158 TYR B CA 1
ATOM 5502 C C . TYR B 1 158 ? 26.383 36.010 25.640 1.000 52.325 158 TYR B C 1
ATOM 5503 O O . TYR B 1 158 ? 27.132 36.117 26.643 1.000 53.137 158 TYR B O 1
ATOM 5512 N N . TYR B 1 159 ? 26.019 34.847 25.085 1.000 47.720 159 TYR B N 1
ATOM 5513 C CA . TYR B 1 159 ? 26.528 33.522 25.521 1.000 46.858 159 TYR B CA 1
ATOM 5514 C C . TYR B 1 159 ? 27.944 33.312 24.952 1.000 47.199 159 TYR B C 1
ATOM 5515 O O . TYR B 1 159 ? 28.947 33.415 25.735 1.000 45.823 159 TYR B O 1
ATOM 5524 N N . LYS B 1 160 ? 28.051 33.091 23.632 1.000 39.502 160 LYS B N 1
ATOM 5525 C CA . LYS B 1 160 ? 29.351 32.888 22.946 1.000 39.982 160 LYS B CA 1
ATOM 5526 C C . LYS B 1 160 ? 29.387 33.754 21.677 1.000 38.091 160 LYS B C 1
ATOM 5527 O O . LYS B 1 160 ? 28.324 34.247 21.225 1.000 36.754 160 LYS B O 1
ATOM 5533 N N . CYS B 1 161 ? 30.583 33.973 21.147 1.000 36.126 161 CYS B N 1
ATOM 5534 C CA . CYS B 1 161 ? 30.786 34.754 19.904 1.000 43.239 161 CYS B CA 1
ATOM 5535 C C . CYS B 1 161 ? 31.365 33.824 18.815 1.000 39.808 161 CYS B C 1
ATOM 5536 O O . CYS B 1 161 ? 32.457 33.266 19.035 1.000 43.447 161 CYS B O 1
ATOM 5539 N N . PHE B 1 162 ? 30.648 33.688 17.696 1.000 39.062 162 PHE B N 1
ATOM 5540 C CA . PHE B 1 162 ? 30.962 32.776 16.569 1.000 41.083 162 PHE B CA 1
ATOM 5541 C C . PHE B 1 162 ? 31.331 33.633 15.355 1.000 44.255 162 PHE B C 1
ATOM 5542 O O . PHE B 1 162 ? 30.466 34.398 14.860 1.000 43.888 162 PHE B O 1
ATOM 5550 N N . ILE B 1 163 ? 32.595 33.522 14.946 1.000 38.106 163 ILE B N 1
ATOM 5551 C CA . ILE B 1 163 ? 33.175 34.056 13.685 1.000 40.015 163 ILE B CA 1
ATOM 5552 C C . ILE B 1 163 ? 32.753 33.135 12.525 1.000 47.149 163 ILE B C 1
ATOM 5553 O O . ILE B 1 163 ? 33.320 32.021 12.429 1.000 44.096 163 ILE B O 1
ATOM 5558 N N . LEU B 1 164 ? 31.799 33.581 11.696 1.000 43.830 164 LEU B N 1
ATOM 5559 C CA . LEU B 1 164 ? 31.169 32.825 10.583 1.000 44.308 164 LEU B CA 1
ATOM 5560 C C . LEU B 1 164 ? 31.962 33.033 9.305 1.000 50.246 164 LEU B C 1
ATOM 5561 O O . LEU B 1 164 ? 31.499 32.527 8.249 1.000 43.500 164 LEU B O 1
ATOM 5566 N N . GLY B 1 165 ? 33.008 33.849 9.414 1.000 52.712 165 GLY B N 1
ATOM 5567 C CA . GLY B 1 165 ? 34.094 34.009 8.443 1.000 54.965 165 GLY B CA 1
ATOM 5568 C C . GLY B 1 165 ? 33.735 34.925 7.293 1.000 57.678 165 GLY B C 1
ATOM 5569 O O . GLY B 1 165 ? 33.047 35.958 7.490 1.000 49.032 165 GLY B O 1
ATOM 5570 N N . GLY B 1 166 ? 34.054 34.400 6.116 1.000 59.217 166 GLY B N 1
ATOM 5571 C CA . GLY B 1 166 ? 34.873 35.048 5.097 1.000 48.780 166 GLY B CA 1
ATOM 5572 C C . GLY B 1 166 ? 36.318 34.685 5.345 1.000 44.893 166 GLY B C 1
ATOM 5573 O O . GLY B 1 166 ? 36.785 34.788 6.509 1.000 38.967 166 GLY B O 1
ATOM 5574 N N . SER B 1 167 ? 37.002 34.260 4.288 1.000 46.085 167 SER B N 1
ATOM 5575 C CA . SER B 1 167 ? 38.441 33.903 4.292 1.000 53.901 167 SER B CA 1
ATOM 5576 C C . SER B 1 167 ? 39.225 35.000 5.021 1.000 53.145 167 SER B C 1
ATOM 5577 O O . SER B 1 167 ? 40.034 34.673 5.911 1.000 57.175 167 SER B O 1
ATOM 5580 N N . VAL B 1 168 ? 38.943 36.262 4.677 1.000 57.660 168 VAL B N 1
ATOM 5581 C CA . VAL B 1 168 ? 39.631 37.463 5.245 1.000 60.168 168 VAL B CA 1
ATOM 5582 C C . VAL B 1 168 ? 39.436 37.466 6.770 1.000 52.832 168 VAL B C 1
ATOM 5583 O O . VAL B 1 168 ? 40.450 37.427 7.528 1.000 45.676 168 VAL B O 1
ATOM 5587 N N . VAL B 1 169 ? 38.172 37.489 7.194 1.000 51.565 169 VAL B N 1
ATOM 5588 C CA . VAL B 1 169 ? 37.748 37.508 8.627 1.000 47.529 169 VAL B CA 1
ATOM 5589 C C . VAL B 1 169 ? 38.505 36.418 9.392 1.000 51.467 169 VAL B C 1
ATOM 5590 O O . VAL B 1 169 ? 39.187 36.781 10.366 1.000 53.881 169 VAL B O 1
ATOM 5594 N N . TYR B 1 170 ? 38.423 35.140 8.956 1.000 52.525 170 TYR B N 1
ATOM 5595 C CA . TYR B 1 170 ? 39.108 34.002 9.638 1.000 48.461 170 TYR B CA 1
ATOM 5596 C C . TYR B 1 170 ? 40.614 34.262 9.716 1.000 41.975 170 TYR B C 1
ATOM 5597 O O . TYR B 1 170 ? 41.208 34.043 10.791 1.000 44.677 170 TYR B O 1
ATOM 5606 N N . GLN B 1 171 ? 41.220 34.639 8.583 1.000 48.191 171 GLN B N 1
ATOM 5607 C CA . GLN B 1 171 ? 42.692 34.818 8.450 1.000 58.283 171 GLN B CA 1
ATOM 5608 C C . GLN B 1 171 ? 43.168 35.739 9.591 1.000 59.144 171 GLN B C 1
ATOM 5609 O O . GLN B 1 171 ? 44.025 35.306 10.427 1.000 49.471 171 GLN B O 1
ATOM 5615 N N . GLU B 1 172 ? 42.585 36.940 9.663 1.000 64.686 172 GLU B N 1
ATOM 5616 C CA . GLU B 1 172 ? 43.003 38.012 10.612 1.000 73.204 172 GLU B CA 1
ATOM 5617 C C . GLU B 1 172 ? 42.634 37.606 12.046 1.000 67.388 172 GLU B C 1
ATOM 5618 O O . GLU B 1 172 ? 43.440 37.890 12.942 1.000 62.510 172 GLU B O 1
ATOM 5624 N N . PHE B 1 173 ? 41.494 36.941 12.268 1.000 64.522 173 PHE B N 1
ATOM 5625 C CA . PHE B 1 173 ? 41.089 36.489 13.627 1.000 68.306 173 PHE B CA 1
ATOM 5626 C C . PHE B 1 173 ? 42.084 35.446 14.165 1.000 68.464 173 PHE B C 1
ATOM 5627 O O . PHE B 1 173 ? 42.426 35.509 15.372 1.000 63.583 173 PHE B O 1
ATOM 5635 N N . LEU B 1 174 ? 42.551 34.527 13.313 1.000 67.945 174 LEU B N 1
ATOM 5636 C CA . LEU B 1 174 ? 43.457 33.419 13.729 1.000 75.455 174 LEU B CA 1
ATOM 5637 C C . LEU B 1 174 ? 44.866 33.972 13.975 1.000 75.145 174 LEU B C 1
ATOM 5638 O O . LEU B 1 174 ? 45.468 33.606 15.017 1.000 75.970 174 LEU B O 1
ATOM 5643 N N . GLU B 1 175 ? 45.362 34.826 13.069 1.000 77.815 175 GLU B N 1
ATOM 5644 C CA . GLU B 1 175 ? 46.730 35.410 13.158 1.000 84.248 175 GLU B CA 1
ATOM 5645 C C . GLU B 1 175 ? 46.821 36.260 14.433 1.000 80.445 175 GLU B C 1
ATOM 5646 O O . GLU B 1 175 ? 47.919 36.294 15.018 1.000 74.128 175 GLU B O 1
ATOM 5652 N N . LYS B 1 176 ? 45.701 36.865 14.866 1.000 80.419 176 LYS B N 1
ATOM 5653 C CA . LYS B 1 176 ? 45.604 37.715 16.090 1.000 77.441 176 LYS B CA 1
ATOM 5654 C C . LYS B 1 176 ? 45.160 36.883 17.304 1.000 72.990 176 LYS B C 1
ATOM 5655 O O . LYS B 1 176 ? 44.795 37.492 18.319 1.000 73.796 176 LYS B O 1
ATOM 5661 N N . LYS B 1 177 ? 45.217 35.549 17.215 1.000 69.327 177 LYS B N 1
ATOM 5662 C CA . LYS B 1 177 ? 45.083 34.604 18.359 1.000 71.281 177 LYS B CA 1
ATOM 5663 C C . LYS B 1 177 ? 43.774 34.834 19.137 1.000 63.688 177 LYS B C 1
ATOM 5664 O O . LYS B 1 177 ? 43.750 34.483 20.338 1.000 52.497 177 LYS B O 1
ATOM 5670 N N . LEU B 1 178 ? 42.704 35.293 18.465 1.000 64.697 178 LEU B N 1
ATOM 5671 C CA . LEU B 1 178 ? 41.382 35.641 19.077 1.000 67.778 178 LEU B CA 1
ATOM 5672 C C . LEU B 1 178 ? 40.389 34.462 19.085 1.000 68.060 178 LEU B C 1
ATOM 5673 O O . LEU B 1 178 ? 39.247 34.667 19.572 1.000 65.365 178 LEU B O 1
ATOM 5678 N N . ILE B 1 179 ? 40.762 33.292 18.553 1.000 63.510 179 ILE B N 1
ATOM 5679 C CA . ILE B 1 179 ? 39.863 32.102 18.437 1.000 56.418 179 ILE B CA 1
ATOM 5680 C C . ILE B 1 179 ? 40.268 31.070 19.492 1.000 54.601 179 ILE B C 1
ATOM 5681 O O . ILE B 1 179 ? 41.458 30.637 19.510 1.000 55.625 179 ILE B O 1
ATOM 5686 N N . LYS B 1 180 ? 39.304 30.674 20.322 1.000 53.978 180 LYS B N 1
ATOM 5687 C CA . LYS B 1 180 ? 39.485 29.656 21.389 1.000 56.659 180 LYS B CA 1
ATOM 5688 C C . LYS B 1 180 ? 39.283 28.236 20.825 1.000 52.938 180 LYS B C 1
ATOM 5689 O O . LYS B 1 180 ? 39.990 27.306 21.275 1.000 46.403 180 LYS B O 1
ATOM 5695 N N . LYS B 1 181 ? 38.303 28.057 19.932 1.000 53.781 181 LYS B N 1
ATOM 5696 C CA . LYS B 1 181 ? 37.976 26.749 19.292 1.000 48.429 181 LYS B CA 1
ATOM 5697 C C . LYS B 1 181 ? 37.507 26.984 17.852 1.000 44.638 181 LYS B C 1
ATOM 5698 O O . LYS B 1 181 ? 36.950 28.081 17.566 1.000 38.978 181 LYS B O 1
ATOM 5704 N N . ILE B 1 182 ? 37.710 25.973 16.995 1.000 36.601 182 ILE B N 1
ATOM 5705 C CA . ILE B 1 182 ? 37.205 25.923 15.593 1.000 35.803 182 ILE B CA 1
ATOM 5706 C C . ILE B 1 182 ? 36.252 24.732 15.475 1.000 33.844 182 ILE B C 1
ATOM 5707 O O . ILE B 1 182 ? 36.679 23.619 15.799 1.000 37.014 182 ILE B O 1
ATOM 5712 N N . TYR B 1 183 ? 34.988 25.005 15.165 1.000 35.550 183 TYR B N 1
ATOM 5713 C CA . TYR B 1 183 ? 33.943 24.025 14.781 1.000 33.733 183 TYR B CA 1
ATOM 5714 C C . TYR B 1 183 ? 34.092 23.896 13.268 1.000 36.575 183 TYR B C 1
ATOM 5715 O O . TYR B 1 183 ? 33.795 24.854 12.521 1.000 36.503 183 TYR B O 1
ATOM 5724 N N . PHE B 1 184 ? 34.656 22.772 12.834 1.000 32.525 184 PHE B N 1
ATOM 5725 C CA . PHE B 1 184 ? 35.161 22.595 11.462 1.000 32.186 184 PHE B CA 1
ATOM 5726 C C . PHE B 1 184 ? 34.402 21.445 10.812 1.000 31.271 184 PHE B C 1
ATOM 5727 O O . PHE B 1 184 ? 34.575 20.329 11.273 1.000 29.890 184 PHE B O 1
ATOM 5735 N N . THR B 1 185 ? 33.532 21.727 9.845 1.000 32.066 185 THR B N 1
ATOM 5736 C CA . THR B 1 185 ? 32.836 20.674 9.070 1.000 35.176 185 THR B CA 1
ATOM 5737 C C . THR B 1 185 ? 33.792 20.245 7.960 1.000 32.220 185 THR B C 1
ATOM 5738 O O . THR B 1 185 ? 34.252 21.112 7.220 1.000 30.915 185 THR B O 1
ATOM 5742 N N . ARG B 1 186 ? 34.117 18.958 7.880 1.000 32.293 186 ARG B N 1
ATOM 5743 C CA . ARG B 1 186 ? 34.877 18.394 6.729 1.000 29.209 186 ARG B CA 1
ATOM 5744 C C . ARG B 1 186 ? 33.879 17.876 5.700 1.000 28.373 186 ARG B C 1
ATOM 5745 O O . ARG B 1 186 ? 33.160 16.873 5.984 1.000 25.729 186 ARG B O 1
ATOM 5753 N N . ILE B 1 187 ? 33.764 18.603 4.594 1.000 28.292 187 ILE B N 1
ATOM 5754 C CA . ILE B 1 187 ? 32.903 18.243 3.432 1.000 28.673 187 ILE B CA 1
ATOM 5755 C C . ILE B 1 187 ? 33.748 17.370 2.513 1.000 28.308 187 ILE B C 1
ATOM 5756 O O . ILE B 1 187 ? 34.689 17.912 1.898 1.000 28.767 187 ILE B O 1
ATOM 5761 N N . ASN B 1 188 ? 33.432 16.068 2.417 1.000 31.431 188 ASN B N 1
ATOM 5762 C CA . ASN B 1 188 ? 34.347 15.109 1.735 1.000 30.306 188 ASN B CA 1
ATOM 5763 C C . ASN B 1 188 ? 33.971 15.014 0.257 1.000 33.128 188 ASN B C 1
ATOM 5764 O O . ASN B 1 188 ? 33.547 13.918 -0.228 1.000 30.278 188 ASN B O 1
ATOM 5769 N N . SER B 1 189 ? 34.152 16.121 -0.459 1.000 30.381 189 SER B N 1
ATOM 5770 C CA . SER B 1 189 ? 33.987 16.198 -1.927 1.000 32.543 189 SER B CA 1
ATOM 5771 C C . SER B 1 189 ? 34.759 17.416 -2.439 1.000 38.062 189 SER B C 1
ATOM 5772 O O . SER B 1 189 ? 35.089 18.292 -1.625 1.000 34.216 189 SER B O 1
ATOM 5775 N N . THR B 1 190 ? 35.120 17.400 -3.719 1.000 41.000 190 THR B N 1
ATOM 5776 C CA . THR B 1 190 ? 35.979 18.421 -4.364 1.000 43.406 190 THR B CA 1
ATOM 5777 C C . THR B 1 190 ? 35.067 19.411 -5.086 1.000 45.843 190 THR B C 1
ATOM 5778 O O . THR B 1 190 ? 34.148 18.985 -5.767 1.000 36.265 190 THR B O 1
ATOM 5782 N N . TYR B 1 191 ? 35.278 20.706 -4.893 1.000 52.540 191 TYR B N 1
ATOM 5783 C CA . TYR B 1 191 ? 34.596 21.728 -5.718 1.000 50.276 191 TYR B CA 1
ATOM 5784 C C . TYR B 1 191 ? 35.625 22.762 -6.152 1.000 51.751 191 TYR B C 1
ATOM 5785 O O . TYR B 1 191 ? 36.709 22.866 -5.529 1.000 49.107 191 TYR B O 1
ATOM 5794 N N . GLU B 1 192 ? 35.292 23.436 -7.250 1.000 54.485 192 GLU B N 1
ATOM 5795 C CA . GLU B 1 192 ? 35.948 24.684 -7.686 1.000 53.077 192 GLU B CA 1
ATOM 5796 C C . GLU B 1 192 ? 35.754 25.703 -6.557 1.000 44.540 192 GLU B C 1
ATOM 5797 O O . GLU B 1 192 ? 34.572 25.968 -6.223 1.000 41.891 192 GLU B O 1
ATOM 5803 N N . CYS B 1 193 ? 36.867 26.225 -6.021 1.000 49.333 193 CYS B N 1
ATOM 5804 C CA . CYS B 1 193 ? 36.956 27.239 -4.929 1.000 57.609 193 CYS B CA 1
ATOM 5805 C C . CYS B 1 193 ? 37.946 28.361 -5.291 1.000 64.472 193 CYS B C 1
ATOM 5806 O O . CYS B 1 193 ? 39.028 28.039 -5.827 1.000 56.939 193 CYS B O 1
ATOM 5809 N N . ASP B 1 194 ? 37.614 29.622 -4.967 1.000 67.360 194 ASP B N 1
ATOM 5810 C CA . ASP B 1 194 ? 38.509 30.803 -5.165 1.000 70.298 194 ASP B CA 1
ATOM 5811 C C . ASP B 1 194 ? 39.027 31.327 -3.811 1.000 66.824 194 ASP B C 1
ATOM 5812 O O . ASP B 1 194 ? 40.069 32.021 -3.814 1.000 61.580 194 ASP B O 1
ATOM 5817 N N . VAL B 1 195 ? 38.371 30.988 -2.695 1.000 62.071 195 VAL B N 1
ATOM 5818 C CA . VAL B 1 195 ? 38.832 31.361 -1.320 1.000 58.933 195 VAL B CA 1
ATOM 5819 C C . VAL B 1 195 ? 38.886 30.123 -0.423 1.000 55.155 195 VAL B C 1
ATOM 5820 O O . VAL B 1 195 ? 38.000 29.260 -0.523 1.000 52.175 195 VAL B O 1
ATOM 5824 N N . PHE B 1 196 ? 39.867 30.130 0.475 1.000 49.761 196 PHE B N 1
ATOM 5825 C CA . PHE B 1 196 ? 40.342 28.989 1.284 1.000 52.359 196 PHE B CA 1
ATOM 5826 C C . PHE B 1 196 ? 40.377 29.424 2.748 1.000 51.938 196 PHE B C 1
ATOM 5827 O O . PHE B 1 196 ? 40.501 30.624 3.012 1.000 51.324 196 PHE B O 1
ATOM 5835 N N . PHE B 1 197 ? 40.232 28.476 3.666 1.000 47.452 197 PHE B N 1
ATOM 5836 C CA . PHE B 1 197 ? 40.460 28.653 5.119 1.000 47.881 197 PHE B CA 1
ATOM 5837 C C . PHE B 1 197 ? 41.968 28.624 5.335 1.000 52.559 197 PHE B C 1
ATOM 5838 O O . PHE B 1 197 ? 42.691 28.014 4.546 1.000 53.126 197 PHE B O 1
ATOM 5846 N N . PRO B 1 198 ? 42.516 29.340 6.340 1.000 52.153 198 PRO B N 1
ATOM 5847 C CA . PRO B 1 198 ? 43.966 29.378 6.518 1.000 54.159 198 PRO B CA 1
ATOM 5848 C C . PRO B 1 198 ? 44.461 28.033 7.048 1.000 53.861 198 PRO B C 1
ATOM 5849 O O . PRO B 1 198 ? 43.684 27.298 7.631 1.000 51.968 198 PRO B O 1
ATOM 5853 N N . GLU B 1 199 ? 45.744 27.754 6.842 1.000 54.948 199 GLU B N 1
ATOM 5854 C CA . GLU B 1 199 ? 46.374 26.496 7.302 1.000 58.972 199 GLU B CA 1
ATOM 5855 C C . GLU B 1 199 ? 46.453 26.560 8.825 1.000 54.448 199 GLU B C 1
ATOM 5856 O O . GLU B 1 199 ? 47.188 27.403 9.338 1.000 60.123 199 GLU B O 1
ATOM 5862 N N . ILE B 1 200 ? 45.704 25.706 9.518 1.000 56.456 200 ILE B N 1
ATOM 5863 C CA . ILE B 1 200 ? 45.716 25.637 11.009 1.000 54.755 200 ILE B CA 1
ATOM 5864 C C . ILE B 1 200 ? 47.056 25.043 11.444 1.000 57.775 200 ILE B C 1
ATOM 5865 O O . ILE B 1 200 ? 47.313 23.874 11.144 1.000 54.110 200 ILE B O 1
ATOM 5870 N N . ASN B 1 201 ? 47.883 25.853 12.106 1.000 64.421 201 ASN B N 1
ATOM 5871 C CA . ASN B 1 201 ? 49.146 25.413 12.743 1.000 63.430 201 ASN B CA 1
ATOM 5872 C C . ASN B 1 201 ? 48.785 24.383 13.814 1.000 63.580 201 ASN B C 1
ATOM 5873 O O . ASN B 1 201 ? 48.038 24.743 14.740 1.000 60.326 201 ASN B O 1
ATOM 5878 N N . GLU B 1 202 ? 49.305 23.160 13.693 1.000 57.968 202 GLU B N 1
ATOM 5879 C CA . GLU B 1 202 ? 49.015 22.037 14.623 1.000 63.566 202 GLU B CA 1
ATOM 5880 C C . GLU B 1 202 ? 49.743 22.243 15.958 1.000 58.874 202 GLU B C 1
ATOM 5881 O O . GLU B 1 202 ? 49.416 21.524 16.911 1.000 62.542 202 GLU B O 1
ATOM 5887 N N . ASN B 1 203 ? 50.672 23.200 16.036 1.000 65.373 203 ASN B N 1
ATOM 5888 C CA . ASN B 1 203 ? 51.312 23.625 17.310 1.000 63.021 203 ASN B CA 1
ATOM 5889 C C . ASN B 1 203 ? 50.405 24.641 18.021 1.000 62.036 203 ASN B C 1
ATOM 5890 O O . ASN B 1 203 ? 50.438 24.661 19.243 1.000 65.399 203 ASN B O 1
ATOM 5895 N N . GLU B 1 204 ? 49.602 25.413 17.279 1.000 60.606 204 GLU B N 1
ATOM 5896 C CA . GLU B 1 204 ? 48.638 26.431 17.801 1.000 63.449 204 GLU B CA 1
ATOM 5897 C C . GLU B 1 204 ? 47.296 25.785 18.207 1.000 57.556 204 GLU B C 1
ATOM 5898 O O . GLU B 1 204 ? 46.727 26.223 19.212 1.000 54.584 204 GLU B O 1
ATOM 5904 N N . TYR B 1 205 ? 46.770 24.828 17.427 1.000 53.018 205 TYR B N 1
ATOM 5905 C CA . TYR B 1 205 ? 45.434 24.198 17.633 1.000 53.665 205 TYR B CA 1
ATOM 5906 C C . TYR B 1 205 ? 45.575 22.677 17.524 1.000 50.807 205 TYR B C 1
ATOM 5907 O O . TYR B 1 205 ? 46.394 22.185 16.739 1.000 49.418 205 TYR B O 1
ATOM 5916 N N . GLN B 1 206 ? 44.808 21.928 18.303 1.000 50.620 206 GLN B N 1
ATOM 5917 C CA . GLN B 1 206 ? 44.688 20.471 18.061 1.000 52.425 206 GLN B CA 1
ATOM 5918 C C . GLN B 1 206 ? 43.220 20.028 18.123 1.000 48.675 206 GLN B C 1
ATOM 5919 O O . GLN B 1 206 ? 42.384 20.650 18.840 1.000 39.035 206 GLN B O 1
ATOM 5925 N N . ILE B 1 207 ? 42.921 18.978 17.365 1.000 44.657 207 ILE B N 1
ATOM 5926 C CA . ILE B 1 207 ? 41.575 18.341 17.330 1.000 42.783 207 ILE B CA 1
ATOM 5927 C C . ILE B 1 207 ? 41.385 17.694 18.699 1.000 36.623 207 ILE B C 1
ATOM 5928 O O . ILE B 1 207 ? 42.326 17.074 19.154 1.000 40.624 207 ILE B O 1
ATOM 5933 N N . ILE B 1 208 ? 40.250 17.914 19.362 1.000 35.105 208 ILE B N 1
ATOM 5934 C CA . ILE B 1 208 ? 39.938 17.242 20.654 1.000 35.884 208 ILE B CA 1
ATOM 5935 C C . ILE B 1 208 ? 38.693 16.373 20.500 1.000 32.276 208 ILE B C 1
ATOM 5936 O O . ILE B 1 208 ? 38.456 15.603 21.404 1.000 36.149 208 ILE B O 1
ATOM 5941 N N . SER B 1 209 ? 37.886 16.575 19.454 1.000 33.818 209 SER B N 1
ATOM 5942 C CA . SER B 1 209 ? 36.665 15.768 19.205 1.000 33.415 209 SER B CA 1
ATOM 5943 C C . SER B 1 209 ? 36.403 15.579 17.712 1.000 30.967 209 SER B C 1
ATOM 5944 O O . SER B 1 209 ? 36.721 16.485 16.915 1.000 34.390 209 SER B O 1
ATOM 5947 N N . VAL B 1 210 ? 35.819 14.421 17.386 1.000 31.533 210 VAL B N 1
ATOM 5948 C CA . VAL B 1 210 ? 35.455 13.986 16.012 1.000 28.274 210 VAL B CA 1
ATOM 5949 C C . VAL B 1 210 ? 34.070 13.331 16.062 1.000 25.363 210 VAL B C 1
ATOM 5950 O O . VAL B 1 210 ? 33.844 12.443 16.897 1.000 28.757 210 VAL B O 1
ATOM 5954 N N . SER B 1 211 ? 33.189 13.710 15.159 1.000 23.848 211 SER B N 1
ATOM 5955 C CA . SER B 1 211 ? 31.791 13.226 15.151 1.000 24.095 211 SER B CA 1
ATOM 5956 C C . SER B 1 211 ? 31.702 11.886 14.414 1.000 25.029 211 SER B C 1
ATOM 5957 O O . SER B 1 211 ? 32.666 11.465 13.772 1.000 21.428 211 SER B O 1
ATOM 5960 N N . ASP B 1 212 ? 30.499 11.356 14.411 1.000 24.791 212 ASP B N 1
ATOM 5961 C CA . ASP B 1 212 ? 30.023 10.348 13.447 1.000 25.014 212 ASP B CA 1
ATOM 5962 C C . ASP B 1 212 ? 30.186 10.870 12.015 1.000 27.685 212 ASP B C 1
ATOM 5963 O O . ASP B 1 212 ? 30.337 12.129 11.776 1.000 24.827 212 ASP B O 1
ATOM 5968 N N . VAL B 1 213 ? 30.228 9.937 11.061 1.000 22.412 213 VAL B N 1
ATOM 5969 C CA . VAL B 1 213 ? 30.250 10.272 9.622 1.000 22.139 213 VAL B CA 1
ATOM 5970 C C . VAL B 1 213 ? 28.814 10.181 9.112 1.000 22.355 213 VAL B C 1
ATOM 5971 O O . VAL B 1 213 ? 28.071 9.252 9.511 1.000 21.869 213 VAL B O 1
ATOM 5975 N N . TYR B 1 214 ? 28.456 11.146 8.272 1.000 22.363 214 TYR B N 1
ATOM 5976 C CA . TYR B 1 214 ? 27.099 11.325 7.738 1.000 24.358 214 TYR B CA 1
ATOM 5977 C C . TYR B 1 214 ? 27.205 11.430 6.233 1.000 23.978 214 TYR B C 1
ATOM 5978 O O . TYR B 1 214 ? 28.267 11.827 5.746 1.000 27.649 214 TYR B O 1
ATOM 5987 N N . THR B 1 215 ? 26.106 11.124 5.559 1.000 25.299 215 THR B N 1
ATOM 5988 C CA . THR B 1 215 ? 25.841 11.470 4.149 1.000 28.236 215 THR B CA 1
ATOM 5989 C C . THR B 1 215 ? 24.741 12.542 4.111 1.000 30.124 215 THR B C 1
ATOM 5990 O O . THR B 1 215 ? 23.694 12.339 4.750 1.000 24.238 215 THR B O 1
ATOM 5994 N N . SER B 1 216 ? 24.980 13.594 3.333 1.000 30.449 216 SER B N 1
ATOM 5995 C CA . SER B 1 216 ? 24.019 14.690 3.050 1.000 34.167 216 SER B CA 1
ATOM 5996 C C . SER B 1 216 ? 24.280 15.178 1.637 1.000 29.493 216 SER B C 1
ATOM 5997 O O . SER B 1 216 ? 25.453 15.469 1.309 1.000 30.824 216 SER B O 1
ATOM 6000 N N . ASN B 1 217 ? 23.246 15.179 0.804 1.000 34.032 217 ASN B N 1
ATOM 6001 C CA . ASN B 1 217 ? 23.300 15.844 -0.520 1.000 36.916 217 ASN B CA 1
ATOM 6002 C C . ASN B 1 217 ? 24.445 15.246 -1.329 1.000 35.438 217 ASN B C 1
ATOM 6003 O O . ASN B 1 217 ? 25.201 16.010 -1.923 1.000 35.013 217 ASN B O 1
ATOM 6008 N N . ASN B 1 218 ? 24.584 13.918 -1.291 1.000 35.882 218 ASN B N 1
ATOM 6009 C CA . ASN B 1 218 ? 25.489 13.135 -2.169 1.000 37.958 218 ASN B CA 1
ATOM 6010 C C . ASN B 1 218 ? 26.957 13.348 -1.814 1.000 30.744 218 ASN B C 1
ATOM 6011 O O . ASN B 1 218 ? 27.777 13.171 -2.706 1.000 35.058 218 ASN B O 1
ATOM 6016 N N . THR B 1 219 ? 27.271 13.706 -0.576 1.000 30.029 219 THR B N 1
ATOM 6017 C CA . THR B 1 219 ? 28.656 13.735 -0.030 1.000 30.304 219 THR B CA 1
ATOM 6018 C C . THR B 1 219 ? 28.607 13.175 1.403 1.000 29.512 219 THR B C 1
ATOM 6019 O O . THR B 1 219 ? 27.552 13.322 2.116 1.000 25.978 219 THR B O 1
ATOM 6023 N N . THR B 1 220 ? 29.713 12.574 1.837 1.000 27.704 220 THR B N 1
ATOM 6024 C CA . THR B 1 220 ? 29.962 12.280 3.262 1.000 25.992 220 THR B CA 1
ATOM 6025 C C . THR B 1 220 ? 30.547 13.558 3.850 1.000 25.168 220 THR B C 1
ATOM 6026 O O . THR B 1 220 ? 31.156 14.320 3.120 1.000 27.834 220 THR B O 1
ATOM 6030 N N . LEU B 1 221 ? 30.403 13.721 5.145 1.000 26.589 221 LEU B N 1
ATOM 6031 C CA . LEU B 1 221 ? 31.010 14.837 5.906 1.000 28.725 221 LEU B CA 1
ATOM 6032 C C . LEU B 1 221 ? 31.106 14.366 7.341 1.000 25.921 221 LEU B C 1
ATOM 6033 O O . LEU B 1 221 ? 30.338 13.443 7.742 1.000 23.883 221 LEU B O 1
ATOM 6038 N N . ASP B 1 222 ? 31.996 14.996 8.097 1.000 24.698 222 ASP B N 1
ATOM 6039 C CA . ASP B 1 222 ? 31.985 14.874 9.566 1.000 25.201 222 ASP B CA 1
ATOM 6040 C C . ASP B 1 222 ? 32.255 16.271 10.145 1.000 24.448 222 ASP B C 1
ATOM 6041 O O . ASP B 1 222 ? 32.443 17.233 9.371 1.000 24.846 222 ASP B O 1
ATOM 6046 N N . PHE B 1 223 ? 32.198 16.336 11.461 1.000 25.675 223 PHE B N 1
ATOM 6047 C CA . PHE B 1 223 ? 32.282 17.558 12.282 1.000 26.587 223 PHE B CA 1
ATOM 6048 C C . PHE B 1 223 ? 33.433 17.345 13.237 1.000 23.531 223 PHE B C 1
ATOM 6049 O O . PHE B 1 223 ? 33.392 16.378 13.974 1.000 24.740 223 PHE B O 1
ATOM 6057 N N . ILE B 1 224 ? 34.452 18.193 13.198 1.000 24.809 224 ILE B N 1
ATOM 6058 C CA . ILE B 1 224 ? 35.538 18.090 14.205 1.000 25.875 224 ILE B CA 1
ATOM 6059 C C . ILE B 1 224 ? 35.670 19.415 14.979 1.000 29.808 224 ILE B C 1
ATOM 6060 O O . ILE B 1 224 ? 35.222 20.487 14.481 1.000 29.261 224 ILE B O 1
ATOM 6065 N N . ILE B 1 225 ? 36.308 19.328 16.139 1.000 32.648 225 ILE B N 1
ATOM 6066 C CA . ILE B 1 225 ? 36.501 20.490 17.055 1.000 36.398 225 ILE B CA 1
ATOM 6067 C C . ILE B 1 225 ? 37.999 20.640 17.316 1.000 33.539 225 ILE B C 1
ATOM 6068 O O . ILE B 1 225 ? 38.592 19.678 17.815 1.000 33.366 225 ILE B O 1
ATOM 6073 N N . TYR B 1 226 ? 38.575 21.781 16.922 1.000 36.728 226 TYR B N 1
ATOM 6074 C CA . TYR B 1 226 ? 39.961 22.178 17.284 1.000 39.205 226 TYR B CA 1
ATOM 6075 C C . TYR B 1 226 ? 39.908 22.999 18.579 1.000 41.436 226 TYR B C 1
ATOM 6076 O O . TYR B 1 226 ? 38.961 23.798 18.764 1.000 45.402 226 TYR B O 1
ATOM 6085 N N . LYS B 1 227 ? 40.881 22.789 19.457 1.000 44.806 227 LYS B N 1
ATOM 6086 C CA . LYS B 1 227 ? 41.079 23.569 20.706 1.000 49.723 227 LYS B CA 1
ATOM 6087 C C . LYS B 1 227 ? 42.472 24.224 20.667 1.000 52.183 227 LYS B C 1
ATOM 6088 O O . LYS B 1 227 ? 43.460 23.516 20.324 1.000 45.575 227 LYS B O 1
ATOM 6094 N N . LYS B 1 228 ? 42.528 25.534 20.953 1.000 54.013 228 LYS B N 1
ATOM 6095 C CA . LYS B 1 228 ? 43.751 26.317 21.307 1.000 54.839 228 LYS B CA 1
ATOM 6096 C C . LYS B 1 228 ? 44.575 25.471 22.286 1.000 47.357 228 LYS B C 1
ATOM 6097 O O . LYS B 1 228 ? 43.991 24.971 23.243 1.000 47.492 228 LYS B O 1
ATOM 6103 N N . THR B 1 229 ? 45.868 25.270 22.020 1.000 56.105 229 THR B N 1
ATOM 6104 C CA . THR B 1 229 ? 46.767 24.344 22.772 1.000 59.839 229 THR B CA 1
ATOM 6105 C C . THR B 1 229 ? 47.496 25.097 23.896 1.000 62.778 229 THR B C 1
ATOM 6106 O O . THR B 1 229 ? 47.311 26.335 23.962 1.000 63.586 229 THR B O 1
ATOM 6110 N N . ASP B 1 283 ? 21.626 16.263 43.001 1.000 88.426 283 ASP B N 1
ATOM 6111 C CA . ASP B 1 283 ? 21.806 14.793 42.856 1.000 88.725 283 ASP B CA 1
ATOM 6112 C C . ASP B 1 283 ? 23.273 14.498 42.500 1.000 85.461 283 ASP B C 1
ATOM 6113 O O . ASP B 1 283 ? 23.583 14.355 41.304 1.000 81.274 283 ASP B O 1
ATOM 6118 N N . ASP B 1 284 ? 24.143 14.487 43.517 1.000 84.344 284 ASP B N 1
ATOM 6119 C CA . ASP B 1 284 ? 25.492 13.850 43.509 1.000 88.684 284 ASP B CA 1
ATOM 6120 C C . ASP B 1 284 ? 25.567 12.851 44.683 1.000 86.707 284 ASP B C 1
ATOM 6121 O O . ASP B 1 284 ? 26.660 12.291 44.953 1.000 72.029 284 ASP B O 1
ATOM 6126 N N . GLU B 1 285 ? 24.434 12.622 45.357 1.000 87.393 285 GLU B N 1
ATOM 6127 C CA . GLU B 1 285 ? 24.164 11.384 46.134 1.000 85.939 285 GLU B CA 1
ATOM 6128 C C . GLU B 1 285 ? 24.591 10.198 45.264 1.000 84.225 285 GLU B C 1
ATOM 6129 O O . GLU B 1 285 ? 25.404 9.354 45.715 1.000 86.142 285 GLU B O 1
ATOM 6135 N N . GLU B 1 286 ? 24.086 10.180 44.030 1.000 75.292 286 GLU B N 1
ATOM 6136 C CA . GLU B 1 286 ? 24.265 9.063 43.072 1.000 74.053 286 GLU B CA 1
ATOM 6137 C C . GLU B 1 286 ? 25.712 9.076 42.539 1.000 62.353 286 GLU B C 1
ATOM 6138 O O . GLU B 1 286 ? 26.153 8.015 42.106 1.000 54.209 286 GLU B O 1
ATOM 6144 N N . GLU B 1 287 ? 26.471 10.178 42.641 1.000 57.009 287 GLU B N 1
ATOM 6145 C CA . GLU B 1 287 ? 27.921 10.169 42.284 1.000 53.333 287 GLU B CA 1
ATOM 6146 C C . GLU B 1 287 ? 28.726 9.297 43.263 1.000 46.936 287 GLU B C 1
ATOM 6147 O O . GLU B 1 287 ? 29.558 8.501 42.757 1.000 39.504 287 GLU B O 1
ATOM 6153 N N . ASP B 1 288 ? 28.525 9.381 44.589 1.000 36.261 288 ASP B N 1
ATOM 6154 C CA . ASP B 1 288 ? 29.276 8.457 45.503 1.000 35.362 288 ASP B CA 1
ATOM 6155 C C . ASP B 1 288 ? 28.844 6.996 45.265 1.000 30.261 288 ASP B C 1
ATOM 6156 O O . ASP B 1 288 ? 29.699 6.100 45.344 1.000 24.342 288 ASP B O 1
ATOM 6161 N N . ASP B 1 289 ? 27.564 6.738 45.023 1.000 29.369 289 ASP B N 1
ATOM 6162 C CA . ASP B 1 289 ? 27.082 5.362 44.758 1.000 29.806 289 ASP B CA 1
ATOM 6163 C C . ASP B 1 289 ? 27.860 4.747 43.580 1.000 30.697 289 ASP B C 1
ATOM 6164 O O . ASP B 1 289 ? 28.178 3.537 43.627 1.000 25.332 289 ASP B O 1
ATOM 6169 N N . PHE B 1 290 ? 28.159 5.528 42.539 1.000 30.387 290 PHE B N 1
ATOM 6170 C CA . PHE B 1 290 ? 28.984 5.040 41.408 1.000 30.869 290 PHE B CA 1
ATOM 6171 C C . PHE B 1 290 ? 30.340 4.541 41.932 1.000 31.122 290 PHE B C 1
ATOM 6172 O O . PHE B 1 290 ? 30.838 3.500 41.482 1.000 25.003 290 PHE B O 1
ATOM 6180 N N . VAL B 1 291 ? 30.966 5.272 42.853 1.000 28.267 291 VAL B N 1
ATOM 6181 C CA . VAL B 1 291 ? 32.288 4.872 43.419 1.000 27.026 291 VAL B CA 1
ATOM 6182 C C . VAL B 1 291 ? 32.147 3.567 44.206 1.000 24.982 291 VAL B C 1
ATOM 6183 O O . VAL B 1 291 ? 33.058 2.736 44.148 1.000 28.920 291 VAL B O 1
ATOM 6187 N N . TYR B 1 292 ? 31.053 3.390 44.935 1.000 22.369 292 TYR B N 1
ATOM 6188 C CA . TYR B 1 292 ? 30.831 2.195 45.782 1.000 23.740 292 TYR B CA 1
ATOM 6189 C C . TYR B 1 292 ? 30.679 0.959 44.884 1.000 25.412 292 TYR B C 1
ATOM 6190 O O . TYR B 1 292 ? 31.325 -0.056 45.164 1.000 22.079 292 TYR B O 1
ATOM 6199 N N . PHE B 1 293 ? 29.911 1.067 43.783 1.000 26.359 293 PHE B N 1
ATOM 6200 C CA . PHE B 1 293 ? 29.683 -0.061 42.837 1.000 25.615 293 PHE B CA 1
ATOM 6201 C C . PHE B 1 293 ? 31.010 -0.412 42.128 1.000 25.569 293 PHE B C 1
ATOM 6202 O O . PHE B 1 293 ? 31.200 -1.615 41.791 1.000 28.399 293 PHE B O 1
ATOM 6210 N N . ASN B 1 294 ? 31.956 0.516 42.045 1.000 29.474 294 ASN B N 1
ATOM 6211 C CA . ASN B 1 294 ? 33.317 0.300 41.485 1.000 31.644 294 ASN B CA 1
ATOM 6212 C C . ASN B 1 294 ? 34.336 -0.218 42.514 1.000 32.439 294 ASN B C 1
ATOM 6213 O O . ASN B 1 294 ? 35.523 -0.345 42.150 1.000 32.869 294 ASN B O 1
ATOM 6218 N N . PHE B 1 295 ? 33.937 -0.585 43.732 1.000 27.033 295 PHE B N 1
ATOM 6219 C CA . PHE B 1 295 ? 34.896 -0.988 44.804 1.000 25.001 295 PHE B CA 1
ATOM 6220 C C . PHE B 1 295 ? 35.772 -2.191 44.425 1.000 28.885 295 PHE B C 1
ATOM 6221 O O . PHE B 1 295 ? 36.764 -2.428 45.104 1.000 26.522 295 PHE B O 1
ATOM 6229 N N . ASN B 1 296 ? 35.369 -3.029 43.477 1.000 30.704 296 ASN B N 1
ATOM 6230 C CA . ASN B 1 296 ? 36.155 -4.257 43.215 1.000 34.506 296 ASN B CA 1
ATOM 6231 C C . ASN B 1 296 ? 36.993 -4.126 41.934 1.000 38.789 296 ASN B C 1
ATOM 6232 O O . ASN B 1 296 ? 37.641 -5.105 41.586 1.000 38.621 296 ASN B O 1
ATOM 6237 N N . LYS B 1 297 ? 37.019 -2.971 41.280 1.000 44.045 297 LYS B N 1
ATOM 6238 C CA . LYS B 1 297 ? 37.616 -2.858 39.920 1.000 56.049 297 LYS B CA 1
ATOM 6239 C C . LYS B 1 297 ? 39.148 -2.979 39.987 1.000 59.292 297 LYS B C 1
ATOM 6240 O O . LYS B 1 297 ? 39.721 -2.736 41.067 1.000 51.133 297 LYS B O 1
ATOM 6246 N N . GLU B 1 298 ? 39.757 -3.393 38.865 1.000 71.897 298 GLU B N 1
ATOM 6247 C CA . GLU B 1 298 ? 41.216 -3.647 38.689 1.000 80.295 298 GLU B CA 1
ATOM 6248 C C . GLU B 1 298 ? 41.998 -2.373 39.043 1.000 74.166 298 GLU B C 1
ATOM 6249 O O . GLU B 1 298 ? 42.641 -2.384 40.110 1.000 69.039 298 GLU B O 1
ATOM 6255 N N . ASN B 1 303 ? 50.436 -2.006 34.586 1.000 81.875 303 ASN B N 1
ATOM 6256 C CA . ASN B 1 303 ? 51.001 -2.166 33.217 1.000 85.007 303 ASN B CA 1
ATOM 6257 C C . ASN B 1 303 ? 50.671 -3.588 32.735 1.000 87.133 303 ASN B C 1
ATOM 6258 O O . ASN B 1 303 ? 51.580 -4.260 32.204 1.000 84.650 303 ASN B O 1
ATOM 6263 N N . LYS B 1 304 ? 49.418 -4.021 32.942 1.000 89.553 304 LYS B N 1
ATOM 6264 C CA . LYS B 1 304 ? 48.894 -5.388 32.645 1.000 82.325 304 LYS B CA 1
ATOM 6265 C C . LYS B 1 304 ? 49.743 -6.012 31.538 1.000 81.036 304 LYS B C 1
ATOM 6266 O O . LYS B 1 304 ? 50.433 -7.018 31.820 1.000 75.553 304 LYS B O 1
ATOM 6272 N N . ASN B 1 305 ? 49.689 -5.422 30.336 1.000 79.805 305 ASN B N 1
ATOM 6273 C CA . ASN B 1 305 ? 50.632 -5.687 29.212 1.000 75.847 305 ASN B CA 1
ATOM 6274 C C . ASN B 1 305 ? 51.552 -4.466 29.090 1.000 80.965 305 ASN B C 1
ATOM 6275 O O . ASN B 1 305 ? 51.048 -3.330 29.348 1.000 73.138 305 ASN B O 1
ATOM 6280 N N . SER B 1 306 ? 52.814 -4.697 28.694 1.000 76.403 306 SER B N 1
ATOM 6281 C CA . SER B 1 306 ? 53.968 -3.750 28.760 1.000 79.472 306 SER B CA 1
ATOM 6282 C C . SER B 1 306 ? 53.789 -2.591 27.765 1.000 82.603 306 SER B C 1
ATOM 6283 O O . SER B 1 306 ? 54.716 -2.335 26.967 1.000 79.687 306 SER B O 1
ATOM 6286 N N . ILE B 1 307 ? 52.636 -1.916 27.842 1.000 85.885 307 ILE B N 1
ATOM 6287 C CA . ILE B 1 307 ? 52.182 -0.805 26.954 1.000 86.266 307 ILE B CA 1
ATOM 6288 C C . ILE B 1 307 ? 52.063 0.433 27.856 1.000 82.865 307 ILE B C 1
ATOM 6289 O O . ILE B 1 307 ? 51.375 0.332 28.891 1.000 86.747 307 ILE B O 1
ATOM 6294 N N . HIS B 1 308 ? 52.745 1.532 27.524 1.000 80.521 308 HIS B N 1
ATOM 6295 C CA . HIS B 1 308 ? 52.828 2.757 28.374 1.000 84.464 308 HIS B CA 1
ATOM 6296 C C . HIS B 1 308 ? 51.627 3.668 28.099 1.000 93.047 308 HIS B C 1
ATOM 6297 O O . HIS B 1 308 ? 50.841 3.418 27.182 1.000 88.018 308 HIS B O 1
ATOM 6304 N N . PRO B 1 309 ? 51.419 4.738 28.907 1.000 102.215 309 PRO B N 1
ATOM 6305 C CA . PRO B 1 309 ? 50.318 5.678 28.673 1.000 99.121 309 PRO B CA 1
ATOM 6306 C C . PRO B 1 309 ? 50.602 6.604 27.476 1.000 91.956 309 PRO B C 1
ATOM 6307 O O . PRO B 1 309 ? 49.810 6.626 26.533 1.000 85.495 309 PRO B O 1
ATOM 6311 N N . ASN B 1 310 ? 51.742 7.306 27.551 1.000 76.649 310 ASN B N 1
ATOM 6312 C CA . ASN B 1 310 ? 52.263 8.297 26.571 1.000 72.874 310 ASN B CA 1
ATOM 6313 C C . ASN B 1 310 ? 52.377 7.660 25.185 1.000 60.521 310 ASN B C 1
ATOM 6314 O O . ASN B 1 310 ? 52.533 8.415 24.210 1.000 58.500 310 ASN B O 1
ATOM 6319 N N . ASP B 1 311 ? 52.378 6.325 25.117 1.000 54.896 311 ASP B N 1
ATOM 6320 C CA . ASP B 1 311 ? 52.235 5.544 23.860 1.000 56.005 311 ASP B CA 1
ATOM 6321 C C . ASP B 1 311 ? 50.971 6.013 23.105 1.000 54.958 311 ASP B C 1
ATOM 6322 O O . ASP B 1 311 ? 51.060 6.146 21.887 1.000 50.987 311 ASP B O 1
ATOM 6327 N N . PHE B 1 312 ? 49.843 6.278 23.793 1.000 51.525 312 PHE B N 1
ATOM 6328 C CA . PHE B 1 312 ? 48.556 6.657 23.149 1.000 53.062 312 PHE B CA 1
ATOM 6329 C C . PHE B 1 312 ? 48.154 8.086 23.529 1.000 52.535 312 PHE B C 1
ATOM 6330 O O . PHE B 1 312 ? 46.987 8.295 23.911 1.000 41.108 312 PHE B O 1
ATOM 6338 N N . GLN B 1 313 ? 49.091 9.025 23.357 1.000 49.704 313 GLN B N 1
ATOM 6339 C CA . GLN B 1 313 ? 48.961 10.450 23.732 1.000 49.274 313 GLN B CA 1
ATOM 6340 C C . GLN B 1 313 ? 47.766 11.044 22.992 1.000 40.881 313 GLN B C 1
ATOM 6341 O O . GLN B 1 313 ? 46.828 11.498 23.649 1.000 35.716 313 GLN B O 1
ATOM 6347 N N . ILE B 1 314 ? 47.823 11.055 21.668 1.000 34.900 314 ILE B N 1
ATOM 6348 C CA . ILE B 1 314 ? 46.774 11.713 20.843 1.000 33.894 314 ILE B CA 1
ATOM 6349 C C . ILE B 1 314 ? 45.448 10.963 21.030 1.000 35.490 314 ILE B C 1
ATOM 6350 O O . ILE B 1 314 ? 44.434 11.609 21.210 1.000 33.248 314 ILE B O 1
ATOM 6355 N N . TYR B 1 315 ? 45.488 9.630 21.083 1.000 32.177 315 TYR B N 1
ATOM 6356 C CA . TYR B 1 315 ? 44.297 8.758 21.189 1.000 30.795 315 TYR B CA 1
ATOM 6357 C C . TYR B 1 315 ? 43.573 9.104 22.485 1.000 33.157 315 TYR B C 1
ATOM 6358 O O . TYR B 1 315 ? 42.333 9.269 22.466 1.000 30.432 315 TYR B O 1
ATOM 6367 N N . ASN B 1 316 ? 44.319 9.253 23.579 1.000 32.981 316 ASN B N 1
ATOM 6368 C CA . ASN B 1 316 ? 43.698 9.450 24.918 1.000 34.660 316 ASN B CA 1
ATOM 6369 C C . ASN B 1 316 ? 43.414 10.939 25.155 1.000 34.890 316 ASN B C 1
ATOM 6370 O O . ASN B 1 316 ? 42.725 11.237 26.121 1.000 39.208 316 ASN B O 1
ATOM 6375 N N . SER B 1 317 ? 43.891 11.822 24.290 1.000 34.940 317 SER B N 1
ATOM 6376 C CA . SER B 1 317 ? 43.687 13.288 24.402 1.000 40.119 317 SER B CA 1
ATOM 6377 C C . SER B 1 317 ? 42.346 13.696 23.777 1.000 42.891 317 SER B C 1
ATOM 6378 O O . SER B 1 317 ? 41.981 14.859 23.925 1.000 47.347 317 SER B O 1
ATOM 6381 N N . LEU B 1 318 ? 41.680 12.824 23.018 1.000 36.567 318 LEU B N 1
ATOM 6382 C CA . LEU B 1 318 ? 40.408 13.197 22.351 1.000 36.942 318 LEU B CA 1
ATOM 6383 C C . LEU B 1 318 ? 39.311 13.028 23.389 1.000 35.802 318 LEU B C 1
ATOM 6384 O O . LEU B 1 318 ? 39.412 12.106 24.166 1.000 34.539 318 LEU B O 1
ATOM 6389 N N . LYS B 1 319 ? 38.330 13.919 23.426 1.000 35.081 319 LYS B N 1
ATOM 6390 C CA . LYS B 1 319 ? 37.202 13.808 24.384 1.000 37.182 319 LYS B CA 1
ATOM 6391 C C . LYS B 1 319 ? 36.097 12.961 23.738 1.000 32.068 319 LYS B C 1
ATOM 6392 O O . LYS B 1 319 ? 35.742 11.935 24.280 1.000 35.221 319 LYS B O 1
ATOM 6398 N N . TYR B 1 320 ? 35.608 13.381 22.582 1.000 31.165 320 TYR B N 1
ATOM 6399 C CA . TYR B 1 320 ? 34.529 12.691 21.840 1.000 31.571 320 TYR B CA 1
ATOM 6400 C C . TYR B 1 320 ? 35.140 12.025 20.593 1.000 29.179 320 TYR B C 1
ATOM 6401 O O . TYR B 1 320 ? 35.709 12.725 19.753 1.000 29.840 320 TYR B O 1
ATOM 6410 N N . LYS B 1 321 ? 35.039 10.705 20.532 1.000 27.447 321 LYS B N 1
ATOM 6411 C CA . LYS B 1 321 ? 35.590 9.850 19.449 1.000 29.060 321 LYS B CA 1
ATOM 6412 C C . LYS B 1 321 ? 34.407 9.086 18.870 1.000 24.256 321 LYS B C 1
ATOM 6413 O O . LYS B 1 321 ? 34.274 7.895 19.131 1.000 25.674 321 LYS B O 1
ATOM 6419 N N . TYR B 1 322 ? 33.544 9.790 18.159 1.000 24.182 322 TYR B N 1
ATOM 6420 C CA . TYR B 1 322 ? 32.274 9.204 17.665 1.000 26.866 322 TYR B CA 1
ATOM 6421 C C . TYR B 1 322 ? 32.446 8.688 16.226 1.000 22.181 322 TYR B C 1
ATOM 6422 O O . TYR B 1 322 ? 31.514 8.103 15.699 1.000 22.136 322 TYR B O 1
ATOM 6431 N N . HIS B 1 323 ? 33.542 9.018 15.571 1.000 19.255 323 HIS B N 1
ATOM 6432 C CA . HIS B 1 323 ? 33.824 8.546 14.194 1.000 19.424 323 HIS B CA 1
ATOM 6433 C C . HIS B 1 323 ? 33.782 7.018 14.224 1.000 18.241 323 HIS B C 1
ATOM 6434 O O . HIS B 1 323 ? 34.359 6.412 15.130 1.000 15.534 323 HIS B O 1
ATOM 6441 N N . PRO B 1 324 ? 33.065 6.339 13.297 1.000 18.520 324 PRO B N 1
ATOM 6442 C CA . PRO B 1 324 ? 32.894 4.884 13.383 1.000 18.485 324 PRO B CA 1
ATOM 6443 C C . PRO B 1 324 ? 34.193 4.086 13.221 1.000 17.784 324 PRO B C 1
ATOM 6444 O O . PRO B 1 324 ? 34.243 2.949 13.646 1.000 19.194 324 PRO B O 1
ATOM 6448 N N . GLU B 1 325 ? 35.251 4.702 12.704 1.000 19.421 325 GLU B N 1
ATOM 6449 C CA . GLU B 1 325 ? 36.574 4.034 12.655 1.000 18.969 325 GLU B CA 1
ATOM 6450 C C . GLU B 1 325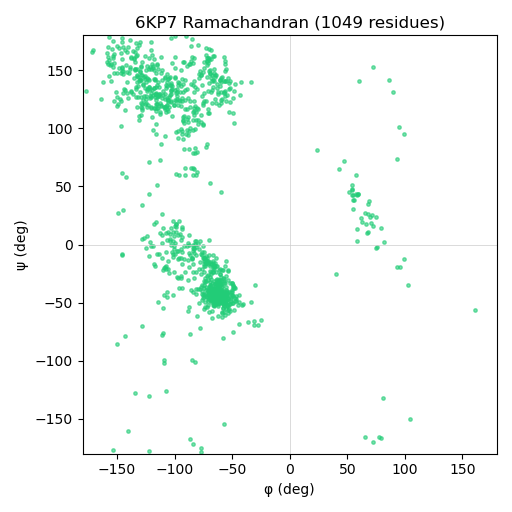 ? 37.009 3.709 14.070 1.000 20.286 325 GLU B C 1
ATOM 6451 O O . GLU B 1 325 ? 37.740 2.711 14.264 1.000 17.347 325 GLU B O 1
ATOM 6457 N N . TYR B 1 326 ? 36.519 4.446 15.077 1.000 20.854 326 TYR B N 1
ATOM 6458 C CA . TYR B 1 326 ? 36.894 4.156 16.484 1.000 21.363 326 TYR B CA 1
ATOM 6459 C C . TYR B 1 326 ? 36.345 2.807 16.935 1.000 18.939 326 TYR B C 1
ATOM 6460 O O . 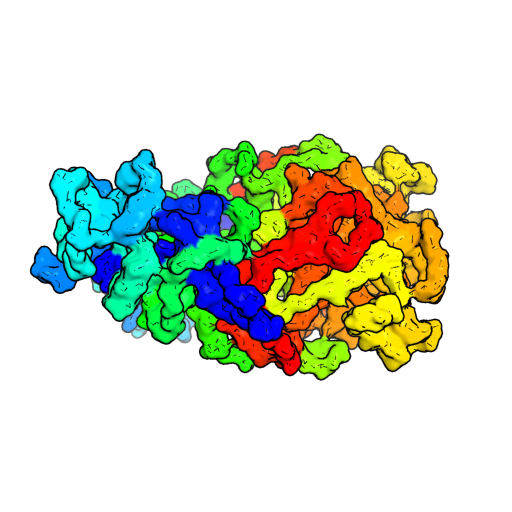TYR B 1 326 ? 36.858 2.258 17.894 1.000 22.007 326 TYR B O 1
ATOM 6469 N N . GLN B 1 327 ? 35.335 2.247 16.286 1.000 20.882 327 GLN B N 1
ATOM 6470 C CA . GLN B 1 327 ? 34.903 0.894 16.711 1.000 21.010 327 GLN B CA 1
ATOM 6471 C C . GLN B 1 327 ? 36.027 -0.117 16.445 1.000 21.884 327 GLN B C 1
ATOM 6472 O O . GLN B 1 327 ? 36.271 -0.945 17.307 1.000 23.880 327 GLN B O 1
ATOM 6478 N N . TYR B 1 328 ? 36.789 0.073 15.385 1.000 19.355 328 TYR B N 1
ATOM 6479 C CA . TYR B 1 328 ? 37.994 -0.747 15.107 1.000 19.451 328 TYR B CA 1
ATOM 6480 C C . TYR B 1 328 ? 39.116 -0.380 16.087 1.000 19.267 328 TYR B C 1
ATOM 6481 O O . TYR B 1 328 ? 39.636 -1.295 16.760 1.000 19.200 328 TYR B O 1
ATOM 6490 N N . LEU B 1 329 ? 39.469 0.904 16.174 1.000 20.569 329 LEU B N 1
ATOM 6491 C CA . LEU B 1 329 ? 40.626 1.413 16.957 1.000 21.311 329 LEU B CA 1
ATOM 6492 C C . LEU B 1 329 ? 40.430 1.103 18.429 1.000 21.712 329 LEU B C 1
ATOM 6493 O O . LEU B 1 329 ? 41.421 0.738 19.073 1.000 21.092 329 LEU B O 1
ATOM 6498 N N . ASN B 1 330 ? 39.191 1.208 18.946 1.000 21.184 330 ASN B N 1
ATOM 6499 C CA . ASN B 1 330 ? 38.924 0.947 20.378 1.000 19.380 330 ASN B CA 1
ATOM 6500 C C . ASN B 1 330 ? 39.138 -0.527 20.682 1.000 18.349 330 ASN B C 1
ATOM 6501 O O . ASN B 1 330 ? 39.496 -0.856 21.797 1.000 16.748 330 ASN B O 1
ATOM 6506 N N . ILE B 1 331 ? 38.863 -1.429 19.740 1.000 19.317 331 ILE B N 1
ATOM 6507 C CA . ILE B 1 331 ? 39.118 -2.880 19.967 1.000 18.607 331 ILE B CA 1
ATOM 6508 C C . ILE B 1 331 ? 40.642 -3.118 20.016 1.000 17.203 331 ILE B C 1
ATOM 6509 O O . ILE B 1 331 ? 41.092 -3.896 20.836 1.000 17.955 331 ILE B O 1
ATOM 6514 N N . ILE B 1 332 ? 41.396 -2.554 19.098 1.000 18.751 332 ILE B N 1
ATOM 6515 C CA . ILE B 1 332 ? 42.888 -2.652 19.153 1.000 22.325 332 ILE B CA 1
ATOM 6516 C C . ILE B 1 332 ? 43.357 -2.155 20.529 1.000 20.906 332 ILE B C 1
ATOM 6517 O O . ILE B 1 332 ? 44.060 -2.884 21.196 1.000 22.309 332 ILE B O 1
ATOM 6522 N N . TYR B 1 333 ? 42.855 -1.007 20.994 1.000 21.770 333 TYR B N 1
ATOM 6523 C CA . TYR B 1 333 ? 43.277 -0.445 22.306 1.000 22.343 333 TYR B CA 1
ATOM 6524 C C . TYR B 1 333 ? 42.912 -1.423 23.406 1.000 21.789 333 TYR B C 1
ATOM 6525 O O . TYR B 1 333 ? 43.742 -1.673 24.268 1.000 22.373 333 TYR B O 1
ATOM 6534 N N . ASP B 1 334 ? 41.691 -1.972 23.368 1.000 20.448 334 ASP B N 1
ATOM 6535 C CA . ASP B 1 334 ? 41.228 -2.929 24.394 1.000 19.769 334 ASP B CA 1
ATOM 6536 C C . ASP B 1 334 ? 42.139 -4.160 24.440 1.000 20.266 334 ASP B C 1
ATOM 6537 O O . ASP B 1 334 ? 42.396 -4.706 25.533 1.000 22.093 334 ASP B O 1
ATOM 6542 N N . ILE B 1 335 ? 42.488 -4.705 23.295 1.000 20.451 335 ILE B N 1
ATOM 6543 C CA . ILE B 1 335 ? 43.364 -5.910 23.240 1.000 20.936 335 ILE B CA 1
ATOM 6544 C C . ILE B 1 335 ? 44.779 -5.519 23.726 1.000 21.791 335 ILE B C 1
ATOM 6545 O O . ILE B 1 335 ? 45.399 -6.304 24.430 1.000 23.194 335 ILE B O 1
ATOM 6550 N N . MET B 1 336 ? 45.310 -4.390 23.284 1.000 23.176 336 MET B N 1
ATOM 6551 C CA . MET B 1 336 ? 46.651 -3.959 23.750 1.000 28.421 336 MET B CA 1
ATOM 6552 C C . MET B 1 336 ? 46.657 -3.763 25.271 1.000 28.530 336 MET B C 1
ATOM 6553 O O . MET B 1 336 ? 47.557 -4.323 25.931 1.000 27.119 336 MET B O 1
ATOM 6558 N N . MET B 1 337 ? 45.613 -3.162 25.836 1.000 29.987 337 MET B N 1
ATOM 6559 C CA . MET B 1 337 ? 45.587 -2.852 27.286 1.000 28.948 337 MET B CA 1
ATOM 6560 C C . MET B 1 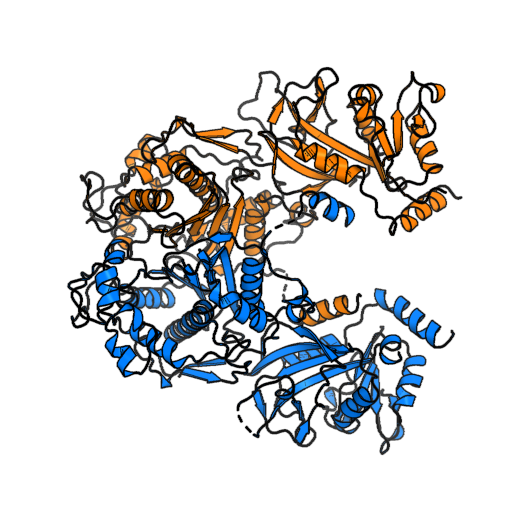337 ? 45.230 -4.098 28.111 1.000 32.629 337 MET B C 1
ATOM 6561 O O . MET B 1 337 ? 45.790 -4.230 29.224 1.000 28.399 337 MET B O 1
ATOM 6566 N N . ASN B 1 338 ? 44.302 -4.944 27.637 1.000 26.731 338 ASN B N 1
ATOM 6567 C CA . ASN B 1 338 ? 43.592 -5.948 28.474 1.000 27.214 338 ASN B CA 1
ATOM 6568 C C . ASN B 1 338 ? 43.735 -7.368 27.904 1.000 26.748 338 ASN B C 1
ATOM 6569 O O . ASN B 1 338 ? 43.233 -8.268 28.545 1.000 24.235 338 ASN B O 1
ATOM 6574 N N . GLY B 1 339 ? 44.385 -7.536 26.750 1.000 26.651 339 GLY B N 1
ATOM 6575 C CA . GLY B 1 339 ? 44.407 -8.811 26.017 1.000 28.789 339 GLY B CA 1
ATOM 6576 C C . GLY B 1 339 ? 45.236 -9.858 26.735 1.000 27.211 339 GLY B C 1
ATOM 6577 O O . GLY B 1 339 ? 46.102 -9.476 27.551 1.000 31.418 339 GLY B O 1
ATOM 6578 N N . ASN B 1 340 ? 45.014 -11.127 26.409 1.000 22.575 340 ASN B N 1
ATOM 6579 C CA . ASN B 1 340 ? 45.701 -12.290 27.011 1.000 22.989 340 ASN B CA 1
ATOM 6580 C C . ASN B 1 340 ? 46.900 -12.606 26.137 1.000 27.296 340 ASN B C 1
ATOM 6581 O O . ASN B 1 340 ? 46.740 -12.707 24.882 1.000 23.211 340 ASN B O 1
ATOM 6586 N N . LYS B 1 341 ? 48.069 -12.772 26.758 1.000 27.532 341 LYS B N 1
ATOM 6587 C CA . LYS B 1 341 ? 49.300 -13.214 26.062 1.000 32.909 341 LYS B CA 1
ATOM 6588 C C . LYS B 1 341 ? 49.148 -14.700 25.728 1.000 29.257 341 LYS B C 1
ATOM 6589 O O . LYS B 1 341 ? 48.909 -15.491 26.640 1.000 32.254 341 LYS B O 1
ATOM 6595 N N . GLN B 1 342 ? 49.280 -15.060 24.456 1.000 30.571 342 GLN B N 1
ATOM 6596 C CA . GLN B 1 342 ? 49.072 -16.458 24.015 1.000 32.762 342 GLN B CA 1
ATOM 6597 C C . GLN B 1 342 ? 50.046 -16.745 22.885 1.000 35.476 342 GLN B C 1
ATOM 6598 O O . GLN B 1 342 ? 50.376 -15.807 22.115 1.000 36.091 342 GLN B O 1
ATOM 6604 N N . SER B 1 343 ? 50.466 -18.003 22.794 1.000 39.729 343 SER B N 1
ATOM 6605 C CA . SER B 1 343 ? 51.190 -18.556 21.623 1.000 46.003 343 SER B CA 1
ATOM 6606 C C . SER B 1 343 ? 50.146 -18.854 20.554 1.000 54.806 343 SER B C 1
ATOM 6607 O O . SER B 1 343 ? 48.908 -18.806 20.864 1.000 47.516 343 SER B O 1
ATOM 6610 N N . ASP B 1 344 ? 50.590 -19.208 19.355 1.000 60.027 344 ASP B N 1
ATOM 6611 C CA . ASP B 1 344 ? 49.613 -19.683 18.345 1.000 61.660 344 ASP B CA 1
ATOM 6612 C C . ASP B 1 344 ? 50.325 -20.521 17.289 1.000 67.254 344 ASP B C 1
ATOM 6613 O O . ASP B 1 344 ? 51.602 -20.525 17.278 1.000 46.432 344 ASP B O 1
ATOM 6618 N N . ARG B 1 345 ? 49.477 -21.158 16.461 1.000 72.098 345 ARG B N 1
ATOM 6619 C CA . ARG B 1 345 ? 49.778 -21.937 15.228 1.000 68.693 345 ARG B CA 1
ATOM 6620 C C . ARG B 1 345 ? 50.984 -21.317 14.521 1.000 63.454 345 ARG B C 1
ATOM 6621 O O . ARG B 1 345 ? 51.910 -22.068 14.216 1.000 54.213 345 ARG B O 1
ATOM 6629 N N . THR B 1 346 ? 50.966 -19.988 14.319 1.000 67.531 346 THR B N 1
ATOM 6630 C CA . THR B 1 346 ? 51.971 -19.201 13.542 1.000 59.733 346 THR B CA 1
ATOM 6631 C C . THR B 1 346 ? 53.320 -19.070 14.287 1.000 54.322 346 THR B C 1
ATOM 6632 O O . THR B 1 346 ? 54.252 -18.602 13.629 1.000 54.664 346 THR B O 1
ATOM 6636 N N . GLY B 1 347 ? 53.402 -19.338 15.606 1.000 54.789 347 GLY B N 1
ATOM 6637 C CA . GLY B 1 347 ? 54.641 -19.263 16.426 1.000 54.864 347 GLY B CA 1
ATOM 6638 C C . GLY B 1 347 ? 55.058 -17.866 16.927 1.000 57.810 347 GLY B C 1
ATOM 6639 O O . GLY B 1 347 ? 56.109 -17.792 17.600 1.000 58.624 347 GLY B O 1
ATOM 6640 N N . VAL B 1 348 ? 54.293 -16.789 16.663 1.000 59.580 348 VAL B N 1
ATOM 6641 C CA . VAL B 1 348 ? 54.708 -15.354 16.855 1.000 55.163 348 VAL B CA 1
ATOM 6642 C C . VAL B 1 348 ? 54.251 -14.808 18.230 1.000 45.385 348 VAL B C 1
ATOM 6643 O O . VAL B 1 348 ? 54.842 -13.852 18.738 1.000 40.305 348 VAL B O 1
ATOM 6647 N N . GLY B 1 349 ? 53.180 -15.338 18.814 1.000 42.884 349 GLY B N 1
ATOM 6648 C CA . GLY B 1 349 ? 52.567 -14.729 20.010 1.000 38.569 349 GLY B CA 1
ATOM 6649 C C . GLY B 1 349 ? 51.546 -13.644 19.650 1.000 31.044 349 GLY B C 1
ATOM 6650 O O . GLY B 1 349 ? 51.740 -12.878 18.693 1.000 25.680 349 GLY B O 1
ATOM 6651 N N . VAL B 1 350 ? 50.455 -13.586 20.399 1.000 29.054 350 VAL B N 1
ATOM 6652 C CA . VAL B 1 350 ? 49.395 -12.572 20.173 1.000 26.678 350 VAL B CA 1
ATOM 6653 C C . VAL B 1 350 ? 49.050 -12.023 21.533 1.000 22.392 350 VAL B C 1
ATOM 6654 O O . VAL B 1 350 ? 49.340 -12.670 22.500 1.000 19.651 350 VAL B O 1
ATOM 6658 N N . LEU B 1 351 ? 48.346 -10.905 21.531 1.000 20.229 351 LEU B N 1
ATOM 6659 C CA . LEU B 1 351 ? 47.405 -10.549 22.599 1.000 21.818 351 LEU B CA 1
ATOM 6660 C C . LEU B 1 351 ? 46.020 -10.924 22.047 1.000 20.721 351 LEU B C 1
ATOM 6661 O O . LEU B 1 351 ? 45.736 -10.577 20.882 1.000 21.420 351 LEU B O 1
ATOM 6666 N N . SER B 1 352 ? 45.198 -11.604 22.818 1.000 20.654 352 SER B N 1
ATOM 6667 C CA . SER B 1 352 ? 43.860 -12.040 22.340 1.000 21.734 352 SER B CA 1
ATOM 6668 C C . SER B 1 352 ? 42.794 -11.710 23.370 1.000 21.339 352 SER B C 1
ATOM 6669 O O . SER B 1 352 ? 43.098 -11.608 24.593 1.000 19.132 352 SER B O 1
ATOM 6672 N N . LYS B 1 353 ? 41.596 -11.487 22.861 1.000 19.048 353 LYS B N 1
ATOM 6673 C CA . LYS B 1 353 ? 40.338 -11.455 23.623 1.000 20.771 353 LYS B CA 1
ATOM 6674 C C . LYS B 1 353 ? 39.278 -12.138 22.766 1.000 20.037 353 LYS B C 1
ATOM 6675 O O . LYS B 1 353 ? 39.581 -12.439 21.627 1.000 18.743 353 LYS B O 1
ATOM 6681 N N . PHE B 1 354 ? 38.123 -12.398 23.354 1.000 18.056 354 PHE B N 1
ATOM 6682 C CA . PHE B 1 354 ? 37.073 -13.234 22.775 1.000 17.674 354 PHE B CA 1
ATOM 6683 C C . PHE B 1 354 ? 35.758 -12.463 22.825 1.000 16.177 354 PHE B C 1
ATOM 6684 O O . PHE B 1 354 ? 35.278 -12.214 23.937 1.000 17.398 354 PHE B O 1
ATOM 6692 N N . GLY B 1 355 ? 35.200 -12.154 21.667 1.000 17.286 355 GLY B N 1
ATOM 6693 C CA . GLY B 1 355 ? 33.818 -11.648 21.487 1.000 17.532 355 GLY B CA 1
ATOM 6694 C C . GLY B 1 355 ? 33.739 -10.149 21.418 1.000 17.776 355 GLY B C 1
ATOM 6695 O O . GLY B 1 355 ? 33.788 -9.511 22.472 1.000 18.721 355 GLY B O 1
ATOM 6696 N N . TYR B 1 356 ? 33.607 -9.589 20.222 1.000 16.912 356 TYR B N 1
ATOM 6697 C CA . TYR B 1 356 ? 33.375 -8.147 19.992 1.000 18.635 356 TYR B CA 1
ATOM 6698 C C . TYR B 1 356 ? 32.326 -8.021 18.886 1.000 20.026 356 TYR B C 1
ATOM 6699 O O . TYR B 1 356 ? 32.120 -8.992 18.137 1.000 15.652 356 TYR B O 1
ATOM 6708 N N . ILE B 1 357 ? 31.695 -6.861 18.785 1.000 19.762 357 ILE B N 1
ATOM 6709 C CA . ILE B 1 357 ? 30.747 -6.515 17.689 1.000 21.268 357 ILE B CA 1
ATOM 6710 C C . ILE B 1 357 ? 31.125 -5.129 17.216 1.000 20.510 357 ILE B C 1
ATOM 6711 O O . ILE B 1 357 ? 31.387 -4.241 18.083 1.000 19.876 357 ILE B O 1
ATOM 6716 N N . MET B 1 358 ? 31.206 -4.945 15.910 1.000 15.485 358 MET B N 1
ATOM 6717 C CA . MET B 1 358 ? 31.275 -3.611 15.311 1.000 16.974 358 MET B CA 1
ATOM 6718 C C . MET B 1 358 ? 30.037 -3.470 14.412 1.000 18.229 358 MET B C 1
ATOM 6719 O O . MET B 1 358 ? 29.564 -4.510 13.862 1.000 15.804 358 MET B O 1
ATOM 6724 N N . LYS B 1 359 ? 29.564 -2.244 14.220 1.000 16.656 359 LYS B N 1
ATOM 6725 C CA . LYS B 1 359 ? 28.410 -1.985 13.331 1.000 18.391 359 LYS B CA 1
ATOM 6726 C C . LYS B 1 359 ? 28.726 -0.749 12.534 1.000 18.033 359 LYS B C 1
ATOM 6727 O O . LYS B 1 359 ? 29.179 0.240 13.116 1.000 18.506 359 LYS B O 1
ATOM 6733 N N . PHE B 1 360 ? 28.522 -0.851 11.246 1.000 16.112 360 PHE B N 1
ATOM 6734 C CA . PHE B 1 360 ? 28.845 0.184 10.256 1.000 16.791 360 PHE B CA 1
ATOM 6735 C C . PHE B 1 360 ? 27.558 0.470 9.515 1.000 20.945 360 PHE B C 1
ATOM 6736 O O . PHE B 1 360 ? 26.913 -0.499 9.043 1.000 20.506 360 PHE B O 1
ATOM 6744 N N . ASP B 1 361 ? 27.253 1.759 9.377 1.000 21.054 361 ASP B N 1
ATOM 6745 C CA . ASP B 1 361 ? 26.017 2.246 8.732 1.000 19.898 361 ASP B CA 1
ATOM 6746 C C . ASP B 1 361 ? 26.348 2.507 7.277 1.000 19.638 361 ASP B C 1
ATOM 6747 O O . ASP B 1 361 ? 26.872 3.592 6.935 1.000 21.165 361 ASP B O 1
ATOM 6752 N N . LEU B 1 362 ? 26.077 1.515 6.433 1.000 18.448 362 LEU B N 1
ATOM 6753 C CA . LEU B 1 362 ? 26.425 1.614 5.008 1.000 19.339 362 LEU B CA 1
ATOM 6754 C C . LEU B 1 362 ? 25.504 2.628 4.309 1.000 18.965 362 LEU B C 1
ATOM 6755 O O . LEU B 1 362 ? 25.844 2.981 3.190 1.000 19.705 362 LEU B O 1
ATOM 6760 N N . SER B 1 363 ? 24.361 3.031 4.873 1.000 22.156 363 SER B N 1
ATOM 6761 C CA . SER B 1 363 ? 23.540 4.150 4.297 1.000 21.851 363 SER B CA 1
ATOM 6762 C C . SER B 1 363 ? 24.347 5.457 4.373 1.000 23.922 363 SER B C 1
ATOM 6763 O O . SER B 1 363 ? 24.084 6.361 3.568 1.000 24.572 363 SER B O 1
ATOM 6766 N N . GLN B 1 364 ? 25.324 5.577 5.279 1.000 22.087 364 GLN B N 1
ATOM 6767 C CA . GLN B 1 364 ? 25.958 6.887 5.570 1.000 24.582 364 GLN B CA 1
ATOM 6768 C C . GLN B 1 364 ? 27.396 6.944 5.058 1.000 25.272 364 GLN B C 1
ATOM 6769 O O . GLN B 1 364 ? 27.910 8.042 4.865 1.000 25.550 364 GLN B O 1
ATOM 6775 N N . TYR B 1 365 ? 28.053 5.807 4.844 1.000 20.563 365 TYR B N 1
ATOM 6776 C CA . TYR B 1 365 ? 29.463 5.805 4.424 1.000 18.491 365 TYR B CA 1
ATOM 6777 C C . TYR B 1 365 ? 29.857 4.368 4.032 1.000 18.848 365 TYR B C 1
ATOM 6778 O O . TYR B 1 365 ? 29.166 3.392 4.382 1.000 20.890 365 TYR B O 1
ATOM 6787 N N . PHE B 1 366 ? 31.007 4.273 3.399 1.000 20.270 366 PHE B N 1
ATOM 6788 C CA . PHE B 1 366 ? 31.719 3.003 3.161 1.000 19.213 366 PHE B CA 1
ATOM 6789 C C . PHE B 1 366 ? 32.883 2.939 4.124 1.000 18.235 366 PHE B C 1
ATOM 6790 O O . PHE B 1 366 ? 33.754 3.789 4.074 1.000 21.758 366 PHE B O 1
ATOM 6798 N N . PRO B 1 367 ? 32.944 1.947 5.036 1.000 18.856 367 PRO B N 1
ATOM 6799 C CA . PRO B 1 367 ? 33.913 1.996 6.124 1.000 17.664 367 PRO B CA 1
ATOM 6800 C C . PRO B 1 367 ? 35.275 1.427 5.736 1.000 20.300 367 PRO B C 1
ATOM 6801 O O . PRO B 1 367 ? 35.724 0.417 6.312 1.000 20.298 367 PRO B O 1
ATOM 6805 N N . LEU B 1 368 ? 35.929 2.113 4.823 1.000 20.124 368 LEU B N 1
ATOM 6806 C CA . LEU B 1 368 ? 37.325 1.790 4.474 1.000 21.280 368 LEU B CA 1
ATOM 6807 C C . LEU B 1 368 ? 38.242 2.577 5.398 1.000 21.915 368 LEU B C 1
ATOM 6808 O O . LEU B 1 368 ? 38.211 3.813 5.335 1.000 22.294 368 LEU B O 1
ATOM 6813 N N . LEU B 1 369 ? 39.024 1.907 6.225 1.000 21.066 369 LEU B N 1
ATOM 6814 C CA . LEU B 1 369 ? 39.876 2.571 7.240 1.000 22.864 369 LEU B CA 1
ATOM 6815 C C . LEU B 1 369 ? 40.637 3.727 6.602 1.000 22.611 369 LEU B C 1
ATOM 6816 O O . LEU B 1 369 ? 41.102 3.559 5.457 1.000 21.500 369 LEU B O 1
ATOM 6821 N N . THR B 1 370 ? 40.721 4.854 7.321 1.000 21.909 370 THR B N 1
ATOM 6822 C CA . THR B 1 370 ? 41.358 6.106 6.855 1.000 19.309 370 THR B CA 1
ATOM 6823 C C . THR B 1 370 ? 42.634 6.313 7.666 1.000 20.920 370 THR B C 1
ATOM 6824 O O . THR B 1 370 ? 43.441 7.154 7.257 1.000 25.199 370 THR B O 1
ATOM 6828 N N . THR B 1 371 ? 42.856 5.560 8.738 1.000 21.982 371 THR B N 1
ATOM 6829 C CA . THR B 1 371 ? 44.084 5.771 9.561 1.000 22.583 371 THR B CA 1
ATOM 6830 C C . THR B 1 371 ? 45.298 5.027 8.990 1.000 24.413 371 THR B C 1
ATOM 6831 O O . THR B 1 371 ? 46.384 5.090 9.608 1.000 25.692 371 THR B O 1
ATOM 6835 N N . LYS B 1 372 ? 45.102 4.321 7.892 1.000 24.505 372 LYS B N 1
ATOM 6836 C CA . LYS B 1 372 ? 46.204 3.856 6.997 1.000 25.689 372 LYS B CA 1
ATOM 6837 C C . LYS B 1 372 ? 45.627 3.689 5.593 1.000 28.159 372 LYS B C 1
ATOM 6838 O O . LYS B 1 372 ? 44.401 3.877 5.417 1.000 34.252 372 LYS B O 1
ATOM 6844 N N . LYS B 1 373 ? 46.466 3.374 4.609 1.000 27.797 373 LYS B N 1
ATOM 6845 C CA . LYS B 1 373 ? 46.002 3.237 3.208 1.000 27.704 373 LYS B CA 1
ATOM 6846 C C . LYS B 1 373 ? 45.619 1.775 2.994 1.000 24.512 373 LYS B C 1
ATOM 6847 O O . LYS B 1 373 ? 46.378 0.910 3.437 1.000 27.568 373 LYS B O 1
ATOM 6853 N N . LEU B 1 374 ? 44.466 1.521 2.411 1.000 23.575 374 LEU B N 1
ATOM 6854 C CA . LEU B 1 374 ? 44.021 0.162 2.036 1.000 24.191 374 LEU B CA 1
ATOM 6855 C C . LEU B 1 374 ? 43.750 0.147 0.536 1.000 26.268 374 LEU B C 1
ATOM 6856 O O . LEU B 1 374 ? 43.151 1.110 0.045 1.000 27.600 374 LEU B O 1
ATOM 6861 N N . PHE B 1 375 ? 44.106 -0.946 -0.126 1.000 24.414 375 PHE B N 1
ATOM 6862 C CA . PHE B 1 375 ? 43.785 -1.232 -1.544 1.000 26.311 375 PHE B CA 1
ATOM 6863 C C . PHE B 1 375 ? 42.686 -2.290 -1.627 1.000 24.545 375 PHE B C 1
ATOM 6864 O O . PHE B 1 375 ? 42.773 -3.251 -0.838 1.000 25.552 375 PHE B O 1
ATOM 6872 N N . LEU B 1 376 ? 41.769 -2.173 -2.583 1.000 22.037 376 LEU B N 1
ATOM 6873 C CA . LEU B 1 376 ? 40.588 -3.065 -2.717 1.000 24.505 376 LEU B CA 1
ATOM 6874 C C . LEU B 1 376 ? 40.575 -3.928 -3.993 1.000 21.995 376 LEU B C 1
ATOM 6875 O O . LEU B 1 376 ? 39.639 -4.683 -4.114 1.000 18.063 376 LEU B O 1
ATOM 6880 N N . ARG B 1 377 ? 41.462 -3.760 -4.983 1.000 20.500 377 ARG B N 1
ATOM 6881 C CA . ARG B 1 377 ? 41.293 -4.522 -6.251 1.000 20.219 377 ARG B CA 1
ATOM 6882 C C . ARG B 1 377 ? 41.333 -6.026 -5.916 1.000 17.989 377 ARG B C 1
ATOM 6883 O O . ARG B 1 377 ? 40.469 -6.755 -6.402 1.000 19.101 377 ARG B O 1
ATOM 6891 N N . GLY B 1 378 ? 42.325 -6.444 -5.144 1.000 18.375 378 GLY B N 1
ATOM 6892 C CA . GLY B 1 378 ? 42.517 -7.839 -4.717 1.000 19.675 378 GLY B CA 1
ATOM 6893 C C . GLY B 1 378 ? 41.286 -8.355 -3.995 1.000 20.345 378 GLY B C 1
ATOM 6894 O O . GLY B 1 378 ? 40.743 -9.419 -4.378 1.000 18.506 378 GLY B O 1
ATOM 6895 N N . ILE B 1 379 ? 40.796 -7.631 -2.994 1.000 19.398 379 ILE B N 1
ATOM 6896 C CA . ILE B 1 379 ? 39.659 -8.195 -2.238 1.000 21.396 379 ILE B CA 1
ATOM 6897 C C . ILE B 1 379 ? 38.393 -8.179 -3.113 1.000 19.405 379 ILE B C 1
ATOM 6898 O O . ILE B 1 379 ? 37.562 -9.096 -2.943 1.000 19.094 379 ILE B O 1
ATOM 6903 N N . ILE B 1 380 ? 38.234 -7.299 -4.099 1.000 17.035 380 ILE B N 1
ATOM 6904 C CA . ILE B 1 380 ? 37.031 -7.381 -4.973 1.000 17.164 380 ILE B CA 1
ATOM 6905 C C . ILE B 1 380 ? 37.186 -8.609 -5.887 1.000 17.919 380 ILE B C 1
ATOM 6906 O O . ILE B 1 380 ? 36.222 -9.332 -6.054 1.000 16.675 380 ILE B O 1
ATOM 6911 N N . GLU B 1 381 ? 38.357 -8.808 -6.489 1.000 18.831 381 GLU B N 1
ATOM 6912 C CA . GLU B 1 381 ? 38.622 -10.010 -7.350 1.000 20.024 381 GLU B CA 1
ATOM 6913 C C . GLU B 1 381 ? 38.329 -11.293 -6.544 1.000 17.003 381 GLU B C 1
ATOM 6914 O O . GLU B 1 381 ? 37.699 -12.232 -7.086 1.000 15.993 381 GLU B O 1
ATOM 6920 N N . GLU B 1 382 ? 38.753 -11.332 -5.288 1.000 17.269 382 GLU B N 1
ATOM 6921 C CA . GLU B 1 382 ? 38.535 -12.512 -4.387 1.000 17.352 382 GLU B CA 1
ATOM 6922 C C . GLU B 1 382 ? 37.034 -12.769 -4.252 1.000 18.834 382 GLU B C 1
ATOM 6923 O O . GLU B 1 382 ? 36.586 -13.894 -4.404 1.000 18.596 382 GLU B O 1
ATOM 6929 N N . LEU B 1 383 ? 36.244 -11.730 -4.052 1.000 18.847 383 LEU B N 1
ATOM 6930 C CA . LEU B 1 383 ? 34.789 -11.887 -3.860 1.000 18.602 383 LEU B CA 1
ATOM 6931 C C . LEU B 1 383 ? 34.176 -12.331 -5.180 1.000 17.431 383 LEU B C 1
ATOM 6932 O O . LEU B 1 383 ? 33.287 -13.174 -5.204 1.000 17.268 383 LEU B O 1
ATOM 6937 N N . LEU B 1 384 ? 34.652 -11.797 -6.300 1.000 18.614 384 LEU B N 1
ATOM 6938 C CA . LEU B 1 384 ? 34.057 -12.221 -7.595 1.000 18.027 384 LEU B CA 1
ATOM 6939 C C . LEU B 1 384 ? 34.365 -13.722 -7.808 1.000 18.332 384 LEU B C 1
ATOM 6940 O O . LEU B 1 384 ? 33.539 -14.449 -8.389 1.000 16.650 384 LEU B O 1
ATOM 6945 N N . TRP B 1 385 ? 35.575 -14.126 -7.425 1.000 18.357 385 TRP B N 1
ATOM 6946 C CA . TRP B 1 385 ? 36.087 -15.516 -7.526 1.000 17.659 385 TRP B CA 1
ATOM 6947 C C . TRP B 1 385 ? 35.251 -16.425 -6.615 1.000 15.757 385 TRP B C 1
ATOM 6948 O O . TRP B 1 385 ? 34.817 -17.480 -7.084 1.000 16.283 385 TRP B O 1
ATOM 6959 N N . PHE B 1 386 ? 34.899 -15.995 -5.404 1.000 16.852 386 PHE B N 1
ATOM 6960 C CA . PHE B 1 386 ? 33.951 -16.737 -4.532 1.000 16.049 386 PHE B CA 1
ATOM 6961 C C . PHE B 1 386 ? 32.625 -16.909 -5.274 1.000 17.778 386 PHE B C 1
ATOM 6962 O O . PHE B 1 386 ? 31.992 -17.995 -5.267 1.000 15.803 386 PHE B O 1
ATOM 6970 N N . ILE B 1 387 ? 32.104 -15.806 -5.817 1.000 19.439 387 ILE B N 1
ATOM 6971 C CA . ILE B 1 387 ? 30.735 -15.820 -6.403 1.000 19.308 387 ILE B CA 1
ATOM 6972 C C . ILE B 1 387 ? 30.736 -16.788 -7.594 1.000 18.980 387 ILE B C 1
ATOM 6973 O O . ILE B 1 387 ? 29.730 -17.439 -7.801 1.000 17.952 387 ILE B O 1
ATOM 6978 N N . ARG B 1 388 ? 31.819 -16.899 -8.345 1.000 19.786 388 ARG B N 1
ATOM 6979 C CA . ARG B 1 388 ? 31.862 -17.854 -9.493 1.000 21.467 388 ARG B CA 1
ATOM 6980 C C . ARG B 1 388 ? 31.927 -19.288 -8.941 1.000 22.997 388 ARG B C 1
ATOM 6981 O O . ARG B 1 388 ? 31.810 -20.255 -9.745 1.000 21.371 388 ARG B O 1
ATOM 6989 N N . GLY B 1 389 ? 32.168 -19.425 -7.630 1.000 18.663 389 GLY B N 1
ATOM 6990 C CA . GLY B 1 389 ? 32.345 -20.731 -6.978 1.000 20.682 389 GLY B CA 1
ATOM 6991 C C . GLY B 1 389 ? 33.696 -21.381 -7.265 1.000 19.035 389 GLY B C 1
ATOM 6992 O O . GLY B 1 389 ? 33.809 -22.611 -7.072 1.000 19.174 389 GLY B O 1
ATOM 6993 N N . GLU B 1 390 ? 34.700 -20.600 -7.618 1.000 19.381 390 GLU B N 1
ATOM 6994 C CA . GLU B 1 390 ? 36.038 -21.121 -7.961 1.000 20.341 390 GLU B CA 1
ATOM 6995 C C . GLU B 1 390 ? 36.824 -21.571 -6.727 1.000 19.075 390 GLU B C 1
ATOM 6996 O O . GLU B 1 390 ? 36.607 -21.027 -5.599 1.000 18.485 390 GLU B O 1
ATOM 7002 N N . THR B 1 391 ? 37.724 -22.534 -6.940 1.000 15.202 391 THR B N 1
ATOM 7003 C CA . THR B 1 391 ? 38.684 -23.023 -5.918 1.000 16.507 391 THR B CA 1
ATOM 7004 C C . THR B 1 391 ? 40.120 -23.005 -6.476 1.000 15.601 391 THR B C 1
ATOM 7005 O O . THR B 1 391 ? 41.041 -23.392 -5.761 1.000 15.715 391 THR B O 1
ATOM 7009 N N . ASN B 1 392 ? 40.274 -22.499 -7.669 1.000 15.504 392 ASN B N 1
ATOM 7010 C CA . ASN B 1 392 ? 41.526 -22.522 -8.451 1.000 17.528 392 ASN B CA 1
ATOM 7011 C C . ASN B 1 392 ? 42.333 -21.279 -8.098 1.000 16.367 392 ASN B C 1
ATOM 7012 O O . ASN B 1 392 ? 42.032 -20.231 -8.611 1.000 17.778 392 ASN B O 1
ATOM 7017 N N . GLY B 1 393 ? 43.308 -21.432 -7.214 1.000 15.388 393 GLY B N 1
ATOM 7018 C CA . GLY B 1 393 ? 44.207 -20.352 -6.804 1.000 16.117 393 GLY B CA 1
ATOM 7019 C C . GLY B 1 393 ? 44.879 -19.665 -7.979 1.000 18.337 393 GLY B C 1
ATOM 7020 O O . GLY B 1 393 ? 45.266 -18.489 -7.829 1.000 18.661 393 GLY B O 1
ATOM 7021 N N . ASN B 1 394 ? 45.134 -20.373 -9.079 1.000 19.850 394 ASN B N 1
ATOM 7022 C CA . ASN B 1 394 ? 45.884 -19.795 -10.232 1.000 20.606 394 ASN B CA 1
ATOM 7023 C C . ASN B 1 394 ? 45.079 -18.648 -10.853 1.000 20.119 394 ASN B C 1
ATOM 7024 O O . ASN B 1 394 ? 45.699 -17.725 -11.372 1.000 22.339 394 ASN B O 1
ATOM 7029 N N . THR B 1 395 ? 43.765 -18.720 -10.863 1.000 20.939 395 THR B N 1
ATOM 7030 C CA . THR B 1 395 ? 42.911 -17.652 -11.416 1.000 21.617 395 THR B CA 1
ATOM 7031 C C . THR B 1 395 ? 43.278 -16.311 -10.767 1.000 23.119 395 THR B C 1
ATOM 7032 O O . THR B 1 395 ? 43.304 -15.278 -11.513 1.000 21.291 395 THR B O 1
ATOM 7036 N N . LEU B 1 396 ? 43.505 -16.300 -9.452 1.000 19.818 396 LEU B N 1
ATOM 7037 C CA . LEU B 1 396 ? 43.865 -15.080 -8.694 1.000 21.848 396 LEU B CA 1
ATOM 7038 C C . LEU B 1 396 ? 45.316 -14.711 -8.972 1.000 21.517 396 LEU B C 1
ATOM 7039 O O . LEU B 1 396 ? 45.579 -13.509 -9.230 1.000 20.236 396 LEU B O 1
ATOM 7044 N N . LEU B 1 397 ? 46.214 -15.690 -8.924 1.000 19.959 397 LEU B N 1
ATOM 7045 C CA . LEU B 1 397 ? 47.660 -15.435 -9.123 1.000 23.413 397 LEU B CA 1
ATOM 7046 C C . LEU B 1 397 ? 47.874 -14.838 -10.515 1.000 21.111 397 LEU B C 1
ATOM 7047 O O . LEU B 1 397 ? 48.703 -13.951 -10.583 1.000 23.116 397 LEU B O 1
ATOM 7052 N N . ASN B 1 398 ? 47.082 -15.225 -11.512 1.000 22.192 398 ASN B N 1
ATOM 7053 C CA . ASN B 1 398 ? 47.261 -14.748 -12.917 1.000 28.638 398 ASN B CA 1
ATOM 7054 C C . ASN B 1 398 ? 46.858 -13.276 -13.021 1.000 29.605 398 ASN B C 1
ATOM 7055 O O . ASN B 1 398 ? 47.276 -12.647 -13.975 1.000 24.569 398 ASN B O 1
ATOM 7060 N N . LYS B 1 399 ? 46.145 -12.764 -12.004 1.000 27.364 399 LYS B N 1
ATOM 7061 C CA . LYS B 1 399 ? 45.738 -11.362 -11.873 1.000 24.857 399 LYS B CA 1
ATOM 7062 C C . LYS B 1 399 ? 46.583 -10.679 -10.819 1.000 21.622 399 LYS B C 1
ATOM 7063 O O . LYS B 1 399 ? 46.176 -9.619 -10.429 1.000 24.870 399 LYS B O 1
ATOM 7069 N N . ASN B 1 400 ? 47.667 -11.302 -10.343 1.000 20.951 400 ASN B N 1
ATOM 7070 C CA . ASN B 1 400 ? 48.549 -10.768 -9.284 1.000 22.780 400 ASN B CA 1
ATOM 7071 C C . ASN B 1 400 ? 47.712 -10.439 -8.035 1.000 25.079 400 ASN B C 1
ATOM 7072 O O . ASN B 1 400 ? 48.005 -9.478 -7.363 1.000 20.940 400 ASN B O 1
ATOM 7077 N N . VAL B 1 401 ? 46.724 -11.268 -7.736 1.000 20.968 401 VAL B N 1
ATOM 7078 C CA . VAL B 1 401 ? 46.056 -11.265 -6.409 1.000 20.713 401 VAL B CA 1
ATOM 7079 C C . VAL B 1 401 ? 46.602 -12.442 -5.623 1.000 19.031 401 VAL B C 1
ATOM 7080 O O . VAL B 1 401 ? 46.318 -13.599 -6.007 1.000 21.152 401 VAL B O 1
ATOM 7084 N N . ARG B 1 402 ? 47.378 -12.169 -4.593 1.000 18.869 402 ARG B N 1
ATOM 7085 C CA . ARG B 1 402 ? 48.279 -13.139 -3.914 1.000 23.156 402 ARG B CA 1
ATOM 7086 C C . ARG B 1 402 ? 47.773 -13.488 -2.503 1.000 19.125 402 ARG B C 1
ATOM 7087 O O . ARG B 1 402 ? 48.515 -14.100 -1.744 1.000 19.655 402 ARG B O 1
ATOM 7095 N N . ILE B 1 403 ? 46.515 -13.143 -2.195 1.000 19.648 403 ILE B N 1
ATOM 7096 C CA . ILE B 1 403 ? 45.863 -13.349 -0.870 1.000 18.917 403 ILE B CA 1
ATOM 7097 C C . ILE B 1 403 ? 45.984 -14.831 -0.479 1.000 18.473 403 ILE B C 1
ATOM 7098 O O . ILE B 1 403 ? 46.230 -15.143 0.684 1.000 18.187 403 ILE B O 1
ATOM 7103 N N . TRP B 1 404 ? 45.743 -15.739 -1.421 1.000 17.411 404 TRP B N 1
ATOM 7104 C CA . TRP B 1 404 ? 45.729 -17.191 -1.155 1.000 16.646 404 TRP B CA 1
ATOM 7105 C C . TRP B 1 404 ? 47.022 -17.882 -1.596 1.000 18.608 404 TRP B C 1
ATOM 7106 O O . TRP B 1 404 ? 47.098 -19.116 -1.450 1.000 19.767 404 TRP B O 1
ATOM 7117 N N . GLU B 1 405 ? 48.005 -17.158 -2.093 1.000 20.209 405 GLU B N 1
ATOM 7118 C CA . GLU B 1 405 ? 49.245 -17.784 -2.623 1.000 21.380 405 GLU B CA 1
ATOM 7119 C C . GLU B 1 405 ? 49.903 -18.688 -1.567 1.000 21.718 405 GLU B C 1
ATOM 7120 O O . GLU B 1 405 ? 50.186 -19.837 -1.876 1.000 21.430 405 GLU B O 1
ATOM 7126 N N . ALA B 1 406 ? 50.213 -18.186 -0.381 1.000 21.771 406 ALA B N 1
ATOM 7127 C CA . ALA B 1 406 ? 50.899 -18.944 0.693 1.000 22.675 406 ALA B CA 1
ATOM 7128 C C . ALA B 1 406 ? 50.064 -20.191 1.100 1.000 25.336 406 ALA B C 1
ATOM 7129 O O . ALA B 1 406 ? 50.654 -21.214 1.513 1.000 20.995 406 ALA B O 1
ATOM 7131 N N . ASN B 1 407 ? 48.742 -20.169 0.957 1.000 21.985 407 ASN B N 1
ATOM 7132 C CA . ASN B 1 407 ? 47.901 -21.324 1.385 1.000 22.075 407 ASN B CA 1
ATOM 7133 C C . ASN B 1 407 ? 47.853 -22.393 0.281 1.000 19.154 407 ASN B C 1
ATOM 7134 O O . ASN B 1 407 ? 47.269 -23.417 0.472 1.000 21.249 407 ASN B O 1
ATOM 7139 N N . GLY B 1 408 ? 48.417 -22.137 -0.882 1.000 22.082 408 GLY B N 1
ATOM 7140 C CA . GLY B 1 408 ? 48.339 -23.057 -2.037 1.000 19.602 408 GLY B CA 1
ATOM 7141 C C . GLY B 1 408 ? 49.670 -23.694 -2.367 1.000 18.688 408 GLY B C 1
ATOM 7142 O O . GLY B 1 408 ? 49.703 -24.493 -3.356 1.000 18.787 408 GLY B O 1
ATOM 7143 N N . THR B 1 409 ? 50.728 -23.404 -1.611 1.000 19.757 409 THR B N 1
ATOM 7144 C CA . THR B 1 409 ? 52.086 -23.926 -1.967 1.000 21.614 409 THR B CA 1
ATOM 7145 C C . THR B 1 409 ? 52.151 -25.444 -1.703 1.000 23.388 409 THR B C 1
ATOM 7146 O O . THR B 1 409 ? 51.421 -25.959 -0.832 1.000 18.444 409 THR B O 1
ATOM 7150 N N . ARG B 1 410 ? 53.035 -26.153 -2.415 1.000 22.877 410 ARG B N 1
ATOM 7151 C CA . ARG B 1 410 ? 53.332 -27.583 -2.123 1.000 20.893 410 ARG B CA 1
ATOM 7152 C C . ARG B 1 410 ? 53.565 -27.753 -0.625 1.000 21.094 410 ARG B C 1
ATOM 7153 O O . ARG B 1 410 ? 53.004 -28.698 -0.046 1.000 18.453 410 ARG B O 1
ATOM 7161 N N . GLU B 1 411 ? 54.358 -26.867 -0.004 1.000 22.566 411 GLU B N 1
ATOM 7162 C CA . GLU B 1 411 ? 54.810 -27.015 1.408 1.000 25.135 411 GLU B CA 1
ATOM 7163 C C . GLU B 1 411 ? 53.597 -26.839 2.323 1.000 20.277 411 GLU B C 1
ATOM 7164 O O . GLU B 1 411 ? 53.424 -27.569 3.280 1.000 20.020 411 GLU B O 1
ATOM 7170 N N . PHE B 1 412 ? 52.758 -25.859 2.033 1.000 21.508 412 PHE B N 1
ATOM 7171 C CA . PHE B 1 412 ? 51.575 -25.593 2.878 1.000 20.442 412 PHE B CA 1
ATOM 7172 C C . PHE B 1 412 ? 50.584 -26.760 2.755 1.000 17.596 412 PHE B C 1
ATOM 7173 O O . PHE B 1 412 ? 50.101 -27.240 3.761 1.000 18.272 412 PHE B O 1
ATOM 7181 N N . LEU B 1 413 ? 50.302 -27.242 1.554 1.000 16.749 413 LEU B N 1
ATOM 7182 C CA . LEU B 1 413 ? 49.335 -28.364 1.394 1.000 18.787 413 LEU B CA 1
ATOM 7183 C C . LEU B 1 413 ? 49.874 -29.643 2.052 1.000 20.344 413 LEU B C 1
ATOM 7184 O O . LEU B 1 413 ? 49.123 -30.328 2.763 1.000 19.533 413 LEU B O 1
ATOM 7189 N N . ASP B 1 414 ? 51.172 -29.929 1.883 1.000 23.296 414 ASP B N 1
ATOM 7190 C CA . ASP B 1 414 ? 51.820 -31.119 2.497 1.000 21.939 414 ASP B CA 1
ATOM 7191 C C . ASP B 1 414 ? 51.723 -31.031 4.025 1.000 23.746 414 ASP B C 1
ATOM 7192 O O . ASP B 1 414 ? 51.402 -32.053 4.650 1.000 20.589 414 ASP B O 1
ATOM 7197 N N . ASN B 1 415 ? 51.914 -29.851 4.615 1.000 24.077 415 ASN B N 1
ATOM 7198 C CA . ASN B 1 415 ? 51.739 -29.677 6.075 1.000 24.876 415 ASN B CA 1
ATOM 7199 C C . ASN B 1 415 ? 50.270 -29.891 6.481 1.000 23.167 415 ASN B C 1
ATOM 7200 O O . ASN B 1 415 ? 50.036 -30.416 7.598 1.000 21.844 415 ASN B O 1
ATOM 7205 N N . ARG B 1 416 ? 49.296 -29.572 5.618 1.000 20.325 416 ARG B N 1
ATOM 7206 C CA . ARG B 1 416 ? 47.866 -29.886 5.865 1.000 20.124 416 ARG B CA 1
ATOM 7207 C C . ARG B 1 416 ? 47.578 -31.369 5.581 1.000 20.405 416 ARG B C 1
ATOM 7208 O O . ARG B 1 416 ? 46.420 -31.734 5.698 1.000 16.621 416 ARG B O 1
ATOM 7216 N N . LYS B 1 417 ? 48.574 -32.206 5.226 1.000 19.744 417 LYS B N 1
ATOM 7217 C CA . LYS B 1 417 ? 48.389 -33.635 4.843 1.000 19.994 417 LYS B CA 1
ATOM 7218 C C . LYS B 1 417 ? 47.582 -33.747 3.547 1.000 19.958 417 LYS B C 1
ATOM 7219 O O . LYS B 1 417 ? 46.973 -34.796 3.339 1.000 20.285 417 LYS B O 1
ATOM 7225 N N . LEU B 1 418 ? 47.641 -32.737 2.694 1.000 17.224 418 LEU B N 1
ATOM 7226 C CA . LEU B 1 418 ? 46.980 -32.776 1.370 1.000 19.109 418 LEU B CA 1
ATOM 7227 C C . LEU B 1 418 ? 48.055 -33.144 0.328 1.000 18.075 418 LEU B C 1
ATOM 7228 O O . LEU B 1 418 ? 48.309 -32.387 -0.577 1.000 19.400 418 LEU B O 1
ATOM 7233 N N . PHE B 1 419 ? 48.643 -34.325 0.499 1.000 20.139 419 PHE B N 1
ATOM 7234 C CA . PHE B 1 419 ? 49.749 -34.847 -0.358 1.000 22.714 419 PHE B CA 1
ATOM 7235 C C . PHE B 1 419 ? 49.252 -35.030 -1.789 1.000 19.336 419 PHE B C 1
ATOM 7236 O O . PHE B 1 419 ? 50.085 -34.934 -2.685 1.000 21.597 419 PHE B O 1
ATOM 7244 N N . HIS B 1 420 ? 47.962 -35.323 -1.982 1.000 18.359 420 HIS B N 1
ATOM 7245 C CA . HIS B 1 420 ? 47.367 -35.671 -3.301 1.000 18.545 420 HIS B CA 1
ATOM 7246 C C . HIS B 1 420 ? 46.622 -34.453 -3.866 1.000 18.116 420 HIS B C 1
ATOM 7247 O O . HIS B 1 420 ? 45.865 -34.578 -4.847 1.000 17.020 420 HIS B O 1
ATOM 7254 N N . ARG B 1 421 ? 46.948 -33.269 -3.373 1.000 17.879 421 ARG B N 1
ATOM 7255 C CA . ARG B 1 421 ? 46.384 -32.001 -3.893 1.000 17.122 421 ARG B CA 1
ATOM 7256 C C . ARG B 1 421 ? 47.423 -31.305 -4.769 1.000 15.655 421 ARG B C 1
ATOM 7257 O O . ARG B 1 421 ? 48.513 -30.977 -4.255 1.000 15.576 421 ARG B O 1
ATOM 7265 N N . GLU B 1 422 ? 46.991 -30.855 -5.934 1.000 16.210 422 GLU B N 1
ATOM 7266 C CA . GLU B 1 422 ? 47.753 -29.989 -6.858 1.000 16.955 422 GLU B CA 1
ATOM 7267 C C . GLU B 1 422 ? 48.012 -28.612 -6.221 1.000 18.158 422 GLU B C 1
ATOM 7268 O O . GLU B 1 422 ? 47.099 -28.042 -5.532 1.000 14.810 422 GLU B O 1
ATOM 7274 N N . VAL B 1 423 ? 49.192 -28.058 -6.511 1.000 16.503 423 VAL B N 1
ATOM 7275 C CA . VAL B 1 423 ? 49.583 -26.701 -6.061 1.000 19.047 423 VAL B CA 1
ATOM 7276 C C . VAL B 1 423 ? 48.468 -25.737 -6.466 1.000 16.068 423 VAL B C 1
ATOM 7277 O O . VAL B 1 423 ? 47.932 -25.851 -7.566 1.000 16.580 423 VAL B O 1
ATOM 7281 N N . ASN B 1 424 ? 48.069 -24.865 -5.550 1.000 18.038 424 ASN B N 1
ATOM 7282 C CA . ASN B 1 424 ? 47.000 -23.851 -5.752 1.000 18.192 424 ASN B CA 1
ATOM 7283 C C . ASN B 1 424 ? 45.605 -24.456 -5.917 1.000 14.985 424 ASN B C 1
ATOM 7284 O O . ASN B 1 424 ? 44.650 -23.666 -6.245 1.000 15.644 424 ASN B O 1
ATOM 7289 N N . ASP B 1 425 ? 45.429 -25.744 -5.679 1.000 14.234 425 ASP B N 1
ATOM 7290 C CA . ASP B 1 425 ? 44.099 -26.385 -5.590 1.000 13.802 425 ASP B CA 1
ATOM 7291 C C . ASP B 1 425 ? 43.684 -26.289 -4.119 1.000 14.466 425 ASP B C 1
ATOM 7292 O O . ASP B 1 425 ? 44.092 -27.085 -3.282 1.000 15.318 425 ASP B O 1
ATOM 7297 N N . LEU B 1 426 ? 42.920 -25.255 -3.812 1.000 15.774 426 LEU B N 1
ATOM 7298 C CA . LEU B 1 426 ? 42.657 -24.857 -2.409 1.000 14.898 426 LEU B CA 1
ATOM 7299 C C . LEU B 1 426 ? 41.586 -25.763 -1.795 1.000 14.703 426 LEU B C 1
ATOM 7300 O O . LEU B 1 426 ? 41.367 -25.657 -0.605 1.000 15.065 426 LEU B O 1
ATOM 7305 N N . GLY B 1 427 ? 41.000 -26.668 -2.547 1.000 12.215 427 GLY B N 1
ATOM 7306 C CA . GLY B 1 427 ? 39.990 -27.585 -2.026 1.000 14.028 427 GLY B CA 1
ATOM 7307 C C . GLY B 1 427 ? 38.644 -26.898 -1.883 1.000 13.747 427 GLY B C 1
ATOM 7308 O O . GLY B 1 427 ? 38.444 -25.790 -2.397 1.000 13.462 427 GLY B O 1
ATOM 7309 N N . PRO B 1 428 ? 37.698 -27.513 -1.147 1.000 13.136 428 PRO B N 1
ATOM 7310 C CA . PRO B 1 428 ? 36.324 -27.003 -1.153 1.000 13.704 428 PRO B CA 1
ATOM 7311 C C . PRO B 1 428 ? 36.091 -25.841 -0.161 1.000 13.461 428 PRO B C 1
ATOM 7312 O O . PRO B 1 428 ? 35.282 -25.984 0.790 1.000 12.955 428 PRO B O 1
ATOM 7316 N N . ILE B 1 429 ? 36.750 -24.736 -0.440 1.000 12.534 429 ILE B N 1
ATOM 7317 C CA . ILE B 1 429 ? 36.695 -23.479 0.350 1.000 14.198 429 ILE B CA 1
ATOM 7318 C C . ILE B 1 429 ? 35.453 -22.672 -0.101 1.000 14.454 429 ILE B C 1
ATOM 7319 O O . ILE B 1 429 ? 34.576 -23.193 -0.793 1.000 14.015 429 ILE B O 1
ATOM 7324 N N . TYR B 1 430 ? 35.364 -21.453 0.379 1.000 15.255 430 TYR B N 1
ATOM 7325 C CA . TYR B 1 430 ? 34.213 -20.542 0.277 1.000 16.128 430 TYR B CA 1
ATOM 7326 C C . TYR B 1 430 ? 33.421 -20.760 -1.005 1.000 16.894 430 TYR B C 1
ATOM 7327 O O . TYR B 1 430 ? 32.225 -21.055 -0.940 1.000 18.534 430 TYR B O 1
ATOM 7336 N N . GLY B 1 431 ? 34.049 -20.468 -2.132 1.000 18.787 431 GLY B N 1
ATOM 7337 C CA . GLY B 1 431 ? 33.401 -20.519 -3.447 1.000 21.151 431 GLY B CA 1
ATOM 7338 C C . GLY B 1 431 ? 32.614 -21.801 -3.622 1.000 21.041 431 GLY B C 1
ATOM 7339 O O . GLY B 1 431 ? 31.400 -21.770 -4.048 1.000 18.678 431 GLY B O 1
ATOM 7340 N N . PHE B 1 432 ? 33.261 -22.917 -3.310 1.000 17.163 432 PHE B N 1
ATOM 7341 C CA . PHE B 1 432 ? 32.663 -24.247 -3.482 1.000 15.118 432 PHE B CA 1
ATOM 7342 C C . PHE B 1 432 ? 31.495 -24.396 -2.506 1.000 15.367 432 PHE B C 1
ATOM 7343 O O . PHE B 1 432 ? 30.451 -24.941 -2.879 1.000 14.752 432 PHE B O 1
ATOM 7351 N N . GLN B 1 433 ? 31.620 -23.915 -1.261 1.000 14.237 433 GLN B N 1
ATOM 7352 C CA . GLN B 1 433 ? 30.527 -24.109 -0.272 1.000 14.599 433 GLN B CA 1
ATOM 7353 C C . GLN B 1 433 ? 29.348 -23.171 -0.600 1.000 15.701 433 GLN B C 1
ATOM 7354 O O . GLN B 1 433 ? 28.234 -23.556 -0.394 1.000 14.545 433 GLN B O 1
ATOM 7360 N N . TRP B 1 434 ? 29.612 -21.959 -1.052 1.000 15.784 434 TRP B N 1
ATOM 7361 C CA . TRP B 1 434 ? 28.553 -20.980 -1.452 1.000 16.277 434 TRP B CA 1
ATOM 7362 C C . TRP B 1 434 ? 27.718 -21.499 -2.630 1.000 16.435 434 TRP B C 1
ATOM 7363 O O . TRP B 1 434 ? 26.509 -21.255 -2.648 1.000 16.885 434 TRP B O 1
ATOM 7374 N N . ARG B 1 435 ? 28.332 -22.202 -3.583 1.000 16.542 435 ARG B N 1
ATOM 7375 C CA . ARG B 1 435 ? 27.622 -22.654 -4.825 1.000 18.387 435 ARG B CA 1
ATOM 7376 C C . ARG B 1 435 ? 27.308 -24.144 -4.831 1.000 18.464 435 ARG B C 1
ATOM 7377 O O . ARG B 1 435 ? 26.384 -24.516 -5.604 1.000 18.105 435 ARG B O 1
ATOM 7385 N N . HIS B 1 436 ? 28.002 -24.984 -4.030 1.000 15.139 436 HIS B N 1
ATOM 7386 C CA . HIS B 1 436 ? 27.950 -26.470 -4.188 1.000 15.080 436 HIS B CA 1
ATOM 7387 C C . HIS B 1 436 ? 28.018 -27.214 -2.854 1.000 14.756 436 HIS B C 1
ATOM 7388 O O . HIS B 1 436 ? 28.580 -28.346 -2.838 1.000 16.593 436 HIS B O 1
ATOM 7395 N N . PHE B 1 437 ? 27.535 -26.631 -1.752 1.000 15.738 437 PHE B N 1
ATOM 7396 C CA . PHE B 1 437 ? 27.717 -27.207 -0.395 1.000 15.434 437 PHE B CA 1
ATOM 7397 C C . PHE B 1 437 ? 27.184 -28.647 -0.456 1.000 17.859 437 PHE B C 1
ATOM 7398 O O . PHE B 1 437 ? 25.976 -28.849 -0.839 1.000 15.695 437 PHE B O 1
ATOM 7406 N N . GLY B 1 438 ? 27.990 -29.612 -0.005 1.000 14.622 438 GLY B N 1
ATOM 7407 C CA . GLY B 1 438 ? 27.550 -31.015 0.026 1.000 16.909 438 GLY B CA 1
ATOM 7408 C C . GLY B 1 438 ? 28.005 -31.801 -1.191 1.000 16.852 438 GLY B C 1
ATOM 7409 O O . GLY B 1 438 ? 27.945 -32.991 -1.098 1.000 18.955 438 GLY B O 1
ATOM 7410 N N . ALA B 1 439 ? 28.367 -31.189 -2.300 1.000 16.900 439 ALA B N 1
ATOM 7411 C CA . ALA B 1 439 ? 28.928 -31.926 -3.450 1.000 18.592 439 ALA B CA 1
ATOM 7412 C C . ALA B 1 439 ? 30.288 -32.536 -3.070 1.000 20.471 439 ALA B C 1
ATOM 7413 O O . ALA B 1 439 ? 30.971 -32.025 -2.132 1.000 16.755 439 ALA B O 1
ATOM 7415 N N . GLU B 1 440 ? 30.638 -33.664 -3.705 1.000 20.132 440 GLU B N 1
ATOM 7416 C CA . GLU B 1 440 ? 31.963 -34.289 -3.498 1.000 20.661 440 GLU B CA 1
ATOM 7417 C C . GLU B 1 440 ? 32.992 -33.463 -4.248 1.000 18.898 440 GLU B C 1
ATOM 7418 O O . GLU B 1 440 ? 32.887 -33.302 -5.454 1.000 19.151 440 GLU B O 1
ATOM 7424 N N . TYR B 1 441 ? 33.955 -32.925 -3.540 1.000 16.583 441 TYR B N 1
ATOM 7425 C CA . TYR B 1 441 ? 35.098 -32.240 -4.171 1.000 16.487 441 TYR B CA 1
ATOM 7426 C C . TYR B 1 441 ? 35.994 -33.297 -4.859 1.000 15.857 441 TYR B C 1
ATOM 7427 O O . TYR B 1 441 ? 36.408 -34.298 -4.227 1.000 15.902 441 TYR B O 1
ATOM 7436 N N . THR B 1 442 ? 36.358 -33.017 -6.094 1.000 15.891 442 THR B N 1
ATOM 7437 C CA . THR B 1 442 ? 37.310 -33.865 -6.866 1.000 18.207 442 THR B CA 1
ATOM 7438 C C . THR B 1 442 ? 38.606 -33.091 -7.019 1.000 15.798 442 THR B C 1
ATOM 7439 O O . THR B 1 442 ? 39.529 -33.307 -6.205 1.000 16.318 442 THR B O 1
ATOM 7443 N N . ASN B 1 443 ? 38.597 -32.122 -7.914 1.000 15.048 443 ASN B N 1
ATOM 7444 C CA . ASN B 1 443 ? 39.735 -31.208 -8.150 1.000 16.252 443 ASN B CA 1
ATOM 7445 C C . ASN B 1 443 ? 39.183 -29.856 -8.634 1.000 16.126 443 ASN B C 1
ATOM 7446 O O . ASN B 1 443 ? 37.991 -29.760 -8.985 1.000 18.271 443 ASN B O 1
ATOM 7451 N N . MET B 1 444 ? 40.036 -28.857 -8.710 1.000 16.717 444 MET B N 1
ATOM 7452 C CA . MET B 1 444 ? 39.641 -27.457 -9.016 1.000 18.586 444 MET B CA 1
ATOM 7453 C C . MET B 1 444 ? 39.184 -27.273 -10.471 1.000 22.342 444 MET B C 1
ATOM 7454 O O . MET B 1 444 ? 38.724 -26.172 -10.740 1.000 20.384 444 MET B O 1
ATOM 7459 N N . TYR B 1 445 ? 39.348 -28.287 -11.354 1.000 22.866 445 TYR B N 1
ATOM 7460 C CA . TYR B 1 445 ? 39.001 -28.239 -12.799 1.000 21.266 445 TYR B CA 1
ATOM 7461 C C . TYR B 1 445 ? 37.694 -28.948 -13.085 1.000 19.494 445 TYR B C 1
ATOM 7462 O O . TYR B 1 445 ? 37.250 -28.867 -14.189 1.000 22.497 445 TYR B O 1
ATOM 7471 N N . ASP B 1 446 ? 37.125 -29.689 -12.148 1.000 19.162 446 ASP B N 1
ATOM 7472 C CA . ASP B 1 446 ? 35.910 -30.467 -12.423 1.000 20.029 446 ASP B CA 1
ATOM 7473 C C . ASP B 1 446 ? 34.714 -29.533 -12.706 1.000 23.038 446 ASP B C 1
ATOM 7474 O O . ASP B 1 446 ? 34.729 -28.346 -12.306 1.000 22.356 446 ASP B O 1
ATOM 7479 N N . ASN B 1 447 ? 33.690 -30.113 -13.325 1.000 23.680 447 ASN B N 1
ATOM 7480 C CA . ASN B 1 447 ? 32.388 -29.475 -13.633 1.000 24.711 447 ASN B CA 1
ATOM 7481 C C . ASN B 1 447 ? 31.447 -29.785 -12.478 1.000 23.523 447 ASN B C 1
ATOM 7482 O O . ASN B 1 447 ? 31.070 -30.937 -12.321 1.000 25.980 447 ASN B O 1
ATOM 7487 N N . TYR B 1 448 ? 31.158 -28.802 -11.627 1.000 21.696 448 TYR B N 1
ATOM 7488 C CA . TYR B 1 448 ? 30.249 -29.002 -10.470 1.000 24.940 448 TYR B CA 1
ATOM 7489 C C . TYR B 1 448 ? 28.845 -28.461 -10.789 1.000 30.172 448 TYR B C 1
ATOM 7490 O O . TYR B 1 448 ? 27.996 -28.272 -9.868 1.000 27.620 448 TYR B O 1
ATOM 7499 N N . GLU B 1 449 ? 28.544 -28.216 -12.065 1.000 29.989 449 GLU B N 1
ATOM 7500 C CA . GLU B 1 449 ? 27.292 -27.488 -12.411 1.000 34.516 449 GLU B CA 1
ATOM 7501 C C . GLU B 1 449 ? 26.115 -28.302 -11.874 1.000 28.118 449 GLU B C 1
ATOM 7502 O O . GLU B 1 449 ? 26.110 -29.493 -12.039 1.000 28.724 449 GLU B O 1
ATOM 7508 N N . ASN B 1 450 ? 25.171 -27.672 -11.165 1.000 31.535 450 ASN B N 1
ATOM 7509 C CA . ASN B 1 450 ? 23.966 -28.311 -10.554 1.000 30.921 450 ASN B CA 1
ATOM 7510 C C . ASN B 1 450 ? 24.359 -29.358 -9.513 1.000 32.187 450 ASN B C 1
ATOM 7511 O O . ASN B 1 450 ? 23.517 -30.190 -9.169 1.000 36.093 450 ASN B O 1
ATOM 7516 N N . LYS B 1 451 ? 25.563 -29.288 -8.936 1.000 30.591 451 LYS B N 1
ATOM 7517 C CA . LYS B 1 451 ? 25.961 -30.237 -7.861 1.000 29.281 451 LYS B CA 1
ATOM 7518 C C . LYS B 1 451 ? 25.950 -29.495 -6.508 1.000 23.653 451 LYS B C 1
ATOM 7519 O O . LYS B 1 451 ? 26.439 -28.351 -6.477 1.000 23.841 451 LYS B O 1
ATOM 7525 N N . GLY B 1 452 ? 25.406 -30.147 -5.476 1.000 21.691 452 GLY B N 1
ATOM 7526 C CA . GLY B 1 452 ? 25.251 -29.648 -4.094 1.000 23.494 452 GLY B CA 1
ATOM 7527 C C . GLY B 1 452 ? 24.298 -28.458 -4.000 1.000 21.686 452 GLY B C 1
ATOM 7528 O O . GLY B 1 452 ? 23.612 -28.116 -4.994 1.000 18.157 452 GLY B O 1
ATOM 7529 N N . VAL B 1 453 ? 24.323 -27.776 -2.866 1.000 19.774 453 VAL B N 1
ATOM 7530 C CA . VAL B 1 453 ? 23.345 -26.707 -2.542 1.000 18.522 453 VAL B CA 1
ATOM 7531 C C . VAL B 1 453 ? 23.927 -25.364 -2.936 1.000 17.338 453 VAL B C 1
ATOM 7532 O O . VAL B 1 453 ? 25.016 -24.943 -2.420 1.000 16.542 453 VAL B O 1
ATOM 7536 N N . ASP B 1 454 ? 23.243 -24.663 -3.851 1.000 16.172 454 ASP B N 1
ATOM 7537 C CA . ASP B 1 454 ? 23.598 -23.290 -4.251 1.000 17.315 454 ASP B CA 1
ATOM 7538 C C . ASP B 1 454 ? 22.994 -22.343 -3.199 1.000 19.421 454 ASP B C 1
ATOM 7539 O O . ASP B 1 454 ? 21.944 -21.724 -3.451 1.000 16.894 454 ASP B O 1
ATOM 7544 N N . GLN B 1 455 ? 23.723 -22.173 -2.100 1.000 17.913 455 GLN B N 1
ATOM 7545 C CA . GLN B 1 455 ? 23.357 -21.285 -0.993 1.000 17.873 455 GLN B CA 1
ATOM 7546 C C . GLN B 1 455 ? 23.235 -19.858 -1.486 1.000 15.708 455 GLN B C 1
ATOM 7547 O O . GLN B 1 455 ? 22.431 -19.165 -0.914 1.000 19.244 455 GLN B O 1
ATOM 7553 N N . LEU B 1 456 ? 24.114 -19.397 -2.358 1.000 18.179 456 LEU B N 1
ATOM 7554 C CA . LEU B 1 456 ? 24.145 -17.992 -2.795 1.000 19.155 456 LEU B CA 1
ATOM 7555 C C . LEU B 1 456 ? 22.806 -17.673 -3.524 1.000 22.814 456 LEU B C 1
ATOM 7556 O O . LEU B 1 456 ? 22.084 -16.712 -3.119 1.000 16.587 456 LEU B O 1
ATOM 7561 N N . LYS B 1 457 ? 22.406 -18.529 -4.455 1.000 18.891 457 LYS B N 1
ATOM 7562 C CA . LYS B 1 457 ? 21.096 -18.437 -5.134 1.000 23.000 457 LYS B CA 1
ATOM 7563 C C . LYS B 1 457 ? 19.970 -18.487 -4.106 1.000 21.009 457 LYS B C 1
ATOM 7564 O O . LYS B 1 457 ? 19.059 -17.689 -4.223 1.000 18.713 457 LYS B O 1
ATOM 7570 N N . ASN B 1 458 ? 20.023 -19.410 -3.151 1.000 19.810 458 ASN B N 1
ATOM 7571 C CA . ASN B 1 458 ? 18.941 -19.646 -2.162 1.000 20.935 458 ASN B CA 1
ATOM 7572 C C . ASN B 1 458 ? 18.789 -18.388 -1.302 1.000 20.666 458 ASN B C 1
ATOM 7573 O O . ASN B 1 458 ? 17.603 -17.986 -1.061 1.000 19.383 458 ASN B O 1
ATOM 7578 N N . ILE B 1 459 ? 19.882 -17.739 -0.878 1.000 17.525 459 ILE B N 1
ATOM 7579 C CA . ILE B 1 459 ? 19.682 -16.554 0.027 1.000 20.815 459 ILE B CA 1
ATOM 7580 C C . ILE B 1 459 ? 19.118 -15.389 -0.800 1.000 19.954 459 ILE B C 1
ATOM 7581 O O . ILE B 1 459 ? 18.343 -14.593 -0.245 1.000 17.831 459 ILE B O 1
ATOM 7586 N N . ILE B 1 460 ? 19.591 -15.210 -2.017 1.000 21.761 460 ILE B N 1
ATOM 7587 C CA . ILE B 1 460 ? 19.052 -14.129 -2.889 1.000 22.216 460 ILE B CA 1
ATOM 7588 C C . ILE B 1 460 ? 17.541 -14.350 -3.088 1.000 22.550 460 ILE B C 1
ATOM 7589 O O . ILE B 1 460 ? 16.757 -13.338 -3.000 1.000 22.246 460 ILE B O 1
ATOM 7594 N N . ASN B 1 461 ? 17.114 -15.583 -3.378 1.000 24.250 461 ASN B N 1
ATOM 7595 C CA . ASN B 1 461 ? 15.677 -15.916 -3.565 1.000 23.506 461 ASN B CA 1
ATOM 7596 C C . ASN B 1 461 ? 14.902 -15.663 -2.270 1.000 26.511 461 ASN B C 1
ATOM 7597 O O . ASN B 1 461 ? 13.696 -15.186 -2.372 1.000 19.846 461 ASN B O 1
ATOM 7602 N N . LEU B 1 462 ? 15.497 -15.963 -1.103 1.000 20.361 462 LEU B N 1
ATOM 7603 C CA . LEU B 1 462 ? 14.813 -15.747 0.192 1.000 22.758 462 LEU B CA 1
ATOM 7604 C C . LEU B 1 462 ? 14.663 -14.238 0.446 1.000 19.320 462 LEU B C 1
ATOM 7605 O O . LEU B 1 462 ? 13.642 -13.868 0.983 1.000 20.168 462 LEU B O 1
ATOM 7610 N N . ILE B 1 463 ? 15.675 -13.432 0.138 1.000 17.867 463 ILE B N 1
ATOM 7611 C CA . ILE B 1 463 ? 15.660 -11.966 0.360 1.000 19.877 463 ILE B CA 1
ATOM 7612 C C . ILE B 1 463 ? 14.532 -11.358 -0.516 1.000 25.996 463 ILE B C 1
ATOM 7613 O O . ILE B 1 463 ? 13.707 -10.572 0.025 1.000 21.207 463 ILE B O 1
ATOM 7618 N N . LYS B 1 464 ? 14.427 -11.815 -1.757 1.000 24.047 464 LYS B N 1
ATOM 7619 C CA . LYS B 1 464 ? 13.448 -11.324 -2.767 1.000 27.630 464 LYS B CA 1
ATOM 7620 C C . LYS B 1 464 ? 12.054 -11.825 -2.411 1.000 27.582 464 LYS B C 1
ATOM 7621 O O . LYS B 1 464 ? 11.126 -11.027 -2.417 1.000 27.846 464 LYS B O 1
ATOM 7627 N N . ASN B 1 465 ? 11.921 -13.091 -2.034 1.000 26.010 465 ASN B N 1
ATOM 7628 C CA . ASN B 1 465 ? 10.615 -13.774 -1.939 1.000 27.060 465 ASN B CA 1
ATOM 7629 C C . ASN B 1 465 ? 10.149 -13.947 -0.497 1.000 32.499 465 ASN B C 1
ATOM 7630 O O . ASN B 1 465 ? 8.939 -14.138 -0.336 1.000 27.517 465 ASN B O 1
ATOM 7635 N N . ASP B 1 466 ? 11.033 -13.967 0.510 1.000 26.081 466 ASP B N 1
ATOM 7636 C CA . ASP B 1 466 ? 10.576 -14.223 1.900 1.000 25.392 466 ASP B CA 1
ATOM 7637 C C . ASP B 1 466 ? 11.451 -13.401 2.850 1.000 24.743 466 ASP B C 1
ATOM 7638 O O . ASP B 1 466 ? 12.104 -13.971 3.723 1.000 24.365 466 ASP B O 1
ATOM 7643 N N . PRO B 1 467 ? 11.427 -12.061 2.711 1.000 24.444 467 PRO B N 1
ATOM 7644 C CA . PRO B 1 467 ? 12.387 -11.174 3.364 1.000 22.213 467 PRO B CA 1
ATOM 7645 C C . PRO B 1 467 ? 12.366 -11.150 4.898 1.000 23.436 467 PRO B C 1
ATOM 7646 O O . PRO B 1 467 ? 13.391 -10.791 5.454 1.000 20.691 467 PRO B O 1
ATOM 7650 N N . THR B 1 468 ? 11.299 -11.609 5.539 1.000 20.955 468 THR B N 1
ATOM 7651 C CA . THR B 1 468 ? 11.211 -11.667 7.020 1.000 24.734 468 THR B CA 1
ATOM 7652 C C . THR B 1 468 ? 11.644 -13.050 7.515 1.000 20.695 468 THR B C 1
ATOM 7653 O O . THR B 1 468 ? 11.492 -13.338 8.705 1.000 22.070 468 THR B O 1
ATOM 7657 N N . SER B 1 469 ? 12.084 -13.934 6.622 1.000 18.901 469 SER B N 1
ATOM 7658 C CA . SER B 1 469 ? 12.718 -15.214 7.021 1.000 19.581 469 SER B CA 1
ATOM 7659 C C . SER B 1 469 ? 13.870 -14.938 8.012 1.000 16.512 469 SER B C 1
ATOM 7660 O O . SER B 1 469 ? 14.657 -13.992 7.801 1.000 15.250 469 SER B O 1
ATOM 7663 N N . ARG B 1 470 ? 13.964 -15.765 9.026 1.000 17.672 470 ARG B N 1
ATOM 7664 C CA . ARG B 1 470 ? 15.123 -15.731 9.952 1.000 19.008 470 ARG B CA 1
ATOM 7665 C C . ARG B 1 470 ? 16.127 -16.833 9.558 1.000 18.145 470 ARG B C 1
ATOM 7666 O O . ARG B 1 470 ? 16.990 -17.158 10.386 1.000 19.703 470 ARG B O 1
ATOM 7674 N N . ARG B 1 471 ? 16.039 -17.363 8.337 1.000 16.610 471 ARG B N 1
ATOM 7675 C CA . ARG B 1 471 ? 16.859 -18.507 7.880 1.000 17.869 471 ARG B CA 1
ATOM 7676 C C . ARG B 1 471 ? 17.729 -18.084 6.720 1.000 18.337 471 ARG B C 1
ATOM 7677 O O . ARG B 1 471 ? 18.248 -18.982 6.014 1.000 18.607 471 ARG B O 1
ATOM 7685 N N . ILE B 1 472 ? 17.905 -16.780 6.533 1.000 16.386 472 ILE B N 1
ATOM 7686 C CA . ILE B 1 472 ? 18.668 -16.226 5.403 1.000 16.363 472 ILE B CA 1
ATOM 7687 C C . ILE B 1 472 ? 20.160 -16.244 5.818 1.000 17.788 472 ILE B C 1
ATOM 7688 O O . ILE B 1 472 ? 20.685 -15.219 6.274 1.000 16.958 472 ILE B O 1
ATOM 7693 N N . LEU B 1 473 ? 20.797 -17.413 5.728 1.000 17.915 473 LEU B N 1
ATOM 7694 C CA . LEU B 1 473 ? 22.206 -17.608 6.193 1.000 18.925 473 LEU B CA 1
ATOM 7695 C C . LEU B 1 473 ? 22.998 -18.220 5.083 1.000 19.503 473 LEU B C 1
ATOM 7696 O O . LEU B 1 473 ? 22.436 -19.100 4.390 1.000 21.026 473 LEU B O 1
ATOM 7701 N N . LEU B 1 474 ? 24.213 -17.750 4.891 1.000 16.425 474 LEU B N 1
ATOM 7702 C CA . LEU B 1 474 ? 25.185 -18.323 3.948 1.000 16.280 474 LEU B CA 1
ATOM 7703 C C . LEU B 1 474 ? 26.356 -18.870 4.786 1.000 20.606 474 LEU B C 1
ATOM 7704 O O . LEU B 1 474 ? 26.964 -18.061 5.518 1.000 21.175 474 LEU B O 1
ATOM 7709 N N . CYS B 1 475 ? 26.644 -20.175 4.777 1.000 17.603 475 CYS B N 1
ATOM 7710 C CA . CYS B 1 475 ? 27.595 -20.794 5.741 1.000 16.983 475 CYS B CA 1
ATOM 7711 C C . CYS B 1 475 ? 28.727 -21.456 4.966 1.000 19.383 475 CYS B C 1
ATOM 7712 O O . CYS B 1 475 ? 28.447 -22.272 4.052 1.000 17.173 475 CYS B O 1
ATOM 7715 N N . ALA B 1 476 ? 29.968 -21.094 5.294 1.000 16.588 476 ALA B N 1
ATOM 7716 C CA . ALA B 1 476 ? 31.191 -21.627 4.665 1.000 16.114 476 ALA B CA 1
ATOM 7717 C C . ALA B 1 476 ? 31.768 -22.752 5.511 1.000 17.006 476 ALA B C 1
ATOM 7718 O O . ALA B 1 476 ? 32.658 -23.520 5.024 1.000 17.929 476 ALA B O 1
ATOM 7720 N N . TRP B 1 477 ? 31.285 -22.903 6.730 1.000 15.724 477 TRP B N 1
ATOM 7721 C CA . TRP B 1 477 ? 31.892 -23.877 7.667 1.000 16.740 477 TRP B CA 1
ATOM 7722 C C . TRP B 1 477 ? 31.238 -25.234 7.466 1.000 18.018 477 TRP B C 1
ATOM 7723 O O . TRP B 1 477 ? 30.418 -25.676 8.275 1.000 20.485 477 TRP B O 1
ATOM 7734 N N . ASN B 1 478 ? 31.713 -25.956 6.456 1.000 17.629 478 ASN B N 1
ATOM 7735 C CA . ASN B 1 478 ? 31.205 -27.316 6.193 1.000 14.316 478 ASN B CA 1
ATOM 7736 C C . ASN B 1 478 ? 32.098 -28.297 6.955 1.000 13.368 478 ASN B C 1
ATOM 7737 O O . ASN B 1 478 ? 33.187 -28.654 6.463 1.000 13.871 478 ASN B O 1
ATOM 7742 N N . VAL B 1 479 ? 31.595 -28.817 8.056 1.000 13.790 479 VAL B N 1
ATOM 7743 C CA . VAL B 1 479 ? 32.346 -29.679 9.003 1.000 14.167 479 VAL B CA 1
ATOM 7744 C C . VAL B 1 479 ? 32.939 -30.878 8.261 1.000 15.585 479 VAL B C 1
ATOM 7745 O O . VAL B 1 479 ? 34.115 -31.251 8.514 1.000 15.234 479 VAL B O 1
ATOM 7749 N N . LYS B 1 480 ? 32.156 -31.459 7.362 1.000 16.645 480 LYS B N 1
ATOM 7750 C CA . LYS B 1 480 ? 32.583 -32.646 6.584 1.000 16.135 480 LYS B CA 1
ATOM 7751 C C . LYS B 1 480 ? 33.831 -32.317 5.771 1.000 15.450 480 LYS B C 1
ATOM 7752 O O . LYS B 1 480 ? 34.643 -33.223 5.551 1.000 14.966 480 LYS B O 1
ATOM 7758 N N . ASP B 1 481 ? 33.910 -31.116 5.212 1.000 13.267 481 ASP B N 1
ATOM 7759 C CA . ASP B 1 481 ? 34.939 -30.794 4.197 1.000 14.346 481 ASP B CA 1
ATOM 7760 C C . ASP B 1 481 ? 36.148 -30.098 4.842 1.000 14.039 481 ASP B C 1
ATOM 7761 O O . ASP B 1 481 ? 37.073 -29.839 4.096 1.000 13.869 481 ASP B O 1
ATOM 7766 N N . LEU B 1 482 ? 36.086 -29.651 6.104 1.000 13.795 482 LEU B N 1
ATOM 7767 C CA . LEU B 1 482 ? 37.153 -28.809 6.699 1.000 15.083 482 LEU B CA 1
ATOM 7768 C C . LEU B 1 482 ? 38.561 -29.347 6.361 1.000 15.608 482 LEU B C 1
ATOM 7769 O O . LEU B 1 482 ? 39.405 -28.576 5.950 1.000 12.876 482 LEU B O 1
ATOM 7774 N N . ASP B 1 483 ? 38.834 -30.630 6.556 1.000 17.148 483 ASP B N 1
ATOM 7775 C CA . ASP B 1 483 ? 40.232 -31.154 6.450 1.000 18.218 483 ASP B CA 1
ATOM 7776 C C . ASP B 1 483 ? 40.684 -31.194 4.983 1.000 18.445 483 ASP B C 1
ATOM 7777 O O . ASP B 1 483 ? 41.894 -31.235 4.725 1.000 19.652 483 ASP B O 1
ATOM 7782 N N . GLN B 1 484 ? 39.750 -31.105 4.041 1.000 16.031 484 GLN B N 1
ATOM 7783 C CA . GLN B 1 484 ? 40.051 -31.029 2.591 1.000 16.848 484 GLN B CA 1
ATOM 7784 C C . GLN B 1 484 ? 40.363 -29.589 2.164 1.000 15.613 484 GLN B C 1
ATOM 7785 O O . GLN B 1 484 ? 40.909 -29.370 1.077 1.000 13.361 484 GLN B O 1
ATOM 7791 N N . MET B 1 485 ? 40.013 -28.581 2.961 1.000 15.036 485 MET B N 1
ATOM 7792 C CA . MET B 1 485 ? 40.310 -27.184 2.608 1.000 14.033 485 MET B CA 1
ATOM 7793 C C . MET B 1 485 ? 41.791 -26.871 2.925 1.000 14.983 485 MET B C 1
ATOM 7794 O O . MET B 1 485 ? 42.312 -27.372 3.946 1.000 14.111 485 MET B O 1
ATOM 7799 N N . ALA B 1 486 ? 42.420 -26.020 2.133 1.000 16.181 486 ALA B N 1
ATOM 7800 C CA . ALA B 1 486 ? 43.779 -25.512 2.416 1.000 19.304 486 ALA B CA 1
ATOM 7801 C C . ALA B 1 486 ? 43.774 -24.903 3.811 1.000 24.032 486 ALA B C 1
ATOM 7802 O O . ALA B 1 486 ? 44.706 -25.145 4.562 1.000 22.570 486 ALA B O 1
ATOM 7804 N N . LEU B 1 487 ? 42.698 -24.187 4.171 1.000 22.050 487 LEU B N 1
ATOM 7805 C CA . LEU B 1 487 ? 42.445 -23.959 5.593 1.000 25.194 487 LEU B CA 1
ATOM 7806 C C . LEU B 1 487 ? 40.956 -23.691 5.829 1.000 19.500 487 LEU B C 1
ATOM 7807 O O . LEU B 1 487 ? 40.179 -23.350 4.954 1.000 20.367 487 LEU B O 1
ATOM 7812 N N . PRO B 1 488 ? 40.508 -23.972 7.035 1.000 17.889 488 PRO B N 1
ATOM 7813 C CA . PRO B 1 488 ? 39.105 -23.800 7.378 1.000 18.394 488 PRO B CA 1
ATOM 7814 C C . PRO B 1 488 ? 38.789 -22.307 7.314 1.000 16.364 488 PRO B C 1
ATOM 7815 O O . PRO B 1 488 ? 39.639 -21.471 7.613 1.000 14.309 488 PRO B O 1
ATOM 7819 N N . PRO B 1 489 ? 37.554 -21.925 6.932 1.000 15.484 489 PRO B N 1
ATOM 7820 C CA . PRO B 1 489 ? 37.256 -20.521 6.699 1.000 16.509 489 PRO B CA 1
ATOM 7821 C C . PRO B 1 489 ? 37.307 -19.718 8.004 1.000 14.512 489 PRO B C 1
ATOM 7822 O O . PRO B 1 489 ? 36.900 -20.220 9.048 1.000 15.800 489 PRO B O 1
ATOM 7826 N N . CYS B 1 490 ? 37.836 -18.504 7.941 1.000 15.511 490 CYS B N 1
ATOM 7827 C CA . CYS B 1 490 ? 37.774 -17.527 9.052 1.000 16.674 490 CYS B CA 1
ATOM 7828 C C . CYS B 1 490 ? 36.352 -16.947 9.137 1.000 15.367 490 CYS B C 1
ATOM 7829 O O . CYS B 1 490 ? 35.897 -16.704 10.230 1.000 16.268 490 CYS B O 1
ATOM 7832 N N . HIS B 1 491 ? 35.692 -16.764 8.008 1.000 14.503 491 HIS B N 1
ATOM 7833 C CA . HIS B 1 491 ? 34.372 -16.082 7.874 1.000 16.692 491 HIS B CA 1
ATOM 7834 C C . HIS B 1 491 ? 33.313 -17.162 7.845 1.000 16.431 491 HIS B C 1
ATOM 7835 O O . HIS B 1 491 ? 33.049 -17.700 6.776 1.000 20.570 491 HIS B O 1
ATOM 7842 N N . ILE B 1 492 ? 32.802 -17.492 9.013 1.000 13.840 492 ILE B N 1
ATOM 7843 C CA . ILE B 1 492 ? 31.986 -18.712 9.211 1.000 16.097 492 ILE B CA 1
ATOM 7844 C C . ILE B 1 492 ? 30.676 -18.561 8.445 1.000 16.513 492 ILE B C 1
ATOM 7845 O O . ILE B 1 492 ? 30.259 -19.522 7.756 1.000 15.183 492 ILE B O 1
ATOM 7850 N N . LEU B 1 493 ? 29.993 -17.440 8.628 1.000 15.535 493 LEU B N 1
ATOM 7851 C CA . LEU B 1 493 ? 28.630 -17.280 8.078 1.000 16.678 493 LEU B CA 1
ATOM 7852 C C . LEU B 1 493 ? 28.298 -15.809 7.935 1.000 17.392 493 LEU B C 1
ATOM 7853 O O . LEU B 1 493 ? 28.943 -14.983 8.602 1.000 15.346 493 LEU B O 1
ATOM 7858 N N . CYS B 1 494 ? 27.378 -15.534 7.020 1.000 15.665 494 CYS B N 1
ATOM 7859 C CA . CYS B 1 494 ? 26.684 -14.251 6.828 1.000 17.262 494 CYS B CA 1
ATOM 7860 C C . CYS B 1 494 ? 25.218 -14.502 7.115 1.000 17.433 494 CYS B C 1
ATOM 7861 O O . CYS B 1 494 ? 24.676 -15.482 6.539 1.000 17.208 494 CYS B O 1
ATOM 7864 N N . GLN B 1 495 ? 24.591 -13.673 7.945 1.000 15.402 495 GLN B N 1
ATOM 7865 C CA . GLN B 1 495 ? 23.132 -13.727 8.133 1.000 15.150 495 GLN B CA 1
ATOM 7866 C C . GLN B 1 495 ? 22.581 -12.382 7.641 1.000 14.866 495 GLN B C 1
ATOM 7867 O O . GLN B 1 495 ? 23.218 -11.346 7.880 1.000 14.848 495 GLN B O 1
ATOM 7873 N N . PHE B 1 496 ? 21.414 -12.430 7.004 1.000 15.449 496 PHE B N 1
ATOM 7874 C CA . PHE B 1 496 ? 20.774 -11.256 6.376 1.000 15.415 496 PHE B CA 1
ATOM 7875 C C . PHE B 1 496 ? 19.469 -10.944 7.109 1.000 14.917 496 PHE B C 1
ATOM 7876 O O . PHE B 1 496 ? 18.746 -11.828 7.639 1.000 16.177 496 PHE B O 1
ATOM 7884 N N . TYR B 1 497 ? 19.144 -9.646 7.078 1.000 17.165 497 TYR B N 1
ATOM 7885 C CA . TYR B 1 497 ? 17.948 -9.078 7.725 1.000 15.944 497 TYR B CA 1
ATOM 7886 C C . TYR B 1 497 ? 17.387 -8.011 6.789 1.000 16.371 497 TYR B C 1
ATOM 7887 O O . TYR B 1 497 ? 18.174 -7.179 6.302 1.000 15.384 497 TYR B O 1
ATOM 7896 N N . VAL B 1 498 ? 16.083 -8.080 6.524 1.000 16.909 498 VAL B N 1
ATOM 7897 C CA . VAL B 1 498 ? 15.429 -7.121 5.592 1.000 17.859 498 VAL B CA 1
ATOM 7898 C C . VAL B 1 498 ? 14.326 -6.403 6.375 1.000 16.231 498 VAL B C 1
ATOM 7899 O O . VAL B 1 498 ? 13.479 -7.086 7.003 1.000 17.453 498 VAL B O 1
ATOM 7903 N N . PHE B 1 499 ? 14.333 -5.088 6.346 1.000 20.596 499 PHE B N 1
ATOM 7904 C CA . PHE B 1 499 ? 13.198 -4.307 6.910 1.000 23.747 499 PHE B CA 1
ATOM 7905 C C . PHE B 1 499 ? 13.091 -2.996 6.144 1.000 21.476 499 PHE B C 1
ATOM 7906 O O . PHE B 1 499 ? 14.104 -2.350 5.861 1.000 20.039 499 PHE B O 1
ATOM 7914 N N . ASP B 1 500 ? 11.865 -2.681 5.723 1.000 28.105 500 ASP B N 1
ATOM 7915 C CA . ASP B 1 500 ? 11.502 -1.400 5.062 1.000 24.003 500 ASP B CA 1
ATOM 7916 C C . ASP B 1 500 ? 12.395 -1.133 3.849 1.000 23.477 500 ASP B C 1
ATOM 7917 O O . ASP B 1 500 ? 12.917 -0.042 3.738 1.000 23.412 500 ASP B O 1
ATOM 7922 N N . GLY B 1 501 ? 12.584 -2.123 2.987 1.000 22.371 501 GLY B N 1
ATOM 7923 C CA . GLY B 1 501 ? 13.389 -2.016 1.763 1.000 23.885 501 GLY B CA 1
ATOM 7924 C C . GLY B 1 501 ? 14.889 -1.948 2.022 1.000 21.460 501 GLY B C 1
ATOM 7925 O O . GLY B 1 501 ? 15.617 -1.554 1.107 1.000 20.778 501 GLY B O 1
ATOM 7926 N N . LYS B 1 502 ? 15.359 -2.309 3.219 1.000 21.527 502 LYS B N 1
ATOM 7927 C CA . LYS B 1 502 ? 16.798 -2.113 3.567 1.000 24.949 502 LYS B CA 1
ATOM 7928 C C . LYS B 1 502 ? 17.433 -3.441 3.989 1.000 21.099 502 LYS B C 1
ATOM 7929 O O . LYS B 1 502 ? 16.808 -4.176 4.691 1.000 20.516 502 LYS B O 1
ATOM 7935 N N . LEU B 1 503 ? 18.689 -3.665 3.632 1.000 21.228 503 LEU B N 1
ATOM 7936 C CA . LEU B 1 503 ? 19.343 -4.970 3.910 1.000 18.813 503 LEU B CA 1
ATOM 7937 C C . LEU B 1 503 ? 20.496 -4.764 4.893 1.000 16.432 503 LEU B C 1
ATOM 7938 O O . LEU B 1 503 ? 21.354 -3.967 4.617 1.000 14.433 503 LEU B O 1
ATOM 7943 N N . SER B 1 504 ? 20.487 -5.523 5.985 1.000 18.575 504 SER B N 1
ATOM 7944 C CA . SER B 1 504 ? 21.590 -5.579 6.970 1.000 16.580 504 SER B CA 1
ATOM 7945 C C . SER B 1 504 ? 22.160 -6.998 6.935 1.000 17.486 504 SER B C 1
ATOM 7946 O O . SER B 1 504 ? 21.446 -7.937 6.536 1.000 15.659 504 SER B O 1
ATOM 7949 N N . CYS B 1 505 ? 23.429 -7.116 7.309 1.000 16.598 505 CYS B N 1
ATOM 7950 C CA . CYS B 1 505 ? 24.216 -8.369 7.227 1.000 16.988 505 CYS B CA 1
ATOM 7951 C C . CYS B 1 505 ? 25.098 -8.469 8.481 1.000 15.610 505 CYS B C 1
ATOM 7952 O O . CYS B 1 505 ? 25.783 -7.466 8.805 1.000 15.164 505 CYS B O 1
ATOM 7955 N N . ILE B 1 506 ? 24.988 -9.593 9.190 1.000 13.973 506 ILE B N 1
ATOM 7956 C CA . ILE B 1 506 ? 25.938 -10.016 10.253 1.000 13.830 506 ILE B CA 1
ATOM 7957 C C . ILE B 1 506 ? 26.897 -11.041 9.627 1.000 14.557 506 ILE B C 1
ATOM 7958 O O . ILE B 1 506 ? 26.410 -12.008 8.964 1.000 13.838 506 ILE B O 1
ATOM 7963 N N . MET B 1 507 ? 28.193 -10.838 9.823 1.000 13.218 507 MET B N 1
ATOM 7964 C CA . MET B 1 507 ? 29.220 -11.844 9.472 1.000 13.727 507 MET B CA 1
ATOM 7965 C C . MET B 1 507 ? 29.901 -12.236 10.789 1.000 13.467 507 MET B C 1
ATOM 7966 O O . MET B 1 507 ? 30.306 -11.340 11.600 1.000 13.531 507 MET B O 1
ATOM 7971 N N . TYR B 1 508 ? 29.946 -13.536 11.052 1.000 13.902 508 TYR B N 1
ATOM 7972 C CA . TYR B 1 508 ? 30.650 -14.089 12.228 1.000 12.902 508 TYR B CA 1
ATOM 7973 C C . TYR B 1 508 ? 32.045 -14.545 11.814 1.000 13.502 508 TYR B C 1
ATOM 7974 O O . TYR B 1 508 ? 32.169 -15.418 10.919 1.000 12.399 508 TYR B O 1
ATOM 7983 N N . GLN B 1 509 ? 33.073 -14.032 12.479 1.000 13.189 509 GLN B N 1
ATOM 7984 C CA . GLN B 1 509 ? 34.476 -14.356 12.110 1.000 12.759 509 GLN B CA 1
ATOM 7985 C C . GLN B 1 509 ? 35.146 -15.084 13.287 1.000 12.443 509 GLN B C 1
ATOM 7986 O O . GLN B 1 509 ? 35.226 -14.516 14.357 1.000 12.080 509 GLN B O 1
ATOM 7992 N N . ARG B 1 510 ? 35.579 -16.327 13.118 1.000 12.105 510 ARG B N 1
ATOM 7993 C CA . ARG B 1 510 ? 36.075 -17.173 14.237 1.000 12.879 510 ARG B CA 1
ATOM 7994 C C . ARG B 1 510 ? 37.453 -16.629 14.673 1.000 14.121 510 ARG B C 1
ATOM 7995 O O . ARG B 1 510 ? 37.863 -16.839 15.830 1.000 14.219 510 ARG B O 1
ATOM 8003 N N . SER B 1 511 ? 38.173 -15.991 13.753 1.000 13.761 511 SER B N 1
ATOM 8004 C CA . SER B 1 511 ? 39.616 -15.715 13.941 1.000 16.895 511 SER B CA 1
ATOM 8005 C C . SER B 1 511 ? 39.938 -14.442 13.200 1.000 15.355 511 SER B C 1
ATOM 8006 O O . SER B 1 511 ? 39.659 -14.358 11.994 1.000 15.992 511 SER B O 1
ATOM 8009 N N . CYS B 1 512 ? 40.396 -13.449 13.954 1.000 14.613 512 CYS B N 1
ATOM 8010 C CA . CYS B 1 512 ? 40.424 -12.040 13.523 1.000 15.954 512 CYS B CA 1
ATOM 8011 C C . CYS B 1 512 ? 41.825 -11.487 13.794 1.000 16.391 512 CYS B C 1
ATOM 8012 O O . CYS B 1 512 ? 42.148 -11.243 14.956 1.000 16.726 512 CYS B O 1
ATOM 8015 N N . ASP B 1 513 ? 42.576 -11.287 12.732 1.000 16.629 513 ASP B N 1
ATOM 8016 C CA . ASP B 1 513 ? 43.905 -10.626 12.740 1.000 20.234 513 ASP B CA 1
ATOM 8017 C C . ASP B 1 513 ? 43.666 -9.138 12.680 1.000 18.071 513 ASP B C 1
ATOM 8018 O O . ASP B 1 513 ? 43.374 -8.648 11.579 1.000 18.778 513 ASP B O 1
ATOM 8023 N N . LEU B 1 514 ? 43.706 -8.455 13.828 1.000 20.169 514 LEU B N 1
ATOM 8024 C CA . LEU B 1 514 ? 43.142 -7.079 13.916 1.000 19.841 514 LEU B CA 1
ATOM 8025 C C . LEU B 1 514 ? 44.033 -6.151 13.087 1.000 21.222 514 LEU B C 1
ATOM 8026 O O . LEU B 1 514 ? 43.488 -5.244 12.437 1.000 21.371 514 LEU B O 1
ATOM 8031 N N . GLY B 1 515 ? 45.348 -6.405 13.075 1.000 20.123 515 GLY B N 1
ATOM 8032 C CA . GLY B 1 515 ? 46.353 -5.575 12.381 1.000 19.860 515 GLY B CA 1
ATOM 8033 C C . GLY B 1 515 ? 46.260 -5.634 10.882 1.000 21.548 515 GLY B C 1
ATOM 8034 O O . GLY B 1 515 ? 46.227 -4.547 10.245 1.000 27.757 515 GLY B O 1
ATOM 8035 N N . LEU B 1 516 ? 46.158 -6.827 10.309 1.000 22.095 516 LEU B N 1
ATOM 8036 C CA . LEU B 1 516 ? 46.250 -7.037 8.842 1.000 25.509 516 LEU B CA 1
ATOM 8037 C C . LEU B 1 516 ? 44.896 -7.427 8.256 1.000 21.242 516 LEU B C 1
ATOM 8038 O O . LEU B 1 516 ? 44.536 -6.833 7.256 1.000 23.491 516 LEU B O 1
ATOM 8043 N N . GLY B 1 517 ? 44.259 -8.464 8.776 1.000 19.089 517 GLY B N 1
ATOM 8044 C CA . GLY B 1 517 ? 43.090 -9.080 8.126 1.000 18.486 517 GLY B CA 1
ATOM 8045 C C . GLY B 1 517 ? 41.813 -8.249 8.304 1.000 17.233 517 GLY B C 1
ATOM 8046 O O . GLY B 1 517 ? 41.126 -7.997 7.286 1.000 16.430 517 GLY B O 1
ATOM 8047 N N . VAL B 1 518 ? 41.519 -7.799 9.523 1.000 18.030 518 VAL B N 1
ATOM 8048 C CA . VAL B 1 518 ? 40.185 -7.209 9.855 1.000 16.964 518 VAL B CA 1
ATOM 8049 C C . VAL B 1 518 ? 39.890 -5.976 9.012 1.000 15.189 518 VAL B C 1
ATOM 8050 O O . VAL B 1 518 ? 38.774 -5.837 8.529 1.000 18.251 518 VAL B O 1
ATOM 8054 N N . PRO B 1 519 ? 40.836 -5.067 8.698 1.000 16.892 519 PRO B N 1
ATOM 8055 C CA . PRO B 1 519 ? 40.529 -3.934 7.820 1.000 17.672 519 PRO B CA 1
ATOM 8056 C C . PRO B 1 519 ? 40.009 -4.336 6.443 1.000 18.779 519 PRO B C 1
ATOM 8057 O O . PRO B 1 519 ? 38.978 -3.787 5.992 1.000 19.113 519 PRO B O 1
ATOM 8061 N N . PHE B 1 520 ? 40.641 -5.348 5.830 1.000 20.018 520 PHE B N 1
ATOM 8062 C CA . PHE B 1 520 ? 40.178 -5.947 4.549 1.000 17.520 520 PHE B CA 1
ATOM 8063 C C . PHE B 1 520 ? 38.817 -6.598 4.762 1.000 16.033 520 PHE B C 1
ATOM 8064 O O . PHE B 1 520 ? 37.982 -6.511 3.879 1.000 15.696 520 PHE B O 1
ATOM 8072 N N . ASN B 1 521 ? 38.677 -7.382 5.821 1.000 16.899 521 ASN B N 1
ATOM 8073 C CA . ASN B 1 521 ? 37.462 -8.189 6.056 1.000 16.693 521 ASN B CA 1
ATOM 8074 C C . ASN B 1 521 ? 36.236 -7.245 6.171 1.000 18.006 521 ASN B C 1
ATOM 8075 O O . ASN B 1 521 ? 35.150 -7.580 5.601 1.000 18.326 521 ASN B O 1
ATOM 8080 N N . ILE B 1 522 ? 36.384 -6.095 6.831 1.000 16.579 522 ILE B N 1
ATOM 8081 C CA . ILE B 1 522 ? 35.279 -5.082 6.912 1.000 16.857 522 ILE B CA 1
ATOM 8082 C C . ILE B 1 522 ? 34.905 -4.604 5.498 1.000 16.895 522 ILE B C 1
ATOM 8083 O O . ILE B 1 522 ? 33.666 -4.615 5.164 1.000 14.972 522 ILE B O 1
ATOM 8088 N N . ALA B 1 523 ? 35.905 -4.286 4.667 1.000 15.615 523 ALA B N 1
ATOM 8089 C CA . ALA B 1 523 ? 35.675 -3.826 3.287 1.000 16.904 523 ALA B CA 1
ATOM 8090 C C . ALA B 1 523 ? 34.984 -4.928 2.465 1.000 16.214 523 ALA B C 1
ATOM 8091 O O . ALA B 1 523 ? 34.007 -4.600 1.737 1.000 15.345 523 ALA B O 1
ATOM 8093 N N . SER B 1 524 ? 35.469 -6.181 2.516 1.000 18.153 524 SER B N 1
ATOM 8094 C CA . SER B 1 524 ? 34.918 -7.320 1.733 1.000 16.441 524 SER B CA 1
ATOM 8095 C C . SER B 1 524 ? 33.409 -7.459 1.949 1.000 15.423 524 SER B C 1
ATOM 8096 O O . SER B 1 524 ? 32.638 -7.506 0.955 1.000 15.362 524 SER B O 1
ATOM 8099 N N . TYR B 1 525 ? 33.006 -7.584 3.207 1.000 15.431 525 TYR B N 1
ATOM 8100 C CA . TYR B 1 525 ? 31.614 -7.918 3.604 1.000 15.763 525 TYR B CA 1
ATOM 8101 C C . TYR B 1 525 ? 30.747 -6.669 3.452 1.000 14.439 525 TYR B C 1
ATOM 8102 O O . TYR B 1 525 ? 29.555 -6.849 3.133 1.000 14.378 525 TYR B O 1
ATOM 8111 N N . SER B 1 526 ? 31.338 -5.486 3.533 1.000 15.318 526 SER B N 1
ATOM 8112 C CA . SER B 1 526 ? 30.588 -4.238 3.254 1.000 16.832 526 SER B CA 1
ATOM 8113 C C . SER B 1 526 ? 30.284 -4.190 1.745 1.000 16.434 526 SER B C 1
ATOM 8114 O O . SER B 1 526 ? 29.132 -3.917 1.401 1.000 14.739 526 SER B O 1
ATOM 8117 N N . ILE B 1 527 ? 31.269 -4.452 0.879 1.000 15.136 527 ILE B N 1
ATOM 8118 C CA . ILE B 1 527 ? 31.056 -4.539 -0.602 1.000 15.694 527 ILE B CA 1
ATOM 8119 C C . ILE B 1 527 ? 29.984 -5.592 -0.880 1.000 15.582 527 ILE B C 1
ATOM 8120 O O . ILE B 1 527 ? 29.051 -5.294 -1.633 1.000 17.486 527 ILE B O 1
ATOM 8125 N N . PHE B 1 528 ? 30.085 -6.801 -0.298 1.000 15.761 528 PHE B N 1
ATOM 8126 C CA . PHE B 1 528 ? 29.153 -7.921 -0.559 1.000 14.839 528 PHE B CA 1
ATOM 8127 C C . PHE B 1 528 ? 27.741 -7.496 -0.166 1.000 17.201 528 PHE B C 1
ATOM 8128 O O . PHE B 1 528 ? 26.775 -7.788 -0.955 1.000 17.810 528 PHE B O 1
ATOM 8136 N N . THR B 1 529 ? 27.601 -6.798 0.975 1.000 16.765 529 THR B N 1
ATOM 8137 C CA . THR B 1 529 ? 26.278 -6.340 1.456 1.000 18.054 529 THR B CA 1
ATOM 8138 C C . THR B 1 529 ? 25.664 -5.422 0.384 1.000 16.921 529 THR B C 1
ATOM 8139 O O . THR B 1 529 ? 24.467 -5.591 0.072 1.000 17.710 529 THR B O 1
ATOM 8143 N N . HIS B 1 530 ? 26.450 -4.526 -0.174 1.000 20.564 530 HIS B N 1
ATOM 8144 C CA . HIS B 1 530 ? 25.998 -3.618 -1.277 1.000 21.082 530 HIS B CA 1
ATOM 8145 C C . HIS B 1 530 ? 25.587 -4.446 -2.498 1.000 22.232 530 HIS B C 1
ATOM 8146 O O . HIS B 1 530 ? 24.574 -4.097 -3.186 1.000 21.389 530 HIS B O 1
ATOM 8153 N N . MET B 1 531 ? 26.389 -5.451 -2.837 1.000 20.097 531 MET B N 1
ATOM 8154 C CA . MET B 1 531 ? 26.124 -6.275 -4.052 1.000 19.529 531 MET B CA 1
ATOM 8155 C C . MET B 1 531 ? 24.791 -6.984 -3.904 1.000 19.350 531 MET B C 1
ATOM 8156 O O . MET B 1 531 ? 23.924 -6.890 -4.853 1.000 23.195 531 MET B O 1
ATOM 8161 N N . ILE B 1 532 ? 24.599 -7.667 -2.789 1.000 19.066 532 ILE B N 1
ATOM 8162 C CA . ILE B 1 532 ? 23.346 -8.417 -2.512 1.000 19.104 532 ILE B CA 1
ATOM 8163 C C . ILE B 1 532 ? 22.163 -7.424 -2.495 1.000 21.500 532 ILE B C 1
ATOM 8164 O O . ILE B 1 532 ? 21.057 -7.773 -3.037 1.000 19.548 532 ILE B O 1
ATOM 8169 N N . ALA B 1 533 ? 22.320 -6.288 -1.814 1.000 19.359 533 ALA B N 1
ATOM 8170 C CA . ALA B 1 533 ? 21.226 -5.291 -1.703 1.000 21.122 533 ALA B CA 1
ATOM 8171 C C . ALA B 1 533 ? 20.816 -4.859 -3.130 1.000 20.581 533 ALA B C 1
ATOM 8172 O O . ALA B 1 533 ? 19.604 -4.943 -3.460 1.000 22.969 533 ALA B O 1
ATOM 8174 N N . GLN B 1 534 ? 21.788 -4.475 -3.946 1.000 22.203 534 GLN B N 1
ATOM 8175 C CA . GLN B 1 534 ? 21.548 -3.968 -5.334 1.000 24.292 534 GLN B CA 1
ATOM 8176 C C . GLN B 1 534 ? 20.838 -5.035 -6.171 1.000 28.248 534 GLN B C 1
ATOM 8177 O O . GLN B 1 534 ? 19.869 -4.684 -6.833 1.000 26.675 534 GLN B O 1
ATOM 8183 N N . VAL B 1 535 ? 21.201 -6.319 -6.077 1.000 24.913 535 VAL B N 1
ATOM 8184 C CA . VAL B 1 535 ? 20.576 -7.336 -6.964 1.000 24.149 535 VAL B CA 1
ATOM 8185 C C . VAL B 1 535 ? 19.226 -7.757 -6.406 1.000 23.950 535 VAL B C 1
ATOM 8186 O O . VAL B 1 535 ? 18.505 -8.383 -7.191 1.000 23.360 535 VAL B O 1
ATOM 8190 N N . CYS B 1 536 ? 18.844 -7.357 -5.191 1.000 21.117 536 CYS B N 1
ATOM 8191 C CA . CYS B 1 536 ? 17.501 -7.645 -4.631 1.000 21.120 536 CYS B CA 1
ATOM 8192 C C . CYS B 1 536 ? 16.632 -6.373 -4.599 1.000 20.515 536 CYS B C 1
ATOM 8193 O O . CYS B 1 536 ? 15.578 -6.420 -3.933 1.000 22.175 536 CYS B O 1
ATOM 8196 N N . ASN B 1 537 ? 17.089 -5.302 -5.237 1.000 24.676 537 ASN B N 1
ATOM 8197 C CA . ASN B 1 537 ? 16.402 -3.973 -5.279 1.000 28.859 537 ASN B CA 1
ATOM 8198 C C . ASN B 1 537 ? 16.211 -3.432 -3.865 1.000 28.603 537 ASN B C 1
ATOM 8199 O O . ASN B 1 537 ? 15.095 -2.996 -3.527 1.000 24.515 537 ASN B O 1
ATOM 8204 N N . LEU B 1 538 ? 17.225 -3.558 -3.014 1.000 25.849 538 LEU B N 1
ATOM 8205 C CA . LEU B 1 538 ? 17.116 -3.075 -1.616 1.000 25.704 538 LEU B CA 1
ATOM 8206 C C . LEU B 1 538 ? 18.205 -2.019 -1.423 1.000 21.144 538 LEU B C 1
ATOM 8207 O O . LEU B 1 538 ? 19.143 -1.960 -2.237 1.000 23.737 538 LEU B O 1
ATOM 8212 N N . GLN B 1 539 ? 18.088 -1.206 -0.373 1.000 22.185 539 GLN B N 1
ATOM 8213 C CA . GLN B 1 539 ? 19.165 -0.273 0.037 1.000 23.507 539 GLN B CA 1
ATOM 8214 C C . GLN B 1 539 ? 19.966 -0.944 1.154 1.000 20.634 539 GLN B C 1
ATOM 8215 O O . GLN B 1 539 ? 19.370 -1.541 2.031 1.000 20.177 539 GLN B O 1
ATOM 8221 N N . PRO B 1 540 ? 21.310 -0.872 1.164 1.000 21.694 540 PRO B N 1
ATOM 8222 C CA . PRO B 1 540 ? 22.080 -1.411 2.289 1.000 21.414 540 PRO B CA 1
ATOM 8223 C C . PRO B 1 540 ? 21.868 -0.543 3.533 1.000 23.102 540 PRO B C 1
ATOM 8224 O O . PRO B 1 540 ? 21.844 0.675 3.408 1.000 21.617 540 PRO B O 1
ATOM 8228 N N . ALA B 1 541 ? 21.727 -1.188 4.685 1.000 19.431 541 ALA B N 1
ATOM 8229 C CA . ALA B 1 541 ? 21.604 -0.576 6.015 1.000 20.257 541 ALA B CA 1
ATOM 8230 C C . ALA B 1 541 ? 22.911 -0.867 6.773 1.000 19.054 541 ALA B C 1
ATOM 8231 O O . ALA B 1 541 ? 23.874 -0.213 6.489 1.000 23.225 541 ALA B O 1
ATOM 8233 N N . GLN B 1 542 ? 22.966 -1.858 7.641 1.000 19.647 542 GLN B N 1
ATOM 8234 C CA . GLN B 1 542 ? 24.140 -2.065 8.529 1.000 19.999 542 GLN B CA 1
ATOM 8235 C C . GLN B 1 542 ? 24.938 -3.290 8.087 1.000 20.222 542 GLN B C 1
ATOM 8236 O O . GLN B 1 542 ? 24.341 -4.264 7.655 1.000 16.405 542 GLN B O 1
ATOM 8242 N N . PHE B 1 543 ? 26.252 -3.197 8.230 1.000 19.534 543 PHE B N 1
ATOM 8243 C CA . PHE B 1 543 ? 27.163 -4.360 8.257 1.000 17.339 543 PHE B CA 1
ATOM 8244 C C . PHE B 1 543 ? 27.609 -4.521 9.699 1.000 16.726 543 PHE B C 1
ATOM 8245 O O . PHE B 1 543 ? 28.109 -3.527 10.287 1.000 16.412 543 PHE B O 1
ATOM 8253 N N . ILE B 1 544 ? 27.305 -5.688 10.269 1.000 14.947 544 ILE B N 1
ATOM 8254 C CA . ILE B 1 544 ? 27.552 -6.062 11.671 1.000 15.730 544 ILE B CA 1
ATOM 8255 C C . ILE B 1 544 ? 28.622 -7.160 11.656 1.000 15.845 544 ILE B C 1
ATOM 8256 O O . ILE B 1 544 ? 28.401 -8.212 11.055 1.000 13.467 544 ILE B O 1
ATOM 8261 N N . HIS B 1 545 ? 29.739 -6.894 12.307 1.000 16.046 545 HIS B N 1
ATOM 8262 C CA . HIS B 1 545 ? 30.946 -7.760 12.254 1.000 15.435 545 HIS B CA 1
ATOM 8263 C C . HIS B 1 545 ? 31.114 -8.347 13.644 1.000 15.021 545 HIS B C 1
ATOM 8264 O O . HIS B 1 545 ? 31.250 -7.562 14.639 1.000 15.799 545 HIS B O 1
ATOM 8271 N N . VAL B 1 546 ? 30.931 -9.644 13.768 1.000 14.604 546 VAL B N 1
ATOM 8272 C CA . VAL B 1 546 ? 31.058 -10.337 15.073 1.000 13.965 546 VAL B CA 1
ATOM 8273 C C . VAL B 1 546 ? 32.434 -11.001 15.082 1.000 15.257 546 VAL B C 1
ATOM 8274 O O . VAL B 1 546 ? 32.700 -11.849 14.187 1.000 13.310 546 VAL B O 1
ATOM 8278 N N . LEU B 1 547 ? 33.271 -10.629 16.039 1.000 13.294 547 LEU B N 1
ATOM 8279 C CA . LEU B 1 547 ? 34.672 -11.175 16.158 1.000 15.100 547 LEU B CA 1
ATOM 8280 C C . LEU B 1 547 ? 34.693 -12.212 17.284 1.000 13.483 547 LEU B C 1
ATOM 8281 O O . LEU B 1 547 ? 34.274 -11.889 18.434 1.000 12.826 547 LEU B O 1
ATOM 8286 N N . GLY B 1 548 ? 35.112 -13.442 16.981 1.000 13.311 548 GLY B N 1
ATOM 8287 C CA . GLY B 1 548 ? 35.337 -14.512 17.945 1.000 12.592 548 GLY B CA 1
ATOM 8288 C C . GLY B 1 548 ? 36.700 -14.341 18.576 1.000 14.433 548 GLY B C 1
ATOM 8289 O O . GLY B 1 548 ? 36.882 -13.449 19.461 1.000 13.959 548 GLY B O 1
ATOM 8290 N N . ASN B 1 549 ? 37.676 -15.101 18.122 1.000 14.191 549 ASN B N 1
ATOM 8291 C CA . ASN B 1 549 ? 39.041 -14.979 18.689 1.000 14.404 549 ASN B CA 1
ATOM 8292 C C . ASN B 1 549 ? 39.682 -13.785 18.003 1.000 14.840 549 ASN B C 1
ATOM 8293 O O . ASN B 1 549 ? 39.946 -13.817 16.797 1.000 14.979 549 ASN B O 1
ATOM 8298 N N . ALA B 1 550 ? 39.824 -12.703 18.733 1.000 14.898 550 ALA B N 1
ATOM 8299 C CA . ALA B 1 550 ? 40.251 -11.420 18.179 1.000 15.635 550 ALA B CA 1
ATOM 8300 C C . ALA B 1 550 ? 41.677 -11.190 18.713 1.000 16.231 550 ALA B C 1
ATOM 8301 O O . ALA B 1 550 ? 41.831 -11.102 19.943 1.000 16.802 550 ALA B O 1
ATOM 8303 N N . HIS B 1 551 ? 42.666 -11.102 17.833 1.000 18.463 551 HIS B N 1
ATOM 8304 C CA . HIS B 1 551 ? 44.106 -11.094 18.246 1.000 18.277 551 HIS B CA 1
ATOM 8305 C C . HIS B 1 551 ? 44.885 -10.027 17.498 1.000 21.247 551 HIS B C 1
ATOM 8306 O O . HIS B 1 551 ? 44.578 -9.669 16.323 1.000 21.261 551 HIS B O 1
ATOM 8313 N N . VAL B 1 552 ? 45.807 -9.445 18.243 1.000 20.968 552 VAL B N 1
ATOM 8314 C CA . VAL B 1 552 ? 46.863 -8.566 17.710 1.000 21.378 552 VAL B CA 1
ATOM 8315 C C . VAL B 1 552 ? 48.174 -9.373 17.764 1.000 22.214 552 VAL B C 1
ATOM 8316 O O . VAL B 1 552 ? 48.527 -9.821 18.865 1.000 20.488 552 VAL B O 1
ATOM 8320 N N . TYR B 1 553 ? 48.767 -9.638 16.607 1.000 24.008 553 TYR B N 1
ATOM 8321 C CA . TYR B 1 553 ? 50.136 -10.194 16.452 1.000 28.622 553 TYR B CA 1
ATOM 8322 C C . TYR B 1 553 ? 51.125 -9.256 17.161 1.000 26.306 553 TYR B C 1
ATOM 8323 O O . TYR B 1 553 ? 51.099 -8.009 17.005 1.000 24.148 553 TYR B O 1
ATOM 8332 N N . ASN B 1 554 ? 51.967 -9.843 17.991 1.000 25.533 554 ASN B N 1
ATOM 8333 C CA . ASN B 1 554 ? 53.071 -9.131 18.697 1.000 29.178 554 ASN B CA 1
ATOM 8334 C C . ASN B 1 554 ? 53.902 -8.297 17.704 1.000 27.951 554 ASN B C 1
ATOM 8335 O O . ASN B 1 554 ? 54.275 -7.172 18.083 1.000 30.377 554 ASN B O 1
ATOM 8340 N N . ASN B 1 555 ? 54.068 -8.736 16.451 1.000 26.903 555 ASN B N 1
ATOM 8341 C CA . ASN B 1 555 ? 54.869 -8.011 15.429 1.000 30.456 555 ASN B CA 1
ATOM 8342 C C . ASN B 1 555 ? 54.044 -6.883 14.770 1.000 33.712 555 ASN B C 1
ATOM 8343 O O . ASN B 1 555 ? 54.602 -6.171 13.903 1.000 32.094 555 ASN B O 1
ATOM 8348 N N . HIS B 1 556 ? 52.792 -6.644 15.192 1.000 27.674 556 HIS B N 1
ATOM 8349 C CA . HIS B 1 556 ? 52.001 -5.476 14.730 1.000 27.239 556 HIS B CA 1
ATOM 8350 C C . HIS B 1 556 ? 51.956 -4.346 15.785 1.000 25.794 556 HIS B C 1
ATOM 8351 O O . HIS B 1 556 ? 51.388 -3.307 15.463 1.000 24.049 556 HIS B O 1
ATOM 8358 N N . ILE B 1 557 ? 52.475 -4.544 16.989 1.000 27.434 557 ILE B N 1
ATOM 8359 C CA . ILE B 1 557 ? 52.150 -3.688 18.163 1.000 34.373 557 ILE B CA 1
ATOM 8360 C C . ILE B 1 557 ? 52.648 -2.258 17.918 1.000 34.999 557 ILE B C 1
ATOM 8361 O O . ILE B 1 557 ? 51.850 -1.294 18.137 1.000 31.799 557 ILE B O 1
ATOM 8366 N N . ASP B 1 558 ? 53.861 -2.106 17.384 1.000 36.776 558 ASP B N 1
ATOM 8367 C CA . ASP B 1 558 ? 54.509 -0.790 17.161 1.000 32.624 558 ASP B CA 1
ATOM 8368 C C . ASP B 1 558 ? 53.710 -0.045 16.099 1.000 31.338 558 ASP B C 1
ATOM 8369 O O . ASP B 1 558 ? 53.384 1.140 16.273 1.000 33.354 558 ASP B O 1
ATOM 8374 N N . SER B 1 559 ? 53.423 -0.728 15.010 1.000 30.943 559 SER B N 1
ATOM 8375 C CA . SER B 1 559 ? 52.644 -0.176 13.88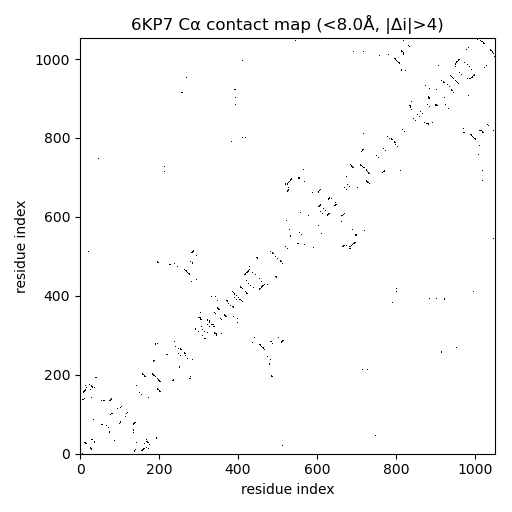3 1.000 31.995 559 SER B CA 1
ATOM 8376 C C . SER B 1 559 ? 51.250 0.279 14.368 1.000 28.461 559 SER B C 1
ATOM 8377 O O . SER B 1 559 ? 50.803 1.320 13.907 1.000 26.562 559 SER B O 1
ATOM 8380 N N . LEU B 1 560 ? 50.561 -0.497 15.200 1.000 25.252 560 LEU B N 1
ATOM 8381 C CA . LEU B 1 560 ? 49.172 -0.139 15.642 1.000 25.863 560 LEU B CA 1
ATOM 8382 C C . LEU B 1 560 ? 49.237 1.016 16.666 1.000 27.576 560 LEU B C 1
ATOM 8383 O O . LEU B 1 560 ? 48.332 1.882 16.633 1.000 28.685 560 LEU B O 1
ATOM 8388 N N . LYS B 1 561 ? 50.302 1.091 17.471 1.000 30.304 561 LYS B N 1
ATOM 8389 C CA . LYS B 1 561 ? 50.587 2.268 18.346 1.000 32.895 561 LYS B CA 1
ATOM 8390 C C . LYS B 1 561 ? 50.606 3.523 17.487 1.000 33.982 561 LYS B C 1
ATOM 8391 O O . LYS B 1 561 ? 49.832 4.457 17.799 1.000 38.077 561 LYS B O 1
ATOM 8397 N N . ILE B 1 562 ? 51.397 3.520 16.419 1.000 30.764 562 ILE B N 1
ATOM 8398 C CA . ILE B 1 562 ? 51.399 4.629 15.429 1.000 31.364 562 ILE B CA 1
ATOM 8399 C C . ILE B 1 562 ? 49.955 4.879 14.967 1.000 29.735 562 ILE B C 1
ATOM 8400 O O . ILE B 1 562 ? 49.494 6.040 14.975 1.000 29.710 562 ILE B O 1
ATOM 8405 N N . GLN B 1 563 ? 49.241 3.835 14.546 1.000 26.996 563 GLN B N 1
ATOM 8406 C CA . GLN B 1 563 ? 47.928 4.005 13.886 1.000 25.616 563 GLN B CA 1
ATOM 8407 C C . GLN B 1 563 ? 46.901 4.599 14.867 1.000 22.694 563 GLN B C 1
ATOM 8408 O O . GLN B 1 563 ? 46.093 5.465 14.433 1.000 23.020 563 GLN B O 1
ATOM 8414 N N . LEU B 1 564 ? 46.891 4.176 16.122 1.000 26.188 564 LEU B N 1
ATOM 8415 C CA . LEU B 1 564 ? 45.853 4.602 17.107 1.000 29.074 564 LEU B CA 1
ATOM 8416 C C . LEU B 1 564 ? 45.967 6.116 17.402 1.000 32.684 564 LEU B C 1
ATOM 8417 O O . LEU B 1 564 ? 44.991 6.707 17.877 1.000 29.113 564 LEU B O 1
ATOM 8422 N N . ASN B 1 565 ? 47.110 6.721 17.086 1.000 29.976 565 ASN B N 1
ATOM 8423 C CA . ASN B 1 565 ? 47.402 8.148 17.348 1.000 33.073 565 ASN B CA 1
ATOM 8424 C C . ASN B 1 565 ? 47.160 8.942 16.076 1.000 32.942 565 ASN B C 1
ATOM 8425 O O . ASN B 1 565 ? 47.615 10.073 16.009 1.000 36.280 565 ASN B O 1
ATOM 8430 N N . ARG B 1 566 ? 46.473 8.366 15.095 1.000 27.075 566 ARG B N 1
ATOM 8431 C CA . ARG B 1 566 ? 46.064 9.129 13.909 1.000 26.138 566 ARG B CA 1
ATOM 8432 C C . ARG B 1 566 ? 44.570 9.425 14.043 1.000 27.082 566 ARG B C 1
ATOM 8433 O O . ARG B 1 566 ? 43.821 8.582 14.569 1.000 26.853 566 ARG B O 1
ATOM 8441 N N . ILE B 1 567 ? 44.147 10.589 13.582 1.000 27.268 567 ILE B N 1
ATOM 8442 C CA . ILE B 1 567 ? 42.699 10.929 13.597 1.000 28.433 567 ILE B CA 1
ATOM 8443 C C . ILE B 1 567 ? 42.081 10.558 12.262 1.000 25.041 567 ILE B C 1
ATOM 8444 O O . ILE B 1 567 ? 42.532 10.945 11.195 1.000 25.045 567 ILE B O 1
ATOM 8449 N N . PRO B 1 568 ? 41.004 9.756 12.291 1.000 24.424 568 PRO B N 1
ATOM 8450 C CA . PRO B 1 568 ? 40.323 9.383 11.066 1.000 24.147 568 PRO B CA 1
ATOM 8451 C C . PRO B 1 568 ? 39.876 10.624 10.295 1.000 23.461 568 PRO B C 1
ATOM 8452 O O . PRO B 1 568 ? 39.626 11.689 10.905 1.000 24.739 568 PRO B O 1
ATOM 8456 N N . TYR B 1 569 ? 39.731 10.420 8.996 1.000 22.670 569 TYR B N 1
ATOM 8457 C CA . TYR B 1 569 ? 39.131 11.344 8.021 1.000 25.914 569 TYR B CA 1
ATOM 8458 C C . TYR B 1 569 ? 37.702 10.873 7.781 1.000 23.845 569 TYR B C 1
ATOM 8459 O O . TYR B 1 569 ? 37.392 9.702 7.999 1.000 25.961 569 TYR B O 1
ATOM 8468 N N . PRO B 1 570 ? 36.816 11.726 7.244 1.000 24.018 570 PRO B N 1
ATOM 8469 C CA . PRO B 1 570 ? 35.482 11.280 6.870 1.000 25.403 570 PRO B CA 1
ATOM 8470 C C . PRO B 1 570 ? 35.695 10.167 5.831 1.000 25.974 570 PRO B C 1
ATOM 8471 O O . PRO B 1 570 ? 36.660 10.240 5.038 1.000 29.319 570 PRO B O 1
ATOM 8475 N N . PHE B 1 571 ? 34.845 9.153 5.895 1.000 23.801 571 PHE B N 1
ATOM 8476 C CA . PHE B 1 571 ? 34.965 7.907 5.103 1.000 21.952 571 PHE B CA 1
ATOM 8477 C C . PHE B 1 571 ? 34.636 8.173 3.637 1.000 25.847 571 PHE B C 1
ATOM 8478 O O . PHE B 1 571 ? 33.970 9.153 3.265 1.000 27.834 571 PHE B O 1
ATOM 8486 N N . PRO B 1 572 ? 35.072 7.269 2.731 1.000 24.535 572 PRO B N 1
ATOM 8487 C CA . PRO B 1 572 ? 34.652 7.335 1.337 1.000 22.543 572 PRO B CA 1
ATOM 8488 C C . PRO B 1 572 ? 33.237 6.804 1.141 1.000 20.073 572 PRO B C 1
ATOM 8489 O O . PRO B 1 572 ? 32.549 6.539 2.102 1.000 20.605 572 PRO B O 1
ATOM 8493 N N . THR B 1 573 ? 32.829 6.738 -0.114 1.000 21.577 573 THR B N 1
ATOM 8494 C CA . THR B 1 573 ? 31.566 6.134 -0.563 1.000 23.613 573 THR B CA 1
ATOM 8495 C C . THR B 1 573 ? 31.965 5.069 -1.601 1.000 22.729 573 THR B C 1
ATOM 8496 O O . THR B 1 573 ? 33.030 5.228 -2.245 1.000 23.695 573 THR B O 1
ATOM 8500 N N . LEU B 1 574 ? 31.124 4.056 -1.751 1.000 21.646 574 LEU B N 1
ATOM 8501 C CA . LEU B 1 574 ? 31.279 2.974 -2.745 1.000 23.018 574 LEU B CA 1
ATOM 8502 C C . LEU B 1 574 ? 30.212 3.225 -3.790 1.000 23.682 574 LEU B C 1
ATOM 8503 O O . LEU B 1 574 ? 29.068 3.352 -3.363 1.000 22.565 574 LEU B O 1
ATOM 8508 N N . LYS B 1 575 ? 30.572 3.237 -5.065 1.000 23.239 575 LYS B N 1
ATOM 8509 C CA . LYS B 1 575 ? 29.561 3.237 -6.148 1.000 27.927 575 LYS B CA 1
ATOM 8510 C C . LYS B 1 575 ? 29.632 1.917 -6.928 1.000 23.339 575 LYS B C 1
ATOM 8511 O O . LYS B 1 575 ? 30.698 1.555 -7.445 1.000 27.051 575 LYS B O 1
ATOM 8517 N N . LEU B 1 576 ? 28.492 1.262 -7.074 1.000 23.352 576 LEU B N 1
ATOM 8518 C CA . LEU B 1 576 ? 28.370 0.115 -7.987 1.000 25.247 576 LEU B CA 1
ATOM 8519 C C . LEU B 1 576 ? 27.735 0.594 -9.283 1.000 28.105 576 LEU B C 1
ATOM 8520 O O . LEU B 1 576 ? 26.762 1.365 -9.209 1.000 28.676 576 LEU B O 1
ATOM 8525 N N . ASN B 1 577 ? 28.174 0.028 -10.399 1.000 28.616 577 ASN B N 1
ATOM 8526 C CA . ASN B 1 577 ? 27.420 0.131 -11.670 1.000 29.439 577 ASN B CA 1
ATOM 8527 C C . ASN B 1 577 ? 25.955 -0.225 -11.434 1.000 28.024 577 ASN B C 1
ATOM 8528 O O . ASN B 1 577 ? 25.589 -1.375 -11.137 1.000 27.441 577 ASN B O 1
ATOM 8533 N N . PRO B 1 578 ? 25.026 0.746 -11.572 1.000 29.052 578 PRO B N 1
ATOM 8534 C CA . PRO B 1 578 ? 23.613 0.504 -11.253 1.000 31.070 578 PRO B CA 1
ATOM 8535 C C . PRO B 1 578 ? 22.908 -0.466 -12.210 1.000 27.776 578 PRO B C 1
ATOM 8536 O O . PRO B 1 578 ? 21.862 -0.940 -11.854 1.000 30.469 578 PRO B O 1
ATOM 8540 N N . ASP B 1 579 ? 23.500 -0.715 -13.378 1.000 33.538 579 ASP B N 1
ATOM 8541 C CA . ASP B 1 579 ? 22.997 -1.647 -14.433 1.000 35.514 579 ASP B CA 1
ATOM 8542 C C . ASP B 1 579 ? 23.063 -3.118 -13.971 1.000 42.345 579 ASP B C 1
ATOM 8543 O O . ASP B 1 579 ? 22.215 -3.934 -14.414 1.000 40.234 579 ASP B O 1
ATOM 8548 N N . ILE B 1 580 ? 24.019 -3.476 -13.100 1.000 38.037 580 ILE B N 1
ATOM 8549 C CA . ILE B 1 580 ? 24.204 -4.896 -12.686 1.000 32.534 580 ILE B CA 1
ATOM 8550 C C . ILE B 1 580 ? 23.046 -5.332 -11.801 1.000 30.201 580 ILE B C 1
ATOM 8551 O O . ILE B 1 580 ? 22.958 -4.913 -10.663 1.000 34.129 580 ILE B O 1
ATOM 8556 N N . LYS B 1 581 ? 22.260 -6.293 -12.243 1.000 27.742 581 LYS B N 1
ATOM 8557 C CA . LYS B 1 581 ? 21.074 -6.722 -11.490 1.000 28.356 581 LYS B CA 1
ATOM 8558 C C . LYS B 1 581 ? 21.118 -8.204 -11.114 1.000 26.764 581 LYS B C 1
ATOM 8559 O O . LYS B 1 581 ? 20.114 -8.690 -10.586 1.000 27.481 581 LYS B O 1
ATOM 8565 N N . ASN B 1 582 ? 22.181 -8.937 -11.445 1.000 27.459 582 ASN B N 1
ATOM 8566 C CA . ASN B 1 582 ? 22.313 -10.367 -11.049 1.000 27.874 582 ASN B CA 1
ATOM 8567 C C . ASN B 1 582 ? 23.667 -10.547 -10.346 1.000 24.849 582 ASN B C 1
ATOM 8568 O O . ASN B 1 582 ? 24.626 -9.896 -10.749 1.000 20.806 582 ASN B O 1
ATOM 8573 N N . ILE B 1 583 ? 23.700 -11.302 -9.246 1.000 25.437 583 ILE B N 1
ATOM 8574 C CA . ILE B 1 583 ? 24.942 -11.416 -8.409 1.000 28.019 583 ILE B CA 1
ATOM 8575 C C . ILE B 1 583 ? 26.134 -11.931 -9.241 1.000 27.576 583 ILE B C 1
ATOM 8576 O O . ILE B 1 583 ? 27.285 -11.510 -8.984 1.000 28.869 583 ILE B O 1
ATOM 8581 N N . GLU B 1 584 ? 25.877 -12.746 -10.272 1.000 27.529 584 GLU B N 1
ATOM 8582 C CA . GLU B 1 584 ? 26.926 -13.345 -11.137 1.000 28.629 584 GLU B CA 1
ATOM 8583 C C . GLU B 1 584 ? 27.453 -12.310 -12.138 1.000 30.575 584 GLU B C 1
ATOM 8584 O O . GLU B 1 584 ? 28.461 -12.633 -12.771 1.000 29.020 584 GLU B O 1
ATOM 8590 N N . ASP B 1 585 ? 26.868 -11.104 -12.280 1.000 28.735 585 ASP B N 1
ATOM 8591 C CA . ASP B 1 585 ? 27.165 -10.226 -13.454 1.000 30.270 585 ASP B CA 1
ATOM 8592 C C . ASP B 1 585 ? 28.181 -9.144 -13.107 1.000 28.077 585 ASP B C 1
ATOM 8593 O O . ASP B 1 585 ? 28.531 -8.402 -13.992 1.000 27.251 585 ASP B O 1
ATOM 8598 N N . PHE B 1 586 ? 28.709 -9.076 -11.881 1.000 25.535 586 PHE B N 1
ATOM 8599 C CA . PHE B 1 586 ? 29.625 -7.983 -11.468 1.000 26.356 586 PHE B CA 1
ATOM 8600 C C . PHE B 1 586 ? 30.987 -8.289 -12.088 1.000 26.485 586 PHE B C 1
ATOM 8601 O O . PHE B 1 586 ? 31.316 -9.483 -12.143 1.000 25.887 586 PHE B O 1
ATOM 8609 N N . THR B 1 587 ? 31.739 -7.263 -12.477 1.000 24.973 587 THR B N 1
ATOM 8610 C CA . THR B 1 587 ? 33.155 -7.345 -12.920 1.000 25.333 587 THR B CA 1
ATOM 8611 C C . THR B 1 587 ? 33.943 -6.265 -12.195 1.000 25.047 587 THR B C 1
ATOM 8612 O O . THR B 1 587 ? 33.322 -5.371 -11.550 1.000 26.829 587 THR B O 1
ATOM 8616 N N . ILE B 1 588 ? 35.257 -6.320 -12.281 1.000 23.278 588 ILE B N 1
ATOM 8617 C CA . ILE B 1 588 ? 36.154 -5.409 -11.541 1.000 27.214 588 ILE B CA 1
ATOM 8618 C C . ILE B 1 588 ? 35.819 -3.935 -11.869 1.000 33.674 588 ILE B C 1
ATOM 8619 O O . ILE B 1 588 ? 35.861 -3.084 -10.938 1.000 29.722 588 ILE B O 1
ATOM 8624 N N . SER B 1 589 ? 35.385 -3.632 -13.100 1.000 30.236 589 SER B N 1
ATOM 8625 C CA . SER B 1 589 ? 35.117 -2.236 -13.550 1.000 32.852 589 SER B CA 1
ATOM 8626 C C . SER B 1 589 ? 33.790 -1.728 -12.948 1.000 32.203 589 SER B C 1
ATOM 8627 O O . SER B 1 589 ? 33.517 -0.528 -13.046 1.000 35.701 589 SER B O 1
ATOM 8630 N N . ASP B 1 590 ? 32.963 -2.590 -12.337 1.000 29.633 590 ASP B N 1
ATOM 8631 C CA . ASP B 1 590 ? 31.644 -2.186 -11.789 1.000 28.408 590 ASP B CA 1
ATOM 8632 C C . ASP B 1 590 ? 31.722 -1.527 -10.387 1.000 24.376 590 ASP B C 1
ATOM 8633 O O . ASP B 1 590 ? 30.678 -1.183 -9.830 1.000 23.703 590 ASP B O 1
ATOM 8638 N N . PHE B 1 591 ? 32.904 -1.327 -9.844 1.000 23.799 591 PHE B N 1
ATOM 8639 C CA . PHE B 1 591 ? 33.122 -0.904 -8.445 1.000 25.447 591 PHE B CA 1
ATOM 8640 C C . PHE B 1 591 ? 33.962 0.363 -8.439 1.000 25.261 591 PHE B C 1
ATOM 8641 O O . PHE B 1 591 ? 35.114 0.333 -8.973 1.000 26.442 591 PHE B O 1
ATOM 8649 N N . THR B 1 592 ? 33.462 1.412 -7.794 1.000 22.567 592 THR B N 1
ATOM 8650 C CA . THR B 1 592 ? 34.264 2.650 -7.648 1.000 26.225 592 THR B CA 1
ATOM 8651 C C . THR B 1 592 ? 34.225 3.098 -6.192 1.000 22.646 592 THR B C 1
ATOM 8652 O O . THR B 1 592 ? 33.108 3.330 -5.671 1.000 27.549 592 THR B O 1
ATOM 8656 N N . ILE B 1 593 ? 35.395 3.302 -5.612 1.000 26.788 593 ILE B N 1
ATOM 8657 C CA . ILE B 1 593 ? 35.557 4.013 -4.308 1.000 28.805 593 ILE B CA 1
ATOM 8658 C C . ILE B 1 593 ? 35.693 5.514 -4.590 1.000 30.834 593 ILE B C 1
ATOM 8659 O O . ILE B 1 593 ? 36.523 5.884 -5.411 1.000 28.703 593 ILE B O 1
ATOM 8664 N N . GLN B 1 594 ? 34.875 6.357 -3.968 1.000 29.300 594 GLN B N 1
ATOM 8665 C CA . GLN B 1 594 ? 34.947 7.816 -4.231 1.000 29.165 594 GLN B CA 1
ATOM 8666 C C . GLN B 1 594 ? 35.402 8.515 -2.963 1.000 28.549 594 GLN B C 1
ATOM 8667 O O . GLN B 1 594 ? 34.950 8.131 -1.875 1.000 31.725 594 GLN B O 1
ATOM 8673 N N . ASN B 1 595 ? 36.265 9.517 -3.110 1.000 28.527 595 ASN B N 1
ATOM 8674 C CA . ASN B 1 595 ? 36.533 10.513 -2.048 1.000 27.941 595 ASN B CA 1
ATOM 8675 C C . ASN B 1 595 ? 37.268 9.812 -0.904 1.000 27.854 595 ASN B C 1
ATOM 8676 O O . ASN B 1 595 ? 37.055 10.160 0.263 1.000 26.926 595 ASN B O 1
ATOM 8681 N N . TYR B 1 596 ? 38.157 8.884 -1.238 1.000 27.512 596 TYR B N 1
ATOM 8682 C CA . TYR B 1 596 ? 38.974 8.158 -0.249 1.000 26.151 596 TYR B CA 1
ATOM 8683 C C . TYR B 1 596 ? 40.137 9.048 0.175 1.000 26.374 596 TYR B C 1
ATOM 8684 O O . TYR B 1 596 ? 41.064 9.230 -0.578 1.000 30.805 596 TYR B O 1
ATOM 8693 N N . VAL B 1 597 ? 40.055 9.564 1.400 1.000 24.106 597 VAL B N 1
ATOM 8694 C CA . VAL B 1 597 ? 41.051 10.428 2.080 1.000 28.357 597 VAL B CA 1
ATOM 8695 C C . VAL B 1 597 ? 41.614 9.607 3.225 1.000 24.996 597 VAL B C 1
ATOM 8696 O O . VAL B 1 597 ? 40.840 9.140 4.083 1.000 27.843 597 VAL B O 1
ATOM 8700 N N . HIS B 1 598 ? 42.922 9.411 3.234 1.000 26.517 598 HIS B N 1
ATOM 8701 C CA . HIS B 1 598 ? 43.559 8.378 4.069 1.000 26.880 598 HIS B CA 1
ATOM 8702 C C . HIS B 1 598 ? 44.909 8.900 4.525 1.000 27.542 598 HIS B C 1
ATOM 8703 O O . HIS B 1 598 ? 45.475 9.735 3.825 1.000 27.166 598 HIS B O 1
ATOM 8710 N N . HIS B 1 599 ? 45.329 8.464 5.698 1.000 28.048 599 HIS B N 1
ATOM 8711 C CA . HIS B 1 599 ? 46.694 8.638 6.231 1.000 30.115 599 HIS B CA 1
ATOM 8712 C C . HIS B 1 599 ? 47.648 7.714 5.462 1.000 31.902 599 HIS B C 1
ATOM 8713 O O . HIS B 1 599 ? 47.191 6.865 4.677 1.000 29.750 599 HIS B O 1
ATOM 8720 N N . GLU B 1 600 ? 48.940 7.928 5.670 1.000 34.496 600 GLU B N 1
ATOM 8721 C CA . GLU B 1 600 ? 50.043 7.215 4.979 1.000 37.751 600 GLU B CA 1
ATOM 8722 C C . GLU B 1 600 ? 49.939 5.711 5.221 1.000 34.684 600 GLU B C 1
ATOM 8723 O O . GLU B 1 600 ? 49.626 5.302 6.357 1.000 35.211 600 GLU B O 1
ATOM 8729 N N . LYS B 1 601 ? 50.287 4.917 4.208 1.000 37.662 601 LYS B N 1
ATOM 8730 C CA . LYS B 1 601 ? 50.392 3.442 4.295 1.000 37.248 601 LYS B CA 1
ATOM 8731 C C . LYS B 1 601 ? 51.292 3.101 5.485 1.000 34.868 601 LYS B C 1
ATOM 8732 O O . LYS B 1 601 ? 52.211 3.873 5.750 1.000 35.367 601 LYS B O 1
ATOM 8738 N N . ILE B 1 602 ? 50.950 2.052 6.236 1.000 33.180 602 ILE B N 1
ATOM 8739 C CA . ILE B 1 602 ? 51.772 1.461 7.329 1.000 38.921 602 ILE B CA 1
ATOM 8740 C C . ILE B 1 602 ? 52.067 0.010 6.925 1.000 43.082 602 ILE B C 1
ATOM 8741 O O . ILE B 1 602 ? 51.069 -0.728 6.593 1.000 38.626 602 ILE B O 1
ATOM 8746 N N . SER B 1 603 ? 53.343 -0.398 6.956 1.000 42.161 603 SER B N 1
ATOM 8747 C CA . SER B 1 603 ? 53.762 -1.828 6.901 1.000 51.242 603 SER B CA 1
ATOM 8748 C C . SER B 1 603 ? 53.572 -2.409 8.299 1.000 51.176 603 SER B C 1
ATOM 8749 O O . SER B 1 603 ? 54.194 -1.873 9.237 1.000 53.353 603 SER B O 1
ATOM 8752 N N . MET B 1 604 ? 52.689 -3.390 8.467 1.000 53.403 604 MET B N 1
ATOM 8753 C CA . MET B 1 604 ? 52.220 -3.751 9.835 1.000 54.214 604 MET B CA 1
ATOM 8754 C C . MET B 1 604 ? 53.379 -4.413 10.601 1.000 59.356 604 MET B C 1
ATOM 8755 O O . MET B 1 604 ? 53.610 -4.029 11.763 1.000 47.051 604 MET B O 1
ATOM 8760 N N . ASP B 1 605 ? 54.138 -5.305 9.957 1.000 70.326 605 ASP B N 1
ATOM 8761 C CA . ASP B 1 605 ? 55.337 -5.932 10.573 1.000 72.711 605 ASP B CA 1
ATOM 8762 C C . ASP B 1 605 ? 56.455 -4.883 10.698 1.000 74.017 605 ASP B C 1
ATOM 8763 O O . ASP B 1 605 ? 56.995 -4.339 9.722 1.000 70.227 605 ASP B O 1
#

InterPro domains:
  IPR000398 Thymidylate synthase [MF_00008] (325-608)
  IPR000398 Thymidylate synthase [PR00108] (366-387)
  IPR000398 Thymidylate synthase [PR00108] (459-478)
  IPR000398 Thymidylate synthase [PR00108] (485-500)
  IPR000398 Thymidylate synthase [PR00108] (503-529)
  IPR000398 Thymidylate synthase [PR00108] (541-558)
  IPR000398 Thymidylate synthase [TIGR03284] (327-607)
  IPR001796 Dihydrofolate reductase domain [PF00186] (98-228)
  IPR001796 Dihydrofolate reductase domain [PS51330] (10-228)
  IPR001796 Dihydrofolate reductase domain [cd00209] (38-227)
  IPR012262 Bifunctional dihydrofolate reductase/thymidylate synthase [PIRSF000389] (14-608)
  IPR017925 Dihydrofolate reductase conserved site [PS00075] (39-62)
  IPR020940 Thymidylate synthase, active site [PS00091] (470-498)
  IPR023451 Thymidylate synthase/dCMP hydroxymethylase domain [PF00303] (327-607)
  IPR023451 Thymidylate synthase/dCMP hydroxymethylase domain [cd00351] (327-561)
  IPR024072 Dihydrofolate reductase-like domain superfamily [G3DSA:3.40.430.10] (1-229)
  IPR024072 Dihydrofolate reductase-like domain superfamily [SSF53597] (1-230)
  IPR036926 Thymidylate synthase/dCMP hydroxymethylase superfamily [G3DSA:3.30.572.10] (320-608)
  IPR036926 Thymidylate synthase/dCMP hydroxymethylase superfamily [SSF55831] (288-607)
  IPR045097 Thymidylate synthase/dCMP hydroxymethylase [PTHR11548] (95-607)

Foldseek 3Di:
DLLVLQVEAEEAEFEAEPDPAFDPQRGWFGAAPLEGQDDDFPVSVVVVLCVQFDFDPVCQVVSVVSLCVVVPHVAGEEEEEEPSNQVRDDPVCPPPPNYAAEYADDVDDCVNDPDRHHYDPDPVVVSVVSSVDRHGHYYYHDDLVSQVVCVVVVSHFKYWYKYWLHYGHGDGTRDDDDCQQKPWQEKAEWFDGPRTIMIIIMIGGVVVVCVVVVVVDDDAPDDPVLQVLLVSHDYQHYLVVLLLVVVVCQRVPFDWDADPPRLTWGKDFKDKGKDFQNTFQPQFFLEDDDCLLLVQVLLCLQQLAQQQVSSVVVVRCPCQVLQACVLCVVLVVNVAHRSFQFCFRSNCQQANPFDTDTRPDDCPPHHDNLVVVLLVCCQPPQQDQPNKRARQRVVCQSRGSHGAQFGMKTWHDDPQEIEIETEGQEAASQPRVSNVSNNVSVVQCLSSLLSRGHYTMYMYMYGTHIYRPLQSSVSSSSSSDRTDRHWHKAADSVDNDSNPDDSVRIDTPSRNHHYHTDSD/DVLQQEAEEAEFEAAPPPVDAPPDHAFDPQRGWFGADPLEGLDDDFPVSVVVVLCVQWDFDLVCLCVNLVSLCVVVVHDPSLAGAEEEEEPSRVVNDDPVCPPPPNYQAEYADCPDACVVPHNSHHYDPDPVVVSVVSSVDRHGHYYYHDDQVSQVVCVVVVVHFKYWYKYWLHYGHGPGTHDDDDCLQKPWQAKAEWFDGPHTIIIIIMIGGVVCCVVVVVVVVCVVPDVQDVQDDVLLVLLVSHDYQHYLLVLLLVVLVCQRNPFDWDADPVRQIWGKDFKDKGKDFQVTFQPQFFLADDDCLLLVVVLLCLQQLAQQQVVSVVVVNCVCQVLQACVLCVVLVVNVAHRRFQFRFRSNCQQANPFDTDTRPDDCVVHHDNLVVVLLCCCQPPQQDQPSKRARQRVVGQSRGSHGAQFGMWTWHDDPLEIEIETEGQEAASQPVNSSVSNNVSVVQCLSSLLSSGHYTMYMYMYGIHIYRPLQSSVSSSSSSDRGDRHWHKAFQSPDNDSSPGDSVRIDTPSNNHHYHTPRD

Sequence (1053 aa):
QVCDVFDIYAICACCKVESEVFNNYTFRGLGNKGVLPWKCISLDMKYFRAVTTYVNESKYEKLKYKRCKYLNKKLQNVVVMGRTNWESIPKKFKPLSNRINVILSRTLKKEDFDEDVYIINKVEDLIVLLGKLNYYKCFILGGSVVYQEFLEKKLIKKIYFTRINSTYECDVFFPEINENEYQIISVSDVYTSNNTTLDFIIYKKTEEDDFVYFNFNKKNSIHPNDFQIYNSLKYKYHPEYQYLNIIYDIMMNGNKQSDRTGVGVLSKFGYIMKFDLSQYFPLLTTKKLFLRGIIEELLWFIRGETNGNTLLNKNVRIWEANGTREFLDNRKLFHREVNDLGPIYGFQWRHFGAEYTNMYDNYENKGVDQLKNIINLIKNDPTSRRILLCAWNVKDLDQMALPPCHILCQFYVFDGKLSCIMYQRSCDLGLGVPFNIASYSIFTHMIAQVCNLQPAQFIHVLGNAHVYNNHIDSLKIQLNRIPYPFPTLKLNPDIKNIEDFTISDFTIQNYVHHEKISMDCDVFDIYAICACCKVESKNEGKKNEVFNNYTFRGLGNKGVLPWKCISLDMKYFRAVTTYVNESKYEKLKYKRCKYLNKNSKKLQNVVVMGRTNWESIPKKFKPLSNRINVILSRTLKKEDFDEDVYIINKVEDLIVLLGKLNYYKCFILGGSVVYQEFLEKKLIKKIYFTRINSTYECDVFFPEINENEYQIISVSDVYTSNNTTLDFIIYKKTDDEEEDDFVYFNFNKENKNSIHPNDFQIYNSLKYKYHPEYQYLNIIYDIMMNGNKQSDRTGVGVLSKFGYIMKFDLSQYFPLLTTKKLFLRGIIEELLWFIRGETNGNTLLNKNVRIWEANGTREFLDNRKLFHREVNDLGPIYGFQWRHFGAEYTNMYDNYENKGVDQLKNIINLIKNDPTSRRILLCAWNVKDLDQMALPPCHILCQFYVFDGKLSCIMYQRSCDLGLGVPFNIASYSIFTHMIAQVCNLQPAQFIHVLGNAHVYNNHIDSLKIQLNRIPYPFPTLKLNPDIKNIEDFTISDFTIQNYVHHEKISMD

Secondary structure (DSSP, 8-state):
-HHHHHTEEEEEEEEEE------GGGS-EEEBTTB-SSS--HHHHHHHHHHHH---GGGHHHHHHHHHHHHT-----EEEEEHHHHHHS-GGG-SPTTSEEEEE-SS--GGG--SS-EEESSHHHHHHHHHHS--S-EEE---HHHHHHHHHTT--SEEEEEEEEEEE--SEEPPPPPTTTEEEEEE---EEETTEEEEEEEEEE--HHHHHHHTTT------GGGGHHHHH-SEE-STHHHHHHHHHHHHHHPEEE--TTSS-EEEEEEEEEEEETTT-----SSS----HHHHHHHHHHHHT--BHHHHHTTT--TTTGGGSHHHHHHTT-TTSPTTB--S-HHHHHHHBTSPP--TTS--TT-SB-HHHHHHHHHHH-TT-S--EEE---GGGGGGSSS--SEEEEEEEEETTEEEEEEEEEEEETTTHHHHHHHHHHHHHHHHHHHTT-EEEEEEEEEEEEEEEGGGHHHHHHHHTSPPPPP-EEEE-TT--SGGG--GGGEEEES----------/-TTTTEEEEEEEEEE--TT---SS----GGG--EEEBTTB-SSS--HHHHHHHHHHHH---GGGHHHHHHHHHHHHT-------EEEEEEHHHHHHS-GGG-SPTTEEEEEE-SS--GGGS-SSS--BSSSHHHHHHHHT---S-EEE---HHHHHHHHHTT--SEEEEEEEEEEE--SEE-----TTTEEEEEE---EEETTEEEEEEEEEE---HHHHHHHHHTTT----SS--SGGGHHHHT-SEE-STHHHHHHHHHHHHHHPEEE--TTSS-EEEEEEEEEEEETTT-----SSS----HHHHHHHHHHHTT--BTHHHHTTT--TTTGGGSHHHHHHTT-TTSPTTB--S-HHHHHHHBTSPP--TTS--TT-SB-HHHHHHHHHHH-TT-S--EEE---GGGGGGSSS--SEEEEEEEEETTEEEEEEEEEEEETTTHHHHHHHHHHHHHHHHHHHTT-EEEEEEEEEEEEEEEGGGHHHHHHHHTSPPPPP-EEEE-TT--SGGG--GGGEEEES---PPP----

B-factor: mean 35.88, std 21.74, range [11.29, 160.77]

=== Feature glossary ===
The record interleaves many kinds of information about one protein. Here is each kind framed as the question it answers.

Q: What does the local fold look like, residue by residue?
A: The Foldseek 3Di string encodes local tertiary geometry as a 20-letter alphabet — one character per residue — derived from the relative positions of nearby Cα atoms. Unlike the amino-acid sequence, 3Di is a direct function of the 3D structure, so two proteins with the same fold have similar 3Di strings even at low sequence identity.

Q: Which residues are in helices, strands, or loops?
A: The SS8 string is DSSP's per-residue secondary-structure call. α-helix (H) means an i→i+4 H-bond ladder; β-strand (E) means the residue participates in a β-sheet; 3₁₀ (G) and π (I) are tighter and wider helices; T/S are turns/bends; '-' is loop.

Q: How big and how compact is the whole molecule?
A: Radius of gyration (Rg) is the root-mean-square distance of Cα atoms from their centroid — a single number for overall size and compactness. A globular domain of N residues has Rg ≈ 2.2·N^0.38 Å; an extended or disordered chain has a much larger Rg. The Cα contact count is the number of residue pairs whose Cα atoms are within 8 Å and are more than four positions apart in sequence — a standard proxy for tertiary packing density. The bounding box is the smallest axis-aligned box enclosing all Cα atoms.

Q: Where is each backbone atom in 3D?
A: Structure coordinates are given as an mmCIF _atom_site loop: one row per atom with element, residue name, chain id, sequence number, and x/y/z position in Å. Only the four main-chain atoms per residue are included here; side chains are omitted to keep the record compact.

Q: What is the amino-acid chain?
A: Primary structure: the covalent order of the twenty standard amino acids along the backbone. Two proteins with the same sequence will (almost always) fold to the same structure; two with 30% identity often share a fold but not the details.

Q: What if only a Cα trace is available?
A: Three-state secondary structure (P-SEA) collapses the eight DSSP classes into helix (a), strand (b), and coil (c). P-SEA assigns these from Cα geometry alone — distances and angles — without requiring backbone oxygens, so it works on any Cα trace.

Q: What family and function is it annotated with?
A: Database cross-references. InterPro integrates a dozen domain/family signature databases into unified entries with residue-range hits. GO terms attach function/process/location labels with evidence codes. CATH codes position the fold in a four-level structural taxonomy. Organism is the NCBI-taxonomy species name.

Q: How confident is the AlphaFold model at each residue?
A: pLDDT is the predicted lDDT-Cα score: AlphaFold's confidence that the local environment of each residue (all inter-atomic distances within 15 Å) is correctly placed. It is a per-residue number between 0 and 100, with higher meaning more reliable.

Q: How mobile is each atom in the crystal?
A: B-factor (Debye–Waller factor) reflects atomic displacement in the crystal lattice. It is an experimental observable (units Å²), not a prediction; low values mean the atom is pinned down, high values mean it moves or is heterogeneous across the crystal.

Q: Which residues are buried vs exposed?
A: SASA measures how much of the protein is reachable by solvent. It is computed by rolling a water-sized probe over the atomic surface and summing the exposed area (Å²). Per-residue SASA distinguishes core (buried, low SASA) from surface (exposed, high SASA) residues; total SASA is a whole-molecule size measure.

Q: What do the diagnostic plots show?
A: Plot images: a contact map (which residues are close in 3D, as an N×N binary image), a Ramachandran scatter (backbone torsion angles, revealing secondary-structure composition at a glance), and — for AlphaFold structures — a PAE heatmap (pairwise prediction confidence).

Q: What known structures does this most resemble?
A: The Foldseek neighbor list gives the closest experimentally determined structures in the PDB, ranked by structural alignment. TM-score near 1 means near-identical fold; near 0.3 means only rough topology match. This is how one finds what a novel AlphaFold prediction most resembles in the solved-structure universe.

Q: Are the domains correctly placed relative to each other?
A: Predicted aligned error is AlphaFold's pairwise confidence. Unlike pLDDT (per-residue), PAE is per-residue-pair and captures whether two parts of the structure are correctly placed relative to each other. Units are ångströms of expected positional error.

Q: What do the rendered images show?
A: Structure images are PyMOL renders from six orthogonal camera directions. Cartoon representation draws helices as coils and strands as arrows; sticks shows the backbone as bonds; surface shows the solvent-excluded envelope. Rainbow coloring maps sequence position to hue (blue→red, N→C); chain coloring assigns a distinct color per polypeptide.

Q: What are the backbone torsion angles?
A: φ (phi) and ψ (psi) are the two rotatable backbone dihedrals per residue: φ is the C(i-1)–N–Cα–C torsion, ψ is the N–Cα–C–N(i+1) torsion, both in degrees on (−180°, 180°]. α-helical residues cluster near (−60°, −45°); β-strand residues near (−120°, +130°). A Ramachandran plot is simply a scatter of (φ, ψ) for every residue.